Protein AF-A0A960K7V8-F1 (afdb_monomer_lite)

pLDDT: mean 78.13, std 19.63, range [22.23, 98.88]

Secondary structure (DSSP, 8-state):
---------------------------------------EE---------------S-TTSHHHHHHHHHHHHHTT-SEEEEEEEE-TTSSSS-EEEEEEESSSEEEEEEEE-HHHHT---TTTPPPPPSEEEEEEEEEES-EEEEEEE-SSSSSS-EEEEEESSSEEEEE-B-SSS-B---EEEE-SSEEEEEE---SSS--S---EEEEEEETTEEEEEEE-GGG-TTTSPPEEEE-SS-EEEEEEE--S-SSS-EEEEEETBEEE------TTS-SS--S---E-B--SS-B-EEEE-SSTTT-EEEE-TTSS-EEEEE--TTS--EEEPP-TT-HHHHHTTSTTEEEEEEE--STT-S-EEEEEETT-SS-EEE-----PEEEE--------SSTTSS----TTS---HHHHHHHHTTSSS-EEEEE---SS-EE--SS-EEE-S-EEEEGGGSTTSSEEEE-SS--SS--SEEEEESS-EEESEEESS-EEEEEEE---EEES-EESS-TTS------EEEEESSS-EEE-SSTTT--EESSS-EEES-STTPPP--S-EEES-EESB-TTSSSB-SS---EEE-BTTB---S-EEE-SSTTTS-EE--BS-SSS-EEEEEESTT-BS-EEES-EESB-TTSSSBPTT-BSEEEEEES-BS-EEE-SSTT---EE---SS--SS--SEEEESTT-BS-EEES-EESB-TTS-SB----S-SEEEES-BS-EEE-SSTTTS-EE-S-SS-SEEEE--SSS--TT-EEES-EESB-TTSSSB---SS-SEEEES--S-EE--TT---EE---SS-SEEEESTT-BS-EE-S-EESB-TTS-SB---SS-SEEEES-BS-EEE-SSTT-S-EEES-SS-SEEEE-SSS---S-EEES-EEES-SS-SEEETTSSSPPP-TT----SGGGG-PPPEEEEEEETTTEEEEEEE-STT-EEEEEEEEESS--TTSB--B-EEEEEEEEE--TTSEEEEEEEPSS---TT-EEEEEEE-SSS-B--PPBPEEEEE-GGGG-S-TT---TT-------

Sequence (1055 aa):
MYRAFETDEPTSPMTRPMVARSLTTTALMALLLAAASGAAGREAAPPPTFLQGPATAPARTAESELQGRGLFLAEGLLEPLSLATADFDRDGIPDLVVGYGGGEGYLALFLGSPEALRGGGAGGAAPAPPFLGPVAVIATSETRFLAAGDFDRDGLPDLVAAGSQARLTLFPGDGEGSFGPPRERLLPGTVTALAAGEIHRRDGLPDLAVALEAPEGSRLLIFQSVAGSWAAAPEALPLPTRADSLAFGSFLGGSGGDLLVAAGGELLGVIGRDARDSEEEDTLRLVTLDTPAPVQRLAAGSSRRGEVHWSAPGGDAHRSISSRPNQAIEIAEPSLGSPLTWALGQPDARAVLPMRLDSDARPDAVVLFDAMEAPLALYSRRGPGFVVDSAGDEGDALPGDTICATGTGTCTFRAALDESNALAGMQTITFSISGSPLLLPGSLLAATDPVEIDGTTQSGGAVFVEDTVFVGLGCQISLGGGLSLVRGLALTDACLIVEGGGGNVIEGNFFGTDPTLTTVGTGSLSIRSDSNLVGGTAPGSRNFFVNGGLDIGGGVGGPTAFDNRVLGNSFGVDIAGTGTVGGSAPITVGSGTFGASGNEIGGSAPLEGNLLGGCIDPLICAAVTIVGTGTTDTLIQGNRIGTDAAGAVRLPGTQGTGILVDGASGTLIGGTAPMAPNVLAGNDTGFAGQHGILLVDIETTGNHIEGNFIGTNLGGTAALGGYEDGVRILRAGGNTVGGSATGAGNVIGGNSGDGIHVEDISSAPASGNTVLGNRIGTTASGSAPLPNGDDGIYNESAKDTVVGAPGAGNVIGANTGDGIEVLGASCKGLVIQGNQVGTDPSAVLDLGNGGFGLRLVEGEENLIGGSASGAGNTFAFNGEDGVGIATAGPFADENRISRNSFFSNADLGIDLDFNGPSPNDPDDPDSFANQGQNFPVVTAAVGPIPSVTGTLDSLPSTEFTLEFFASGACDASGHGEAERYLGSLTVTTDGAGDAAFSAGISGSLAEGELVTATATDPAGNTSELSACTAVNIDPEIFSDGFESGDTSAWSGELP

Radius of gyration: 36.06 Å; chains: 1; bounding box: 126×83×97 Å

Structure (mmCIF, N/CA/C/O backbone):
data_AF-A0A960K7V8-F1
#
_entry.id   AF-A0A960K7V8-F1
#
loop_
_atom_site.group_PDB
_atom_site.id
_atom_site.type_symbol
_atom_site.label_atom_id
_atom_site.label_alt_id
_atom_site.label_comp_id
_atom_site.label_asym_id
_atom_site.label_entity_id
_atom_site.label_seq_id
_atom_site.pdbx_PDB_ins_code
_atom_site.Cartn_x
_atom_site.Cartn_y
_atom_site.Cartn_z
_atom_site.occupancy
_atom_site.B_iso_or_equiv
_atom_site.auth_seq_id
_atom_site.auth_comp_id
_atom_site.auth_asym_id
_atom_site.auth_atom_id
_atom_site.pdbx_PDB_model_num
ATOM 1 N N . MET A 1 1 ? 17.535 -17.380 22.724 1.00 33.81 1 MET A N 1
ATOM 2 C CA . MET A 1 1 ? 18.356 -17.491 23.959 1.00 33.81 1 MET A CA 1
ATOM 3 C C . MET A 1 1 ? 19.802 -17.902 23.622 1.00 33.81 1 MET A C 1
ATOM 5 O O . MET A 1 1 ? 20.026 -19.076 23.368 1.00 33.81 1 MET A O 1
ATOM 9 N N . TYR A 1 2 ? 20.781 -16.984 23.607 1.00 26.98 2 TYR A N 1
ATOM 10 C CA . TYR A 1 2 ? 22.230 -17.279 23.755 1.00 26.98 2 TYR A CA 1
ATOM 11 C C . TYR A 1 2 ? 22.986 -15.998 24.185 1.00 26.98 2 TYR A C 1
ATOM 13 O O . TYR A 1 2 ? 22.390 -14.924 24.177 1.00 26.98 2 TYR A O 1
ATOM 21 N N . ARG A 1 3 ? 24.247 -16.090 24.643 1.00 34.38 3 ARG A N 1
ATOM 22 C CA . ARG A 1 3 ? 24.940 -15.007 25.385 1.00 34.38 3 ARG A CA 1
ATOM 23 C C . ARG A 1 3 ? 26.225 -14.465 24.735 1.00 34.38 3 ARG A C 1
ATOM 25 O O . ARG A 1 3 ? 27.110 -15.252 24.431 1.00 34.38 3 ARG A O 1
ATOM 32 N N . ALA A 1 4 ? 26.322 -13.129 24.753 1.00 36.81 4 ALA A N 1
ATOM 33 C CA . ALA A 1 4 ? 27.456 -12.270 25.149 1.00 36.81 4 ALA A CA 1
ATOM 34 C C . ALA A 1 4 ? 28.867 -12.447 24.543 1.00 36.81 4 ALA A C 1
ATOM 36 O O . ALA A 1 4 ? 29.448 -13.526 24.590 1.00 36.81 4 ALA A O 1
ATOM 37 N N . PHE A 1 5 ? 29.495 -11.305 24.222 1.00 32.38 5 PHE A N 1
ATOM 38 C CA . PHE A 1 5 ? 30.868 -10.992 24.652 1.00 32.38 5 PHE A CA 1
ATOM 39 C C . PHE A 1 5 ? 31.113 -9.470 24.717 1.00 32.38 5 PHE A C 1
ATOM 41 O O . PHE A 1 5 ? 31.032 -8.787 23.703 1.00 32.38 5 PHE A O 1
ATOM 48 N N . GLU A 1 6 ? 31.464 -8.960 25.900 1.00 45.31 6 GLU A N 1
ATOM 49 C CA . GLU A 1 6 ? 32.097 -7.643 26.100 1.00 45.31 6 GLU A CA 1
ATOM 50 C C . GLU A 1 6 ? 33.620 -7.815 26.239 1.00 45.31 6 GLU A C 1
ATOM 52 O O . GLU A 1 6 ? 34.073 -8.883 26.663 1.00 45.31 6 GLU A O 1
ATOM 57 N N . THR A 1 7 ? 34.413 -6.767 25.972 1.00 29.00 7 THR A N 1
ATOM 58 C CA . THR A 1 7 ? 35.402 -6.205 26.934 1.00 29.00 7 THR A CA 1
ATOM 59 C C . THR A 1 7 ? 36.156 -4.992 26.366 1.00 29.00 7 THR A C 1
ATOM 61 O O . THR A 1 7 ? 36.603 -5.005 25.221 1.00 29.00 7 THR A O 1
ATOM 64 N N . ASP A 1 8 ? 36.339 -3.963 27.198 1.00 32.56 8 ASP A N 1
ATOM 65 C CA . ASP A 1 8 ? 37.096 -2.734 26.909 1.00 32.56 8 ASP A CA 1
ATOM 66 C C . ASP A 1 8 ? 38.623 -2.870 27.090 1.00 32.56 8 ASP A C 1
ATOM 68 O O . ASP A 1 8 ? 39.099 -3.713 27.851 1.00 32.56 8 ASP A O 1
ATOM 72 N N . GLU A 1 9 ? 39.404 -1.970 26.470 1.00 33.62 9 GLU A N 1
ATOM 73 C CA . GLU A 1 9 ? 40.088 -0.854 27.176 1.00 33.62 9 GLU A CA 1
ATOM 74 C C . GLU A 1 9 ? 40.952 0.008 26.202 1.00 33.62 9 GLU A C 1
ATOM 76 O O . GLU A 1 9 ? 41.331 -0.465 25.126 1.00 33.62 9 GLU A O 1
ATOM 81 N N . PRO A 1 10 ? 41.268 1.285 26.524 1.00 54.62 10 PRO A N 1
ATOM 82 C CA . PRO A 1 10 ? 41.826 2.262 25.573 1.00 54.62 10 PRO A CA 1
ATOM 83 C C . PRO A 1 10 ? 43.313 2.619 25.826 1.00 54.62 10 PRO A C 1
ATOM 85 O O . PRO A 1 10 ? 43.941 2.095 26.740 1.00 54.62 10 PRO A O 1
ATOM 88 N N . THR A 1 11 ? 43.888 3.578 25.068 1.00 28.31 11 THR A N 1
ATOM 89 C CA . THR A 1 11 ? 44.478 4.834 25.632 1.00 28.31 11 THR A CA 1
ATOM 90 C C . THR A 1 11 ? 45.267 5.740 24.649 1.00 28.31 11 THR A C 1
ATOM 92 O O . THR A 1 11 ? 46.126 5.295 23.899 1.00 28.31 11 THR A O 1
ATOM 95 N N . SER A 1 12 ? 45.115 7.057 24.874 1.00 30.80 12 SER A N 1
ATOM 96 C CA . SER A 1 12 ? 46.147 8.127 24.806 1.00 30.80 12 SER A CA 1
ATOM 97 C C . SER A 1 12 ? 46.545 8.845 23.482 1.00 30.80 12 SER A C 1
ATOM 99 O O . SER A 1 12 ? 46.424 8.280 22.401 1.00 30.80 12 SER A O 1
ATOM 101 N N . PRO A 1 13 ? 46.978 10.142 23.553 1.00 46.62 13 PRO A N 1
ATOM 102 C CA . PRO A 1 13 ? 46.682 11.117 22.483 1.00 46.62 13 PRO A CA 1
ATOM 103 C C . PRO A 1 13 ? 47.791 12.163 22.127 1.00 46.62 13 PRO A C 1
ATOM 105 O O . PRO A 1 13 ? 48.896 12.160 22.661 1.00 46.62 13 PRO A O 1
ATOM 108 N N . MET A 1 14 ? 47.395 13.158 21.310 1.00 26.59 14 MET A N 1
ATOM 109 C CA . MET A 1 14 ? 47.983 14.503 21.077 1.00 26.59 14 MET A CA 1
ATOM 110 C C . MET A 1 14 ? 49.187 14.687 20.130 1.00 26.59 14 MET A C 1
ATOM 112 O O . MET A 1 14 ? 50.309 14.278 20.413 1.00 26.59 14 MET A O 1
ATOM 116 N N . THR A 1 15 ? 49.021 15.602 19.161 1.00 26.02 15 THR A N 1
ATOM 117 C CA . THR A 1 15 ? 49.926 16.768 19.008 1.00 26.02 15 THR A CA 1
ATOM 118 C C . THR A 1 15 ? 49.243 17.956 18.295 1.00 26.02 15 THR A C 1
ATOM 120 O O . THR A 1 15 ? 48.368 17.780 17.457 1.00 26.02 15 THR A O 1
ATOM 123 N N . ARG A 1 16 ? 49.628 19.187 18.668 1.00 29.72 16 ARG A N 1
ATOM 124 C CA . ARG A 1 16 ? 49.314 20.504 18.037 1.00 29.72 16 ARG A CA 1
ATOM 125 C C . ARG A 1 16 ? 50.615 21.014 17.321 1.00 29.72 16 ARG A C 1
ATOM 127 O O . ARG A 1 16 ? 51.593 20.278 17.471 1.00 29.72 16 ARG A O 1
ATOM 134 N N . PRO A 1 17 ? 50.759 22.205 16.651 1.00 41.50 17 PRO A N 1
ATOM 135 C CA . PRO A 1 17 ? 49.957 23.451 16.757 1.00 41.50 17 PRO A CA 1
ATOM 136 C C . PRO A 1 17 ? 49.898 24.455 15.543 1.00 41.50 17 PRO A C 1
ATOM 138 O O . PRO A 1 17 ? 50.484 24.253 14.492 1.00 41.50 17 PRO A O 1
ATOM 141 N N . MET A 1 18 ? 49.272 25.624 15.799 1.00 23.92 18 MET A N 1
ATOM 142 C CA . MET A 1 18 ? 49.640 27.006 15.365 1.00 23.92 18 MET A CA 1
ATOM 143 C C . MET A 1 18 ? 49.478 27.539 13.913 1.00 23.92 18 MET A C 1
ATOM 145 O O . MET A 1 18 ? 50.384 27.521 13.091 1.00 23.92 18 MET A O 1
ATOM 149 N N . VAL A 1 19 ? 48.360 28.254 13.725 1.00 26.00 19 VAL A N 1
ATOM 150 C CA . VAL A 1 19 ? 48.207 29.662 13.256 1.00 26.00 19 VAL A CA 1
ATOM 151 C C . VAL A 1 19 ? 49.491 30.496 12.978 1.00 26.00 19 VAL A C 1
ATOM 153 O O . VAL A 1 19 ? 50.263 30.698 13.912 1.00 26.00 19 VAL A O 1
ATOM 156 N N . ALA A 1 20 ? 49.608 31.138 11.788 1.00 25.72 20 ALA A N 1
ATOM 157 C CA . ALA A 1 20 ? 49.717 32.619 11.585 1.00 25.72 20 ALA A CA 1
ATOM 158 C C . ALA A 1 20 ? 50.324 33.112 10.227 1.00 25.72 20 ALA A C 1
ATOM 160 O O . ALA A 1 20 ? 51.414 32.707 9.854 1.00 25.72 20 ALA A O 1
ATOM 161 N N . ARG A 1 21 ? 49.625 34.069 9.569 1.00 27.38 21 ARG A N 1
ATOM 162 C CA . ARG A 1 21 ? 50.053 35.366 8.932 1.00 27.38 21 ARG A CA 1
ATOM 163 C C . ARG A 1 21 ? 51.523 35.585 8.451 1.00 27.38 21 ARG A C 1
ATOM 165 O O . ARG A 1 21 ? 52.449 35.236 9.162 1.00 27.38 21 ARG A O 1
ATOM 172 N N . SER A 1 22 ? 51.838 36.347 7.379 1.00 25.75 22 SER A N 1
ATOM 173 C CA . SER A 1 22 ? 51.039 37.139 6.398 1.00 25.75 22 SER A CA 1
ATOM 174 C C . SER A 1 22 ? 51.901 37.845 5.313 1.00 25.75 22 SER A C 1
ATOM 176 O O . SER A 1 22 ? 52.992 38.292 5.656 1.00 25.75 22 SER A O 1
ATOM 178 N N . LEU A 1 23 ? 51.304 38.169 4.141 1.00 25.70 23 LEU A N 1
ATOM 179 C CA . LEU A 1 23 ? 51.661 39.289 3.212 1.00 25.70 23 LEU A CA 1
ATOM 180 C C . LEU A 1 23 ? 53.062 39.201 2.516 1.00 25.70 23 LEU A C 1
ATOM 182 O O . LEU A 1 23 ? 53.834 38.308 2.835 1.00 25.70 23 LEU A O 1
ATOM 186 N N . THR A 1 24 ? 53.460 39.996 1.499 1.00 26.83 24 THR A N 1
ATOM 187 C CA . THR A 1 24 ? 53.042 41.335 0.989 1.00 26.83 24 THR A CA 1
ATOM 188 C C . THR A 1 24 ? 53.219 41.529 -0.544 1.00 26.83 24 THR A C 1
ATOM 190 O O . THR A 1 24 ? 54.292 41.214 -1.048 1.00 26.83 24 THR A O 1
ATOM 193 N N . THR A 1 25 ? 52.283 42.258 -1.196 1.00 27.08 25 THR A N 1
ATOM 194 C CA . THR A 1 25 ? 52.480 43.245 -2.319 1.00 27.08 25 THR A CA 1
ATOM 195 C C . THR A 1 25 ? 53.082 42.784 -3.672 1.00 27.08 25 THR A C 1
ATOM 197 O O . THR A 1 25 ? 53.857 41.844 -3.717 1.00 27.08 25 THR A O 1
ATOM 200 N N . THR A 1 26 ? 52.834 43.394 -4.847 1.00 26.80 26 THR A N 1
ATOM 201 C CA . THR A 1 26 ? 52.204 44.676 -5.306 1.00 26.80 26 THR A CA 1
ATOM 202 C C . THR A 1 26 ? 51.760 44.475 -6.788 1.00 26.80 26 THR A C 1
ATOM 204 O O . THR A 1 26 ? 52.159 43.467 -7.359 1.00 26.80 26 THR A O 1
ATOM 207 N N . ALA A 1 27 ? 51.027 45.310 -7.548 1.00 25.62 27 ALA A N 1
ATOM 208 C CA . ALA A 1 27 ? 50.438 46.670 -7.470 1.00 25.62 27 ALA A CA 1
ATOM 209 C C . ALA A 1 27 ? 49.172 46.691 -8.413 1.00 25.62 27 ALA A C 1
ATOM 211 O O . ALA A 1 27 ? 48.589 45.627 -8.568 1.00 25.62 27 ALA A O 1
ATOM 212 N N . LEU A 1 28 ? 48.638 47.740 -9.081 1.00 23.94 28 LEU A N 1
ATOM 213 C CA . LEU A 1 28 ? 48.970 49.170 -9.263 1.00 23.94 28 LEU A CA 1
ATOM 214 C C . LEU A 1 28 ? 47.738 50.001 -9.729 1.00 23.94 28 LEU A C 1
ATOM 216 O O . LEU A 1 28 ? 47.209 49.719 -10.791 1.00 23.94 28 LEU A O 1
ATOM 220 N N . MET A 1 29 ? 47.416 51.094 -9.014 1.00 24.08 29 MET A N 1
ATOM 221 C CA . MET A 1 29 ? 46.586 52.266 -9.413 1.00 24.08 29 MET A CA 1
ATOM 222 C C . MET A 1 29 ? 45.135 52.086 -9.929 1.00 24.08 29 MET A C 1
ATOM 224 O O . MET A 1 29 ? 44.795 51.179 -10.672 1.00 24.08 29 MET A O 1
ATOM 228 N N . ALA A 1 30 ? 44.294 53.073 -9.596 1.00 24.80 30 ALA A N 1
ATOM 229 C CA . ALA A 1 30 ? 42.936 53.259 -10.115 1.00 24.80 30 ALA A CA 1
ATOM 230 C C . ALA A 1 30 ? 42.714 54.725 -10.537 1.00 24.80 30 ALA A C 1
ATOM 232 O O . ALA A 1 30 ? 43.345 55.623 -9.970 1.00 24.80 30 ALA A O 1
ATOM 233 N N . LEU A 1 31 ? 41.791 54.977 -11.475 1.00 22.23 31 LEU A N 1
ATOM 234 C CA . LEU A 1 31 ? 41.157 56.289 -11.672 1.00 22.23 31 LEU A CA 1
ATOM 235 C C . LEU A 1 31 ? 39.775 56.159 -12.357 1.00 22.23 31 LEU A C 1
ATOM 237 O O . LEU A 1 31 ? 39.475 55.142 -12.970 1.00 22.23 31 LEU A O 1
ATOM 241 N N . LEU A 1 32 ? 38.952 57.197 -12.185 1.00 23.69 32 LEU A N 1
ATOM 242 C CA . LEU A 1 32 ? 37.533 57.378 -12.554 1.00 23.69 32 LEU A CA 1
ATOM 243 C C . LEU A 1 32 ? 37.268 57.192 -14.085 1.00 23.69 32 LEU A C 1
ATOM 245 O O . LEU A 1 32 ? 38.212 57.318 -14.859 1.00 23.69 32 LEU A O 1
ATOM 249 N N . LEU A 1 33 ? 36.048 56.967 -14.624 1.00 23.56 33 LEU A N 1
ATOM 250 C CA . LEU A 1 33 ? 34.692 57.418 -14.223 1.00 23.56 33 LEU A CA 1
ATOM 251 C C . LEU A 1 33 ? 33.538 56.661 -14.975 1.00 23.56 33 LEU A C 1
ATOM 253 O O . LEU A 1 33 ? 33.739 56.279 -16.119 1.00 23.56 33 LEU A O 1
ATOM 257 N N . ALA A 1 34 ? 32.320 56.642 -14.390 1.00 24.12 34 ALA A N 1
ATOM 258 C CA . ALA A 1 34 ? 30.959 56.594 -15.009 1.00 24.12 34 ALA A CA 1
ATOM 259 C C . ALA A 1 34 ? 30.303 55.292 -15.584 1.00 24.12 34 ALA A C 1
ATOM 261 O O . ALA A 1 34 ? 30.687 54.837 -16.650 1.00 24.12 34 ALA A O 1
ATOM 262 N N . ALA A 1 35 ? 29.168 54.905 -14.950 1.00 26.36 35 ALA A N 1
ATOM 263 C CA . ALA A 1 35 ? 27.855 54.435 -15.492 1.00 26.36 35 ALA A CA 1
ATOM 264 C C . ALA A 1 35 ? 27.730 53.148 -16.371 1.00 26.36 35 ALA A C 1
ATOM 266 O O . ALA A 1 35 ? 28.550 52.944 -17.253 1.00 26.36 35 ALA A O 1
ATOM 267 N N . ALA A 1 36 ? 26.670 52.309 -16.285 1.00 26.88 36 ALA A N 1
ATOM 268 C CA . ALA A 1 36 ? 25.528 52.157 -15.338 1.00 26.88 36 ALA A CA 1
ATOM 269 C C . ALA A 1 36 ? 24.720 50.834 -15.589 1.00 26.88 36 ALA A C 1
ATOM 271 O O . ALA A 1 36 ? 24.827 50.303 -16.691 1.00 26.88 36 ALA A O 1
ATOM 272 N N . SER A 1 37 ? 23.846 50.416 -14.635 1.00 28.81 37 SER A N 1
ATOM 273 C CA . SER A 1 37 ? 22.792 49.333 -14.698 1.00 28.81 37 SER A CA 1
ATOM 274 C C . SER A 1 37 ? 23.265 47.884 -14.985 1.00 28.81 37 SER A C 1
ATOM 276 O O . SER A 1 37 ? 24.376 47.726 -15.474 1.00 28.81 37 SER A O 1
ATOM 278 N N . GLY A 1 38 ? 22.539 46.784 -14.689 1.00 29.30 38 GLY A N 1
ATOM 279 C CA . GLY A 1 38 ? 21.201 46.480 -14.092 1.00 29.30 38 GLY A CA 1
ATOM 280 C C . GLY A 1 38 ? 20.920 44.947 -14.224 1.00 29.30 38 GLY A C 1
ATOM 281 O O . GLY A 1 38 ? 21.714 44.293 -14.892 1.00 29.30 38 GLY A O 1
ATOM 282 N N . ALA A 1 39 ? 19.923 44.259 -13.630 1.00 29.89 39 ALA A N 1
ATOM 283 C CA . ALA A 1 39 ? 18.935 44.578 -12.583 1.00 29.89 39 ALA A CA 1
ATOM 284 C C . ALA A 1 39 ? 19.109 43.657 -11.337 1.00 29.89 39 ALA A C 1
ATOM 286 O O . ALA A 1 39 ? 19.936 44.030 -10.506 1.00 29.89 39 ALA A O 1
ATOM 287 N N . ALA A 1 40 ? 18.488 42.486 -11.063 1.00 26.39 40 ALA A N 1
ATOM 288 C CA . ALA A 1 40 ? 17.196 41.827 -11.395 1.00 26.39 40 ALA A CA 1
ATOM 289 C C . ALA A 1 40 ? 16.601 41.287 -10.054 1.00 26.39 40 ALA A C 1
ATOM 291 O O . ALA A 1 40 ? 16.623 42.086 -9.122 1.00 26.39 40 ALA A O 1
ATOM 292 N N . GLY A 1 41 ? 16.043 40.091 -9.732 1.00 34.69 41 GLY A N 1
ATOM 293 C CA . GLY A 1 41 ? 15.877 38.706 -10.258 1.00 34.69 41 GLY A CA 1
ATOM 294 C C . GLY A 1 41 ? 15.781 37.614 -9.143 1.00 34.69 41 GLY A C 1
ATOM 295 O O . GLY A 1 41 ? 16.593 37.511 -8.246 1.00 34.69 41 GLY A O 1
ATOM 296 N N . ARG A 1 42 ? 14.679 36.879 -9.078 1.00 43.62 42 ARG A N 1
ATOM 297 C CA . ARG A 1 42 ? 14.167 36.097 -7.914 1.00 43.62 42 ARG A CA 1
ATOM 298 C C . ARG A 1 42 ? 14.013 34.598 -8.471 1.00 43.62 42 ARG A C 1
ATOM 300 O O . ARG A 1 42 ? 14.742 34.361 -9.426 1.00 43.62 42 ARG A O 1
ATOM 307 N N . GLU A 1 43 ? 13.179 33.631 -7.981 1.00 30.86 43 GLU A N 1
ATOM 308 C CA . GLU A 1 43 ? 12.845 32.179 -8.415 1.00 30.86 43 GLU A CA 1
ATOM 309 C C . GLU A 1 43 ? 11.390 31.497 -7.976 1.00 30.86 43 GLU A C 1
ATOM 311 O O . GLU A 1 43 ? 11.245 31.432 -6.791 1.00 30.86 43 GLU A O 1
ATOM 316 N N . ALA A 1 44 ? 10.295 30.984 -8.685 1.00 36.47 44 ALA A N 1
ATOM 317 C CA . ALA A 1 44 ? 8.806 30.779 -8.187 1.00 36.47 44 ALA A CA 1
ATOM 318 C C . ALA A 1 44 ? 7.940 29.411 -8.347 1.00 36.47 44 ALA A C 1
ATOM 320 O O . ALA A 1 44 ? 8.278 28.808 -9.329 1.00 36.47 44 ALA A O 1
ATOM 321 N N . ALA A 1 45 ? 6.838 28.974 -7.574 1.00 31.78 45 ALA A N 1
ATOM 322 C CA . ALA A 1 45 ? 6.075 27.607 -7.254 1.00 31.78 45 ALA A CA 1
ATOM 323 C C . ALA A 1 45 ? 4.728 27.654 -6.404 1.00 31.78 45 ALA A C 1
ATOM 325 O O . ALA A 1 45 ? 4.631 28.720 -5.784 1.00 31.78 45 ALA A O 1
ATOM 326 N N . PRO A 1 46 ? 3.870 26.561 -6.105 1.00 33.94 46 PRO A N 1
ATOM 327 C CA . PRO A 1 46 ? 3.641 25.120 -6.599 1.00 33.94 46 PRO A CA 1
ATOM 328 C C . PRO A 1 46 ? 2.162 24.516 -6.812 1.00 33.94 46 PRO A C 1
ATOM 330 O O . PRO A 1 46 ? 1.230 25.095 -6.297 1.00 33.94 46 PRO A O 1
ATOM 333 N N . PRO A 1 47 ? 1.934 23.349 -7.519 1.00 38.50 47 PRO A N 1
ATOM 334 C CA . PRO A 1 47 ? 0.128 22.058 -7.896 1.00 38.50 47 PRO A CA 1
ATOM 335 C C . PRO A 1 47 ? -1.153 21.696 -7.007 1.00 38.50 47 PRO A C 1
ATOM 337 O O . PRO A 1 47 ? -1.412 22.578 -6.180 1.00 38.50 47 PRO A O 1
ATOM 340 N N . PRO A 1 48 ? -2.008 20.570 -7.114 1.00 37.22 48 PRO A N 1
ATOM 341 C CA . PRO A 1 48 ? -1.850 19.079 -7.472 1.00 37.22 48 PRO A CA 1
ATOM 342 C C . PRO A 1 48 ? -2.610 18.225 -8.611 1.00 37.22 48 PRO A C 1
ATOM 344 O O . PRO A 1 48 ? -2.051 18.171 -9.706 1.00 37.22 48 PRO A O 1
ATOM 347 N N . THR A 1 49 ? -3.718 17.427 -8.390 1.00 31.09 49 THR A N 1
ATOM 348 C CA . THR A 1 49 ? -3.985 16.027 -8.982 1.00 31.09 49 THR A CA 1
ATOM 349 C C . THR A 1 49 ? -5.355 15.650 -9.710 1.00 31.09 49 THR A C 1
ATOM 351 O O . THR A 1 49 ? -5.628 16.305 -10.704 1.00 31.09 49 THR A O 1
ATOM 354 N N . PHE A 1 50 ? -6.156 14.559 -9.401 1.00 38.75 50 PHE A N 1
ATOM 355 C CA . PHE A 1 50 ? -7.160 13.922 -10.367 1.00 38.75 50 PHE A CA 1
ATOM 356 C C . PHE A 1 50 ? -8.421 13.004 -9.936 1.00 38.75 50 PHE A C 1
ATOM 358 O O . PHE A 1 50 ? -8.194 11.963 -9.312 1.00 38.75 50 PHE A O 1
ATOM 365 N N . LEU A 1 51 ? -9.702 13.289 -10.377 1.00 30.47 51 LEU A N 1
ATOM 366 C CA . LEU A 1 51 ? -11.101 12.635 -10.347 1.00 30.47 51 LEU A CA 1
ATOM 367 C C . LEU A 1 51 ? -11.788 11.996 -11.642 1.00 30.47 51 LEU A C 1
ATOM 369 O O . LEU A 1 51 ? -11.016 11.606 -12.511 1.00 30.47 51 LEU A O 1
ATOM 373 N N . GLN A 1 52 ? -13.164 11.812 -11.743 1.00 36.28 52 GLN A N 1
ATOM 374 C CA . GLN A 1 52 ? -14.046 11.380 -12.937 1.00 36.28 52 GLN A CA 1
ATOM 375 C C . GLN A 1 52 ? -15.624 11.114 -12.717 1.00 36.28 52 GLN A C 1
ATOM 377 O O . GLN A 1 52 ? -16.024 10.893 -11.573 1.00 36.28 52 GLN A O 1
ATOM 382 N N . GLY A 1 53 ? -16.496 11.024 -13.785 1.00 31.52 53 GLY A N 1
ATOM 383 C CA . GLY A 1 53 ? -17.894 10.417 -13.951 1.00 31.52 53 GLY A CA 1
ATOM 384 C C . GLY A 1 53 ? -19.214 11.115 -13.435 1.00 31.52 53 GLY A C 1
ATOM 385 O O . GLY A 1 53 ? -19.097 11.885 -12.484 1.00 31.52 53 GLY A O 1
ATOM 386 N N . PRO A 1 54 ? -20.507 10.862 -13.891 1.00 30.22 54 PRO A N 1
ATOM 387 C CA . PRO A 1 54 ? -21.115 9.999 -14.953 1.00 30.22 54 PRO A CA 1
ATOM 388 C C . PRO A 1 54 ? -22.201 10.669 -15.895 1.00 30.22 54 PRO A C 1
ATOM 390 O O . PRO A 1 54 ? -22.548 11.841 -15.768 1.00 30.22 54 PRO A O 1
ATOM 393 N N . ALA A 1 55 ? -22.859 9.914 -16.805 1.00 39.94 55 ALA A N 1
ATOM 394 C CA . ALA A 1 55 ? -23.752 10.454 -17.866 1.00 39.94 55 ALA A CA 1
ATOM 395 C C . ALA A 1 55 ? -25.299 10.364 -17.671 1.00 39.94 55 ALA A C 1
ATOM 397 O O . ALA A 1 55 ? -25.835 9.287 -17.412 1.00 39.94 55 ALA A O 1
ATOM 398 N N . THR A 1 56 ? -26.049 11.452 -17.963 1.00 32.34 56 THR A N 1
ATOM 399 C CA . THR A 1 56 ? -27.279 11.477 -18.827 1.00 32.34 56 THR A CA 1
ATOM 400 C C . THR A 1 56 ? -27.923 12.879 -18.979 1.00 32.34 56 THR A C 1
ATOM 402 O O . THR A 1 56 ? -28.715 13.322 -18.150 1.00 32.34 56 THR A O 1
ATOM 405 N N . ALA A 1 57 ? -27.690 13.549 -20.116 1.00 26.17 57 ALA A N 1
ATOM 406 C CA . ALA A 1 57 ? -28.401 14.764 -20.558 1.00 26.17 57 ALA A CA 1
ATOM 407 C C . ALA A 1 57 ? -28.520 14.779 -22.110 1.00 26.17 57 ALA A C 1
ATOM 409 O O . ALA A 1 57 ? -27.837 13.990 -22.768 1.00 26.17 57 ALA A O 1
ATOM 410 N N . PRO A 1 58 ? -29.414 15.571 -22.745 1.00 28.23 58 PRO A N 1
ATOM 411 C CA . PRO A 1 58 ? -29.825 15.316 -24.133 1.00 28.23 58 PRO A CA 1
ATOM 412 C C . PRO A 1 58 ? -28.798 15.753 -25.197 1.00 28.23 58 PRO A C 1
ATOM 414 O O . PRO A 1 58 ? -28.850 16.865 -25.725 1.00 28.23 58 PRO A O 1
ATOM 417 N N . ALA A 1 59 ? -27.931 14.823 -25.600 1.00 35.53 59 ALA A N 1
ATOM 418 C CA . ALA A 1 59 ? -26.932 14.969 -26.664 1.00 35.53 59 ALA A CA 1
ATOM 419 C C . ALA A 1 59 ? -27.532 15.064 -28.092 1.00 35.53 59 ALA A C 1
ATOM 421 O O . ALA A 1 59 ? -27.290 14.202 -28.931 1.00 35.53 59 ALA A O 1
ATOM 422 N N . ARG A 1 60 ? -28.366 16.081 -28.374 1.00 33.44 60 ARG A N 1
ATOM 423 C CA . ARG A 1 60 ? -28.869 16.417 -29.735 1.00 33.44 60 ARG A CA 1
ATOM 424 C C . ARG A 1 60 ? -28.966 17.919 -30.047 1.00 33.44 60 ARG A C 1
ATOM 426 O O . ARG A 1 60 ? -29.623 18.305 -31.011 1.00 33.44 60 ARG A O 1
ATOM 433 N N . THR A 1 61 ? -28.301 18.764 -29.261 1.00 34.00 61 THR A N 1
ATOM 434 C CA . THR A 1 61 ? -28.076 20.188 -29.587 1.00 34.00 61 THR A CA 1
ATOM 435 C C . THR A 1 61 ? -26.603 20.583 -29.486 1.00 34.00 61 THR A C 1
ATOM 437 O O . THR A 1 61 ? -26.128 21.304 -30.358 1.00 34.00 61 THR A O 1
ATOM 440 N N . ALA A 1 62 ? -25.861 20.052 -28.505 1.00 36.81 62 ALA A N 1
ATOM 441 C CA . ALA A 1 62 ? -24.440 20.354 -28.304 1.00 36.81 62 ALA A CA 1
ATOM 442 C C . ALA A 1 62 ? -23.559 20.012 -29.523 1.00 36.81 62 ALA A C 1
ATOM 444 O O . ALA A 1 62 ? -22.802 20.868 -29.967 1.00 36.81 62 ALA A O 1
ATOM 445 N N . GLU A 1 63 ? -23.720 18.831 -30.138 1.00 38.41 63 GLU A N 1
ATOM 446 C CA . GLU A 1 63 ? -22.981 18.444 -31.359 1.00 38.41 63 GLU A CA 1
ATOM 447 C C . GLU A 1 63 ? -23.141 19.469 -32.498 1.00 38.41 63 GLU A C 1
ATOM 449 O O . GLU A 1 63 ? -22.200 19.728 -33.244 1.00 38.41 63 GLU A O 1
ATOM 454 N N . SER A 1 64 ? -24.321 20.091 -32.619 1.00 39.28 64 SER A N 1
ATOM 455 C CA . SER A 1 64 ? -24.597 21.092 -33.656 1.00 39.28 64 SER A CA 1
ATOM 456 C C . SER A 1 64 ? -23.972 22.456 -33.355 1.00 39.28 64 SER A C 1
ATOM 458 O O . SER A 1 64 ? -23.707 23.206 -34.294 1.00 39.28 64 SER A O 1
ATOM 460 N N . GLU A 1 65 ? -23.744 22.797 -32.084 1.00 43.72 65 GLU A N 1
ATOM 461 C CA . GLU A 1 65 ? -22.962 23.983 -31.715 1.00 43.72 65 GLU A CA 1
ATOM 462 C C . GLU A 1 65 ? -21.459 23.716 -31.796 1.00 43.72 65 GLU A C 1
ATOM 464 O O . GLU A 1 65 ? -20.736 24.576 -32.288 1.00 43.72 65 GLU A O 1
ATOM 469 N N . LEU A 1 66 ? -20.990 22.529 -31.402 1.00 45.22 66 LEU A N 1
ATOM 470 C CA . LEU A 1 66 ? -19.592 22.116 -31.552 1.00 45.22 66 LEU A CA 1
ATOM 471 C C . LEU A 1 66 ? -19.182 22.070 -33.029 1.00 45.22 66 LEU A C 1
ATOM 473 O O . LEU A 1 66 ? -18.150 22.631 -33.379 1.00 45.22 66 LEU A O 1
ATOM 477 N N . GLN A 1 67 ? -20.017 21.531 -33.926 1.00 48.84 67 GLN A N 1
ATOM 478 C CA . GLN A 1 67 ? -19.772 21.612 -35.374 1.00 48.84 67 GLN A CA 1
ATOM 479 C C . GLN A 1 67 ? -19.815 23.055 -35.902 1.00 48.84 67 GLN A C 1
ATOM 481 O O . GLN A 1 67 ? -19.021 23.408 -36.769 1.00 48.84 67 GLN A O 1
ATOM 486 N N . GLY A 1 68 ? -20.704 23.906 -35.376 1.00 47.12 68 GLY A N 1
ATOM 487 C CA . GLY A 1 68 ? -20.791 25.316 -35.773 1.00 47.12 68 GLY A CA 1
ATOM 488 C C . GLY A 1 68 ? -19.605 26.169 -35.307 1.00 47.12 68 GLY A C 1
ATOM 489 O O . GLY A 1 68 ? -19.157 27.042 -36.045 1.00 47.12 68 GLY A O 1
ATOM 490 N N . ARG A 1 69 ? -19.077 25.908 -34.106 1.00 54.75 69 ARG A N 1
ATOM 491 C CA . ARG A 1 69 ? -17.927 26.609 -33.503 1.00 54.75 69 ARG A CA 1
ATOM 492 C C . ARG A 1 69 ? -16.600 26.051 -34.028 1.00 54.75 69 ARG A C 1
ATOM 494 O O . ARG A 1 69 ? -15.722 26.820 -34.407 1.00 54.75 69 ARG A O 1
ATOM 501 N N . GLY A 1 70 ? -16.501 24.729 -34.162 1.00 50.69 70 GLY A N 1
ATOM 502 C CA . GLY A 1 70 ? -15.384 24.028 -34.800 1.00 50.69 70 GLY A CA 1
ATOM 503 C C . GLY A 1 70 ? -15.187 24.395 -36.273 1.00 50.69 70 GLY A C 1
ATOM 504 O O . GLY A 1 70 ? -14.063 24.330 -36.762 1.00 50.69 70 GLY A O 1
ATOM 505 N N . LEU A 1 71 ? -16.232 24.869 -36.966 1.00 50.25 71 LEU A N 1
ATOM 506 C CA . LEU A 1 71 ? -16.099 25.404 -38.323 1.00 50.25 71 LEU A CA 1
ATOM 507 C C . LEU A 1 71 ? -15.152 26.615 -38.385 1.00 50.25 71 LEU A C 1
ATOM 509 O O . LEU A 1 71 ? -14.330 26.683 -39.287 1.00 50.25 71 LEU A O 1
ATOM 513 N N . PHE A 1 72 ? -15.204 27.534 -37.413 1.00 52.44 72 PHE A N 1
ATOM 514 C CA . PHE A 1 72 ? -14.329 28.717 -37.395 1.00 52.44 72 PHE A CA 1
ATOM 515 C C . PHE A 1 72 ? -12.855 28.362 -37.158 1.00 52.44 72 PHE A C 1
ATOM 517 O O . PHE A 1 72 ? -11.973 29.040 -37.686 1.00 52.44 72 PHE A O 1
ATOM 524 N N . LEU A 1 73 ? -12.599 27.285 -36.408 1.00 55.53 73 LEU A N 1
ATOM 525 C CA . LEU A 1 73 ? -11.266 26.706 -36.220 1.00 55.53 73 LEU A CA 1
ATOM 526 C C . LEU A 1 73 ? -10.778 26.021 -37.510 1.00 55.53 73 LEU A C 1
ATOM 528 O O . LEU A 1 73 ? -9.640 26.219 -37.920 1.00 55.53 73 LEU A O 1
ATOM 532 N N . ALA A 1 74 ? -11.650 25.265 -38.186 1.00 49.41 74 ALA A N 1
ATOM 533 C CA . ALA A 1 74 ? -11.329 24.563 -39.432 1.00 49.41 74 ALA A CA 1
ATOM 534 C C . ALA A 1 74 ? -11.229 25.476 -40.675 1.00 49.41 74 ALA A C 1
ATOM 536 O O . ALA A 1 74 ? -10.611 25.087 -41.664 1.00 49.41 74 ALA A O 1
ATOM 537 N N . GLU A 1 75 ? -11.830 26.670 -40.643 1.00 54.62 75 GLU A N 1
ATOM 538 C CA . GLU A 1 75 ? -11.755 27.691 -41.703 1.00 54.62 75 GLU A CA 1
ATOM 539 C C . GLU A 1 75 ? -10.675 28.768 -41.447 1.00 54.62 75 GLU A C 1
ATOM 541 O O . GLU A 1 75 ? -10.594 29.733 -42.207 1.00 54.62 75 GLU A O 1
ATOM 546 N N . GLY A 1 76 ? -9.852 28.632 -40.395 1.00 54.03 76 GLY A N 1
ATOM 547 C CA . GLY A 1 76 ? -8.736 29.551 -40.109 1.00 54.03 76 GLY A CA 1
ATOM 548 C C . GLY A 1 76 ? -9.160 30.973 -39.713 1.00 54.03 76 GLY A C 1
ATOM 549 O O . GLY A 1 76 ? -8.387 31.921 -39.839 1.00 54.03 76 GLY A O 1
ATOM 550 N N . LEU A 1 77 ? -10.403 31.153 -39.252 1.00 61.16 77 LEU A N 1
ATOM 551 C CA . LEU A 1 77 ? -11.005 32.469 -38.990 1.00 61.16 77 LEU A CA 1
ATOM 552 C C . LEU A 1 77 ? -10.681 33.041 -37.599 1.00 61.16 77 LEU A C 1
ATOM 554 O O . LEU A 1 77 ? -11.106 34.155 -37.282 1.00 61.16 77 LEU A O 1
ATOM 558 N N . LEU A 1 78 ? -9.954 32.286 -36.774 1.00 68.38 78 LEU A N 1
ATOM 559 C CA . LEU A 1 78 ? -9.542 32.648 -35.421 1.00 68.38 78 LEU A CA 1
ATOM 560 C C . LEU A 1 78 ? -8.015 32.633 -35.317 1.00 68.38 78 LEU A C 1
ATOM 562 O O . LEU A 1 78 ? -7.348 31.742 -35.832 1.00 68.38 78 LEU A O 1
ATOM 566 N N . GLU A 1 79 ? -7.467 33.619 -34.619 1.00 73.00 79 GLU A N 1
ATOM 567 C CA . GLU A 1 79 ? -6.032 33.808 -34.434 1.00 73.00 79 GLU A CA 1
ATOM 568 C C . GLU A 1 79 ? -5.562 33.036 -33.187 1.00 73.00 79 GLU A C 1
ATOM 570 O O . GLU A 1 79 ? -6.036 33.347 -32.092 1.00 73.00 79 GLU A O 1
ATOM 575 N N . PRO A 1 80 ? -4.654 32.046 -33.295 1.00 77.06 80 PRO A N 1
ATOM 576 C CA . PRO A 1 80 ? -4.101 31.368 -32.127 1.00 77.06 80 PRO A CA 1
ATOM 577 C C . PRO A 1 80 ? -3.089 32.266 -31.398 1.00 77.06 80 PRO A C 1
ATOM 579 O O . PRO A 1 80 ? -2.263 32.961 -32.005 1.00 77.06 80 PRO A O 1
ATOM 582 N N . LEU A 1 81 ? -3.166 32.254 -30.067 1.00 78.94 81 LEU A N 1
ATOM 583 C CA . LEU A 1 81 ? -2.472 33.190 -29.178 1.00 78.94 81 LEU A CA 1
ATOM 584 C C . LEU A 1 81 ? -1.696 32.500 -28.048 1.00 78.94 81 LEU A C 1
ATOM 586 O O . LEU A 1 81 ? -0.704 33.058 -27.588 1.00 78.94 81 LEU A O 1
ATOM 590 N N . SER A 1 82 ? -2.130 31.324 -27.584 1.00 84.12 82 SER A N 1
ATOM 591 C CA . SER A 1 82 ? -1.511 30.616 -26.451 1.00 84.12 82 SER A CA 1
ATOM 592 C C . SER A 1 82 ? -1.699 29.096 -26.522 1.00 84.12 82 SER A C 1
ATOM 594 O O . SER A 1 82 ? -2.615 28.619 -27.192 1.00 84.12 82 SER A O 1
ATOM 596 N N . LEU A 1 83 ? -0.826 28.351 -25.832 1.00 86.50 83 LEU A N 1
ATOM 597 C CA . LEU A 1 83 ? -0.861 26.890 -25.682 1.00 86.50 83 LEU A CA 1
ATOM 598 C C . LEU A 1 83 ? -0.742 26.506 -24.196 1.00 86.50 83 LEU A C 1
ATOM 600 O O . LEU A 1 83 ? -0.079 27.220 -23.444 1.00 86.50 83 LEU A O 1
ATOM 604 N N . ALA A 1 84 ? -1.305 25.363 -23.807 1.00 85.69 84 ALA A N 1
ATOM 605 C CA . ALA A 1 84 ? -0.990 24.640 -22.569 1.00 85.69 84 ALA A CA 1
ATOM 606 C C . ALA A 1 84 ? -1.198 23.125 -22.762 1.00 85.69 84 ALA A C 1
ATOM 608 O O . ALA A 1 84 ? -1.837 22.713 -23.731 1.00 85.69 84 ALA A O 1
ATOM 609 N N . THR A 1 85 ? -0.667 22.306 -21.851 1.00 86.06 85 THR A N 1
ATOM 610 C CA . THR A 1 85 ? -0.821 20.841 -21.861 1.00 86.06 85 THR A CA 1
ATOM 611 C C . THR A 1 85 ? -0.981 20.290 -20.448 1.00 86.06 85 THR A C 1
ATOM 613 O O . THR A 1 85 ? -0.340 20.777 -19.516 1.00 86.06 85 THR A O 1
ATOM 616 N N . ALA A 1 86 ? -1.859 19.300 -20.323 1.00 82.25 86 ALA A N 1
ATOM 617 C CA . ALA A 1 86 ? -2.023 18.363 -19.217 1.00 82.25 86 ALA A CA 1
ATOM 618 C C . ALA A 1 86 ? -2.777 17.137 -19.775 1.00 8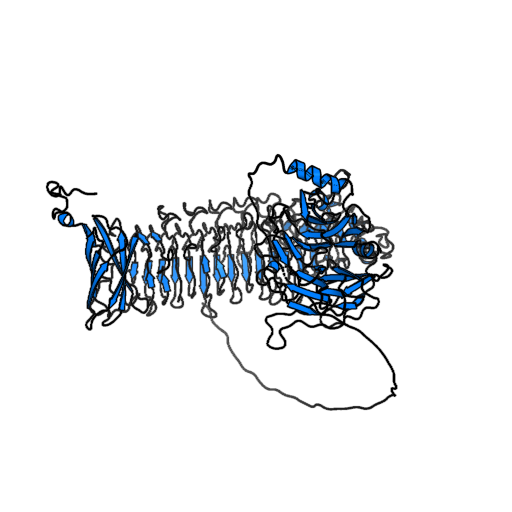2.25 86 ALA A C 1
ATOM 620 O O . ALA A 1 86 ? -3.339 17.216 -20.861 1.00 82.25 86 ALA A O 1
ATOM 621 N N . ASP A 1 87 ? -2.777 16.019 -19.062 1.00 80.62 87 ASP A N 1
ATOM 622 C CA . ASP A 1 87 ? -3.516 14.783 -19.384 1.00 80.62 87 ASP A CA 1
ATOM 623 C C . ASP A 1 87 ? -5.001 14.957 -18.997 1.00 80.62 87 ASP A C 1
ATOM 625 O O . ASP A 1 87 ? -5.405 14.477 -17.951 1.00 80.62 87 ASP A O 1
ATOM 629 N N . PHE A 1 88 ? -5.804 15.759 -19.717 1.00 85.31 88 PHE A N 1
ATOM 630 C CA . PHE A 1 88 ? -7.120 16.230 -19.231 1.00 85.31 88 PHE A CA 1
ATOM 631 C C . PHE A 1 88 ? -8.226 15.147 -19.217 1.00 85.31 88 PHE A C 1
ATOM 633 O O . PHE A 1 88 ? -9.287 15.387 -18.627 1.00 85.31 88 PHE A O 1
ATOM 640 N N . ASP A 1 89 ? -8.010 13.967 -19.812 1.00 81.00 89 ASP A N 1
ATOM 641 C CA . ASP A 1 89 ? -8.941 12.820 -19.773 1.00 81.00 89 ASP A CA 1
ATOM 642 C C . ASP A 1 89 ? -8.450 11.581 -18.988 1.00 81.00 89 ASP A C 1
ATOM 644 O O . ASP A 1 89 ? -9.222 10.633 -18.806 1.00 81.00 89 ASP A O 1
ATOM 648 N N . ARG A 1 90 ? -7.228 11.630 -18.431 1.00 81.69 90 ARG A N 1
ATOM 649 C CA . ARG A 1 90 ? -6.566 10.566 -17.646 1.00 81.69 90 ARG A CA 1
ATOM 650 C C . ARG A 1 90 ? -6.092 9.337 -18.422 1.00 81.69 90 ARG A C 1
ATOM 652 O O . ARG A 1 90 ? -5.829 8.309 -17.784 1.00 81.69 90 ARG A O 1
ATOM 659 N N . ASP A 1 91 ? -5.992 9.366 -19.748 1.00 68.00 91 ASP A N 1
ATOM 660 C CA . ASP A 1 91 ? -5.464 8.211 -20.489 1.00 68.00 91 ASP A CA 1
ATOM 661 C C . ASP A 1 91 ? -3.937 8.014 -20.322 1.00 68.00 91 ASP A C 1
ATOM 663 O O . ASP A 1 91 ? -3.409 6.939 -20.639 1.00 68.00 91 ASP A O 1
ATOM 667 N N . GLY A 1 92 ? -3.248 9.005 -19.738 1.00 66.38 92 GLY A N 1
ATOM 668 C CA . GLY A 1 92 ? -1.806 9.008 -19.484 1.00 66.38 92 GLY A CA 1
ATOM 669 C C . GLY A 1 92 ? -0.991 9.703 -20.579 1.00 66.38 92 GLY A C 1
ATOM 670 O O . GLY A 1 92 ? 0.245 9.633 -20.564 1.00 66.38 92 GLY A O 1
ATOM 671 N N . ILE A 1 93 ? -1.652 10.358 -21.536 1.00 75.25 93 ILE A N 1
ATOM 672 C CA . ILE A 1 93 ? -1.042 11.128 -22.621 1.00 75.25 93 ILE A CA 1
ATOM 673 C C . ILE A 1 93 ? -1.326 12.624 -22.408 1.00 75.25 93 ILE A C 1
ATOM 675 O O . ILE A 1 93 ? -2.458 13.007 -22.146 1.00 75.25 93 ILE A O 1
ATOM 679 N N . PRO A 1 94 ? -0.334 13.522 -22.561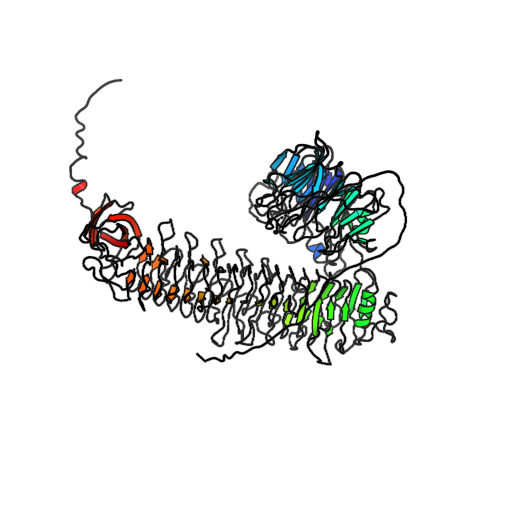 1.00 76.25 94 PRO A N 1
ATOM 680 C CA . PRO A 1 94 ? -0.600 14.955 -22.477 1.00 76.25 94 PRO A CA 1
ATOM 681 C C . PRO A 1 94 ? -1.478 15.446 -23.643 1.00 76.25 94 PRO A C 1
ATOM 683 O O . PRO A 1 94 ? -1.114 15.300 -24.811 1.00 76.25 94 PRO A O 1
ATOM 686 N N . ASP A 1 95 ? -2.593 16.100 -23.334 1.00 84.00 95 ASP A N 1
ATOM 687 C CA . ASP A 1 95 ? -3.463 16.777 -24.298 1.00 84.00 95 ASP A CA 1
ATOM 688 C C . ASP A 1 95 ? -2.956 18.188 -24.624 1.00 84.00 95 ASP A C 1
ATOM 690 O O . ASP A 1 95 ? -2.083 18.738 -23.948 1.00 84.00 95 ASP A O 1
ATOM 694 N N . LEU A 1 96 ? -3.548 18.836 -25.629 1.00 88.81 96 LEU A N 1
ATOM 695 C CA . LEU A 1 96 ? -3.231 20.213 -26.009 1.00 88.81 96 LEU A CA 1
ATOM 696 C C . LEU A 1 96 ? -4.448 21.132 -25.890 1.00 88.81 96 LEU A C 1
ATOM 698 O O . LEU A 1 96 ? -5.445 20.952 -26.587 1.00 88.81 96 LEU A O 1
ATOM 702 N N . VAL A 1 97 ? -4.329 22.206 -25.107 1.00 89.19 97 VAL A N 1
ATOM 703 C CA . VAL A 1 97 ? -5.275 23.331 -25.151 1.00 89.19 97 VAL A CA 1
ATOM 704 C C . VAL A 1 97 ? -4.673 24.486 -25.938 1.00 89.19 97 VAL A C 1
ATOM 706 O O . VAL A 1 97 ? -3.561 24.934 -25.661 1.00 89.19 97 VAL A O 1
ATOM 709 N N . VAL A 1 98 ? -5.441 25.011 -26.893 1.00 86.44 98 VAL A N 1
ATOM 710 C CA . VAL A 1 98 ? -5.088 26.188 -27.693 1.00 86.44 98 VAL A CA 1
ATOM 711 C C . VAL A 1 98 ? -6.051 27.335 -27.380 1.00 86.44 98 VAL A C 1
ATOM 713 O O . VAL A 1 98 ? -7.272 27.191 -27.489 1.00 86.44 98 VAL A O 1
ATOM 716 N N . GLY A 1 99 ? -5.496 28.488 -27.003 1.00 86.31 99 GLY A N 1
ATOM 717 C CA . GLY A 1 99 ? -6.231 29.733 -26.782 1.00 86.31 99 GLY A CA 1
ATOM 718 C C . GLY A 1 99 ? -6.218 30.624 -28.024 1.00 86.31 99 GLY A C 1
ATOM 719 O O . GLY A 1 99 ? -5.156 30.899 -28.586 1.00 86.31 99 GLY A O 1
ATOM 720 N N . TYR A 1 100 ? -7.396 31.095 -28.432 1.00 81.25 100 TYR A N 1
ATOM 721 C CA . TYR A 1 100 ? -7.640 31.874 -29.647 1.00 81.25 100 TYR A CA 1
ATOM 722 C C . TYR A 1 100 ? -8.283 33.244 -29.363 1.00 81.25 100 TYR A C 1
ATOM 724 O O . TYR A 1 100 ? -9.004 33.443 -28.375 1.00 81.25 100 TYR A O 1
ATOM 732 N N . GLY A 1 101 ? -8.090 34.179 -30.294 1.00 73.56 101 GLY A N 1
ATOM 733 C CA . GLY A 1 101 ? -8.782 35.467 -30.371 1.00 73.56 101 GLY A CA 1
ATOM 734 C C . GLY A 1 101 ? -9.344 35.754 -31.767 1.00 73.56 101 GLY A C 1
ATOM 735 O O . GLY A 1 101 ? -8.975 35.121 -32.751 1.00 73.56 101 GLY A O 1
ATOM 736 N N . GLY A 1 102 ? -10.263 36.717 -31.858 1.00 63.00 102 GLY A N 1
ATOM 737 C CA . GLY A 1 102 ? -10.909 37.075 -33.127 1.00 63.00 102 GLY A CA 1
ATOM 738 C C . GLY A 1 102 ? -12.224 37.827 -32.935 1.00 63.00 102 GLY A C 1
ATOM 739 O O . GLY A 1 102 ? -13.275 37.379 -33.382 1.00 63.00 102 GLY A O 1
ATOM 740 N N . GLY A 1 103 ? -12.201 38.958 -32.223 1.00 61.19 103 GLY A N 1
ATOM 741 C CA . GLY A 1 103 ? -13.409 39.709 -31.839 1.00 61.19 103 GLY A CA 1
ATOM 742 C C . GLY A 1 103 ? -14.125 39.115 -30.620 1.00 61.19 103 GLY A C 1
ATOM 743 O O . GLY A 1 103 ? -14.370 39.834 -29.654 1.00 61.19 103 GLY A O 1
ATOM 744 N N . GLU A 1 104 ? -14.353 37.803 -30.626 1.00 66.62 104 GLU A N 1
ATOM 745 C CA . GLU A 1 104 ? -14.596 36.976 -29.435 1.00 66.62 104 GLU A CA 1
ATOM 746 C C . GLU A 1 104 ? -13.411 36.005 -29.250 1.00 66.62 104 GLU A C 1
ATOM 748 O O . GLU A 1 104 ? -12.613 35.818 -30.171 1.00 66.62 104 GLU A O 1
ATOM 753 N N . GLY A 1 105 ? -13.222 35.459 -28.046 1.00 74.38 105 GLY A N 1
ATOM 754 C CA . GLY A 1 105 ? -12.150 34.501 -27.752 1.00 74.38 105 GLY A CA 1
ATOM 755 C C . GLY A 1 105 ? -12.668 33.069 -27.700 1.00 74.38 105 GLY A C 1
ATOM 756 O O . GLY A 1 105 ? -13.842 32.842 -27.408 1.00 74.38 105 GLY A O 1
ATOM 757 N N . TYR A 1 106 ? -11.787 32.102 -27.943 1.00 82.12 106 TYR A N 1
ATOM 758 C CA . TYR A 1 106 ? -12.127 30.679 -27.880 1.00 82.12 106 TYR A CA 1
ATOM 759 C C . TYR A 1 106 ? -11.001 29.873 -27.226 1.00 82.12 106 TYR A C 1
ATOM 761 O O . TYR A 1 106 ? -9.827 30.186 -27.404 1.00 82.12 106 TYR A O 1
ATOM 769 N N . LEU A 1 107 ? -11.367 28.828 -26.491 1.00 86.50 107 LEU A N 1
ATOM 770 C CA . LEU A 1 107 ? -10.484 27.724 -26.122 1.00 86.50 107 LEU A CA 1
ATOM 771 C C . LEU A 1 107 ? -10.867 26.511 -26.964 1.00 86.50 107 LEU A C 1
ATOM 773 O O . LEU A 1 107 ? -12.060 26.275 -27.170 1.00 86.50 107 LEU A O 1
ATOM 777 N N . ALA A 1 108 ? -9.882 25.730 -27.394 1.00 84.88 108 ALA A N 1
ATOM 778 C CA . ALA A 1 108 ? -10.097 24.396 -27.941 1.00 84.88 108 ALA A CA 1
ATOM 779 C C . ALA A 1 108 ? -9.152 23.402 -27.255 1.00 84.88 108 ALA A C 1
ATOM 781 O O . ALA A 1 108 ? -7.940 23.615 -27.263 1.00 84.88 108 ALA A O 1
ATOM 782 N N . LEU A 1 109 ? -9.717 22.347 -26.666 1.00 86.12 109 LEU A N 1
ATOM 783 C CA . LEU A 1 109 ? -8.992 21.208 -26.096 1.00 86.12 109 LEU A CA 1
ATOM 784 C C . LEU A 1 109 ? -8.952 20.088 -27.134 1.00 86.12 109 LEU A C 1
ATOM 786 O O . LEU A 1 109 ? -10.000 19.692 -27.651 1.00 86.12 109 LEU A O 1
ATOM 790 N N . PHE A 1 110 ? -7.753 19.600 -27.428 1.00 84.81 110 PHE A N 1
ATOM 791 C CA . PHE A 1 110 ? -7.479 18.504 -28.341 1.00 84.81 110 PHE A CA 1
ATOM 792 C C . PHE A 1 110 ? -6.844 17.355 -27.561 1.00 84.81 110 PHE A C 1
ATOM 794 O O . PHE A 1 110 ? -5.767 17.547 -26.999 1.00 84.81 110 PHE A O 1
ATOM 801 N N . LEU A 1 111 ? -7.481 16.181 -27.559 1.00 83.62 111 LEU A N 1
ATOM 802 C CA . LEU A 1 111 ? -6.931 15.023 -26.853 1.00 83.62 111 LEU A CA 1
ATOM 803 C C . LEU A 1 111 ? -5.652 14.512 -27.520 1.00 83.62 111 LEU A C 1
ATOM 805 O O . LEU A 1 111 ? -5.505 14.632 -28.744 1.00 83.62 111 LEU A O 1
ATOM 809 N N . GLY A 1 112 ? -4.763 13.916 -26.732 1.00 79.81 112 GLY A N 1
ATOM 810 C CA . GLY A 1 112 ? -3.600 13.168 -27.192 1.00 79.81 112 GLY A CA 1
ATOM 811 C C . GLY A 1 112 ? -3.970 12.003 -28.117 1.00 79.81 112 GLY A C 1
ATOM 812 O O . GLY A 1 112 ? -5.133 11.632 -28.276 1.00 79.81 112 GLY A O 1
ATOM 813 N N . SER A 1 113 ? -2.970 11.428 -28.790 1.00 77.69 113 SER A N 1
ATOM 814 C CA . SER A 1 113 ? -3.172 10.291 -29.695 1.00 77.69 113 SER A CA 1
ATOM 815 C C . SER A 1 113 ? -2.391 9.051 -29.248 1.00 77.69 113 SER A C 1
ATOM 817 O O . SER A 1 113 ? -1.179 8.959 -29.495 1.00 77.69 113 SER A O 1
ATOM 819 N N . PRO A 1 114 ? -3.081 8.037 -28.688 1.00 67.69 114 PRO A N 1
ATOM 820 C CA . PRO A 1 114 ? -2.490 6.733 -28.399 1.00 67.69 114 PRO A CA 1
ATOM 821 C C . PRO A 1 114 ? -1.843 6.093 -29.629 1.00 67.69 114 PRO A C 1
ATOM 823 O O . PRO A 1 114 ? -0.776 5.492 -29.530 1.00 67.69 114 PRO A O 1
ATOM 826 N N . GLU A 1 115 ? -2.451 6.236 -30.808 1.00 62.66 115 GLU A N 1
ATOM 827 C CA . GLU A 1 115 ? -1.928 5.703 -32.069 1.00 62.66 115 GLU A CA 1
ATOM 828 C C . GLU A 1 115 ? -0.658 6.416 -32.563 1.00 62.66 115 GLU A C 1
ATOM 830 O O . GLU A 1 115 ? 0.125 5.799 -33.287 1.00 62.66 115 GLU A O 1
ATOM 835 N N . ALA A 1 116 ? -0.425 7.679 -32.188 1.00 61.56 116 ALA A N 1
ATOM 836 C CA . ALA A 1 116 ? 0.818 8.383 -32.513 1.00 61.56 116 ALA A CA 1
ATOM 837 C C . ALA A 1 116 ? 1.969 7.937 -31.596 1.00 61.56 116 ALA A C 1
ATOM 839 O O . ALA A 1 116 ? 3.053 7.602 -32.077 1.00 61.56 116 ALA A O 1
ATOM 840 N N . LEU A 1 117 ? 1.719 7.850 -30.284 1.00 61.97 117 LEU A N 1
ATOM 841 C CA . LEU A 1 117 ? 2.737 7.453 -29.303 1.00 61.97 117 LEU A CA 1
ATOM 842 C C . LEU A 1 117 ? 3.068 5.952 -29.317 1.00 61.97 117 LEU A C 1
ATOM 844 O O . LEU A 1 117 ? 4.195 5.580 -28.998 1.00 61.97 117 LEU A O 1
ATOM 848 N N . ARG A 1 118 ? 2.137 5.083 -29.733 1.00 59.47 118 ARG A N 1
ATOM 849 C CA . ARG A 1 118 ? 2.379 3.629 -29.886 1.00 59.47 118 ARG A CA 1
ATOM 850 C C . ARG A 1 118 ? 3.143 3.253 -31.161 1.00 59.47 118 ARG A C 1
ATOM 852 O O . ARG A 1 118 ? 3.537 2.098 -31.307 1.00 59.47 118 ARG A O 1
ATOM 859 N N . GLY A 1 119 ? 3.357 4.205 -32.071 1.00 52.78 119 GLY A N 1
ATOM 860 C CA . GLY A 1 119 ? 4.019 3.980 -33.354 1.00 52.78 119 GLY A CA 1
ATOM 861 C C . GLY A 1 119 ? 3.118 3.308 -34.401 1.00 52.78 119 GLY A C 1
ATOM 862 O O . GLY A 1 119 ? 2.232 2.503 -34.107 1.00 52.78 119 GLY A O 1
ATOM 863 N N . GLY A 1 120 ? 3.346 3.642 -35.674 1.00 45.97 120 GLY A N 1
ATOM 864 C CA . GLY A 1 120 ? 2.539 3.138 -36.786 1.00 45.97 120 GLY A CA 1
ATOM 865 C C . GLY A 1 120 ? 2.656 1.619 -36.964 1.00 45.97 120 GLY A C 1
ATOM 866 O O . GLY A 1 120 ? 3.723 1.111 -37.307 1.00 45.97 120 GLY A O 1
ATOM 867 N N . GLY A 1 121 ? 1.542 0.901 -36.785 1.00 38.62 121 GLY A N 1
ATOM 868 C CA . GLY A 1 121 ? 1.491 -0.562 -36.859 1.00 38.62 121 GLY A CA 1
ATOM 869 C C . GLY A 1 121 ? 2.070 -1.158 -38.154 1.00 38.62 121 GLY A C 1
ATOM 870 O O . GLY A 1 121 ? 2.003 -0.557 -39.229 1.00 38.62 121 GLY A O 1
ATOM 871 N N . ALA A 1 122 ? 2.627 -2.369 -38.041 1.00 39.88 122 ALA A N 1
ATOM 872 C CA . ALA A 1 122 ? 3.437 -3.038 -39.064 1.00 39.88 122 ALA A CA 1
ATOM 873 C C . ALA A 1 122 ? 2.762 -3.134 -40.453 1.00 39.88 122 ALA A C 1
ATOM 875 O O . ALA A 1 122 ? 2.051 -4.093 -40.760 1.00 39.88 122 ALA A O 1
ATOM 876 N N . GLY A 1 123 ? 3.011 -2.143 -41.317 1.00 41.12 123 GLY A N 1
ATOM 877 C CA . GLY A 1 123 ? 2.384 -2.094 -42.642 1.00 41.12 123 GLY A CA 1
ATOM 878 C C . GLY A 1 123 ? 2.565 -0.820 -43.474 1.00 41.12 123 GLY A C 1
ATOM 879 O O . GLY A 1 123 ? 1.917 -0.711 -44.511 1.00 41.12 123 GLY A O 1
ATOM 880 N N . GLY A 1 124 ? 3.413 0.137 -43.073 1.00 39.22 124 GLY A N 1
ATOM 881 C CA . GLY A 1 124 ? 3.714 1.322 -43.896 1.00 39.22 124 GLY A CA 1
ATOM 882 C C . GLY A 1 124 ? 2.524 2.264 -44.130 1.00 39.22 124 GLY A C 1
ATOM 883 O O . GLY A 1 124 ? 2.444 2.907 -45.178 1.00 39.22 124 GLY A O 1
ATOM 884 N N . ALA A 1 125 ? 1.589 2.322 -43.178 1.00 42.75 125 ALA A N 1
ATOM 885 C CA . ALA A 1 125 ? 0.549 3.345 -43.148 1.00 42.75 125 ALA A CA 1
ATOM 886 C C . ALA A 1 125 ? 1.152 4.740 -42.883 1.00 42.75 125 ALA A C 1
ATOM 888 O O . ALA A 1 125 ? 2.285 4.861 -42.415 1.00 42.75 125 ALA A O 1
ATOM 889 N N . ALA A 1 126 ? 0.391 5.798 -43.174 1.00 45.38 126 ALA A N 1
ATOM 890 C CA . ALA A 1 126 ? 0.752 7.140 -42.720 1.00 45.38 126 ALA A CA 1
ATOM 891 C C . ALA A 1 126 ? 0.714 7.203 -41.177 1.00 45.38 126 ALA A C 1
ATOM 893 O O . ALA A 1 126 ? -0.123 6.512 -40.586 1.00 45.38 126 ALA A O 1
ATOM 894 N N . PRO A 1 127 ? 1.579 8.006 -40.526 1.00 54.97 127 PRO A N 1
ATOM 895 C CA . PRO A 1 127 ? 1.526 8.190 -39.078 1.00 54.97 127 PRO A CA 1
ATOM 896 C C . PRO A 1 127 ? 0.166 8.756 -38.653 1.00 54.97 127 PRO A C 1
ATOM 898 O O . PRO A 1 127 ? -0.456 9.528 -39.390 1.00 54.97 127 PRO A O 1
ATOM 901 N N . ALA A 1 128 ? -0.291 8.362 -37.464 1.00 58.59 128 ALA A N 1
ATOM 902 C CA . ALA A 1 128 ? -1.461 8.963 -36.840 1.00 58.59 128 ALA A CA 1
ATOM 903 C C . ALA A 1 128 ? -1.193 10.452 -36.529 1.00 58.59 128 ALA A C 1
ATOM 905 O O . ALA A 1 128 ? -0.042 10.823 -36.283 1.00 58.59 128 ALA A O 1
ATOM 906 N N . PRO A 1 129 ? -2.217 11.325 -36.558 1.00 63.50 129 PRO A N 1
ATOM 907 C CA . PRO A 1 129 ? -2.058 12.692 -36.075 1.00 63.50 129 PRO A CA 1
ATOM 908 C C . PRO A 1 129 ? -1.750 12.666 -34.567 1.00 63.50 129 PRO A C 1
ATOM 910 O O . PRO A 1 129 ? -2.349 11.856 -33.870 1.00 63.50 129 PRO A O 1
ATOM 913 N N . PRO A 1 130 ? -0.892 13.555 -34.035 1.00 68.44 130 PRO A N 1
ATOM 914 C CA . PRO A 1 130 ? -0.554 13.562 -32.608 1.00 68.44 130 PRO A CA 1
ATOM 915 C C . PRO A 1 130 ? -1.725 13.949 -31.689 1.00 68.44 130 PRO A C 1
ATOM 917 O O . PRO A 1 130 ? -1.636 13.727 -30.487 1.00 68.44 130 PRO A O 1
ATOM 920 N N . PHE A 1 131 ? -2.821 14.487 -32.245 1.00 79.38 131 PHE A N 1
ATOM 921 C CA . PHE A 1 131 ? -4.015 14.894 -31.501 1.00 79.38 131 PHE A CA 1
ATOM 922 C C . PHE A 1 131 ? -5.316 14.479 -32.204 1.00 79.38 131 PHE A C 1
ATOM 924 O O . PHE A 1 131 ? -5.410 14.521 -33.437 1.00 79.38 131 PHE A O 1
ATOM 931 N N . LEU A 1 132 ? -6.350 14.151 -31.428 1.00 74.31 132 LEU A N 1
ATOM 932 C CA . LEU A 1 132 ? -7.625 13.585 -31.893 1.00 74.31 132 LEU A CA 1
ATOM 933 C C . LEU A 1 132 ? -8.735 14.633 -32.118 1.00 74.31 132 LEU A C 1
ATOM 935 O O . LEU A 1 132 ? -9.897 14.437 -31.767 1.00 74.31 132 LEU A O 1
ATOM 939 N N . GLY A 1 133 ? -8.387 15.739 -32.787 1.00 60.47 133 GLY A N 1
ATOM 940 C CA . GLY A 1 133 ? -9.306 16.855 -33.068 1.00 60.47 133 GLY A CA 1
ATOM 941 C C . GLY A 1 133 ? -9.705 17.642 -31.809 1.00 60.47 133 GLY A C 1
ATOM 942 O O . GLY A 1 133 ? -9.265 17.297 -30.719 1.00 60.47 133 GLY A O 1
ATOM 943 N N . PRO A 1 134 ? -10.498 18.725 -31.926 1.00 65.62 134 PRO A N 1
ATOM 944 C CA . PRO A 1 134 ? -10.956 19.474 -30.761 1.00 65.62 134 PRO A CA 1
ATOM 945 C C . PRO A 1 134 ? -12.209 18.816 -30.158 1.00 65.62 134 PRO A C 1
ATOM 947 O O . PRO A 1 134 ? -13.272 18.824 -30.785 1.00 65.62 134 PRO A O 1
ATOM 950 N N . VAL A 1 135 ? -12.101 18.265 -28.947 1.00 73.19 135 VAL A N 1
ATOM 951 C CA . VAL A 1 135 ? -13.218 17.596 -28.246 1.00 73.19 135 VAL A CA 1
ATOM 952 C C . VAL A 1 135 ? -14.118 18.581 -27.501 1.00 73.19 135 VAL A C 1
ATOM 954 O O . VAL A 1 135 ? -15.342 18.436 -27.516 1.00 73.19 135 VAL A O 1
ATOM 957 N N . ALA A 1 136 ? -13.537 19.647 -26.945 1.00 76.12 136 ALA A N 1
ATOM 958 C CA . ALA A 1 136 ? -14.259 20.745 -26.312 1.00 76.12 136 ALA A CA 1
ATOM 959 C C . ALA A 1 136 ? -13.857 22.087 -26.942 1.00 76.12 136 ALA A C 1
ATOM 961 O O . ALA A 1 136 ? -12.674 22.364 -27.141 1.00 76.12 136 ALA A O 1
ATOM 962 N N . VAL A 1 137 ? -14.849 22.939 -27.239 1.00 77.81 137 VAL A N 1
ATOM 963 C CA . VAL A 1 137 ? -14.642 24.302 -27.762 1.00 77.81 137 VAL A CA 1
ATOM 964 C C . VAL A 1 137 ? -15.478 25.296 -26.958 1.00 77.81 137 VAL A C 1
ATOM 966 O O . VAL A 1 137 ? -16.706 25.330 -27.072 1.00 77.81 137 VAL A O 1
ATOM 969 N N . ILE A 1 138 ? -14.813 26.125 -26.154 1.00 80.56 138 ILE A N 1
ATOM 970 C CA . ILE A 1 138 ? -15.443 27.032 -25.183 1.00 80.56 138 ILE A CA 1
ATOM 971 C C . ILE A 1 138 ? -15.273 28.480 -25.650 1.00 80.56 138 ILE A C 1
ATOM 973 O O . ILE A 1 138 ? -14.167 28.910 -25.961 1.00 80.56 138 ILE A O 1
ATOM 977 N N . ALA A 1 139 ? -16.364 29.251 -25.690 1.00 79.44 139 ALA A N 1
ATOM 978 C CA . ALA A 1 139 ? -16.295 30.689 -25.963 1.00 79.44 139 ALA A CA 1
ATOM 979 C C . ALA A 1 139 ? -15.900 31.465 -24.696 1.00 79.44 139 ALA A C 1
ATOM 981 O O . ALA A 1 139 ? -16.420 31.210 -23.611 1.00 79.44 139 ALA A O 1
ATOM 982 N N . THR A 1 140 ? -14.996 32.425 -24.851 1.00 77.81 140 THR A N 1
ATOM 983 C CA . THR A 1 140 ? -14.337 33.169 -23.770 1.00 77.81 140 THR A CA 1
ATOM 984 C C . THR A 1 140 ? -14.011 34.601 -24.231 1.00 77.81 140 THR A C 1
ATOM 986 O O . THR A 1 140 ? -14.317 35.009 -25.354 1.00 77.81 140 THR A O 1
ATOM 989 N N . SER A 1 141 ? -13.385 35.409 -23.375 1.00 76.94 141 SER A N 1
ATOM 990 C CA . SER A 1 141 ? -12.646 36.585 -23.844 1.00 76.94 141 SER A CA 1
ATOM 991 C C . SER A 1 141 ? -11.308 36.165 -24.460 1.00 76.94 141 SER A C 1
ATOM 993 O O . SER A 1 141 ? -10.745 35.152 -24.058 1.00 76.94 141 SER A O 1
ATOM 995 N N . GLU A 1 142 ? -10.788 36.959 -25.400 1.00 79.00 142 GLU A N 1
ATOM 996 C CA . GLU A 1 142 ? -9.469 36.795 -26.039 1.00 79.00 142 GLU A CA 1
ATOM 997 C C . GLU A 1 142 ? -8.392 36.235 -25.083 1.00 79.00 142 GLU A C 1
ATOM 999 O O . GLU A 1 142 ? -7.863 36.968 -24.242 1.00 79.00 142 GLU A O 1
ATOM 1004 N N . THR A 1 143 ? -8.066 34.944 -25.210 1.00 83.62 143 THR A N 1
ATOM 1005 C CA . THR A 1 143 ? -7.121 34.268 -24.310 1.00 83.62 143 THR A CA 1
ATOM 1006 C C . THR A 1 143 ? -5.708 34.351 -24.871 1.00 83.62 143 THR A C 1
ATOM 1008 O O . THR A 1 143 ? -5.373 33.694 -25.854 1.00 83.62 143 THR A O 1
ATOM 1011 N N . ARG A 1 144 ? -4.882 35.191 -24.242 1.00 84.56 144 ARG A N 1
ATOM 1012 C CA . ARG A 1 144 ? -3.479 35.431 -24.618 1.00 84.56 144 ARG A CA 1
ATOM 1013 C C . ARG A 1 144 ? -2.487 34.621 -23.799 1.00 84.56 144 ARG A C 1
ATOM 1015 O O . ARG A 1 144 ? -1.333 34.526 -24.195 1.00 84.56 144 ARG A O 1
ATOM 1022 N N . PHE A 1 145 ? -2.920 34.070 -22.670 1.00 88.25 145 PHE A N 1
ATOM 1023 C CA . PHE A 1 145 ? -2.077 33.285 -21.783 1.00 88.25 145 PHE A CA 1
ATOM 1024 C C . PHE A 1 145 ? -2.878 32.125 -21.197 1.00 88.25 145 PHE A C 1
ATOM 1026 O O . PHE A 1 145 ? -4.045 32.304 -20.839 1.00 88.25 145 PHE A O 1
ATOM 1033 N N . LEU A 1 146 ? -2.225 30.971 -21.078 1.00 90.62 146 LEU A N 1
ATOM 1034 C CA . LEU A 1 146 ? -2.753 29.749 -20.483 1.00 90.62 146 LEU A CA 1
ATOM 1035 C C . LEU A 1 146 ? -1.723 29.167 -19.509 1.00 90.62 146 LEU A C 1
ATOM 1037 O O . LEU A 1 146 ? -0.520 29.319 -19.714 1.00 90.62 146 LEU A O 1
ATOM 1041 N N . ALA A 1 147 ? -2.212 28.495 -18.475 1.00 88.88 147 ALA A N 1
ATOM 1042 C CA . ALA A 1 147 ? -1.461 27.610 -17.592 1.00 88.88 147 ALA A CA 1
ATOM 1043 C C . ALA A 1 147 ? -2.367 26.424 -17.223 1.00 88.88 147 ALA A C 1
ATOM 1045 O O . ALA A 1 147 ? -3.589 26.591 -17.193 1.00 88.88 147 ALA A O 1
ATOM 1046 N N . ALA A 1 148 ? -1.788 25.249 -16.977 1.00 88.75 148 ALA A N 1
ATOM 1047 C CA . ALA A 1 148 ? -2.522 24.010 -16.715 1.00 88.75 148 ALA A CA 1
ATOM 1048 C C . ALA A 1 148 ? -1.933 23.230 -15.530 1.00 88.75 148 ALA A C 1
ATOM 1050 O O . ALA A 1 148 ? -0.778 23.458 -15.158 1.00 88.75 148 ALA A O 1
ATOM 1051 N N . GLY A 1 149 ? -2.738 22.320 -14.982 1.00 86.00 149 GLY A N 1
ATOM 1052 C CA . GLY A 1 149 ? -2.510 21.624 -13.712 1.00 86.00 149 GLY A CA 1
ATOM 1053 C C . GLY A 1 149 ? -3.547 22.060 -12.676 1.00 86.00 149 GLY A C 1
ATOM 1054 O O . GLY A 1 149 ? -4.202 23.079 -12.858 1.00 86.00 149 GLY A O 1
ATOM 1055 N N . ASP A 1 150 ? -3.750 21.271 -11.625 1.00 86.50 150 ASP A N 1
ATOM 1056 C CA . ASP A 1 150 ? -4.736 21.565 -10.576 1.00 86.50 150 ASP A CA 1
ATOM 1057 C C . ASP A 1 150 ? -4.339 22.840 -9.812 1.00 86.50 150 ASP A C 1
ATOM 1059 O O . ASP A 1 150 ? -3.222 22.941 -9.289 1.00 86.50 150 ASP A O 1
ATOM 1063 N N . PHE A 1 151 ? -5.256 23.809 -9.756 1.00 89.50 151 PHE A N 1
ATOM 1064 C CA . PHE A 1 151 ? -5.075 25.064 -9.030 1.00 89.50 151 PHE A CA 1
ATOM 1065 C C . PHE A 1 151 ? -6.071 25.229 -7.864 1.00 89.50 151 PHE A C 1
ATOM 1067 O O . PHE A 1 151 ? -5.955 26.208 -7.119 1.00 89.50 151 PHE A O 1
ATOM 1074 N N . ASP A 1 152 ? -7.055 24.343 -7.671 1.00 87.12 152 ASP A N 1
ATOM 1075 C CA . ASP A 1 152 ? -8.082 24.473 -6.615 1.00 87.12 152 ASP A CA 1
ATOM 1076 C C . ASP A 1 152 ? -8.057 23.385 -5.523 1.00 87.12 152 ASP A C 1
ATOM 1078 O O . ASP A 1 152 ? -8.597 23.599 -4.430 1.00 87.12 152 ASP A O 1
ATOM 1082 N N . ARG A 1 153 ? -7.261 22.336 -5.752 1.00 83.06 153 ARG A N 1
ATOM 1083 C CA . ARG A 1 153 ? -6.955 21.194 -4.884 1.00 83.06 153 ARG A CA 1
ATOM 1084 C C . ARG A 1 153 ? -8.098 20.191 -4.698 1.00 83.06 153 ARG A C 1
ATOM 1086 O O . ARG A 1 153 ? -8.086 19.446 -3.713 1.00 83.06 153 ARG A O 1
ATOM 1093 N N . ASP A 1 154 ? -9.060 20.137 -5.615 1.00 84.44 154 ASP A N 1
ATOM 1094 C CA . ASP A 1 154 ? -10.003 19.015 -5.709 1.00 84.44 154 ASP A CA 1
ATOM 1095 C C . ASP A 1 154 ? -9.351 17.729 -6.243 1.00 84.44 154 ASP A C 1
ATOM 1097 O O . ASP A 1 154 ? -9.864 16.630 -6.013 1.00 84.44 154 ASP A O 1
ATOM 1101 N N . GLY A 1 155 ? -8.196 17.862 -6.894 1.00 79.56 155 GLY A N 1
ATOM 1102 C CA . GLY A 1 155 ? -7.637 16.826 -7.725 1.00 79.56 155 GLY A CA 1
ATOM 1103 C C . GLY A 1 155 ? -8.372 16.744 -9.058 1.00 79.56 155 GLY A C 1
ATOM 1104 O O . GLY A 1 155 ? -9.026 15.737 -9.307 1.00 79.56 155 GLY A O 1
ATOM 1105 N N . LEU A 1 156 ? -8.211 17.742 -9.923 1.00 86.62 156 LEU A N 1
ATOM 1106 C CA . LEU A 1 156 ? -8.444 17.716 -11.371 1.00 86.62 156 LEU A CA 1
ATOM 1107 C C . LEU A 1 156 ? -7.456 18.705 -12.027 1.00 86.62 156 LEU A C 1
ATOM 1109 O O . LEU A 1 156 ? -7.339 19.828 -11.542 1.00 86.62 156 LEU A O 1
ATOM 1113 N N . PRO A 1 157 ? -6.741 18.374 -13.126 1.00 86.31 157 PRO A N 1
ATOM 1114 C CA . PRO A 1 157 ? -5.911 19.350 -13.811 1.00 86.31 157 PRO A CA 1
ATOM 1115 C C . PRO A 1 157 ? -6.795 20.426 -14.421 1.00 86.31 157 PRO A C 1
ATOM 1117 O O . PRO A 1 157 ? -7.577 20.186 -15.342 1.00 86.31 157 PRO A O 1
ATOM 1120 N N . ASP A 1 158 ? -6.656 21.627 -13.887 1.00 91.44 158 ASP A N 1
ATOM 1121 C CA . ASP A 1 158 ? -7.409 22.786 -14.308 1.00 91.44 158 ASP A CA 1
ATOM 1122 C C . ASP A 1 158 ? -6.724 23.489 -15.482 1.00 91.44 158 ASP A C 1
ATOM 1124 O O . ASP A 1 158 ? -5.582 23.209 -15.864 1.00 91.44 158 ASP A O 1
ATOM 1128 N N . LEU A 1 159 ? -7.418 24.487 -16.024 1.00 93.50 159 LEU A N 1
ATOM 1129 C CA . LEU A 1 159 ? -6.849 25.457 -16.945 1.00 93.50 159 LEU A CA 1
ATOM 1130 C C . LEU A 1 159 ? -7.118 26.880 -16.442 1.00 93.50 159 LEU A C 1
ATOM 1132 O O . LEU A 1 159 ? -8.269 27.314 -16.363 1.00 93.50 159 LEU A O 1
ATOM 1136 N N . VAL A 1 160 ? -6.067 27.659 -16.174 1.00 92.88 160 VAL A N 1
ATOM 1137 C CA . VAL A 1 160 ? -6.196 29.106 -15.943 1.00 92.88 160 VAL A CA 1
ATOM 1138 C C . VAL A 1 160 ? -5.899 29.869 -17.225 1.00 92.88 160 VAL A C 1
ATOM 1140 O O . VAL A 1 160 ? -4.807 29.797 -17.785 1.00 92.88 160 VAL A O 1
ATOM 1143 N N . ALA A 1 161 ? -6.874 30.669 -17.648 1.00 91.44 161 ALA A N 1
ATOM 1144 C CA . ALA A 1 161 ? -6.774 31.577 -18.777 1.00 91.44 161 ALA A CA 1
ATOM 1145 C C . ALA A 1 161 ? -6.640 33.039 -18.334 1.00 91.44 161 ALA A C 1
ATOM 1147 O O . ALA A 1 161 ? -7.275 33.492 -17.374 1.00 91.44 161 ALA A O 1
ATOM 1148 N N . ALA A 1 162 ? -5.874 33.811 -19.104 1.00 89.06 162 ALA A N 1
ATOM 1149 C CA . ALA A 1 162 ? -5.827 35.264 -19.013 1.00 89.06 162 ALA A CA 1
ATOM 1150 C C . ALA A 1 162 ? -5.799 35.925 -20.400 1.00 89.06 162 ALA A C 1
ATOM 1152 O O . ALA A 1 162 ? -5.386 35.340 -21.404 1.00 89.06 162 ALA A O 1
ATOM 1153 N N . GLY A 1 163 ? -6.240 37.181 -20.457 1.00 82.56 163 GLY A N 1
ATOM 1154 C CA . GLY A 1 163 ? -6.429 37.918 -21.707 1.00 82.56 163 GLY A CA 1
ATOM 1155 C C . GLY A 1 163 ? -6.039 39.387 -21.613 1.00 82.56 163 GLY A C 1
ATOM 1156 O O . GLY A 1 163 ? -5.317 39.812 -20.715 1.00 82.56 163 GLY A O 1
ATOM 1157 N N . SER A 1 164 ? -6.579 40.201 -22.518 1.00 70.94 164 SER A N 1
ATOM 1158 C CA . SER A 1 164 ? -6.411 41.665 -22.525 1.00 70.94 164 SER A CA 1
ATOM 1159 C C . SER A 1 164 ? -7.117 42.403 -21.369 1.00 70.94 164 SER A C 1
ATOM 1161 O O . SER A 1 164 ? -7.080 43.632 -21.303 1.00 70.94 164 SER A O 1
ATOM 1163 N N . GLN A 1 165 ? -7.754 41.676 -20.447 1.00 79.50 165 GLN A N 1
ATOM 1164 C CA . GLN A 1 165 ? -8.509 42.212 -19.314 1.00 79.50 165 GLN A CA 1
ATOM 1165 C C . GLN A 1 165 ? -7.777 41.984 -17.984 1.00 79.50 165 GLN A C 1
ATOM 1167 O O . GLN A 1 165 ? -6.971 41.070 -17.847 1.00 79.50 165 GLN A O 1
ATOM 1172 N N . ALA A 1 166 ? -8.101 42.788 -16.970 1.00 86.50 166 ALA A N 1
ATOM 1173 C CA . ALA A 1 166 ? -7.589 42.628 -15.609 1.00 86.50 166 ALA A CA 1
ATOM 1174 C C . ALA A 1 166 ? -8.351 41.530 -14.832 1.00 86.50 166 ALA A C 1
ATOM 1176 O O . ALA A 1 166 ? -8.973 41.797 -13.801 1.00 86.50 166 ALA A O 1
ATOM 1177 N N . ARG A 1 167 ? -8.349 40.298 -15.356 1.00 89.25 167 ARG A N 1
ATOM 1178 C CA . ARG A 1 167 ? -8.924 39.109 -14.709 1.00 89.25 167 ARG A CA 1
ATOM 1179 C C . ARG A 1 167 ? -8.140 37.842 -15.055 1.00 89.25 167 ARG A C 1
ATOM 1181 O O . ARG A 1 167 ? -7.529 37.771 -16.119 1.00 89.25 167 ARG A O 1
ATOM 1188 N N . LEU A 1 168 ? -8.243 36.854 -14.177 1.00 91.88 168 LEU A N 1
ATOM 1189 C CA . LEU A 1 168 ? -7.998 35.441 -14.454 1.00 91.88 168 LEU A CA 1
ATOM 1190 C C . LEU A 1 168 ? -9.342 34.715 -14.564 1.00 91.88 168 LEU A C 1
ATOM 1192 O O . LEU A 1 168 ? -10.312 35.111 -13.903 1.00 91.88 168 LEU A O 1
ATOM 1196 N N . THR A 1 169 ? -9.366 33.615 -15.307 1.00 93.12 169 THR A N 1
ATOM 1197 C CA . THR A 1 169 ? -10.491 32.676 -15.346 1.00 93.12 169 THR A CA 1
ATOM 1198 C C . THR A 1 169 ? -9.963 31.257 -15.167 1.00 93.12 169 THR A C 1
ATOM 1200 O O . THR A 1 169 ? -9.205 30.787 -16.009 1.00 93.12 169 THR A O 1
ATOM 1203 N N . LEU A 1 170 ? -10.363 30.592 -14.083 1.00 93.00 170 LEU A N 1
ATOM 1204 C CA . LEU A 1 170 ? -10.181 29.156 -13.884 1.00 93.00 170 LEU A CA 1
ATOM 1205 C C . LEU A 1 170 ? -11.289 28.414 -14.631 1.00 93.00 170 LEU A C 1
ATOM 1207 O O . LEU A 1 170 ? -12.468 28.725 -14.444 1.00 93.00 170 LEU A O 1
ATOM 1211 N N . PHE A 1 171 ? -10.914 27.423 -15.422 1.00 93.69 171 PHE A N 1
ATOM 1212 C CA . PHE A 1 171 ? -11.788 26.384 -15.945 1.00 93.69 171 PHE A CA 1
ATOM 1213 C C . PHE A 1 171 ? -11.429 25.107 -15.183 1.00 93.69 171 PHE A C 1
ATOM 1215 O O . PHE A 1 171 ? -10.357 24.561 -15.449 1.00 93.69 171 PHE A O 1
ATOM 1222 N N . PRO A 1 172 ? -12.254 24.680 -14.207 1.00 92.94 172 PRO A N 1
ATOM 1223 C CA . PRO A 1 172 ? -11.980 23.456 -13.473 1.00 92.94 172 PRO A CA 1
ATOM 1224 C C . PRO A 1 172 ? -11.948 22.262 -14.425 1.00 92.94 172 PRO A C 1
ATOM 1226 O O . PRO A 1 172 ? -12.759 22.245 -15.357 1.00 92.94 172 PRO A O 1
ATOM 1229 N N . GLY A 1 173 ? -11.071 21.286 -14.212 1.00 89.44 173 GLY A N 1
ATOM 1230 C CA . GLY A 1 173 ? -11.123 20.034 -14.976 1.00 89.44 173 GLY A CA 1
ATOM 1231 C C . GLY A 1 173 ? -12.436 19.261 -14.749 1.00 89.44 173 GLY A C 1
ATOM 1232 O O . GLY A 1 173 ? -13.272 19.643 -13.926 1.00 89.44 173 GLY A O 1
ATOM 1233 N N . ASP A 1 174 ? -12.637 18.159 -15.475 1.00 85.19 174 ASP A N 1
ATOM 1234 C CA . ASP A 1 174 ? -13.636 17.128 -15.120 1.00 85.19 174 ASP A CA 1
ATOM 1235 C C . ASP A 1 174 ? -13.144 15.673 -15.252 1.00 85.19 174 ASP A C 1
ATOM 1237 O O . ASP A 1 174 ? -13.832 14.748 -14.818 1.00 85.19 174 ASP A O 1
ATOM 1241 N N . GLY A 1 175 ? -11.929 15.475 -15.777 1.00 82.62 175 GLY A N 1
ATOM 1242 C CA . GLY A 1 175 ? -11.289 14.169 -15.954 1.00 82.62 175 GLY A CA 1
ATOM 1243 C C . GLY A 1 175 ? -11.851 13.319 -17.082 1.00 82.62 175 GLY A C 1
ATOM 1244 O O . GLY A 1 175 ? -11.515 12.144 -17.170 1.00 82.62 175 GLY A O 1
ATOM 1245 N N . GLU A 1 176 ? -12.684 13.899 -17.944 1.00 83.38 176 GLU A N 1
ATOM 1246 C CA . GLU A 1 176 ? -13.310 13.234 -19.091 1.00 83.38 176 GLU A CA 1
ATOM 1247 C C . GLU A 1 176 ? -12.958 13.971 -20.406 1.00 83.38 176 GLU A C 1
ATOM 1249 O O . GLU A 1 176 ? -13.695 13.891 -21.394 1.00 83.38 176 GLU A O 1
ATOM 1254 N N . GLY A 1 177 ? -11.866 14.750 -20.422 1.00 81.56 177 GLY A N 1
ATOM 1255 C CA . GLY A 1 177 ? -11.467 15.561 -21.576 1.00 81.56 177 GLY A CA 1
ATOM 1256 C C . GLY A 1 177 ? -12.329 16.813 -21.772 1.00 81.56 177 GLY A C 1
ATOM 1257 O O . GLY A 1 177 ? -12.595 17.228 -22.908 1.00 81.56 177 GLY A O 1
ATOM 1258 N N . SER A 1 178 ? -12.828 17.407 -20.685 1.00 85.81 178 SER A N 1
ATOM 1259 C CA . SER A 1 178 ? -13.683 18.594 -20.712 1.00 85.81 178 SER A CA 1
ATOM 1260 C C . SER A 1 178 ? -13.465 19.487 -19.472 1.00 85.81 178 SER A C 1
ATOM 1262 O O . SER A 1 178 ? -12.495 19.325 -18.732 1.00 85.81 178 SER A O 1
ATOM 1264 N N . PHE A 1 179 ? -14.288 20.531 -19.316 1.00 88.00 179 PHE A N 1
ATOM 1265 C CA . PHE A 1 179 ? -14.119 21.559 -18.284 1.00 88.00 179 PHE A CA 1
ATOM 1266 C C . PHE A 1 179 ? -15.440 21.942 -17.609 1.00 88.00 179 PHE A C 1
ATOM 1268 O O . PHE A 1 179 ? -16.457 22.208 -18.263 1.00 88.00 179 PHE A O 1
ATOM 1275 N N . GLY A 1 180 ? -15.379 22.088 -16.287 1.00 85.81 180 GLY A N 1
ATOM 1276 C CA . GLY A 1 180 ? -16.449 22.587 -15.436 1.00 85.81 180 GLY A CA 1
ATOM 1277 C C . GLY A 1 180 ? -16.772 24.083 -15.616 1.00 85.81 180 GLY A C 1
ATOM 1278 O O . GLY A 1 180 ? -16.152 24.807 -16.400 1.00 85.81 180 GLY A O 1
ATOM 1279 N N . PRO A 1 181 ? -17.779 24.595 -14.880 1.00 87.44 181 PRO A N 1
ATOM 1280 C CA . PRO A 1 181 ? -18.223 25.981 -14.999 1.00 87.44 181 PRO A CA 1
ATOM 1281 C C . PRO A 1 181 ? -17.123 26.967 -14.552 1.00 87.44 181 PRO A C 1
ATOM 1283 O O . PRO A 1 181 ? -16.635 26.861 -13.421 1.00 87.44 181 PRO A O 1
ATOM 1286 N N . PRO A 1 182 ? -16.755 27.960 -15.388 1.00 90.12 182 PRO A N 1
ATOM 1287 C CA . PRO A 1 182 ? -15.603 28.811 -15.122 1.00 90.12 182 PRO A CA 1
ATOM 1288 C C . PRO A 1 182 ? -15.794 29.737 -13.920 1.00 90.12 182 PRO A C 1
ATOM 1290 O O . PRO A 1 182 ? -16.871 30.299 -13.693 1.00 90.12 182 PRO A O 1
ATOM 1293 N N . ARG A 1 183 ? -14.703 29.954 -13.183 1.00 92.38 183 ARG A N 1
ATOM 1294 C CA . ARG A 1 183 ? -14.623 30.824 -12.002 1.00 92.38 183 ARG A CA 1
ATOM 1295 C C . ARG A 1 183 ? -13.699 32.000 -12.321 1.00 92.38 183 ARG A C 1
ATOM 1297 O O . ARG A 1 183 ? -12.636 31.812 -12.899 1.00 92.38 183 ARG A O 1
ATOM 1304 N N . GLU A 1 184 ? -14.072 33.224 -11.953 1.00 91.50 184 GLU A N 1
ATOM 1305 C CA . GLU A 1 184 ? -13.294 34.429 -12.291 1.00 91.50 184 GLU A CA 1
ATOM 1306 C C . GLU A 1 184 ? -12.650 35.094 -11.072 1.00 91.50 184 GLU A C 1
ATOM 1308 O O . GLU A 1 184 ? -13.255 35.171 -10.000 1.00 91.50 184 GLU A O 1
ATOM 1313 N N . ARG A 1 185 ? -11.453 35.666 -11.259 1.00 90.38 185 ARG A N 1
ATOM 1314 C CA . ARG A 1 185 ? -10.742 36.443 -10.235 1.00 90.38 185 ARG A CA 1
ATOM 1315 C C . ARG A 1 185 ? -10.223 37.757 -10.816 1.00 90.38 185 ARG A C 1
ATOM 1317 O O . ARG A 1 185 ? -9.454 37.761 -11.773 1.00 90.38 185 ARG A O 1
ATOM 1324 N N . LEU A 1 186 ? -10.655 38.888 -10.256 1.00 91.38 186 LEU A N 1
ATOM 1325 C CA . LEU A 1 186 ? -10.225 40.218 -10.708 1.00 91.38 186 LEU A CA 1
ATOM 1326 C C . LEU A 1 186 ? -8.791 40.531 -10.258 1.00 91.38 186 LEU A C 1
ATOM 1328 O O . LEU A 1 186 ? -8.396 40.200 -9.140 1.00 91.38 186 LEU A O 1
ATOM 1332 N N . LEU A 1 187 ? -8.042 41.223 -11.117 1.00 90.25 187 LEU A N 1
ATOM 1333 C CA . LEU A 1 187 ? -6.653 41.628 -10.901 1.00 90.25 187 LEU A CA 1
ATOM 1334 C C . LEU A 1 187 ? -6.507 43.162 -10.825 1.00 90.25 187 LEU A C 1
ATOM 1336 O O . LEU A 1 187 ? -7.339 43.891 -11.366 1.00 90.25 187 LEU A O 1
ATOM 1340 N N . PRO A 1 188 ? -5.428 43.688 -10.209 1.00 88.44 188 PRO A N 1
ATOM 1341 C CA . PRO A 1 188 ? -5.156 45.130 -10.144 1.00 88.44 188 PRO A CA 1
ATOM 1342 C C . PRO A 1 188 ? -4.619 45.740 -11.457 1.00 88.44 188 PRO A C 1
ATOM 1344 O O . PRO A 1 188 ? -4.390 46.948 -11.520 1.00 88.44 188 PRO A O 1
ATOM 1347 N N . GLY A 1 189 ? -4.394 44.931 -12.496 1.00 88.50 189 GLY A N 1
ATOM 1348 C CA . GLY A 1 189 ? -3.830 45.347 -13.780 1.00 88.50 189 GLY A CA 1
ATOM 1349 C C . GLY A 1 189 ? -4.002 44.282 -14.865 1.00 88.50 189 GLY A C 1
ATOM 1350 O O . GLY A 1 189 ? -4.450 43.172 -14.581 1.00 88.50 189 GLY A O 1
ATOM 1351 N N . THR A 1 190 ? -3.681 44.622 -16.113 1.00 89.69 190 THR A N 1
ATOM 1352 C CA . THR A 1 190 ? -3.801 43.708 -17.266 1.00 89.69 190 THR A CA 1
ATOM 1353 C C . THR A 1 190 ? -2.636 42.730 -17.310 1.00 89.69 190 THR A C 1
ATOM 1355 O O . THR A 1 190 ? -1.493 43.175 -17.213 1.00 89.69 190 THR A O 1
ATOM 1358 N N . VAL A 1 191 ? -2.903 41.436 -17.507 1.00 91.50 191 VAL A N 1
ATOM 1359 C CA . VAL A 1 191 ? -1.859 40.398 -17.565 1.00 91.50 191 VAL A CA 1
ATOM 1360 C C . VAL A 1 191 ? -0.913 40.629 -18.750 1.00 91.50 191 VAL A C 1
ATOM 1362 O O . VAL A 1 191 ? -1.332 41.041 -19.836 1.00 91.50 191 VAL A O 1
ATOM 1365 N N . THR A 1 192 ? 0.381 40.397 -18.530 1.00 88.00 192 THR A N 1
ATOM 1366 C CA . THR A 1 192 ? 1.451 40.554 -19.525 1.00 88.00 192 THR A CA 1
ATOM 1367 C C . THR A 1 192 ? 2.232 39.271 -19.783 1.00 88.00 192 THR A C 1
ATOM 1369 O O . THR A 1 192 ? 2.756 39.141 -20.887 1.00 88.00 192 THR A O 1
ATOM 1372 N N . ALA A 1 193 ? 2.250 38.343 -18.820 1.00 87.25 193 ALA A N 1
ATOM 1373 C CA . ALA A 1 193 ? 2.685 36.952 -18.957 1.00 87.25 193 ALA A CA 1
ATOM 1374 C C . ALA A 1 193 ? 2.091 36.090 -17.815 1.00 87.25 193 ALA A C 1
ATOM 1376 O O . ALA A 1 193 ? 1.719 36.621 -16.766 1.00 87.25 193 ALA A O 1
ATOM 1377 N N . LEU A 1 194 ? 2.008 34.773 -18.022 1.00 88.69 194 LEU A N 1
ATOM 1378 C CA . LEU A 1 194 ? 1.458 33.769 -17.097 1.00 88.69 194 LEU A CA 1
ATOM 1379 C C . LEU A 1 194 ? 2.313 32.496 -17.183 1.00 88.69 194 LEU A C 1
ATOM 1381 O O . LEU A 1 194 ? 2.779 32.194 -18.281 1.00 88.69 194 LEU A O 1
ATOM 1385 N N . ALA A 1 195 ? 2.504 31.761 -16.085 1.00 86.81 195 ALA A N 1
ATOM 1386 C CA . ALA A 1 195 ? 3.090 30.412 -16.102 1.00 86.81 195 ALA A CA 1
ATOM 1387 C C . ALA A 1 195 ? 2.757 29.607 -14.816 1.00 86.81 195 ALA A C 1
ATOM 1389 O O . ALA A 1 195 ? 2.189 30.172 -13.875 1.00 86.81 195 ALA A O 1
ATOM 1390 N N . ALA A 1 196 ? 3.186 28.333 -14.780 1.00 85.88 196 ALA A N 1
ATOM 1391 C CA . ALA A 1 196 ? 2.994 27.335 -13.710 1.00 85.88 196 ALA A CA 1
ATOM 1392 C C . ALA A 1 196 ? 4.263 26.456 -13.442 1.00 85.88 196 ALA A C 1
ATOM 1394 O O . ALA A 1 196 ? 4.995 26.186 -14.396 1.00 85.88 196 ALA A O 1
ATOM 1395 N N . GLY A 1 197 ? 4.532 26.018 -12.187 1.00 79.44 197 GLY A N 1
ATOM 1396 C CA . GLY A 1 197 ? 5.716 25.206 -11.753 1.00 79.44 197 GLY A CA 1
ATOM 1397 C C . GLY A 1 197 ? 6.119 25.347 -10.249 1.00 79.44 197 GLY A C 1
ATOM 1398 O O . GLY A 1 197 ? 5.192 25.467 -9.463 1.00 79.44 197 GLY A O 1
ATOM 1399 N N . GLU A 1 198 ? 7.429 25.349 -9.858 1.00 76.94 198 GLU A N 1
ATOM 1400 C CA . GLU A 1 198 ? 8.087 25.261 -8.492 1.00 76.94 198 GLU A CA 1
ATOM 1401 C C . GLU A 1 198 ? 9.110 26.467 -8.159 1.00 76.94 198 GLU A C 1
ATOM 1403 O O . GLU A 1 198 ? 9.812 26.658 -9.141 1.00 76.94 198 GLU A O 1
ATOM 1408 N N . ILE A 1 199 ? 9.449 27.335 -7.091 1.00 73.06 199 ILE A N 1
ATOM 1409 C CA . ILE A 1 199 ? 9.364 27.806 -5.587 1.00 73.06 199 ILE A CA 1
ATOM 1410 C C . ILE A 1 199 ? 9.936 26.941 -4.474 1.00 73.06 199 ILE A C 1
ATOM 1412 O O . ILE A 1 199 ? 11.145 26.910 -4.257 1.00 73.06 199 ILE A O 1
ATOM 1416 N N . HIS A 1 200 ? 9.067 26.459 -3.593 1.00 71.06 200 HIS A N 1
ATOM 1417 C CA . HIS A 1 200 ? 9.454 26.074 -2.248 1.00 71.06 200 HIS A CA 1
ATOM 1418 C C . HIS A 1 200 ? 9.876 24.610 -2.376 1.00 71.06 200 HIS A C 1
ATOM 1420 O O . HIS A 1 200 ? 10.206 24.148 -3.472 1.00 71.06 200 HIS A O 1
ATOM 1426 N N . ARG A 1 201 ? 9.842 23.838 -1.291 1.00 67.31 201 ARG A N 1
ATOM 1427 C CA . ARG A 1 201 ? 9.833 22.380 -1.433 1.00 67.31 201 ARG A CA 1
ATOM 1428 C C . ARG A 1 201 ? 8.827 21.986 -2.519 1.00 67.31 201 ARG A C 1
ATOM 1430 O O . ARG A 1 201 ? 7.657 22.333 -2.406 1.00 67.31 201 ARG A O 1
ATOM 1437 N N . ARG A 1 202 ? 9.307 21.250 -3.521 1.00 66.69 202 ARG A N 1
ATOM 1438 C CA . ARG A 1 202 ? 8.479 20.575 -4.522 1.00 66.69 202 ARG A CA 1
ATOM 1439 C C . ARG A 1 202 ? 7.568 19.601 -3.777 1.00 66.69 202 ARG A C 1
ATOM 1441 O O . ARG A 1 202 ? 8.067 18.682 -3.132 1.00 66.69 202 ARG A O 1
ATOM 1448 N N . ASP A 1 203 ? 6.268 19.850 -3.791 1.00 63.00 203 ASP A N 1
ATOM 1449 C CA . ASP A 1 203 ? 5.273 19.141 -2.979 1.00 63.00 203 ASP A CA 1
ATOM 1450 C C . ASP A 1 203 ? 4.208 18.421 -3.826 1.00 63.00 203 ASP A C 1
ATOM 1452 O O . ASP A 1 203 ? 3.130 18.093 -3.336 1.00 63.00 203 ASP A O 1
ATOM 1456 N N . GLY A 1 204 ? 4.513 18.138 -5.100 1.00 64.88 204 GLY A N 1
ATOM 1457 C CA . GLY A 1 204 ? 3.667 17.354 -6.020 1.00 64.88 204 GLY A CA 1
ATOM 1458 C C . GLY A 1 204 ? 2.430 18.097 -6.534 1.00 64.88 204 GLY A C 1
ATOM 1459 O O . GLY A 1 204 ? 1.835 17.688 -7.524 1.00 64.88 204 GLY A O 1
ATOM 1460 N N . LEU A 1 205 ? 2.110 19.215 -5.886 1.00 72.38 205 LEU A N 1
ATOM 1461 C CA . LEU A 1 205 ? 1.467 20.428 -6.426 1.00 72.38 205 LEU A CA 1
ATOM 1462 C C . LEU A 1 205 ? 2.200 21.164 -7.745 1.00 72.38 205 LEU A C 1
ATOM 1464 O O . LEU A 1 205 ? 3.339 20.711 -7.367 1.00 72.38 205 LEU A O 1
ATOM 1468 N N . PRO A 1 206 ? 1.524 22.500 -9.566 1.00 80.75 206 PRO A N 1
ATOM 1469 C CA . PRO A 1 206 ? 1.740 24.013 -10.052 1.00 80.75 206 PRO A CA 1
ATOM 1470 C C . PRO A 1 206 ? 0.962 25.208 -9.412 1.00 80.75 206 PRO A C 1
ATOM 1472 O O . PRO A 1 206 ? -0.248 25.223 -9.215 1.00 80.75 206 PRO A O 1
ATOM 1475 N N . ASP A 1 207 ? 1.724 26.287 -9.177 1.00 85.75 207 ASP A N 1
ATOM 1476 C CA . ASP A 1 207 ? 1.227 27.609 -8.780 1.00 85.75 207 ASP A CA 1
ATOM 1477 C C . ASP A 1 207 ? 0.803 28.434 -9.974 1.00 85.75 207 ASP A C 1
ATOM 1479 O O . ASP A 1 207 ? 1.128 28.123 -11.119 1.00 85.75 207 ASP A O 1
ATOM 1483 N N . LEU A 1 208 ? 0.261 29.613 -9.676 1.00 89.81 208 LEU A N 1
ATOM 1484 C CA . LEU A 1 208 ? 0.120 30.659 -10.665 1.00 89.81 208 LEU A CA 1
ATOM 1485 C C . LEU A 1 208 ? 1.098 31.824 -10.439 1.00 89.81 208 LEU A C 1
ATOM 1487 O O . LEU A 1 208 ? 0.951 32.605 -9.497 1.00 89.81 208 LEU A O 1
ATOM 1491 N N . ALA A 1 209 ? 2.046 32.006 -11.364 1.00 90.62 209 ALA A N 1
ATOM 1492 C CA . ALA A 1 209 ? 2.832 33.238 -11.472 1.00 90.62 209 ALA A CA 1
ATOM 1493 C C . ALA A 1 209 ? 2.224 34.149 -12.551 1.00 90.62 209 ALA A C 1
ATOM 1495 O O . ALA A 1 209 ? 2.168 33.790 -13.728 1.00 90.62 209 ALA A O 1
ATOM 1496 N N . VAL A 1 210 ? 1.776 35.345 -12.157 1.00 92.69 210 VAL A N 1
ATOM 1497 C CA . VAL A 1 210 ? 1.039 36.286 -13.018 1.00 92.69 210 VAL A CA 1
ATOM 1498 C C . VAL A 1 210 ? 1.778 37.615 -13.110 1.00 92.69 210 VAL A C 1
ATOM 1500 O O . VAL A 1 210 ? 1.796 38.393 -12.155 1.00 92.69 210 VAL A O 1
ATOM 1503 N N . ALA A 1 211 ? 2.351 37.922 -14.272 1.00 91.44 211 ALA A N 1
ATOM 1504 C CA . ALA A 1 211 ? 2.871 39.255 -14.558 1.00 91.44 211 ALA A CA 1
ATOM 1505 C C . ALA A 1 211 ? 1.740 40.156 -15.051 1.00 91.44 211 ALA A C 1
ATOM 1507 O O . ALA A 1 211 ? 0.930 39.740 -15.878 1.00 91.44 211 ALA A O 1
ATOM 1508 N N . LEU A 1 212 ? 1.675 41.391 -14.559 1.00 92.19 212 LEU A N 1
ATOM 1509 C CA . LEU A 1 212 ? 0.652 42.357 -14.942 1.00 92.19 212 LEU A CA 1
ATOM 1510 C C . LEU A 1 212 ? 1.167 43.796 -14.964 1.00 92.19 212 LEU A C 1
ATOM 1512 O O . LEU A 1 212 ? 2.110 44.162 -14.264 1.00 92.19 212 LEU A O 1
ATOM 1516 N N . GLU A 1 213 ? 0.489 44.632 -15.743 1.00 90.38 213 GLU A N 1
ATOM 1517 C CA . GLU A 1 213 ? 0.692 46.079 -15.783 1.00 90.38 213 GLU A CA 1
ATOM 1518 C C . GLU A 1 213 ? -0.458 46.764 -15.034 1.00 90.38 213 GLU A C 1
ATOM 1520 O O . GLU A 1 213 ? -1.604 46.771 -15.497 1.00 90.38 213 GLU A O 1
ATOM 1525 N N . ALA A 1 214 ? -0.172 47.306 -13.848 1.00 87.12 214 ALA A N 1
ATOM 1526 C CA . ALA A 1 214 ? -1.132 48.051 -13.034 1.00 87.12 214 ALA A CA 1
ATOM 1527 C C . ALA A 1 214 ? -0.944 49.574 -13.208 1.00 87.12 214 ALA A C 1
ATOM 1529 O O . ALA A 1 214 ? 0.133 50.023 -13.598 1.00 87.12 214 ALA A O 1
ATOM 1530 N N . PRO A 1 215 ? -1.931 50.417 -12.837 1.00 86.19 215 PRO A N 1
ATOM 1531 C CA . PRO A 1 215 ? -1.769 51.879 -12.836 1.00 86.19 215 PRO A CA 1
ATOM 1532 C C . PRO A 1 215 ? -0.631 52.403 -11.939 1.00 86.19 215 PRO A C 1
ATOM 1534 O O . PRO A 1 215 ? -0.216 53.550 -12.079 1.00 86.19 215 PRO A O 1
ATOM 1537 N N . GLU A 1 216 ? -0.133 51.569 -11.021 1.00 82.69 216 GLU A N 1
ATOM 1538 C CA . GLU A 1 216 ? 1.024 51.830 -10.156 1.00 82.69 216 GLU A CA 1
ATOM 1539 C C . GLU A 1 216 ? 2.321 51.139 -10.645 1.00 82.69 216 GLU A C 1
ATOM 1541 O O . GLU A 1 216 ? 3.256 50.968 -9.861 1.00 82.69 216 GLU A O 1
ATOM 1546 N N . GLY A 1 217 ? 2.370 50.722 -11.916 1.00 86.88 217 GLY A N 1
ATOM 1547 C CA . GLY A 1 217 ? 3.511 50.070 -12.569 1.00 86.88 217 GLY A CA 1
ATOM 1548 C C . GLY A 1 217 ? 3.407 48.544 -12.680 1.00 86.88 217 GLY A C 1
ATOM 1549 O O . GLY A 1 217 ? 2.495 47.913 -12.137 1.00 86.88 217 GLY A O 1
ATOM 1550 N N . SER A 1 218 ? 4.372 47.966 -13.394 1.00 91.62 218 SER A N 1
ATOM 1551 C CA . SER A 1 218 ? 4.529 46.531 -13.648 1.00 91.62 218 SER A CA 1
ATOM 1552 C C . SER A 1 218 ? 4.723 45.725 -12.359 1.00 91.62 218 SER A C 1
ATOM 1554 O O . SER A 1 218 ? 5.508 46.114 -11.486 1.00 91.62 218 SER A O 1
ATOM 1556 N N . ARG A 1 219 ? 4.032 44.586 -12.225 1.00 92.06 219 ARG A N 1
ATOM 1557 C CA . ARG A 1 219 ? 4.117 43.704 -11.049 1.00 92.06 219 ARG A CA 1
ATOM 1558 C C . ARG A 1 219 ? 4.063 42.222 -11.402 1.00 92.06 219 ARG A C 1
ATOM 1560 O O . ARG A 1 219 ? 3.437 41.857 -12.391 1.00 92.06 219 ARG A O 1
ATOM 1567 N N . LEU A 1 220 ? 4.664 41.379 -10.560 1.00 91.75 220 LEU A N 1
ATOM 1568 C CA . LEU A 1 220 ? 4.375 39.941 -10.521 1.00 91.75 220 LEU A CA 1
ATOM 1569 C C . LEU A 1 220 ? 3.524 39.636 -9.282 1.00 91.75 220 LEU A C 1
ATOM 1571 O O . LEU A 1 220 ? 3.774 40.193 -8.211 1.00 91.75 220 LEU A O 1
ATOM 1575 N N . LEU A 1 221 ? 2.539 38.759 -9.441 1.00 92.38 221 LEU A N 1
ATOM 1576 C CA . LEU A 1 221 ? 1.805 38.093 -8.370 1.00 92.38 221 LEU A CA 1
ATOM 1577 C C . LEU A 1 221 ? 2.171 36.601 -8.363 1.00 92.38 221 LEU A C 1
ATOM 1579 O O . LEU A 1 221 ? 2.251 36.010 -9.439 1.00 92.38 221 LEU A O 1
ATOM 1583 N N . ILE A 1 222 ? 2.352 36.000 -7.187 1.00 88.81 222 ILE A N 1
ATOM 1584 C CA . ILE A 1 222 ? 2.521 34.543 -7.004 1.00 88.81 222 ILE A CA 1
ATOM 1585 C C . ILE A 1 222 ? 1.480 34.060 -6.004 1.00 88.81 222 ILE A C 1
ATOM 1587 O O . ILE A 1 222 ? 1.339 34.673 -4.947 1.00 88.81 222 ILE A O 1
ATOM 1591 N N . PHE A 1 223 ? 0.757 32.995 -6.334 1.00 88.50 223 PHE A N 1
ATOM 1592 C CA . PHE A 1 223 ? -0.445 32.539 -5.638 1.00 88.50 223 PHE A CA 1
ATOM 1593 C C . PHE A 1 223 ? -0.252 31.131 -5.045 1.00 88.50 223 PHE A C 1
ATOM 1595 O O . PHE A 1 223 ? -0.676 30.173 -5.664 1.00 88.50 223 PHE A O 1
ATOM 1602 N N . GLN A 1 224 ? 0.311 31.006 -3.839 1.00 81.44 224 GLN A N 1
ATOM 1603 C CA . GLN A 1 224 ? 0.851 29.729 -3.327 1.00 81.44 224 GLN A CA 1
ATOM 1604 C C . GLN A 1 224 ? -0.192 28.632 -2.999 1.00 81.44 224 GLN A C 1
ATOM 1606 O O . GLN A 1 224 ? -1.007 28.807 -2.088 1.00 81.44 224 GLN A O 1
ATOM 1611 N N . SER A 1 225 ? -0.114 27.459 -3.644 1.00 70.44 225 SER A N 1
ATOM 1612 C CA . SER A 1 225 ? -1.102 26.357 -3.544 1.00 70.44 225 SER A CA 1
ATOM 1613 C C . SER A 1 225 ? -1.079 25.487 -2.277 1.00 70.44 225 SER A C 1
ATOM 1615 O O . SER A 1 225 ? -1.670 24.408 -2.245 1.00 70.44 225 SER A O 1
ATOM 1617 N N . VAL A 1 226 ? -0.524 25.977 -1.163 1.00 63.75 226 VAL A N 1
ATOM 1618 C CA . VAL A 1 226 ? -0.549 25.283 0.148 1.00 63.75 226 VAL A CA 1
ATOM 1619 C C . VAL A 1 226 ? -1.974 24.827 0.545 1.00 63.75 226 VAL A C 1
ATOM 1621 O O . VAL A 1 226 ? -2.137 23.850 1.279 1.00 63.75 226 VAL A O 1
ATOM 1624 N N . ALA A 1 227 ? -3.010 25.490 0.010 1.00 61.09 227 ALA A N 1
ATOM 1625 C CA . ALA A 1 227 ? -4.399 25.027 -0.006 1.00 61.09 227 ALA A CA 1
ATOM 1626 C C . ALA A 1 227 ? -5.154 25.397 -1.313 1.00 61.09 227 ALA A C 1
ATOM 1628 O O . ALA A 1 227 ? -6.283 25.881 -1.240 1.00 61.09 227 ALA A O 1
ATOM 1629 N N . GLY A 1 228 ? -4.535 25.217 -2.487 1.00 75.81 228 GLY A N 1
ATOM 1630 C CA . GLY A 1 228 ? -5.104 25.618 -3.786 1.00 75.81 228 GLY A CA 1
ATOM 1631 C C . GLY A 1 228 ? -4.740 27.059 -4.172 1.00 75.81 228 GLY A C 1
ATOM 1632 O O . GLY A 1 228 ? -5.209 28.030 -3.566 1.00 75.81 228 GLY A O 1
ATOM 1633 N N . SER A 1 229 ? -3.896 27.223 -5.190 1.00 80.62 229 SER A N 1
ATOM 1634 C CA . SER A 1 229 ? -3.356 28.506 -5.666 1.00 80.62 229 SER A CA 1
ATOM 1635 C C . SER A 1 229 ? -4.458 29.467 -6.121 1.00 80.62 229 SER A C 1
ATOM 1637 O O . SER A 1 229 ? -4.423 30.672 -5.846 1.00 80.62 229 SER A O 1
ATOM 1639 N N . TRP A 1 230 ? -5.531 28.940 -6.709 1.00 87.69 230 TRP A N 1
ATOM 1640 C CA . TRP A 1 230 ? -6.716 29.707 -7.074 1.00 87.69 230 TRP A CA 1
ATOM 1641 C C . TRP A 1 230 ? -7.392 30.390 -5.875 1.00 87.69 230 TRP A C 1
ATOM 1643 O O . TRP A 1 230 ? -7.917 31.501 -6.020 1.00 87.69 230 TRP A O 1
ATOM 1653 N N . ALA A 1 231 ? -7.352 29.775 -4.689 1.00 82.06 231 ALA A N 1
ATOM 1654 C CA . ALA A 1 231 ? -7.889 30.334 -3.447 1.00 82.06 231 ALA A CA 1
ATOM 1655 C C . ALA A 1 231 ? -6.883 31.246 -2.714 1.00 82.06 231 ALA A C 1
ATOM 1657 O O . ALA A 1 231 ? -7.289 32.207 -2.051 1.00 82.06 231 ALA A O 1
ATOM 1658 N N . ALA A 1 232 ? -5.580 30.987 -2.865 1.00 82.00 232 ALA A N 1
ATOM 1659 C CA . ALA A 1 232 ? -4.490 31.661 -2.158 1.00 82.00 232 ALA A CA 1
ATOM 1660 C C . ALA A 1 232 ? -4.487 33.194 -2.306 1.00 82.00 232 ALA A C 1
ATOM 1662 O O . ALA A 1 232 ? -4.923 33.749 -3.318 1.00 82.00 232 ALA A O 1
ATOM 1663 N N . ALA A 1 233 ? -3.970 33.915 -1.309 1.00 83.75 233 ALA A N 1
ATOM 1664 C CA . ALA A 1 233 ? -3.704 35.352 -1.420 1.00 83.75 233 ALA A CA 1
ATOM 1665 C C . ALA A 1 233 ? -2.308 35.574 -2.036 1.00 83.75 233 ALA A C 1
ATOM 1667 O O . ALA A 1 233 ? -1.353 34.982 -1.537 1.00 83.75 233 ALA A O 1
ATOM 1668 N N . PRO A 1 234 ? -2.155 36.402 -3.087 1.00 88.44 234 PRO A N 1
ATOM 1669 C CA . PRO A 1 234 ? -0.881 36.492 -3.786 1.00 88.44 234 PRO A CA 1
ATOM 1670 C C . PRO A 1 234 ? 0.167 37.332 -3.050 1.00 88.44 234 PRO A C 1
ATOM 1672 O O . PRO A 1 234 ? -0.131 38.444 -2.601 1.00 88.44 234 PRO A O 1
ATOM 1675 N N . GLU A 1 235 ? 1.423 36.880 -3.053 1.00 88.19 235 GLU A N 1
ATOM 1676 C CA . GLU A 1 235 ? 2.556 37.776 -2.805 1.00 88.19 235 GLU A CA 1
ATOM 1677 C C . GLU A 1 235 ? 2.750 38.676 -4.035 1.00 88.19 235 GLU A C 1
ATOM 1679 O O . GLU A 1 235 ? 2.801 38.195 -5.168 1.00 88.19 235 GLU A O 1
ATOM 1684 N N . ALA A 1 236 ? 2.830 39.993 -3.823 1.00 88.50 236 ALA A N 1
ATOM 1685 C CA . ALA A 1 236 ? 2.821 40.993 -4.889 1.00 88.50 236 ALA A CA 1
ATOM 1686 C C . ALA A 1 236 ? 4.119 41.806 -4.940 1.00 88.50 236 ALA A C 1
ATOM 1688 O O . ALA A 1 236 ? 4.583 42.323 -3.923 1.00 88.50 236 ALA A O 1
ATOM 1689 N N . LEU A 1 237 ? 4.668 41.987 -6.143 1.00 88.38 237 LEU A N 1
ATOM 1690 C CA . LEU A 1 237 ? 6.015 42.531 -6.330 1.00 88.38 237 LEU A CA 1
ATOM 1691 C C . LEU A 1 237 ? 6.104 43.646 -7.347 1.00 88.38 237 LEU A C 1
ATOM 1693 O O . LEU A 1 237 ? 5.527 43.500 -8.417 1.00 88.38 237 LEU A O 1
ATOM 1697 N N . PRO A 1 238 ? 6.917 44.686 -7.105 1.00 89.38 238 PRO A N 1
ATOM 1698 C CA . PRO A 1 238 ? 7.334 45.588 -8.163 1.00 89.38 238 PRO A CA 1
ATOM 1699 C C . PRO A 1 238 ? 8.297 44.873 -9.122 1.00 89.38 238 PRO A C 1
ATOM 1701 O O . PRO A 1 238 ? 9.316 44.324 -8.699 1.00 89.38 238 PRO A O 1
ATOM 1704 N N . LEU A 1 239 ? 7.996 44.924 -10.417 1.00 87.44 239 LEU A N 1
ATOM 1705 C CA . LEU A 1 239 ? 8.956 44.628 -11.481 1.00 87.44 239 LEU A CA 1
ATOM 1706 C C . LEU A 1 239 ? 9.602 45.948 -11.947 1.00 87.44 239 LEU A C 1
ATOM 1708 O O . LEU A 1 239 ? 8.955 46.995 -11.874 1.00 87.44 239 LEU A O 1
ATOM 1712 N N . PRO A 1 240 ? 10.865 45.944 -12.418 1.00 84.44 240 PRO A N 1
ATOM 1713 C CA . PRO A 1 240 ? 11.527 47.165 -12.890 1.00 84.44 240 PRO A CA 1
ATOM 1714 C C . PRO A 1 240 ? 10.899 47.711 -14.184 1.00 84.44 240 PRO A C 1
ATOM 1716 O O . PRO A 1 240 ? 10.920 48.918 -14.427 1.00 84.44 240 PRO A O 1
ATOM 1719 N N . THR A 1 241 ? 10.344 46.818 -15.003 1.00 87.50 241 THR A N 1
ATOM 1720 C CA . THR A 1 241 ? 9.703 47.061 -16.299 1.00 87.50 241 THR A CA 1
ATOM 1721 C C . THR A 1 241 ? 8.625 45.991 -16.539 1.00 87.50 241 THR A C 1
ATOM 1723 O O . THR A 1 241 ? 8.480 45.055 -15.745 1.00 87.50 241 THR A O 1
ATOM 1726 N N . ARG A 1 242 ? 7.871 46.110 -17.642 1.00 88.50 242 ARG A N 1
ATOM 1727 C CA . ARG A 1 242 ? 6.929 45.078 -18.099 1.00 88.50 242 ARG A CA 1
ATOM 1728 C C . ARG A 1 242 ? 7.661 43.745 -18.274 1.00 88.50 242 ARG A C 1
ATOM 1730 O O . ARG A 1 242 ? 8.642 43.692 -19.011 1.00 88.50 242 ARG A O 1
ATOM 1737 N N . ALA A 1 243 ? 7.147 42.682 -17.655 1.00 88.44 243 ALA A N 1
ATOM 1738 C CA . ALA A 1 243 ? 7.560 41.321 -17.979 1.00 88.44 243 ALA A CA 1
ATOM 1739 C C . ALA A 1 243 ? 6.809 40.802 -19.212 1.00 88.44 243 ALA A C 1
ATOM 1741 O O . ALA A 1 243 ? 5.583 40.930 -19.305 1.00 88.44 243 ALA A O 1
ATOM 1742 N N . ASP A 1 244 ? 7.572 40.217 -20.130 1.00 81.69 244 ASP A N 1
ATOM 1743 C CA . ASP A 1 244 ? 7.138 39.734 -21.439 1.00 81.69 244 ASP A CA 1
ATOM 1744 C C . ASP A 1 244 ? 7.111 38.191 -21.516 1.00 81.69 244 ASP A C 1
ATOM 1746 O O . ASP A 1 244 ? 6.415 37.643 -22.366 1.00 81.69 244 ASP A O 1
ATOM 1750 N N . SER A 1 245 ? 7.827 37.489 -20.622 1.00 82.31 245 SER A N 1
ATOM 1751 C CA . SER A 1 245 ? 7.877 36.017 -20.540 1.00 82.31 245 SER A CA 1
ATOM 1752 C C . SER A 1 245 ? 8.155 35.549 -19.104 1.00 82.31 245 SER A C 1
ATOM 1754 O O . SER A 1 245 ? 8.885 36.225 -18.377 1.00 82.31 245 SER A O 1
ATOM 1756 N N . LEU A 1 246 ? 7.627 34.381 -18.723 1.00 85.31 246 LEU A N 1
ATOM 1757 C CA . LEU A 1 246 ? 7.870 33.681 -17.449 1.00 85.31 246 LEU A CA 1
ATOM 1758 C C . LEU A 1 246 ? 8.224 32.209 -17.741 1.00 85.31 246 LEU A C 1
ATOM 1760 O O . LEU A 1 246 ? 7.666 31.655 -18.685 1.00 85.31 246 LEU A O 1
ATOM 1764 N N . ALA A 1 247 ? 9.108 31.573 -16.965 1.00 81.06 247 ALA A N 1
ATOM 1765 C CA . ALA A 1 247 ? 9.427 30.144 -17.097 1.00 81.06 247 ALA A CA 1
ATOM 1766 C C . ALA A 1 247 ? 9.926 29.529 -15.778 1.00 81.06 247 ALA A C 1
ATOM 1768 O O . ALA A 1 247 ? 10.933 29.974 -15.236 1.00 81.06 247 ALA A O 1
ATOM 1769 N N . PHE A 1 248 ? 9.242 28.493 -15.296 1.00 76.62 248 PHE A N 1
ATOM 1770 C CA . PHE A 1 248 ? 9.573 27.747 -14.077 1.00 76.62 248 PHE A CA 1
ATOM 1771 C C . PHE A 1 248 ? 10.703 26.703 -14.302 1.00 76.62 248 PHE A C 1
ATOM 1773 O O . PHE A 1 248 ? 10.962 26.329 -15.448 1.00 76.62 248 PHE A O 1
ATOM 1780 N N . GLY A 1 249 ? 11.379 26.222 -13.247 1.00 68.75 249 GLY A N 1
ATOM 1781 C CA . GLY A 1 249 ? 12.446 25.202 -13.313 1.00 68.75 249 GLY A CA 1
ATOM 1782 C C . GLY A 1 249 ? 13.328 25.125 -12.053 1.00 68.75 249 GLY A C 1
ATOM 1783 O O . GLY A 1 249 ? 12.804 25.104 -10.946 1.00 68.75 249 GLY A O 1
ATOM 1784 N N . SER A 1 250 ? 14.663 25.051 -12.192 1.00 64.19 250 SER A N 1
ATOM 1785 C CA . SER A 1 250 ? 15.588 25.302 -11.067 1.00 64.19 250 SER A CA 1
ATOM 1786 C C . SER A 1 250 ? 16.955 25.851 -11.513 1.00 64.19 250 SER A C 1
ATOM 1788 O O . SER A 1 250 ? 17.599 25.261 -12.380 1.00 64.19 250 SER A O 1
ATOM 1790 N N . PHE A 1 251 ? 17.394 26.997 -10.975 1.00 63.19 251 PHE A N 1
ATOM 1791 C CA . PHE A 1 251 ? 18.322 27.906 -11.665 1.00 63.19 251 PHE A CA 1
ATOM 1792 C C . PHE A 1 251 ? 19.473 28.484 -10.819 1.00 63.19 251 PHE A C 1
ATOM 1794 O O . PHE A 1 251 ? 20.594 28.515 -11.332 1.00 63.19 251 PHE A O 1
ATOM 1801 N N . LEU A 1 252 ? 19.264 28.955 -9.581 1.00 59.03 252 LEU A N 1
ATOM 1802 C CA . LEU A 1 252 ? 20.317 29.603 -8.763 1.00 59.03 252 LEU A CA 1
ATOM 1803 C C . LEU A 1 252 ? 20.730 28.771 -7.537 1.00 59.03 252 LEU A C 1
ATOM 1805 O O . LEU A 1 252 ? 21.833 28.965 -7.019 1.00 59.03 252 LEU A O 1
ATOM 1809 N N . GLY A 1 253 ? 19.918 27.781 -7.158 1.00 52.94 253 GLY A N 1
ATOM 1810 C CA . GLY A 1 253 ? 20.334 26.626 -6.362 1.00 52.94 253 GLY A CA 1
ATOM 1811 C C . GLY A 1 253 ? 19.826 26.611 -4.919 1.00 52.94 253 GLY A C 1
ATOM 1812 O O . GLY A 1 253 ? 20.285 27.366 -4.063 1.00 52.94 253 GLY A O 1
ATOM 1813 N N . GLY A 1 254 ? 18.967 25.635 -4.629 1.00 55.94 254 GLY A N 1
ATOM 1814 C CA . GLY A 1 254 ? 18.466 25.303 -3.296 1.00 55.94 254 GLY A CA 1
ATOM 1815 C C . GLY A 1 254 ? 17.764 23.941 -3.302 1.00 55.94 254 GLY A C 1
ATOM 1816 O O . GLY A 1 254 ? 17.932 23.161 -4.235 1.00 55.94 254 GLY A O 1
ATOM 1817 N N . SER A 1 255 ? 16.959 23.663 -2.276 1.00 51.62 255 SER A N 1
ATOM 1818 C CA . SER A 1 255 ? 15.975 22.562 -2.260 1.00 51.62 255 SER A CA 1
ATOM 1819 C C . SER A 1 255 ? 14.613 22.965 -2.853 1.00 51.62 255 SER A C 1
ATOM 1821 O O . SER A 1 255 ? 13.652 22.198 -2.783 1.00 51.62 255 SER A O 1
ATOM 1823 N N . GLY A 1 256 ? 14.534 24.182 -3.398 1.00 62.09 256 GLY A N 1
ATOM 1824 C CA . GLY A 1 256 ? 13.361 24.735 -4.058 1.00 62.09 256 GLY A CA 1
ATOM 1825 C C . GLY A 1 256 ? 13.333 24.520 -5.574 1.00 62.09 256 GLY A C 1
ATOM 1826 O O . GLY A 1 256 ? 14.137 23.774 -6.137 1.00 62.09 256 GLY A O 1
ATOM 1827 N N . GLY A 1 257 ? 12.401 25.205 -6.228 1.00 70.00 257 GLY A N 1
ATOM 1828 C CA . GLY A 1 257 ? 12.404 25.453 -7.668 1.00 70.00 257 GLY A CA 1
ATOM 1829 C C . GLY A 1 257 ? 12.340 26.953 -7.967 1.00 70.00 257 GLY A C 1
ATOM 1830 O O . GLY A 1 257 ? 12.143 27.775 -7.068 1.00 70.00 257 GLY A O 1
ATOM 1831 N N . ASP A 1 258 ? 12.482 27.322 -9.241 1.00 76.00 258 ASP A N 1
ATOM 1832 C CA . ASP A 1 258 ? 12.843 28.673 -9.649 1.00 76.00 258 ASP A CA 1
ATOM 1833 C C . ASP A 1 258 ? 12.052 29.210 -10.901 1.00 76.00 258 ASP A C 1
ATOM 1835 O O . ASP A 1 258 ? 11.426 28.417 -11.584 1.00 76.00 258 ASP A O 1
ATOM 1839 N N . LEU A 1 259 ? 11.984 30.535 -11.227 1.00 83.38 259 LEU A N 1
ATOM 1840 C CA . LEU A 1 259 ? 11.052 31.145 -12.250 1.00 83.38 259 LEU A CA 1
ATOM 1841 C C . LEU A 1 259 ? 11.631 32.297 -13.102 1.00 83.38 259 LEU A C 1
ATOM 1843 O O . LEU A 1 259 ? 11.268 33.466 -12.934 1.00 83.38 259 LEU A O 1
ATOM 1847 N N . LEU A 1 260 ? 12.446 32.016 -14.105 1.00 84.38 260 LEU A N 1
ATOM 1848 C CA . LEU A 1 260 ? 12.987 33.086 -14.939 1.00 84.38 260 LEU A CA 1
ATOM 1849 C C . LEU A 1 260 ? 11.892 34.024 -15.510 1.00 84.38 260 LEU A C 1
ATOM 1851 O O . LEU A 1 260 ? 10.868 33.586 -16.031 1.00 84.38 260 LEU A O 1
ATOM 1855 N N . VAL A 1 261 ? 12.105 35.336 -15.378 1.00 86.56 261 VAL A N 1
ATOM 1856 C CA . VAL A 1 261 ? 11.233 36.431 -15.838 1.00 86.56 261 VAL A CA 1
ATOM 1857 C C . VAL A 1 261 ? 12.017 37.242 -16.861 1.00 86.56 261 VAL A C 1
ATOM 1859 O O . VAL A 1 261 ? 13.017 37.857 -16.505 1.00 86.56 261 VAL A O 1
ATOM 1862 N N . ALA A 1 262 ? 11.562 37.321 -18.106 1.00 84.62 262 ALA A N 1
ATOM 1863 C CA . ALA A 1 262 ? 12.111 38.283 -19.061 1.00 84.62 262 ALA A CA 1
ATOM 1864 C C . ALA A 1 262 ? 11.343 39.603 -18.925 1.00 84.62 262 ALA A C 1
ATOM 1866 O O . ALA A 1 262 ? 10.124 39.613 -19.114 1.00 84.62 262 ALA A O 1
ATOM 1867 N N . ALA A 1 263 ? 12.020 40.705 -18.594 1.00 85.38 263 ALA A N 1
ATOM 1868 C CA . ALA A 1 263 ? 11.389 42.019 -18.446 1.00 85.38 263 ALA A CA 1
ATOM 1869 C C . ALA A 1 263 ? 12.242 43.136 -19.054 1.00 85.38 263 ALA A C 1
ATOM 1871 O O . ALA A 1 263 ? 13.364 43.393 -18.619 1.00 85.38 263 ALA A O 1
ATOM 1872 N N . GLY A 1 264 ? 11.724 43.806 -20.088 1.00 77.88 264 GLY A N 1
ATOM 1873 C CA . GLY A 1 264 ? 12.409 44.926 -20.749 1.00 77.88 264 GLY A CA 1
ATOM 1874 C C . GLY A 1 264 ? 13.759 44.582 -21.400 1.00 77.88 264 GLY A C 1
ATOM 1875 O O . GLY A 1 264 ? 14.522 45.495 -21.715 1.00 77.88 264 GLY A O 1
ATOM 1876 N N . GLY A 1 265 ? 14.057 43.294 -21.600 1.00 74.62 265 GLY A N 1
ATOM 1877 C CA . GLY A 1 265 ? 15.352 42.786 -22.065 1.00 74.62 265 GLY A CA 1
ATOM 1878 C C . GLY A 1 265 ? 16.282 42.267 -20.960 1.00 74.62 265 GLY A C 1
ATOM 1879 O O . GLY A 1 265 ? 17.299 41.660 -21.289 1.00 74.62 265 GLY A O 1
ATOM 1880 N N . GLU A 1 266 ? 15.955 42.474 -19.681 1.00 81.44 266 GLU A N 1
ATOM 1881 C CA . GLU A 1 266 ? 16.690 41.952 -18.518 1.00 81.44 266 GLU A CA 1
ATOM 1882 C C . GLU A 1 266 ? 16.086 40.616 -18.033 1.00 81.44 266 GLU A C 1
ATOM 1884 O O . GLU A 1 266 ? 14.911 40.331 -18.284 1.00 81.44 266 GLU A O 1
ATOM 1889 N N . LEU A 1 267 ? 16.876 39.802 -17.317 1.00 81.06 267 LEU A N 1
ATOM 1890 C CA . LEU A 1 267 ? 16.467 38.485 -16.812 1.00 81.06 267 LEU A CA 1
ATOM 1891 C C . LEU A 1 267 ? 16.355 38.457 -15.272 1.00 81.06 267 LEU A C 1
ATOM 1893 O O . LEU A 1 267 ? 17.350 38.638 -14.571 1.00 81.06 267 LEU A O 1
ATOM 1897 N N . LEU A 1 268 ? 15.135 38.235 -14.767 1.00 84.69 268 LEU A N 1
ATOM 1898 C CA . LEU A 1 268 ? 14.718 38.121 -13.352 1.00 84.69 268 LEU A CA 1
ATOM 1899 C C . LEU A 1 268 ? 14.240 36.655 -13.017 1.00 84.69 268 LEU A C 1
ATOM 1901 O O . LEU A 1 268 ? 14.412 35.824 -13.893 1.00 84.69 268 LEU A O 1
ATOM 1905 N N . GLY A 1 269 ? 13.837 36.198 -11.798 1.00 80.38 269 GLY A N 1
ATOM 1906 C CA . GLY A 1 269 ? 12.475 36.167 -11.147 1.00 80.38 269 GLY A CA 1
ATOM 1907 C C . GLY A 1 269 ? 12.066 34.750 -10.570 1.00 80.38 269 GLY A C 1
ATOM 1908 O O . GLY A 1 269 ? 12.738 33.816 -10.963 1.00 80.38 269 GLY A O 1
ATOM 1909 N N . VAL A 1 270 ? 11.123 34.423 -9.627 1.00 81.94 270 VAL A N 1
ATOM 1910 C CA . VAL A 1 270 ? 10.739 35.035 -8.303 1.00 81.94 270 VAL A CA 1
ATOM 1911 C C . VAL A 1 270 ? 10.555 34.146 -6.950 1.00 81.94 270 VAL A C 1
ATOM 1913 O O . VAL A 1 270 ? 9.474 33.607 -6.865 1.00 81.94 270 VAL A O 1
ATOM 1916 N N . ILE A 1 271 ? 11.278 34.183 -5.748 1.00 74.44 271 ILE A N 1
ATOM 1917 C CA . ILE A 1 271 ? 12.413 33.330 -5.113 1.00 74.44 271 ILE A CA 1
ATOM 1918 C C . ILE A 1 271 ? 12.019 32.077 -4.285 1.00 74.44 271 ILE A C 1
ATOM 1920 O O . ILE A 1 271 ? 11.149 32.166 -3.429 1.00 74.44 271 ILE A O 1
ATOM 1924 N N . GLY A 1 272 ? 12.747 30.967 -4.494 1.00 67.75 272 GLY A N 1
ATOM 1925 C CA . GLY A 1 272 ? 12.495 29.627 -3.970 1.00 67.75 272 GLY A CA 1
ATOM 1926 C C . GLY A 1 272 ? 13.297 29.316 -2.711 1.00 67.75 272 GLY A C 1
ATOM 1927 O O . GLY A 1 272 ? 14.436 29.759 -2.553 1.00 67.75 272 GLY A O 1
ATOM 1928 N N . ARG A 1 273 ? 12.666 28.621 -1.756 1.00 65.19 273 ARG A N 1
ATOM 1929 C CA . ARG A 1 273 ? 13.189 28.365 -0.397 1.00 65.19 273 ARG A CA 1
ATOM 1930 C C . ARG A 1 273 ? 12.516 27.165 0.267 1.00 65.19 273 ARG A C 1
ATOM 1932 O O . ARG A 1 273 ? 11.360 26.867 0.001 1.00 65.19 273 ARG A O 1
ATOM 1939 N N . ASP A 1 274 ? 13.170 26.535 1.232 1.00 56.62 274 ASP A N 1
ATOM 1940 C CA . ASP A 1 274 ? 12.453 25.642 2.141 1.00 56.62 274 ASP A CA 1
ATOM 1941 C C . ASP A 1 274 ? 11.778 26.453 3.258 1.00 56.62 274 ASP A C 1
ATOM 1943 O O . ASP A 1 274 ? 12.455 27.091 4.061 1.00 56.62 274 ASP A O 1
ATOM 1947 N N . ALA A 1 275 ? 10.446 26.412 3.337 1.00 52.00 275 ALA A N 1
ATOM 1948 C CA . ALA A 1 275 ? 9.671 27.104 4.371 1.00 52.00 275 ALA A CA 1
ATOM 1949 C C . ALA A 1 275 ? 9.821 26.501 5.792 1.00 52.00 275 ALA A C 1
ATOM 1951 O O . ALA A 1 275 ? 9.103 26.906 6.706 1.00 52.00 275 ALA A O 1
ATOM 1952 N N . ARG A 1 276 ? 10.720 25.522 5.991 1.00 48.72 276 ARG A N 1
ATOM 1953 C CA . ARG A 1 276 ? 11.061 24.954 7.309 1.00 48.72 276 ARG A CA 1
ATOM 1954 C C . ARG A 1 276 ? 12.302 25.578 7.969 1.00 48.72 276 ARG A C 1
ATOM 1956 O O . ARG A 1 276 ? 12.472 25.380 9.170 1.00 48.72 276 ARG A O 1
ATOM 1963 N N . ASP A 1 277 ? 13.138 26.324 7.240 1.00 44.84 277 ASP A N 1
ATOM 1964 C CA . ASP A 1 277 ? 14.330 26.985 7.803 1.00 44.84 277 ASP A CA 1
ATOM 1965 C C . ASP A 1 277 ? 14.023 28.399 8.345 1.00 44.84 277 ASP A C 1
ATOM 1967 O O . ASP A 1 277 ? 13.133 29.105 7.871 1.00 44.84 277 ASP A O 1
ATOM 1971 N N . SER A 1 278 ? 14.728 28.801 9.407 1.00 42.38 278 SER A N 1
ATOM 1972 C CA . SER A 1 278 ? 14.189 29.708 10.434 1.00 42.38 278 SER A CA 1
ATOM 1973 C C . SER A 1 278 ? 14.448 31.217 10.276 1.00 42.38 278 SER A C 1
ATOM 1975 O O . SER A 1 278 ? 15.565 31.631 9.978 1.00 42.38 278 SER A O 1
ATOM 1977 N N . GLU A 1 279 ? 13.464 32.019 10.701 1.00 48.72 279 GLU A N 1
ATOM 1978 C CA . GLU A 1 279 ? 13.593 33.339 11.364 1.00 48.72 279 GLU A CA 1
ATOM 1979 C C . GLU A 1 279 ? 14.626 34.374 10.840 1.00 48.72 279 GLU A C 1
ATOM 1981 O O . GLU A 1 279 ? 15.269 35.046 11.642 1.00 48.72 279 GLU A O 1
ATOM 1986 N N . GLU A 1 280 ? 14.710 34.648 9.530 1.00 45.09 280 GLU A N 1
ATOM 1987 C CA . GLU A 1 280 ? 14.997 36.026 9.068 1.00 45.09 280 GLU A CA 1
ATOM 1988 C C . GLU A 1 280 ? 14.503 36.302 7.626 1.00 45.09 280 GLU A C 1
ATOM 1990 O O . GLU A 1 280 ? 14.881 35.636 6.667 1.00 45.09 280 GLU A O 1
ATOM 1995 N N . GLU A 1 281 ? 13.669 37.340 7.475 1.00 49.34 281 GLU A N 1
ATOM 1996 C CA . GLU A 1 281 ? 13.141 37.884 6.205 1.00 49.34 281 GLU A CA 1
ATOM 1997 C C . GLU A 1 281 ? 12.242 36.949 5.358 1.00 49.34 281 GLU A C 1
ATOM 1999 O O . GLU A 1 281 ? 12.593 36.508 4.258 1.00 49.34 281 GLU A O 1
ATOM 2004 N N . ASP A 1 282 ? 11.012 36.783 5.863 1.00 52.94 282 ASP A N 1
ATOM 2005 C CA . ASP A 1 282 ? 9.818 36.097 5.321 1.00 52.94 282 ASP A CA 1
ATOM 2006 C C . ASP A 1 282 ? 9.234 36.727 4.027 1.00 52.94 282 ASP A C 1
ATOM 2008 O O . ASP A 1 282 ? 8.053 37.037 3.913 1.00 52.94 282 ASP A O 1
ATOM 2012 N N . THR A 1 283 ? 10.101 37.014 3.052 1.00 60.75 283 THR A N 1
ATOM 2013 C CA . THR A 1 283 ? 9.747 37.352 1.664 1.00 60.75 283 THR A CA 1
ATOM 2014 C C . THR A 1 283 ? 10.864 36.885 0.726 1.00 60.75 283 THR A C 1
ATOM 2016 O O . THR A 1 283 ? 12.049 36.862 1.085 1.00 60.75 283 THR A O 1
ATOM 2019 N N . LEU A 1 284 ? 10.514 36.563 -0.517 1.00 68.44 284 LEU A N 1
ATOM 2020 C CA . LEU A 1 284 ? 11.468 36.152 -1.560 1.00 68.44 284 LEU A CA 1
ATOM 2021 C C . LEU A 1 284 ? 12.400 37.351 -1.956 1.00 68.44 284 LEU A C 1
ATOM 2023 O O . LEU A 1 284 ? 12.171 38.481 -1.511 1.00 68.44 284 LEU A O 1
ATOM 2027 N N . ARG A 1 285 ? 13.450 37.231 -2.800 1.00 69.69 285 ARG A N 1
ATOM 2028 C CA . ARG A 1 285 ? 14.367 38.383 -3.128 1.00 69.69 285 ARG A CA 1
ATOM 2029 C C . ARG A 1 285 ? 14.855 38.545 -4.581 1.00 69.69 285 ARG A C 1
ATOM 2031 O O . ARG A 1 285 ? 15.188 37.566 -5.217 1.00 69.69 285 ARG A O 1
ATOM 2038 N N . LEU A 1 286 ? 14.919 39.792 -5.077 1.00 76.62 286 LEU A N 1
ATOM 2039 C CA . LEU A 1 286 ? 15.302 40.210 -6.450 1.00 76.62 286 LEU A CA 1
ATOM 2040 C C . LEU A 1 286 ? 16.846 40.507 -6.506 1.00 76.62 286 LEU A C 1
ATOM 2042 O O . LEU A 1 286 ? 17.324 41.366 -5.771 1.00 76.62 286 LEU A O 1
ATOM 2046 N N . VAL A 1 287 ? 17.595 39.764 -7.342 1.00 77.19 287 VAL A N 1
ATOM 2047 C CA . VAL A 1 287 ? 19.055 39.574 -7.583 1.00 77.19 287 VAL A CA 1
ATOM 2048 C C . VAL A 1 287 ? 19.370 39.471 -9.107 1.00 77.19 287 VAL A C 1
ATOM 2050 O O . VAL A 1 287 ? 18.661 38.776 -9.815 1.00 77.19 287 VAL A O 1
ATOM 2053 N N . THR A 1 288 ? 20.410 40.105 -9.681 1.00 79.88 288 THR A N 1
ATOM 2054 C CA . THR A 1 288 ? 20.612 40.045 -11.163 1.00 79.88 288 THR A CA 1
ATOM 2055 C C . THR A 1 288 ? 21.100 38.713 -11.727 1.00 79.88 288 THR A C 1
ATOM 2057 O O . THR A 1 288 ? 22.009 38.109 -11.160 1.00 79.88 288 THR A O 1
ATOM 2060 N N . LEU A 1 289 ? 20.574 38.335 -12.903 1.00 73.44 289 LEU A N 1
ATOM 2061 C CA . LEU A 1 289 ? 21.167 37.326 -13.782 1.00 73.44 289 LEU A CA 1
ATOM 2062 C C . LEU A 1 289 ? 21.790 38.027 -15.000 1.00 73.44 289 LEU A C 1
ATOM 2064 O O . LEU A 1 289 ? 21.081 38.534 -15.873 1.00 73.44 289 LEU A O 1
ATOM 2068 N N . ASP A 1 290 ? 23.121 38.078 -15.053 1.00 71.75 290 ASP A N 1
ATOM 2069 C CA . ASP A 1 290 ? 23.847 38.687 -16.172 1.00 71.75 290 ASP A CA 1
ATOM 2070 C C . ASP A 1 290 ? 23.680 37.842 -17.446 1.00 71.75 290 ASP A C 1
ATOM 2072 O O . ASP A 1 290 ? 23.989 36.649 -17.464 1.00 71.75 290 ASP A O 1
ATOM 2076 N N . THR A 1 291 ? 23.223 38.462 -18.537 1.00 66.00 291 THR A N 1
ATOM 2077 C CA . THR A 1 291 ? 22.967 37.786 -19.820 1.00 66.00 291 THR A CA 1
ATOM 2078 C C . THR A 1 291 ? 23.762 38.424 -20.971 1.00 66.00 291 THR A C 1
ATOM 2080 O O . THR A 1 291 ? 23.903 39.646 -21.032 1.00 66.00 291 THR A O 1
ATOM 2083 N N . PRO A 1 292 ? 24.320 37.627 -21.908 1.00 61.28 292 PRO A N 1
ATOM 2084 C CA . PRO A 1 292 ? 25.205 38.125 -22.970 1.00 61.28 292 PRO A CA 1
ATOM 2085 C C . PRO A 1 292 ? 24.486 38.874 -24.107 1.00 61.28 292 PRO A C 1
ATOM 2087 O O . PRO A 1 292 ? 25.144 39.485 -24.949 1.00 61.28 292 PRO A O 1
ATOM 2090 N N . ALA A 1 293 ? 23.154 38.819 -24.156 1.00 66.19 293 ALA A N 1
ATOM 2091 C CA . ALA A 1 293 ? 22.292 39.592 -25.047 1.00 66.19 293 ALA A CA 1
ATOM 2092 C C . ALA A 1 293 ? 20.919 39.783 -24.368 1.00 66.19 293 ALA A C 1
ATOM 2094 O O . ALA A 1 293 ? 20.600 39.000 -23.473 1.00 66.19 293 ALA A O 1
ATOM 2095 N N . PRO A 1 294 ? 20.103 40.779 -24.771 1.00 70.38 294 PRO A N 1
ATOM 2096 C CA . PRO A 1 294 ? 18.798 41.012 -24.156 1.00 70.38 294 PRO A CA 1
ATOM 2097 C C . PRO A 1 294 ? 17.871 39.803 -24.305 1.00 70.38 294 PRO A C 1
ATOM 2099 O O . PRO A 1 294 ? 17.807 39.211 -25.384 1.00 70.38 294 PRO A O 1
ATOM 2102 N N . VAL A 1 295 ? 17.119 39.474 -23.257 1.00 68.56 295 VAL A N 1
ATOM 2103 C CA . VAL A 1 295 ? 16.199 38.329 -23.246 1.00 68.56 295 VAL A CA 1
ATOM 2104 C C . VAL A 1 295 ? 14.778 38.777 -23.585 1.00 68.56 295 VAL A C 1
ATOM 2106 O O . VAL A 1 295 ? 14.256 39.692 -22.952 1.00 68.56 295 VAL A O 1
ATOM 2109 N N . GLN A 1 296 ? 14.139 38.130 -24.568 1.00 68.75 296 GLN A N 1
ATOM 2110 C CA . GLN A 1 296 ? 12.753 38.440 -24.963 1.00 68.75 296 GLN A CA 1
ATOM 2111 C C . GLN A 1 296 ? 11.761 37.296 -24.706 1.00 68.75 296 GLN A C 1
ATOM 2113 O O . GLN A 1 296 ? 10.624 37.559 -24.322 1.00 68.75 296 GLN A O 1
ATOM 2118 N N . ARG A 1 297 ? 12.167 36.040 -24.925 1.00 69.31 297 ARG A N 1
ATOM 2119 C CA . ARG A 1 297 ? 11.337 34.845 -24.698 1.00 69.31 297 ARG A CA 1
ATOM 2120 C C . ARG A 1 297 ? 12.112 33.812 -23.891 1.00 69.31 297 ARG A C 1
ATOM 2122 O O . ARG A 1 297 ? 13.329 33.697 -24.056 1.00 69.31 297 ARG A O 1
ATOM 2129 N N . LEU A 1 298 ? 11.389 33.075 -23.056 1.00 69.75 298 LEU A N 1
ATOM 2130 C CA . LEU A 1 298 ? 11.874 31.976 -22.224 1.00 69.75 298 LEU A CA 1
ATOM 2131 C C . LEU A 1 298 ? 11.045 30.725 -22.515 1.00 69.75 298 LEU A C 1
ATOM 2133 O O . LEU A 1 298 ? 9.829 30.828 -22.672 1.00 69.75 298 LEU A O 1
ATOM 2137 N N . ALA A 1 299 ? 11.683 29.560 -22.533 1.00 61.38 299 ALA A N 1
ATOM 2138 C CA . ALA A 1 299 ? 11.009 28.267 -22.537 1.00 61.38 299 ALA A CA 1
ATOM 2139 C C . ALA A 1 299 ? 11.769 27.281 -21.642 1.00 61.38 299 ALA A C 1
ATOM 2141 O O . ALA A 1 299 ? 12.993 27.165 -21.743 1.00 61.38 299 ALA A O 1
ATOM 2142 N N . ALA A 1 300 ? 11.045 26.568 -20.779 1.00 57.50 300 ALA A N 1
ATOM 2143 C CA . ALA A 1 300 ? 11.604 25.453 -20.024 1.00 57.50 300 ALA A CA 1
ATOM 2144 C C . ALA A 1 300 ? 11.922 24.286 -20.973 1.00 57.50 300 ALA A C 1
ATOM 2146 O O . ALA A 1 300 ? 11.105 23.919 -21.819 1.00 57.50 300 ALA A O 1
ATOM 2147 N N . GLY A 1 301 ? 13.126 23.731 -20.858 1.00 47.84 301 GLY A N 1
ATOM 2148 C CA . GLY A 1 301 ? 13.548 22.502 -21.521 1.00 47.84 301 GLY A CA 1
ATOM 2149 C C . GLY A 1 301 ? 13.172 21.267 -20.702 1.00 47.84 301 GLY A C 1
ATOM 2150 O O . GLY A 1 301 ? 12.981 21.329 -19.490 1.00 47.84 301 GLY A O 1
ATOM 2151 N N . SER A 1 302 ? 13.086 20.115 -21.364 1.00 45.34 302 SER A N 1
ATOM 2152 C CA . SER A 1 302 ? 12.593 18.858 -20.786 1.00 45.34 302 SER A CA 1
ATOM 2153 C C . SER A 1 302 ? 13.638 18.099 -19.946 1.00 45.34 302 SER A C 1
ATOM 2155 O O . SER A 1 302 ? 13.744 16.877 -20.061 1.00 45.34 302 SER A O 1
ATOM 2157 N N . SER A 1 303 ? 14.467 18.788 -19.152 1.00 36.72 303 SER A N 1
ATOM 2158 C CA . SER A 1 303 ? 15.558 18.163 -18.385 1.00 36.72 303 SER A CA 1
ATOM 2159 C C . SER A 1 303 ? 15.493 18.473 -16.884 1.00 36.72 303 SER A C 1
ATOM 2161 O O . SER A 1 303 ? 15.332 19.621 -16.470 1.00 36.72 303 SER A O 1
ATOM 2163 N N . ARG A 1 304 ? 15.719 17.448 -16.042 1.00 41.16 304 ARG A N 1
ATOM 2164 C CA . ARG A 1 304 ? 15.794 17.558 -14.563 1.00 41.16 304 ARG A CA 1
ATOM 2165 C C . ARG A 1 304 ? 16.871 18.532 -14.046 1.00 41.16 304 ARG A C 1
ATOM 2167 O O . ARG A 1 304 ? 16.956 18.771 -12.849 1.00 41.16 304 ARG A O 1
ATOM 2174 N N . ARG A 1 305 ? 17.707 19.095 -14.927 1.00 43.69 305 ARG A N 1
ATOM 2175 C CA . ARG A 1 305 ? 18.767 20.066 -14.595 1.00 43.69 305 ARG A CA 1
ATOM 2176 C C . ARG A 1 305 ? 18.320 21.529 -14.688 1.00 43.69 305 ARG A C 1
ATOM 2178 O O . ARG A 1 305 ? 19.173 22.409 -14.611 1.00 43.69 305 ARG A O 1
ATOM 2185 N N . GLY A 1 306 ? 17.021 21.784 -14.877 1.00 49.84 306 GLY A N 1
ATOM 2186 C CA . GLY A 1 306 ? 16.481 23.142 -14.950 1.00 49.84 306 GLY A CA 1
ATOM 2187 C C . GLY A 1 306 ? 17.035 23.917 -16.143 1.00 49.84 306 GLY A C 1
ATOM 2188 O O . GLY A 1 306 ? 17.464 25.058 -16.004 1.00 49.84 306 GLY A O 1
ATOM 2189 N N . GLU A 1 307 ? 17.082 23.290 -17.319 1.00 53.47 307 GLU A N 1
ATOM 2190 C CA . GLU A 1 307 ? 17.592 23.954 -18.515 1.00 53.47 307 GLU A CA 1
ATOM 2191 C C . GLU A 1 307 ? 16.519 24.870 -19.122 1.00 53.47 307 GLU A C 1
ATOM 2193 O O . GLU A 1 307 ? 15.535 24.385 -19.672 1.00 53.47 307 GLU A O 1
ATOM 2198 N N . VAL A 1 308 ? 16.691 26.194 -19.049 1.00 57.75 308 VAL A N 1
ATOM 2199 C CA . VAL A 1 308 ? 15.839 27.147 -19.792 1.00 57.75 308 VAL A CA 1
ATOM 2200 C C . VAL A 1 308 ? 16.552 27.619 -21.050 1.00 57.75 308 VAL A C 1
ATOM 2202 O O . VAL A 1 308 ? 17.673 28.131 -21.003 1.00 57.75 308 VAL A O 1
ATOM 2205 N N . HIS A 1 309 ? 15.862 27.496 -22.180 1.00 61.72 309 HIS A N 1
ATOM 2206 C CA . HIS A 1 309 ? 16.272 28.069 -23.453 1.00 61.72 309 HIS A CA 1
ATOM 2207 C C . HIS A 1 309 ? 15.701 29.481 -23.600 1.00 61.72 309 HIS A C 1
ATOM 2209 O O . HIS A 1 309 ? 14.544 29.741 -23.254 1.00 61.72 309 HIS A O 1
ATOM 2215 N N . TRP A 1 310 ? 16.495 30.399 -24.149 1.00 61.53 310 TRP A N 1
ATOM 2216 C CA . TRP A 1 310 ? 16.055 31.770 -24.397 1.00 61.53 310 TRP A CA 1
ATOM 2217 C C . TRP A 1 310 ? 16.568 32.325 -25.725 1.00 61.53 310 TRP A C 1
ATOM 2219 O O . TRP A 1 310 ? 17.633 31.940 -26.215 1.00 61.53 310 TRP A O 1
ATOM 2229 N N . SER A 1 311 ? 15.795 33.259 -26.288 1.00 59.88 311 SER A N 1
ATOM 2230 C CA . SER A 1 311 ? 16.061 33.893 -27.583 1.00 59.88 311 SER A CA 1
ATOM 2231 C C . SER A 1 311 ? 16.240 35.407 -27.455 1.00 59.88 311 SER A C 1
ATOM 2233 O O . SER A 1 311 ? 15.427 36.081 -26.807 1.00 59.88 311 SER A O 1
ATOM 2235 N N . ALA A 1 312 ? 17.245 35.952 -28.142 1.00 56.56 312 ALA A N 1
ATOM 2236 C CA . ALA A 1 312 ? 17.439 37.396 -28.276 1.00 56.56 312 ALA A CA 1
ATOM 2237 C C . ALA A 1 312 ? 16.494 38.031 -29.329 1.00 56.56 312 ALA A C 1
ATOM 2239 O O . ALA A 1 312 ? 16.087 37.347 -30.276 1.00 56.56 312 ALA A O 1
ATOM 2240 N N . PRO A 1 313 ? 16.176 39.342 -29.232 1.00 53.31 313 PRO A N 1
ATOM 2241 C CA . PRO A 1 313 ? 15.371 40.050 -30.227 1.00 53.31 313 PRO A CA 1
ATOM 2242 C C . PRO A 1 313 ? 15.906 39.898 -31.656 1.00 53.31 313 PRO A C 1
ATOM 2244 O O . PRO A 1 313 ? 17.018 40.323 -31.963 1.00 53.31 313 PRO A O 1
ATOM 2247 N N . GLY A 1 314 ? 15.088 39.314 -32.536 1.00 51.59 314 GLY A N 1
ATOM 2248 C CA . GLY A 1 314 ? 15.433 39.025 -33.934 1.00 51.59 314 GLY A CA 1
ATOM 2249 C C . GLY A 1 314 ? 15.829 37.572 -34.226 1.00 51.59 314 GLY A C 1
ATOM 2250 O O . GLY A 1 314 ? 15.895 37.213 -35.395 1.00 51.59 314 GLY A O 1
ATOM 2251 N N . GLY A 1 315 ? 16.033 36.728 -33.208 1.00 50.50 315 GLY A N 1
ATOM 2252 C CA . GLY A 1 315 ? 16.268 35.283 -33.373 1.00 50.50 315 GLY A CA 1
ATOM 2253 C C . GLY A 1 315 ? 17.718 34.862 -33.658 1.00 50.50 315 GLY A C 1
ATOM 2254 O O . GLY A 1 315 ? 18.008 33.671 -33.622 1.00 50.50 315 GLY A O 1
ATOM 2255 N N . ASP A 1 316 ? 18.648 35.800 -33.861 1.00 43.09 316 ASP A N 1
ATOM 2256 C CA . ASP A 1 316 ? 20.049 35.523 -34.243 1.00 43.09 316 ASP A CA 1
ATOM 2257 C C . ASP A 1 316 ? 20.935 34.902 -33.129 1.00 43.09 316 ASP A C 1
ATOM 2259 O O . ASP A 1 316 ? 22.121 34.651 -33.354 1.00 43.09 316 ASP A O 1
ATOM 2263 N N . ALA A 1 317 ? 20.408 34.659 -31.921 1.00 49.41 317 ALA A N 1
ATOM 2264 C CA . ALA A 1 317 ? 21.145 34.013 -30.831 1.00 49.41 317 ALA A CA 1
ATOM 2265 C C . ALA A 1 317 ? 20.232 33.198 -29.900 1.00 49.41 317 ALA A C 1
ATOM 2267 O O . ALA A 1 317 ? 19.248 33.730 -29.378 1.00 49.41 317 ALA A O 1
ATOM 2268 N N . HIS A 1 318 ? 20.638 31.946 -29.649 1.00 54.44 318 HIS A N 1
ATOM 2269 C CA . HIS A 1 318 ? 20.025 31.003 -28.704 1.00 54.44 318 HIS A CA 1
ATOM 2270 C C . HIS A 1 318 ? 21.066 30.541 -27.717 1.00 54.44 318 HIS A C 1
ATOM 2272 O O . HIS A 1 318 ? 22.190 30.229 -28.110 1.00 54.44 318 HIS A O 1
ATOM 2278 N N . ARG A 1 319 ? 20.688 30.483 -26.446 1.00 55.81 319 ARG A N 1
ATOM 2279 C CA . ARG A 1 319 ? 21.522 29.941 -25.374 1.00 55.81 319 ARG A CA 1
ATOM 2280 C C . ARG A 1 319 ? 20.646 29.167 -24.410 1.00 55.81 319 ARG A C 1
ATOM 2282 O O . ARG A 1 319 ? 19.466 29.492 -24.255 1.00 55.81 319 ARG A O 1
ATOM 2289 N N . SER A 1 320 ? 21.222 28.160 -23.770 1.00 54.22 320 SER A N 1
ATOM 2290 C CA . SER A 1 320 ? 20.608 27.554 -22.596 1.00 54.22 320 SER A CA 1
ATOM 2291 C C . SER A 1 320 ? 21.254 28.062 -21.316 1.00 54.22 320 SER A C 1
ATOM 2293 O O . SER A 1 320 ? 22.406 28.502 -21.299 1.00 54.22 320 SER A O 1
ATOM 2295 N N . ILE A 1 321 ? 20.458 28.063 -20.255 1.00 56.19 321 ILE A N 1
ATOM 2296 C CA . ILE A 1 321 ? 20.834 28.409 -18.890 1.00 56.19 321 ILE A CA 1
ATOM 2297 C C . ILE A 1 321 ? 20.776 27.112 -18.097 1.00 56.19 321 ILE A C 1
ATOM 2299 O O . ILE A 1 321 ? 19.716 26.498 -18.034 1.00 56.19 321 ILE A O 1
ATOM 2303 N N . SER A 1 322 ? 21.898 26.703 -17.508 1.00 53.72 322 SER A N 1
ATOM 2304 C CA . SER A 1 322 ? 21.967 25.543 -16.614 1.00 53.72 322 SER A CA 1
ATOM 2305 C C . SER A 1 322 ? 22.800 25.864 -15.374 1.00 53.72 322 SER A C 1
ATOM 2307 O O . SER A 1 322 ? 23.648 26.765 -15.393 1.00 53.72 322 SER A O 1
ATOM 2309 N N . SER A 1 323 ? 22.559 25.133 -14.287 1.00 48.41 323 SER A N 1
ATOM 2310 C CA . SER A 1 323 ? 23.260 25.313 -13.016 1.00 48.41 323 SER A CA 1
ATOM 2311 C C . SER A 1 323 ? 23.876 24.003 -12.514 1.00 48.41 323 SER A C 1
ATOM 2313 O O . SER A 1 323 ? 23.532 22.902 -12.951 1.00 48.41 323 SER A O 1
ATOM 2315 N N . ARG A 1 324 ? 24.822 24.124 -11.580 1.00 44.12 324 ARG A N 1
ATOM 2316 C CA . ARG A 1 324 ? 25.229 23.036 -10.681 1.00 44.12 324 ARG A CA 1
ATOM 2317 C C . ARG A 1 324 ? 25.304 23.606 -9.265 1.00 44.12 324 ARG A C 1
ATOM 2319 O O . ARG A 1 324 ? 25.756 24.747 -9.127 1.00 44.12 324 ARG A O 1
ATOM 2326 N N . PRO A 1 325 ? 24.952 22.844 -8.214 1.00 39.31 325 PRO A N 1
ATOM 2327 C CA . PRO A 1 325 ? 25.087 23.309 -6.837 1.00 39.31 325 PRO A CA 1
ATOM 2328 C C . PRO A 1 325 ? 26.497 23.851 -6.554 1.00 39.31 325 PRO A C 1
ATOM 2330 O O . PRO A 1 325 ? 27.494 23.157 -6.754 1.00 39.31 325 PRO A O 1
ATOM 2333 N N . ASN A 1 326 ? 26.578 25.099 -6.085 1.00 40.09 326 ASN A N 1
ATOM 2334 C CA . ASN A 1 326 ? 27.822 25.838 -5.818 1.00 40.09 326 ASN A CA 1
ATOM 2335 C C . ASN A 1 326 ? 28.735 26.130 -7.036 1.00 40.09 326 ASN A C 1
ATOM 2337 O O . ASN A 1 326 ? 29.924 26.409 -6.852 1.00 40.09 326 ASN A O 1
ATOM 2341 N N . GLN A 1 327 ? 28.210 26.144 -8.267 1.00 41.47 327 GLN A N 1
ATOM 2342 C CA . GLN A 1 327 ? 28.862 26.803 -9.410 1.00 41.47 327 GLN A CA 1
ATOM 2343 C C . GLN A 1 327 ? 28.039 27.997 -9.914 1.00 41.47 327 GLN A C 1
ATOM 2345 O O . GLN A 1 327 ? 26.842 28.092 -9.668 1.00 41.47 327 GLN A O 1
ATOM 2350 N N . ALA A 1 328 ? 28.696 28.929 -10.612 1.00 45.88 328 ALA A N 1
ATOM 2351 C CA . ALA A 1 328 ? 28.000 30.005 -11.312 1.00 45.88 328 ALA A CA 1
ATOM 2352 C C . ALA A 1 328 ? 27.222 29.454 -12.520 1.00 45.88 328 ALA A C 1
ATOM 2354 O O . ALA A 1 328 ? 27.622 28.442 -13.096 1.00 45.88 328 ALA A O 1
ATOM 2355 N N . ILE A 1 329 ? 26.151 30.153 -12.904 1.00 51.75 329 ILE A N 1
ATOM 2356 C CA . ILE A 1 329 ? 25.286 29.823 -14.045 1.00 51.75 329 ILE A CA 1
ATOM 2357 C C . ILE A 1 329 ? 26.129 29.632 -15.314 1.00 51.75 329 ILE A C 1
ATOM 2359 O O . ILE A 1 329 ? 26.865 30.535 -15.721 1.00 51.75 329 ILE A O 1
ATOM 2363 N N . GLU A 1 330 ? 26.007 28.470 -15.954 1.00 50.91 330 GLU A N 1
ATOM 2364 C CA . GLU A 1 330 ? 26.760 28.117 -17.159 1.00 50.91 330 GLU A CA 1
ATOM 2365 C C . GLU A 1 330 ? 25.853 28.339 -18.383 1.00 50.91 330 GLU A C 1
ATOM 2367 O O . GLU A 1 330 ? 24.911 27.583 -18.628 1.00 50.91 330 GLU A O 1
ATOM 2372 N N . ILE A 1 331 ? 26.100 29.438 -19.114 1.00 53.47 331 ILE A N 1
ATOM 2373 C CA . ILE A 1 331 ? 25.312 29.848 -20.289 1.00 53.47 331 ILE A CA 1
ATOM 2374 C C . ILE A 1 331 ? 25.971 29.304 -21.566 1.00 53.47 331 ILE A C 1
ATOM 2376 O O . ILE A 1 331 ? 26.927 29.892 -22.084 1.00 53.47 331 ILE A O 1
ATOM 2380 N N . ALA A 1 332 ? 25.454 28.192 -22.084 1.00 49.47 332 ALA A N 1
ATOM 2381 C CA . ALA A 1 332 ? 26.026 27.471 -23.221 1.00 49.47 332 ALA A CA 1
ATOM 2382 C C . ALA A 1 332 ? 25.470 27.933 -24.584 1.00 49.47 332 ALA A C 1
ATOM 2384 O O . ALA A 1 332 ? 24.377 28.496 -24.675 1.00 49.47 332 ALA A O 1
ATOM 2385 N N . GLU A 1 333 ? 26.212 27.659 -25.665 1.00 46.34 333 GLU A N 1
ATOM 2386 C CA . GLU A 1 333 ? 25.585 27.471 -26.984 1.00 46.34 333 GLU A CA 1
ATOM 2387 C C . GLU A 1 333 ? 24.819 26.132 -26.936 1.00 46.34 333 GLU A C 1
ATOM 2389 O O . GLU A 1 333 ? 25.391 25.150 -26.452 1.00 46.34 333 GLU A O 1
ATOM 2394 N N . PRO A 1 334 ? 23.565 26.046 -27.409 1.00 46.28 334 PRO A N 1
ATOM 2395 C CA . PRO A 1 334 ? 22.801 24.805 -27.350 1.00 46.28 334 PRO A CA 1
ATOM 2396 C C . PRO A 1 334 ? 23.344 23.750 -28.324 1.00 46.28 334 PRO A C 1
ATOM 2398 O O . PRO A 1 334 ? 23.962 24.069 -29.345 1.00 46.28 334 PRO A O 1
ATOM 2401 N N . SER A 1 335 ? 23.046 22.479 -28.053 1.00 42.62 335 SER A N 1
ATOM 2402 C CA . SER A 1 335 ? 23.300 21.383 -28.989 1.00 42.62 335 SER A CA 1
ATOM 2403 C C . SER A 1 335 ? 22.490 21.578 -30.280 1.00 42.62 335 SER A C 1
ATOM 2405 O O . SER A 1 335 ? 21.259 21.539 -30.298 1.00 42.62 335 SER A O 1
ATOM 2407 N N . LEU A 1 336 ? 23.197 21.818 -31.389 1.00 37.81 336 LEU A N 1
ATOM 2408 C CA . LEU A 1 336 ? 22.599 22.061 -32.704 1.00 37.81 336 LEU A CA 1
ATOM 2409 C C . LEU A 1 336 ? 21.904 20.796 -33.232 1.00 37.81 336 LEU A C 1
ATOM 2411 O O . LEU A 1 336 ? 22.550 19.939 -33.832 1.00 37.81 336 LEU A O 1
ATOM 2415 N N . GLY A 1 337 ? 20.582 20.701 -33.056 1.00 46.56 337 GLY A N 1
ATOM 2416 C CA . GLY A 1 337 ? 19.792 19.619 -33.655 1.00 46.56 337 GLY A CA 1
ATOM 2417 C C . GLY A 1 337 ? 18.366 19.410 -33.136 1.00 46.56 337 GLY A C 1
ATOM 2418 O O . GLY A 1 337 ? 17.601 18.721 -33.809 1.00 46.56 337 GLY A O 1
ATOM 2419 N N . SER A 1 338 ? 17.976 19.974 -31.986 1.00 54.72 338 SER A N 1
ATOM 2420 C CA . SER A 1 338 ? 16.642 19.718 -31.416 1.00 54.72 338 SER A CA 1
ATOM 2421 C C . SER A 1 338 ? 15.520 20.557 -32.064 1.00 54.72 338 SER A C 1
ATOM 2423 O O . SER A 1 338 ? 15.750 21.714 -32.433 1.00 54.72 338 SER A O 1
ATOM 2425 N N . PRO A 1 339 ? 14.278 20.035 -32.145 1.00 57.22 339 PRO A N 1
ATOM 2426 C CA . PRO A 1 339 ? 13.093 20.800 -32.546 1.00 57.22 339 PRO A CA 1
ATOM 2427 C C . PRO A 1 339 ? 12.921 22.106 -31.767 1.00 57.22 339 PRO A C 1
ATOM 2429 O O . PRO A 1 339 ? 12.683 23.156 -32.360 1.00 57.22 339 PRO A O 1
ATOM 2432 N N . LEU A 1 340 ? 13.123 22.048 -30.447 1.00 57.44 340 LEU A N 1
ATOM 2433 C CA . LEU A 1 340 ? 13.016 23.178 -29.522 1.00 57.44 340 LEU A CA 1
ATOM 2434 C C . LEU A 1 340 ? 14.002 24.309 -29.855 1.00 57.44 340 LEU A C 1
ATOM 2436 O O . LEU A 1 340 ? 13.607 25.473 -29.926 1.00 57.44 340 LEU A O 1
ATOM 2440 N N . THR A 1 341 ? 15.271 23.979 -30.121 1.00 54.94 341 THR A N 1
ATOM 2441 C CA . THR A 1 341 ? 16.300 24.987 -30.444 1.00 54.94 341 THR A CA 1
ATOM 2442 C C . THR A 1 341 ? 16.106 25.602 -31.829 1.00 54.94 341 THR A C 1
ATOM 2444 O O . THR A 1 341 ? 16.404 26.780 -32.018 1.00 54.94 341 THR A O 1
ATOM 2447 N N . TRP A 1 342 ? 15.542 24.858 -32.787 1.00 56.44 342 TRP A N 1
ATOM 2448 C CA . TRP A 1 342 ? 15.128 25.424 -34.072 1.00 56.44 342 TRP A CA 1
ATOM 2449 C C . TRP A 1 342 ? 13.892 26.328 -33.936 1.00 56.44 342 TRP A C 1
ATOM 2451 O O . TRP A 1 342 ? 13.876 27.429 -34.489 1.00 56.44 342 TRP A O 1
ATOM 2461 N N . ALA A 1 343 ? 12.878 25.895 -33.182 1.00 58.59 343 ALA A N 1
ATOM 2462 C CA . ALA A 1 343 ? 11.610 26.604 -33.009 1.00 58.59 343 ALA A CA 1
ATOM 2463 C C . ALA A 1 343 ? 11.784 27.987 -32.371 1.00 58.59 343 ALA A C 1
ATOM 2465 O O . ALA A 1 343 ? 11.298 28.985 -32.904 1.00 58.59 343 ALA A O 1
ATOM 2466 N N . LEU A 1 344 ? 12.530 28.058 -31.264 1.00 56.84 344 LEU A N 1
ATOM 2467 C CA . LEU A 1 344 ? 12.799 29.307 -30.540 1.00 56.84 344 LEU A CA 1
ATOM 2468 C C . LEU A 1 344 ? 13.610 30.316 -31.376 1.00 56.84 344 LEU A C 1
ATOM 2470 O O . LEU A 1 344 ? 13.565 31.519 -31.106 1.00 56.84 344 LEU A O 1
ATOM 2474 N N . GLY A 1 345 ? 14.302 29.839 -32.418 1.00 51.75 345 GLY A N 1
ATOM 2475 C CA . GLY A 1 345 ? 15.045 30.652 -33.379 1.00 51.75 345 GLY A CA 1
ATOM 2476 C C . GLY A 1 345 ? 14.269 31.212 -34.555 1.00 51.75 345 GLY A C 1
ATOM 2477 O O . GLY A 1 345 ? 14.837 32.010 -35.300 1.00 51.75 345 GLY A O 1
ATOM 2478 N N . GLN A 1 346 ? 12.990 30.877 -34.710 1.00 56.44 346 GLN A N 1
ATOM 2479 C CA . GLN A 1 346 ? 12.161 31.557 -35.701 1.00 56.44 346 GLN A CA 1
ATOM 2480 C C . GLN A 1 346 ? 11.667 32.892 -35.104 1.00 56.44 346 GLN A C 1
ATOM 2482 O O . GLN A 1 346 ? 11.124 32.909 -33.991 1.00 56.44 346 GLN A O 1
ATOM 2487 N N . PRO A 1 347 ? 11.874 34.042 -35.774 1.00 54.44 347 PRO A N 1
ATOM 2488 C CA . PRO A 1 347 ? 11.533 35.351 -35.208 1.00 54.44 347 PRO A CA 1
ATOM 2489 C C . PRO A 1 347 ? 10.026 35.481 -34.931 1.00 54.44 347 PRO A C 1
ATOM 2491 O O . PRO A 1 347 ? 9.631 36.052 -33.912 1.00 54.44 347 PRO A O 1
ATOM 2494 N N . ASP A 1 348 ? 9.221 34.864 -35.792 1.00 57.41 348 ASP A N 1
ATOM 2495 C CA . ASP A 1 348 ? 7.765 34.739 -35.798 1.00 57.41 348 ASP A CA 1
ATOM 2496 C C . ASP A 1 348 ? 7.195 33.703 -34.808 1.00 57.41 348 ASP A C 1
ATOM 2498 O O . ASP A 1 348 ? 5.979 33.581 -34.711 1.00 57.41 348 ASP A O 1
ATOM 2502 N N . ALA A 1 349 ? 8.006 32.978 -34.025 1.00 58.44 349 ALA A N 1
ATOM 2503 C CA . ALA A 1 349 ? 7.492 32.056 -33.000 1.00 58.44 349 ALA A CA 1
ATOM 2504 C C . ALA A 1 349 ? 6.719 32.790 -31.885 1.00 58.44 349 ALA A C 1
ATOM 2506 O O . ALA A 1 349 ? 7.286 33.586 -31.137 1.00 58.44 349 ALA A O 1
ATOM 2507 N N . ARG A 1 350 ? 5.424 32.495 -31.734 1.00 62.84 350 ARG A N 1
ATOM 2508 C CA . ARG A 1 350 ? 4.557 33.036 -30.671 1.00 62.84 350 ARG A CA 1
ATOM 2509 C C . ARG A 1 350 ? 4.674 32.253 -29.373 1.00 62.84 350 ARG A C 1
ATOM 2511 O O . ARG A 1 350 ? 4.853 32.847 -28.317 1.00 62.84 350 ARG A O 1
ATOM 2518 N N . ALA A 1 351 ? 4.570 30.932 -29.472 1.00 68.00 351 ALA A N 1
ATOM 2519 C CA . ALA A 1 351 ? 4.632 30.001 -28.354 1.00 68.00 351 ALA A CA 1
ATOM 2520 C C . ALA A 1 351 ? 5.305 28.704 -28.812 1.00 68.00 351 ALA A C 1
ATOM 2522 O O . ALA A 1 351 ? 5.103 28.270 -29.947 1.00 68.00 351 ALA A O 1
ATOM 2523 N N . VAL A 1 352 ? 6.087 28.096 -27.924 1.00 67.00 352 VAL A N 1
ATOM 2524 C CA . VAL A 1 352 ? 6.755 26.805 -28.122 1.00 67.00 352 VAL A CA 1
ATOM 2525 C C . VAL A 1 352 ? 6.493 25.977 -26.873 1.00 67.00 352 VAL A C 1
ATOM 2527 O O . VAL A 1 352 ? 6.721 26.463 -25.767 1.00 67.00 352 VAL A O 1
ATOM 2530 N N . LEU A 1 353 ? 6.011 24.753 -27.054 1.00 68.56 353 LEU A N 1
ATOM 2531 C CA . LEU A 1 353 ? 5.655 23.836 -25.980 1.00 68.56 353 LEU A CA 1
ATOM 2532 C C . LEU A 1 353 ? 6.414 22.513 -26.182 1.00 68.56 353 LEU A C 1
ATOM 2534 O O . LEU A 1 353 ? 6.190 21.863 -27.207 1.00 68.56 353 LEU A O 1
ATOM 2538 N N . PRO A 1 354 ? 7.324 22.111 -25.273 1.00 64.12 354 PRO A N 1
ATOM 2539 C CA . PRO A 1 354 ? 7.917 20.778 -25.313 1.00 64.12 354 PRO A CA 1
ATOM 2540 C C . PRO A 1 354 ? 6.839 19.730 -25.030 1.00 64.12 354 PRO A C 1
ATOM 2542 O O . PRO A 1 354 ? 6.080 19.852 -24.072 1.00 64.12 354 PRO A O 1
ATOM 2545 N N . MET A 1 355 ? 6.776 18.704 -25.869 1.00 65.06 355 MET A N 1
ATOM 2546 C CA . MET A 1 355 ? 5.846 17.583 -25.736 1.00 65.06 355 MET A CA 1
ATOM 2547 C C . MET A 1 355 ? 6.430 16.395 -26.504 1.00 65.06 355 MET A C 1
ATOM 2549 O O . MET A 1 355 ? 7.128 16.608 -27.488 1.00 65.06 355 MET A O 1
ATOM 2553 N N . ARG A 1 356 ? 6.149 15.155 -26.097 1.00 66.19 356 ARG A N 1
ATOM 2554 C CA . ARG A 1 356 ? 6.442 13.969 -26.919 1.00 66.19 356 ARG A CA 1
ATOM 2555 C C . ARG A 1 356 ? 5.323 13.794 -27.946 1.00 66.19 356 ARG A C 1
ATOM 2557 O O . ARG A 1 356 ? 4.166 13.702 -27.545 1.00 66.19 356 ARG A O 1
ATOM 2564 N N . LEU A 1 357 ? 5.645 13.768 -29.240 1.00 65.19 357 LEU A N 1
ATOM 2565 C CA . LEU A 1 357 ? 4.642 13.746 -30.314 1.00 65.19 357 LEU A CA 1
ATOM 2566 C C . LEU A 1 357 ? 4.627 12.435 -31.108 1.00 65.19 357 LEU A C 1
ATOM 2568 O O . LEU A 1 357 ? 3.643 12.177 -31.805 1.00 65.19 357 LEU A O 1
ATOM 2572 N N . ASP A 1 358 ? 5.662 11.595 -30.995 1.00 57.34 358 ASP A N 1
ATOM 2573 C CA . ASP A 1 358 ? 5.587 10.182 -31.385 1.00 57.34 358 ASP A CA 1
ATOM 2574 C C . ASP A 1 358 ? 6.362 9.216 -30.455 1.00 57.34 358 ASP A C 1
ATOM 2576 O O . ASP A 1 358 ? 6.870 9.551 -29.378 1.00 57.34 358 ASP A O 1
ATOM 2580 N N . SER A 1 359 ? 6.371 7.947 -30.854 1.00 57.19 359 SER A N 1
ATOM 2581 C CA . SER A 1 359 ? 7.062 6.835 -30.204 1.00 57.19 359 SER A CA 1
ATOM 2582 C C . SER A 1 359 ? 8.574 6.999 -29.961 1.00 57.19 359 SER A C 1
ATOM 2584 O O . SER A 1 359 ? 9.084 6.303 -29.085 1.00 57.19 359 SER A O 1
ATOM 2586 N N . ASP A 1 360 ? 9.310 7.868 -30.665 1.00 49.38 360 ASP A N 1
ATOM 2587 C CA . ASP A 1 360 ? 10.787 7.810 -30.758 1.00 49.38 360 ASP A CA 1
ATOM 2588 C C . ASP A 1 360 ? 11.586 8.160 -29.483 1.00 49.38 360 ASP A C 1
ATOM 2590 O O . ASP A 1 360 ? 12.803 7.967 -29.458 1.00 49.38 360 ASP A O 1
ATOM 2594 N N . ALA A 1 361 ? 10.890 8.607 -28.430 1.00 51.03 361 ALA A N 1
ATOM 2595 C CA . ALA A 1 361 ? 11.409 8.953 -27.101 1.00 51.03 361 ALA A CA 1
ATOM 2596 C C . ALA A 1 361 ? 12.325 10.193 -27.041 1.00 51.03 361 ALA A C 1
ATOM 2598 O O . ALA A 1 361 ? 13.053 10.379 -26.063 1.00 51.03 361 ALA A O 1
ATOM 2599 N N . ARG A 1 362 ? 12.276 11.072 -28.048 1.00 54.56 362 ARG A N 1
ATOM 2600 C CA . ARG A 1 362 ? 13.091 12.295 -28.115 1.00 54.56 362 ARG A CA 1
ATOM 2601 C C . ARG A 1 362 ? 12.258 13.555 -27.799 1.00 54.56 362 ARG A C 1
ATOM 2603 O O . ARG A 1 362 ? 11.030 13.496 -27.761 1.00 54.56 362 ARG A O 1
ATOM 2610 N N . PRO A 1 363 ? 12.897 14.717 -27.539 1.00 55.75 363 PRO A N 1
ATOM 2611 C CA . PRO A 1 363 ? 12.174 15.963 -27.277 1.00 55.75 363 PRO A CA 1
ATOM 2612 C C . PRO A 1 363 ? 11.620 16.593 -28.567 1.00 55.75 363 PRO A C 1
ATOM 2614 O O . PRO A 1 363 ? 12.337 17.307 -29.279 1.00 55.75 363 PRO A O 1
ATOM 2617 N N . ASP A 1 364 ? 10.341 16.353 -28.848 1.00 65.56 364 ASP A N 1
ATOM 2618 C CA . ASP A 1 364 ? 9.581 17.065 -29.880 1.00 65.56 364 ASP A CA 1
ATOM 2619 C C . ASP A 1 364 ? 9.036 18.412 -29.351 1.00 65.56 364 ASP A C 1
ATOM 2621 O O . ASP A 1 364 ? 9.222 18.784 -28.185 1.00 65.56 364 ASP A O 1
ATOM 2625 N N . ALA A 1 365 ? 8.385 19.191 -30.220 1.00 69.12 365 ALA A N 1
ATOM 2626 C CA . ALA A 1 365 ? 7.764 20.460 -29.835 1.00 69.12 365 ALA A CA 1
ATOM 2627 C C . ALA A 1 365 ? 6.484 20.777 -30.621 1.00 69.12 365 ALA A C 1
ATOM 2629 O O . ALA A 1 365 ? 6.408 20.543 -31.827 1.00 69.12 365 ALA A O 1
ATOM 2630 N N . VAL A 1 366 ? 5.512 21.407 -29.958 1.00 70.94 366 VAL A N 1
ATOM 2631 C CA . VAL A 1 366 ? 4.359 22.067 -30.593 1.00 70.94 366 VAL A CA 1
ATOM 2632 C C . VAL A 1 366 ? 4.626 23.571 -30.669 1.00 70.94 366 VAL A C 1
ATOM 2634 O O . VAL A 1 366 ? 5.055 24.177 -29.686 1.00 70.94 366 VAL A O 1
ATOM 2637 N N . VAL A 1 367 ? 4.390 24.192 -31.828 1.00 66.44 367 VAL A N 1
ATOM 2638 C CA . VAL A 1 367 ? 4.759 25.596 -32.083 1.00 66.44 367 VAL A CA 1
ATOM 2639 C C . VAL A 1 367 ? 3.627 26.397 -32.721 1.00 66.44 367 VAL A C 1
ATOM 2641 O O . VAL A 1 367 ? 3.026 25.975 -33.709 1.00 66.44 367 VAL A O 1
ATOM 2644 N N . LEU A 1 368 ? 3.389 27.601 -32.198 1.00 68.69 368 LEU A N 1
ATOM 2645 C CA . LEU A 1 368 ? 2.631 28.660 -32.868 1.00 68.69 368 LEU A CA 1
ATOM 2646 C C . LEU A 1 368 ? 3.598 29.653 -33.525 1.00 68.69 368 LEU A C 1
ATOM 2648 O O . LEU A 1 368 ? 4.526 30.123 -32.869 1.00 68.69 368 LEU A O 1
ATOM 2652 N N . PHE A 1 369 ? 3.330 30.041 -34.773 1.00 63.94 369 PHE A N 1
ATOM 2653 C CA . PHE A 1 369 ? 3.989 31.162 -35.458 1.00 63.94 369 PHE A CA 1
ATOM 2654 C C . PHE A 1 369 ? 2.980 32.294 -35.726 1.00 63.94 369 PHE A C 1
ATOM 2656 O O . PHE A 1 369 ? 1.771 32.053 -35.800 1.00 63.94 369 PHE A O 1
ATOM 2663 N N . ASP A 1 370 ? 3.462 33.528 -35.883 1.00 56.94 370 ASP A N 1
ATOM 2664 C CA . ASP A 1 370 ? 2.666 34.668 -36.343 1.00 56.94 370 ASP A CA 1
ATOM 2665 C C . ASP A 1 370 ? 1.951 34.343 -37.664 1.00 56.94 370 ASP A C 1
ATOM 2667 O O . ASP A 1 370 ? 2.554 33.859 -38.620 1.00 56.94 370 ASP A O 1
ATOM 2671 N N . ALA A 1 371 ? 0.652 34.646 -37.718 1.00 55.69 371 ALA A N 1
ATOM 2672 C CA . ALA A 1 371 ? -0.215 34.417 -38.877 1.00 55.69 371 ALA A CA 1
ATOM 2673 C C . ALA A 1 371 ? -0.322 32.952 -39.375 1.00 55.69 371 ALA A C 1
ATOM 2675 O O . ALA A 1 371 ? -0.731 32.737 -40.517 1.00 55.69 371 ALA A O 1
ATOM 2676 N N . MET A 1 372 ? -0.034 31.948 -38.534 1.00 53.59 372 MET A N 1
ATOM 2677 C CA . MET A 1 372 ? -0.539 30.584 -38.756 1.00 53.59 372 MET A CA 1
ATOM 2678 C C . MET A 1 372 ? -1.958 30.401 -38.205 1.00 53.59 372 MET A C 1
ATOM 2680 O O . MET A 1 372 ? -2.312 30.946 -37.164 1.00 53.59 372 MET A O 1
ATOM 2684 N N . GLU A 1 373 ? -2.742 29.571 -38.892 1.00 54.00 373 GLU A N 1
ATOM 2685 C CA . GLU A 1 373 ? -4.135 29.240 -38.552 1.00 54.00 373 GLU A CA 1
ATOM 2686 C C . GLU A 1 373 ? -4.243 28.075 -37.536 1.00 54.00 373 GLU A C 1
ATOM 2688 O O . GLU A 1 373 ? -5.279 27.894 -36.899 1.00 54.00 373 GLU A O 1
ATOM 2693 N N . ALA A 1 374 ? -3.170 27.294 -37.347 1.00 59.56 374 ALA A N 1
ATOM 2694 C CA . ALA A 1 374 ? -3.110 26.127 -36.458 1.00 59.56 374 ALA A CA 1
ATOM 2695 C C . ALA A 1 374 ? -1.679 25.890 -35.917 1.00 59.56 374 ALA A C 1
ATOM 2697 O O . ALA A 1 374 ? -0.720 26.333 -36.556 1.00 59.56 374 ALA A O 1
ATOM 2698 N N . PRO A 1 375 ? -1.501 25.196 -34.773 1.00 65.31 375 PRO A N 1
ATOM 2699 C CA . PRO A 1 375 ? -0.183 24.808 -34.267 1.00 65.31 375 PRO A CA 1
ATOM 2700 C C . PRO A 1 375 ? 0.520 23.761 -35.143 1.00 65.31 375 PRO A C 1
ATOM 2702 O O . PRO A 1 375 ? -0.115 22.903 -35.757 1.00 65.31 375 PRO A O 1
ATOM 2705 N N . LEU A 1 376 ? 1.854 23.811 -35.160 1.00 63.19 376 LEU A N 1
ATOM 2706 C CA . LEU A 1 376 ? 2.725 22.891 -35.890 1.00 63.19 376 LEU A CA 1
ATOM 2707 C C . LEU A 1 376 ? 3.434 21.923 -34.934 1.00 63.19 376 LEU A C 1
ATOM 2709 O O . LEU A 1 376 ? 4.142 22.357 -34.028 1.00 63.19 376 LEU A O 1
ATOM 2713 N N . ALA A 1 377 ? 3.297 20.624 -35.194 1.00 62.53 377 ALA A N 1
ATOM 2714 C CA . ALA A 1 377 ? 4.119 19.574 -34.598 1.00 62.53 377 ALA A CA 1
ATOM 2715 C C . ALA A 1 377 ? 5.516 19.537 -35.245 1.00 62.53 377 ALA A C 1
ATOM 2717 O O . ALA A 1 377 ? 5.636 19.512 -36.475 1.00 62.53 377 ALA A O 1
ATOM 2718 N N . LEU A 1 378 ? 6.568 19.507 -34.426 1.00 56.31 378 LEU A N 1
ATOM 2719 C CA . LEU A 1 378 ? 7.964 19.425 -34.849 1.00 56.31 378 LEU A CA 1
ATOM 2720 C C . LEU A 1 378 ? 8.646 18.206 -34.233 1.00 56.31 378 LEU A C 1
ATOM 2722 O O . LEU A 1 378 ? 9.049 18.229 -33.072 1.00 56.31 378 LEU A O 1
ATOM 2726 N N . TYR A 1 379 ? 8.821 17.183 -35.062 1.00 59.44 379 TYR A N 1
ATOM 2727 C CA . TYR A 1 379 ? 9.504 15.949 -34.702 1.00 59.44 379 TYR A CA 1
ATOM 2728 C C . TYR A 1 379 ? 11.022 16.104 -34.738 1.00 59.44 379 TYR A C 1
ATOM 2730 O O . TYR A 1 379 ? 11.580 16.773 -35.623 1.00 59.44 379 TYR A O 1
ATOM 2738 N N . SER A 1 380 ? 11.703 15.454 -33.802 1.00 59.00 380 SER A N 1
ATOM 2739 C CA . SER A 1 380 ? 13.157 15.331 -33.834 1.00 59.00 380 SER A CA 1
ATOM 2740 C C . SER A 1 380 ? 13.618 14.434 -35.003 1.00 59.00 380 SER A C 1
ATOM 2742 O O . SER A 1 380 ? 12.822 13.765 -35.663 1.00 59.00 380 SER A O 1
ATOM 2744 N N . ARG A 1 381 ? 14.915 14.450 -35.341 1.00 47.00 381 ARG A N 1
ATOM 2745 C CA . ARG A 1 381 ? 15.444 13.639 -36.454 1.00 47.00 381 ARG A CA 1
ATOM 2746 C C . ARG A 1 381 ? 16.274 12.469 -35.943 1.00 47.00 381 ARG A C 1
ATOM 2748 O O . ARG A 1 381 ? 17.266 12.677 -35.247 1.00 47.00 381 ARG A O 1
ATOM 2755 N N . ARG A 1 382 ? 15.926 11.254 -36.385 1.00 51.69 382 ARG A N 1
ATOM 2756 C CA . ARG A 1 382 ? 16.816 10.082 -36.333 1.00 51.69 382 ARG A CA 1
ATOM 2757 C C . ARG A 1 382 ? 18.143 10.397 -37.035 1.00 51.69 382 ARG A C 1
ATOM 2759 O O . ARG A 1 382 ? 18.139 10.930 -38.148 1.00 51.69 382 ARG A O 1
ATOM 2766 N N . GLY A 1 383 ? 19.256 10.069 -36.380 1.00 55.41 383 GLY A N 1
ATOM 2767 C CA . GLY A 1 383 ? 20.574 10.028 -37.012 1.00 55.41 383 GLY A CA 1
ATOM 2768 C C . GLY A 1 383 ? 20.766 8.748 -37.844 1.00 55.41 383 GLY A C 1
ATOM 2769 O O . GLY A 1 383 ? 19.790 8.027 -38.085 1.00 55.41 383 GLY A O 1
ATOM 2770 N N . PRO A 1 384 ? 21.984 8.464 -38.343 1.00 59.03 384 PRO A N 1
ATOM 2771 C CA . PRO A 1 384 ? 22.293 7.181 -38.975 1.00 59.03 384 PRO A CA 1
ATOM 2772 C C . PRO A 1 384 ? 21.937 5.977 -38.085 1.00 59.03 384 PRO A C 1
ATOM 2774 O O . PRO A 1 384 ? 22.028 6.016 -36.859 1.00 59.03 384 PRO A O 1
ATOM 2777 N N . GLY A 1 385 ? 21.522 4.889 -38.737 1.00 79.50 385 GLY A N 1
ATOM 2778 C CA . GLY A 1 385 ? 21.285 3.600 -38.094 1.00 79.50 385 GLY A CA 1
ATOM 2779 C C . GLY A 1 385 ? 22.423 2.628 -38.392 1.00 79.50 385 GLY A C 1
ATOM 2780 O O . GLY A 1 385 ? 22.807 2.472 -39.554 1.00 79.50 385 GLY A O 1
ATOM 2781 N N . PHE A 1 386 ? 22.931 1.956 -37.364 1.00 87.19 386 PHE A N 1
ATOM 2782 C CA . PHE A 1 386 ? 23.987 0.951 -37.464 1.00 87.19 386 PHE A CA 1
ATOM 2783 C C . PHE A 1 386 ? 23.401 -0.460 -37.411 1.00 87.19 386 PHE A C 1
ATOM 2785 O O . PHE A 1 386 ? 22.405 -0.713 -36.730 1.00 87.19 386 PHE A O 1
ATOM 2792 N N . VAL A 1 387 ? 24.009 -1.383 -38.159 1.00 91.06 387 VAL A N 1
ATOM 2793 C CA . VAL A 1 387 ? 23.568 -2.780 -38.263 1.00 91.06 387 VAL A CA 1
ATOM 2794 C C . VAL A 1 387 ? 24.729 -3.676 -37.855 1.00 91.06 387 VAL A C 1
ATOM 2796 O O . VAL A 1 387 ? 25.643 -3.898 -38.644 1.00 91.06 387 VAL A O 1
ATOM 2799 N N . VAL A 1 388 ? 24.689 -4.188 -36.629 1.00 90.31 388 VAL A N 1
ATOM 2800 C CA . VAL A 1 388 ? 25.675 -5.129 -36.091 1.00 90.31 388 VAL A CA 1
ATOM 2801 C C . VAL A 1 388 ? 25.554 -6.453 -36.847 1.00 90.31 388 VAL A C 1
ATOM 2803 O O . VAL A 1 388 ? 24.556 -7.164 -36.715 1.00 90.31 388 VAL A O 1
ATOM 2806 N N . ASP A 1 389 ? 26.556 -6.786 -37.658 1.00 89.94 389 ASP A N 1
ATOM 2807 C CA . ASP A 1 389 ? 26.606 -8.004 -38.479 1.00 89.94 389 ASP A CA 1
ATOM 2808 C C . ASP A 1 389 ? 27.571 -9.071 -37.924 1.00 89.94 389 ASP A C 1
ATOM 2810 O O . ASP A 1 389 ? 27.533 -10.236 -38.342 1.00 89.94 389 ASP A O 1
ATOM 2814 N N . SER A 1 390 ? 28.380 -8.693 -36.929 1.00 87.12 390 SER A N 1
ATOM 2815 C CA . SER A 1 390 ? 29.457 -9.494 -36.350 1.00 87.12 390 SER A CA 1
ATOM 2816 C C . SER A 1 390 ? 29.311 -9.672 -34.837 1.00 87.12 390 SER A C 1
ATOM 2818 O O . SER A 1 390 ? 29.088 -8.719 -34.096 1.00 87.12 390 SER A O 1
ATOM 2820 N N . ALA A 1 391 ? 29.518 -10.908 -34.371 1.00 82.88 391 ALA A N 1
ATOM 2821 C CA . ALA A 1 391 ? 29.541 -11.283 -32.952 1.00 82.88 391 ALA A CA 1
ATOM 2822 C C . ALA A 1 391 ? 30.894 -10.995 -32.254 1.00 82.88 391 ALA A C 1
ATOM 2824 O O . ALA A 1 391 ? 31.179 -11.559 -31.198 1.00 82.88 391 ALA A O 1
ATOM 2825 N N . GLY A 1 392 ? 31.767 -10.197 -32.878 1.00 83.31 392 GLY A N 1
ATOM 2826 C CA . GLY A 1 392 ? 33.042 -9.771 -32.300 1.00 83.31 392 GLY A CA 1
ATOM 2827 C C . GLY A 1 392 ? 32.914 -8.561 -31.367 1.00 83.31 392 GLY A C 1
ATOM 2828 O O . GLY A 1 392 ? 31.884 -7.896 -31.330 1.00 83.31 392 GLY A O 1
ATOM 2829 N N . ASP A 1 393 ? 34.012 -8.251 -30.673 1.00 83.25 393 ASP A N 1
ATOM 2830 C CA . ASP A 1 393 ? 34.122 -7.142 -29.708 1.00 83.25 393 ASP A CA 1
ATOM 2831 C C . ASP A 1 393 ? 35.288 -6.177 -30.041 1.00 83.25 393 ASP A C 1
ATOM 2833 O O . ASP A 1 393 ? 35.794 -5.450 -29.190 1.00 83.25 393 ASP A O 1
ATOM 2837 N N . GLU A 1 394 ? 35.756 -6.183 -31.297 1.00 88.31 394 GLU A N 1
ATOM 2838 C CA . GLU A 1 394 ? 36.644 -5.130 -31.813 1.00 88.31 394 GLU A CA 1
ATOM 2839 C C . GLU A 1 394 ? 35.880 -3.793 -31.827 1.00 88.31 394 GLU A C 1
ATOM 2841 O O . GLU A 1 394 ? 34.722 -3.768 -32.238 1.00 88.31 394 GLU A O 1
ATOM 2846 N N . GLY A 1 395 ? 36.509 -2.699 -31.387 1.00 89.25 395 GLY A N 1
ATOM 2847 C CA . GLY A 1 395 ? 35.945 -1.347 -31.499 1.00 89.25 395 GLY A CA 1
ATOM 2848 C C . GLY A 1 395 ? 36.031 -0.774 -32.917 1.00 89.25 395 GLY A C 1
ATOM 2849 O O . GLY A 1 395 ? 36.610 -1.397 -33.817 1.00 89.25 395 GLY A O 1
ATOM 2850 N N . ASP A 1 396 ? 35.466 0.416 -33.114 1.00 91.62 396 ASP A N 1
ATOM 2851 C CA . ASP A 1 396 ? 35.445 1.059 -34.433 1.00 91.62 396 ASP A CA 1
ATOM 2852 C C . ASP A 1 396 ? 36.843 1.526 -34.894 1.00 91.62 396 ASP A C 1
ATOM 2854 O O . ASP A 1 396 ? 37.727 1.844 -34.089 1.00 91.62 396 ASP A O 1
ATOM 2858 N N . ALA A 1 397 ? 37.074 1.548 -36.209 1.00 93.19 397 ALA A N 1
ATOM 2859 C CA . ALA A 1 397 ? 38.330 2.002 -36.794 1.00 93.19 397 ALA A CA 1
ATOM 2860 C C . ALA A 1 397 ? 38.482 3.535 -36.845 1.00 93.19 397 ALA A C 1
ATOM 2862 O O . ALA A 1 397 ? 39.622 4.014 -36.786 1.00 93.19 397 ALA A O 1
ATOM 2863 N N . LEU A 1 398 ? 37.390 4.293 -37.004 1.00 90.56 398 LEU A N 1
ATOM 2864 C CA . LEU A 1 398 ? 37.361 5.750 -37.198 1.00 90.56 398 LEU A CA 1
ATOM 2865 C C . LEU A 1 398 ? 36.095 6.419 -36.587 1.00 90.56 398 LEU A C 1
ATOM 2867 O O . LEU A 1 398 ? 35.362 7.073 -37.331 1.00 90.56 398 LEU A O 1
ATOM 2871 N N . PRO A 1 399 ? 35.878 6.366 -35.253 1.00 91.69 399 PRO A N 1
ATOM 2872 C CA . PRO A 1 399 ? 34.694 6.948 -34.612 1.00 91.69 399 PRO A CA 1
ATOM 2873 C C . PRO A 1 399 ? 34.352 8.383 -35.056 1.00 91.69 399 PRO A C 1
ATOM 2875 O O . PRO A 1 399 ? 35.175 9.301 -34.944 1.00 91.69 399 PRO A O 1
ATOM 2878 N N . GLY A 1 400 ? 33.113 8.570 -35.506 1.00 82.38 400 GLY A N 1
ATOM 2879 C CA . GLY A 1 400 ? 32.510 9.820 -35.966 1.00 82.38 400 GLY A CA 1
ATOM 2880 C C . GLY A 1 400 ? 32.497 10.006 -37.489 1.00 82.38 400 GLY A C 1
ATOM 2881 O O . GLY A 1 400 ? 32.256 11.129 -37.947 1.00 82.38 400 GLY A O 1
ATOM 2882 N N . ASP A 1 401 ? 32.783 8.969 -38.289 1.00 84.44 401 ASP A N 1
ATOM 2883 C CA . ASP A 1 401 ? 32.784 9.044 -39.764 1.00 84.44 401 ASP A CA 1
ATOM 2884 C C . ASP A 1 401 ? 31.455 8.624 -40.435 1.00 84.44 401 ASP A C 1
ATOM 2886 O O . ASP A 1 401 ? 31.285 8.789 -41.649 1.00 84.44 401 ASP A O 1
ATOM 2890 N N . THR A 1 402 ? 30.470 8.213 -39.629 1.00 84.69 402 THR A N 1
ATOM 2891 C CA . THR A 1 402 ? 29.141 7.657 -39.956 1.00 84.69 402 THR A CA 1
ATOM 2892 C C . THR A 1 402 ? 29.119 6.218 -40.486 1.00 84.69 402 THR A C 1
ATOM 2894 O O . THR A 1 402 ? 28.073 5.767 -40.966 1.00 84.69 402 THR A O 1
ATOM 2897 N N . ILE A 1 403 ? 30.220 5.466 -40.380 1.00 87.88 403 ILE A N 1
ATOM 2898 C CA . ILE A 1 403 ? 30.328 4.077 -40.849 1.00 87.88 403 ILE A CA 1
ATOM 2899 C C . ILE A 1 403 ? 30.826 3.156 -39.725 1.00 87.88 403 ILE A C 1
ATOM 2901 O O . ILE A 1 403 ? 32.025 2.980 -39.563 1.00 87.88 403 ILE A O 1
ATOM 2905 N N . CYS A 1 404 ? 29.908 2.458 -39.043 1.00 90.69 404 CYS A N 1
ATOM 2906 C CA . CYS A 1 404 ? 30.273 1.357 -38.138 1.00 90.69 404 CYS A CA 1
ATOM 2907 C C . CYS A 1 404 ? 31.094 0.281 -38.881 1.00 90.69 404 CYS A C 1
ATOM 2909 O O . CYS A 1 404 ? 30.544 -0.503 -39.666 1.00 90.69 404 CYS A O 1
ATOM 2911 N N . ALA A 1 405 ? 32.403 0.250 -38.648 1.00 93.44 405 ALA A N 1
ATOM 2912 C CA . ALA A 1 405 ? 33.355 -0.660 -39.263 1.00 93.44 405 ALA A CA 1
ATOM 2913 C C . ALA A 1 405 ? 34.620 -0.819 -38.402 1.00 93.44 405 ALA A C 1
ATOM 2915 O O . ALA A 1 405 ? 35.472 0.065 -38.297 1.00 93.44 405 ALA A O 1
ATOM 2916 N N . THR A 1 406 ? 34.827 -2.031 -37.889 1.00 91.56 406 THR A N 1
ATOM 2917 C CA . THR A 1 406 ? 36.105 -2.447 -37.298 1.00 91.56 406 THR A CA 1
ATOM 2918 C C . THR A 1 406 ? 37.248 -2.371 -38.318 1.00 91.56 406 THR A C 1
ATOM 2920 O O . THR A 1 406 ? 37.043 -2.336 -39.535 1.00 91.56 406 THR A O 1
ATOM 2923 N N . GLY A 1 407 ? 38.496 -2.493 -37.851 1.00 87.88 407 GLY A N 1
ATOM 2924 C CA . GLY A 1 407 ? 39.674 -2.614 -38.727 1.00 87.88 407 GLY A CA 1
ATOM 2925 C C . GLY A 1 407 ? 39.658 -3.824 -39.684 1.00 87.88 407 GLY A C 1
ATOM 2926 O O . GLY A 1 407 ? 40.516 -3.919 -40.566 1.00 87.88 407 GLY A O 1
ATOM 2927 N N . THR A 1 408 ? 38.697 -4.741 -39.528 1.00 87.12 408 THR A N 1
ATOM 2928 C CA . THR A 1 408 ? 38.432 -5.882 -40.417 1.00 87.12 408 THR A CA 1
ATOM 2929 C C . THR A 1 408 ? 37.239 -5.670 -41.367 1.00 87.12 408 THR A C 1
ATOM 2931 O O . THR A 1 408 ? 37.083 -6.451 -42.308 1.00 87.12 408 THR A O 1
ATOM 2934 N N . GLY A 1 409 ? 36.470 -4.584 -41.209 1.00 89.06 409 GLY A N 1
ATOM 2935 C CA . GLY A 1 409 ? 35.383 -4.175 -42.108 1.00 89.06 409 GLY A CA 1
ATOM 2936 C C . GLY A 1 409 ? 34.004 -4.753 -41.777 1.00 89.06 409 GLY A C 1
ATOM 2937 O O . GLY A 1 409 ? 33.181 -4.874 -42.682 1.00 89.06 409 GLY A O 1
ATOM 2938 N N . THR A 1 410 ? 33.767 -5.131 -40.518 1.00 91.56 410 THR A N 1
ATOM 2939 C CA . THR A 1 410 ? 32.466 -5.602 -39.995 1.00 91.56 410 THR A CA 1
ATOM 2940 C C . THR A 1 410 ? 31.934 -4.647 -38.932 1.00 91.56 410 THR A C 1
ATOM 2942 O O . THR A 1 410 ? 32.738 -3.991 -38.273 1.00 91.56 410 THR A O 1
ATOM 2945 N N . CYS A 1 411 ? 30.626 -4.620 -38.687 1.00 91.62 411 CYS A N 1
ATOM 2946 C CA . CYS A 1 411 ? 30.038 -3.856 -37.587 1.00 91.62 411 CYS A CA 1
ATOM 2947 C C . CYS A 1 411 ? 29.803 -4.774 -36.375 1.00 91.62 411 CYS A C 1
ATOM 2949 O O . CYS A 1 411 ? 28.989 -5.699 -36.409 1.00 91.62 411 CYS A O 1
ATOM 2951 N N . THR A 1 412 ? 30.546 -4.529 -35.299 1.00 90.81 412 THR A N 1
ATOM 2952 C CA . THR A 1 412 ? 30.381 -5.154 -33.976 1.00 90.81 412 THR A CA 1
ATOM 2953 C C . THR A 1 412 ? 29.486 -4.285 -33.094 1.00 90.81 412 THR A C 1
ATOM 2955 O O . THR A 1 412 ? 29.281 -3.104 -33.379 1.00 90.81 412 THR A O 1
ATOM 2958 N N . PHE A 1 413 ? 28.979 -4.827 -31.982 1.00 89.50 413 PHE A N 1
ATOM 2959 C CA . PHE A 1 413 ? 28.204 -4.013 -31.036 1.00 89.50 413 PHE A CA 1
ATOM 2960 C C . PHE A 1 413 ? 29.055 -2.903 -30.397 1.00 89.50 413 PHE A C 1
ATOM 2962 O O . PHE A 1 413 ? 28.566 -1.791 -30.208 1.00 89.50 413 PHE A O 1
ATOM 2969 N N . ARG A 1 414 ? 30.351 -3.162 -30.157 1.00 89.75 414 ARG A N 1
ATOM 2970 C CA . ARG A 1 414 ? 31.290 -2.135 -29.692 1.00 89.75 414 ARG A CA 1
ATOM 2971 C C . ARG A 1 414 ? 31.522 -1.044 -30.728 1.00 89.75 414 ARG A C 1
ATOM 2973 O O . ARG A 1 414 ? 31.378 0.115 -30.374 1.00 89.75 414 ARG A O 1
ATOM 2980 N N . ALA A 1 415 ? 31.782 -1.387 -31.991 1.00 91.31 415 ALA A N 1
ATOM 2981 C CA . ALA A 1 415 ? 31.947 -0.386 -33.044 1.00 91.31 415 ALA A CA 1
ATOM 2982 C C . ALA A 1 415 ? 30.680 0.470 -33.232 1.00 91.31 415 ALA A C 1
ATOM 2984 O O . ALA A 1 415 ? 30.770 1.685 -33.370 1.00 91.31 415 ALA A O 1
ATOM 2985 N N . ALA A 1 416 ? 29.490 -0.137 -33.143 1.00 92.12 416 ALA A N 1
ATOM 2986 C CA . ALA A 1 416 ? 28.226 0.594 -33.229 1.00 92.12 416 ALA A CA 1
ATOM 2987 C C . ALA A 1 416 ? 28.027 1.588 -32.068 1.00 92.12 416 ALA A C 1
ATOM 2989 O O . ALA A 1 416 ? 27.457 2.657 -32.278 1.00 92.12 416 ALA A O 1
ATOM 2990 N N . LEU A 1 417 ? 28.505 1.262 -30.860 1.00 90.62 417 LEU A N 1
ATOM 2991 C CA . LEU A 1 417 ? 28.487 2.166 -29.706 1.00 90.62 417 LEU A CA 1
ATOM 2992 C C . LEU A 1 417 ? 29.605 3.218 -29.756 1.00 90.62 417 LEU A C 1
ATOM 2994 O O . LEU A 1 417 ? 29.330 4.381 -29.477 1.00 90.62 417 LEU A O 1
ATOM 2998 N N . ASP A 1 418 ? 30.826 2.849 -30.153 1.00 91.56 418 ASP A N 1
ATOM 2999 C CA . ASP A 1 418 ? 31.945 3.782 -30.357 1.00 91.56 418 ASP A CA 1
ATOM 3000 C C . ASP A 1 418 ? 31.565 4.872 -31.378 1.00 91.56 418 ASP A C 1
ATOM 3002 O O . ASP A 1 418 ? 31.787 6.057 -31.132 1.00 91.56 418 ASP A O 1
ATOM 3006 N N . GLU A 1 419 ? 30.937 4.477 -32.491 1.00 89.75 419 GLU A N 1
ATOM 3007 C CA . GLU A 1 419 ? 30.413 5.390 -33.510 1.00 89.75 419 GLU A CA 1
ATOM 3008 C C . GLU A 1 419 ? 29.207 6.194 -32.995 1.00 89.75 419 GLU A C 1
ATOM 3010 O O . GLU A 1 419 ? 29.134 7.402 -33.215 1.00 89.75 419 GLU A O 1
ATOM 3015 N N . SER A 1 420 ? 28.283 5.570 -32.251 1.00 87.06 420 SER A N 1
ATOM 3016 C CA . SER A 1 420 ? 27.134 6.275 -31.659 1.00 87.06 420 SER A CA 1
ATOM 3017 C C . SER A 1 420 ? 27.563 7.387 -30.699 1.00 87.06 420 SER A C 1
ATOM 3019 O O . SER A 1 420 ? 27.047 8.498 -30.785 1.00 87.06 420 SER A O 1
ATOM 3021 N N . ASN A 1 421 ? 28.539 7.112 -29.831 1.00 86.25 421 ASN A N 1
ATOM 3022 C CA . ASN A 1 421 ? 29.108 8.064 -28.871 1.00 86.25 421 ASN A CA 1
ATOM 3023 C C . ASN A 1 421 ? 29.945 9.177 -29.541 1.00 86.25 421 ASN A C 1
ATOM 3025 O O . ASN A 1 421 ? 30.308 10.161 -28.898 1.00 86.25 421 ASN A O 1
ATOM 3029 N N . ALA A 1 422 ? 30.294 9.029 -30.823 1.00 84.56 422 ALA A N 1
ATOM 3030 C CA . ALA A 1 422 ? 31.049 10.020 -31.588 1.00 84.56 422 ALA A CA 1
ATOM 3031 C C . ALA A 1 422 ? 30.158 10.959 -32.428 1.00 84.56 422 ALA A C 1
ATOM 3033 O O . ALA A 1 422 ? 30.666 11.908 -33.037 1.00 84.56 422 ALA A O 1
ATOM 3034 N N . LEU A 1 423 ? 28.840 10.726 -32.461 1.00 71.19 423 LEU A N 1
ATOM 3035 C CA . LEU A 1 423 ? 27.880 11.459 -33.287 1.00 71.19 423 LEU A CA 1
ATOM 3036 C C . LEU A 1 423 ? 26.843 12.224 -32.457 1.00 71.19 423 LEU A C 1
ATOM 3038 O O . LEU A 1 423 ? 26.414 11.803 -31.391 1.00 71.19 423 LEU A O 1
ATOM 3042 N N . ALA A 1 424 ? 26.393 13.364 -32.983 1.00 63.97 424 ALA A N 1
ATOM 3043 C CA . ALA A 1 424 ? 25.414 14.206 -32.304 1.00 63.97 424 ALA A CA 1
ATOM 3044 C C . ALA A 1 424 ? 23.975 13.670 -32.436 1.00 63.97 424 ALA A C 1
ATOM 3046 O O . ALA A 1 424 ? 23.504 13.375 -33.539 1.00 63.97 424 ALA A O 1
ATOM 3047 N N . GLY A 1 425 ? 23.254 13.651 -31.311 1.00 58.66 425 GLY A N 1
ATOM 3048 C CA . GLY A 1 425 ? 21.874 13.168 -31.216 1.00 58.66 425 GLY A CA 1
ATOM 3049 C C . GLY A 1 425 ? 21.782 11.646 -31.088 1.00 58.66 425 GLY A C 1
ATOM 3050 O O . GLY A 1 425 ? 22.773 10.939 -31.218 1.00 58.66 425 GLY A O 1
ATOM 3051 N N . MET A 1 426 ? 20.576 11.133 -30.830 1.00 65.19 426 MET A N 1
ATOM 3052 C CA . MET A 1 426 ? 20.381 9.695 -30.641 1.00 65.19 426 MET A CA 1
ATOM 3053 C C . MET A 1 426 ? 20.524 8.922 -31.962 1.00 65.19 426 MET A C 1
ATOM 3055 O O . MET A 1 426 ? 19.862 9.245 -32.962 1.00 65.19 426 MET A O 1
ATOM 3059 N N . GLN A 1 427 ? 21.327 7.859 -31.934 1.00 77.38 427 GLN A N 1
ATOM 3060 C CA . GLN A 1 427 ? 21.489 6.893 -33.027 1.00 77.38 427 GLN A CA 1
ATOM 3061 C C . GLN A 1 427 ? 20.663 5.622 -32.766 1.00 77.38 427 GLN A C 1
ATOM 3063 O O . GLN A 1 427 ? 20.201 5.392 -31.647 1.00 77.38 427 GLN A O 1
ATOM 3068 N N . THR A 1 428 ? 20.476 4.794 -33.796 1.00 84.38 428 THR A N 1
ATOM 3069 C CA . THR A 1 428 ? 19.780 3.500 -33.679 1.00 84.38 428 THR A CA 1
ATOM 3070 C C . THR A 1 428 ? 20.737 2.356 -34.009 1.00 84.38 428 THR A C 1
ATOM 3072 O O . THR A 1 428 ? 21.289 2.309 -35.105 1.00 84.38 428 THR A O 1
ATOM 3075 N N . ILE A 1 429 ? 20.900 1.405 -33.094 1.00 88.19 429 ILE A N 1
ATOM 3076 C CA . ILE A 1 429 ? 21.683 0.179 -33.253 1.00 88.19 429 ILE A CA 1
ATOM 3077 C C . ILE A 1 429 ? 20.719 -0.996 -33.443 1.00 88.19 429 ILE A C 1
ATOM 3079 O O . ILE A 1 429 ? 19.858 -1.267 -32.610 1.00 88.19 429 ILE A O 1
ATOM 3083 N N . THR A 1 430 ? 20.884 -1.703 -34.556 1.00 88.88 430 THR A N 1
ATOM 3084 C CA . THR A 1 430 ? 20.111 -2.890 -34.956 1.00 88.88 430 THR A CA 1
ATOM 3085 C C . THR A 1 430 ? 21.050 -4.068 -35.201 1.00 88.88 430 THR A C 1
ATOM 3087 O O . THR A 1 430 ? 22.265 -3.886 -35.277 1.00 88.88 430 THR A O 1
ATOM 3090 N N . PHE A 1 431 ? 20.516 -5.281 -35.336 1.00 85.94 431 PHE A N 1
ATOM 3091 C CA . PHE A 1 431 ? 21.301 -6.513 -35.354 1.00 85.94 431 PHE A CA 1
ATOM 3092 C C . PHE A 1 431 ? 20.891 -7.430 -36.512 1.00 85.94 431 PHE A C 1
ATOM 3094 O O . PHE A 1 431 ? 19.716 -7.690 -36.759 1.00 85.94 431 PHE A O 1
ATOM 3101 N N . SER A 1 432 ? 21.892 -7.937 -37.228 1.00 88.19 432 SER A N 1
ATOM 3102 C CA . SER A 1 432 ? 21.765 -8.914 -38.314 1.00 88.19 432 SER A CA 1
ATOM 3103 C C . SER A 1 432 ? 22.931 -9.915 -38.262 1.00 88.19 432 SER A C 1
ATOM 3105 O O . SER A 1 432 ? 23.492 -10.307 -39.292 1.00 88.19 432 SER A O 1
ATOM 3107 N N . ILE A 1 433 ? 23.313 -10.321 -37.049 1.00 83.50 433 ILE A N 1
ATOM 3108 C CA . ILE A 1 433 ? 24.460 -11.191 -36.775 1.00 83.50 433 ILE A CA 1
ATOM 3109 C C . ILE A 1 433 ? 24.236 -12.568 -37.406 1.00 83.50 433 ILE A C 1
ATOM 3111 O O . ILE A 1 433 ? 23.187 -13.195 -37.232 1.00 83.50 433 ILE A O 1
ATOM 3115 N N . SER A 1 434 ? 25.252 -13.064 -38.116 1.00 71.56 434 SER A N 1
ATOM 3116 C CA . SER A 1 434 ? 25.208 -14.346 -38.832 1.00 71.56 434 SER A CA 1
ATOM 3117 C C . SER A 1 434 ? 25.995 -15.461 -38.123 1.00 71.56 434 SER A C 1
ATOM 3119 O O . SER A 1 434 ? 27.014 -15.942 -38.618 1.00 71.56 434 SER A O 1
ATOM 3121 N N . GLY A 1 435 ? 25.517 -15.919 -36.959 1.00 62.00 435 GLY A N 1
ATOM 3122 C CA . GLY A 1 435 ? 26.150 -17.042 -36.256 1.00 62.00 435 GLY A CA 1
ATOM 3123 C C . GLY A 1 435 ? 25.704 -17.258 -34.808 1.00 62.00 435 GLY A C 1
ATOM 3124 O O . GLY A 1 435 ? 24.514 -17.330 -34.520 1.00 62.00 435 GLY A O 1
ATOM 3125 N N . SER A 1 436 ? 26.700 -17.442 -33.940 1.00 58.44 436 SER A N 1
ATOM 3126 C CA . SER A 1 436 ? 26.593 -17.651 -32.487 1.00 58.44 436 SER A CA 1
ATOM 3127 C C . SER A 1 436 ? 26.147 -16.385 -31.722 1.00 58.44 436 SER A C 1
ATOM 3129 O O . SER A 1 436 ? 26.119 -15.311 -32.327 1.00 58.44 436 SER A O 1
ATOM 3131 N N . PRO A 1 437 ? 25.853 -16.489 -30.405 1.00 61.31 437 PRO A N 1
ATOM 3132 C CA . PRO A 1 437 ? 25.662 -15.342 -29.511 1.00 61.31 437 PRO A CA 1
ATOM 3133 C C . PRO A 1 437 ? 26.742 -14.260 -29.610 1.00 61.31 437 PRO A C 1
ATOM 3135 O O . PRO A 1 437 ? 27.887 -14.532 -29.985 1.00 61.31 437 PRO A O 1
ATOM 3138 N N . LEU A 1 438 ? 26.374 -13.040 -29.216 1.00 63.16 438 LEU A N 1
ATOM 3139 C CA . LEU A 1 438 ? 27.303 -11.937 -29.010 1.00 63.16 438 LEU A CA 1
ATOM 3140 C C . LEU A 1 438 ? 28.080 -12.196 -27.711 1.00 63.16 438 LEU A C 1
ATOM 3142 O O . LEU A 1 438 ? 27.538 -12.096 -26.610 1.00 63.16 438 LEU A O 1
ATOM 3146 N N . LEU A 1 439 ? 29.354 -12.554 -27.854 1.00 61.19 439 LEU A N 1
ATOM 3147 C CA . LEU A 1 439 ? 30.245 -12.809 -26.725 1.00 61.19 439 LEU A CA 1
ATOM 3148 C C . LEU A 1 439 ? 30.911 -11.494 -26.314 1.00 61.19 439 LEU A C 1
ATOM 3150 O O . LEU A 1 439 ? 31.539 -10.850 -27.154 1.00 61.19 439 LEU A O 1
ATOM 3154 N N . LEU A 1 440 ? 30.817 -11.120 -25.036 1.00 63.56 440 LEU A N 1
ATOM 3155 C CA . LEU A 1 440 ? 31.401 -9.879 -24.507 1.00 63.56 440 LEU A CA 1
ATOM 3156 C C . LEU A 1 440 ? 32.628 -10.181 -23.621 1.00 63.56 440 LEU A C 1
ATOM 3158 O O . LEU A 1 440 ? 32.484 -10.353 -22.410 1.00 63.56 440 LEU A O 1
ATOM 3162 N N . PRO A 1 441 ? 33.851 -10.287 -24.181 1.00 52.56 441 PRO A N 1
ATOM 3163 C CA . PRO A 1 441 ? 35.057 -10.674 -23.448 1.00 52.56 441 PRO A CA 1
ATOM 3164 C C . PRO A 1 441 ? 35.630 -9.552 -22.555 1.00 52.56 441 PRO A C 1
ATOM 3166 O O . PRO A 1 441 ? 36.736 -9.054 -22.774 1.00 52.56 441 PRO A O 1
ATOM 3169 N N . GLY A 1 442 ? 34.920 -9.220 -21.474 1.00 55.53 442 GLY A N 1
ATOM 3170 C CA . GLY A 1 442 ? 35.520 -8.634 -20.270 1.00 55.53 442 GLY A CA 1
ATOM 3171 C C . GLY A 1 442 ? 35.909 -7.152 -20.325 1.00 55.53 442 GLY A C 1
ATOM 3172 O O . GLY A 1 442 ? 36.799 -6.740 -19.578 1.00 55.53 442 GLY A O 1
ATOM 3173 N N . SER A 1 443 ? 35.265 -6.331 -21.162 1.00 65.56 443 SER A N 1
ATOM 3174 C CA . SER A 1 443 ? 35.344 -4.868 -21.029 1.00 65.56 443 SER A CA 1
ATOM 3175 C C . SER A 1 443 ? 33.990 -4.192 -21.258 1.00 65.56 443 SER A C 1
ATOM 3177 O O . SER A 1 443 ? 33.252 -4.567 -22.168 1.00 65.56 443 SER A O 1
ATOM 3179 N N . LEU A 1 444 ? 33.668 -3.209 -20.411 1.00 75.44 444 LEU A N 1
ATOM 3180 C CA . LEU A 1 444 ? 32.384 -2.502 -20.395 1.00 75.44 444 LEU A CA 1
ATOM 3181 C C . LEU A 1 444 ? 32.042 -1.909 -21.772 1.00 75.44 444 LEU A C 1
ATOM 3183 O O . LEU A 1 444 ? 32.906 -1.327 -22.434 1.00 75.44 444 LEU A O 1
ATOM 3187 N N . LEU A 1 445 ? 30.780 -2.023 -22.181 1.00 84.69 445 LEU A N 1
ATOM 3188 C CA . LEU A 1 445 ? 30.202 -1.265 -23.289 1.00 84.69 445 LEU A CA 1
ATOM 3189 C C . LEU A 1 445 ? 29.359 -0.130 -22.717 1.00 84.69 445 LEU A C 1
ATOM 3191 O O . LEU A 1 445 ? 28.319 -0.384 -22.122 1.00 84.69 445 LEU A O 1
ATOM 3195 N N . ALA A 1 446 ? 29.820 1.110 -22.868 1.00 86.06 446 ALA A N 1
ATOM 3196 C CA . ALA A 1 446 ? 29.135 2.289 -22.349 1.00 86.06 446 ALA A CA 1
ATOM 3197 C C . ALA A 1 446 ? 28.521 3.106 -23.494 1.00 86.06 446 ALA A C 1
ATOM 3199 O O . ALA A 1 446 ? 29.237 3.517 -24.408 1.00 86.06 446 ALA A O 1
ATOM 3200 N N . ALA A 1 447 ? 27.219 3.375 -23.423 1.00 85.38 447 ALA A N 1
ATOM 3201 C CA . ALA A 1 447 ? 26.561 4.409 -24.217 1.00 85.38 447 ALA A CA 1
ATOM 3202 C C . ALA A 1 447 ? 26.668 5.742 -23.458 1.00 85.38 447 ALA A C 1
ATOM 3204 O O . ALA A 1 447 ? 25.979 5.940 -22.455 1.00 85.38 447 ALA A O 1
ATOM 3205 N N . THR A 1 448 ? 27.567 6.638 -23.872 1.00 82.38 448 THR A N 1
ATOM 3206 C CA . THR A 1 448 ? 27.762 7.946 -23.210 1.00 82.38 448 THR A CA 1
ATOM 3207 C C . THR A 1 448 ? 26.704 8.968 -23.594 1.00 82.38 448 THR A C 1
ATOM 3209 O O . THR A 1 448 ? 26.490 9.926 -22.856 1.00 82.38 448 THR A O 1
ATOM 3212 N N . ASP A 1 449 ? 26.022 8.723 -24.709 1.00 73.12 449 ASP A N 1
ATOM 3213 C CA . ASP A 1 449 ? 24.980 9.557 -25.291 1.00 73.12 449 ASP A CA 1
ATOM 3214 C C . ASP A 1 449 ? 23.722 8.704 -25.560 1.00 73.12 449 ASP A C 1
ATOM 3216 O O . ASP A 1 449 ? 23.823 7.474 -25.619 1.00 73.12 449 ASP A O 1
ATOM 3220 N N . PRO A 1 450 ? 22.524 9.310 -25.689 1.00 71.88 450 PRO A N 1
ATOM 3221 C CA . PRO A 1 450 ? 21.279 8.557 -25.843 1.00 71.88 450 PRO A CA 1
ATOM 3222 C C . PRO A 1 450 ? 21.267 7.639 -27.074 1.00 71.88 450 PRO A C 1
ATOM 3224 O O . PRO A 1 450 ? 21.620 8.069 -28.173 1.00 71.88 450 PRO A O 1
ATOM 3227 N N . VAL A 1 451 ? 20.803 6.395 -26.930 1.00 76.75 451 VAL A N 1
ATOM 3228 C CA . VAL A 1 451 ? 20.822 5.388 -28.010 1.00 76.75 451 VAL A CA 1
ATOM 3229 C C . VAL A 1 451 ? 19.557 4.518 -28.027 1.00 76.75 451 VAL A C 1
ATOM 3231 O O . VAL A 1 451 ? 19.025 4.166 -26.979 1.00 76.75 451 VAL A O 1
ATOM 3234 N N . GLU A 1 452 ? 19.071 4.145 -29.214 1.00 82.94 452 GLU A N 1
ATOM 3235 C CA . GLU A 1 452 ? 18.083 3.067 -29.393 1.00 82.94 452 GLU A CA 1
ATOM 3236 C C . GLU A 1 452 ? 18.825 1.767 -29.735 1.00 82.94 452 GLU A C 1
ATOM 3238 O O . GLU A 1 452 ? 19.445 1.679 -30.790 1.00 82.94 452 GLU A O 1
ATOM 3243 N N . ILE A 1 453 ? 18.769 0.755 -28.870 1.00 86.88 453 ILE A N 1
ATOM 3244 C CA . ILE A 1 453 ? 19.346 -0.580 -29.069 1.00 86.88 453 ILE A CA 1
ATOM 3245 C C . ILE A 1 453 ? 18.188 -1.558 -29.294 1.00 86.88 453 ILE A C 1
ATOM 3247 O O . ILE A 1 453 ? 17.472 -1.915 -28.358 1.00 86.88 453 ILE A O 1
ATOM 3251 N N . ASP A 1 454 ? 18.001 -1.991 -30.542 1.00 84.75 454 ASP A N 1
ATOM 3252 C CA . ASP A 1 454 ? 16.861 -2.808 -30.966 1.00 84.75 454 ASP A CA 1
ATOM 3253 C C . ASP A 1 454 ? 17.275 -4.222 -31.395 1.00 84.75 454 ASP A C 1
ATOM 3255 O O . ASP A 1 454 ? 17.416 -4.542 -32.582 1.00 84.75 454 ASP A O 1
ATOM 3259 N N . GLY A 1 455 ? 17.432 -5.100 -30.407 1.00 83.94 455 GLY A N 1
ATOM 3260 C CA . GLY A 1 455 ? 17.716 -6.520 -30.596 1.00 83.94 455 GLY A CA 1
ATOM 3261 C C . GLY A 1 455 ? 16.585 -7.317 -31.255 1.00 83.94 455 GLY A C 1
ATOM 3262 O O . GLY A 1 455 ? 16.846 -8.405 -31.769 1.00 83.94 455 GLY A O 1
ATOM 3263 N N . THR A 1 456 ? 15.357 -6.781 -31.336 1.00 80.06 456 THR A N 1
ATOM 3264 C CA . THR A 1 456 ? 14.221 -7.474 -31.987 1.00 80.06 456 THR A CA 1
ATOM 3265 C C . THR A 1 456 ? 14.415 -7.632 -33.499 1.00 80.06 456 THR A C 1
ATOM 3267 O O . THR A 1 456 ? 13.815 -8.504 -34.130 1.00 80.06 456 THR A O 1
ATOM 3270 N N . THR A 1 457 ? 15.309 -6.825 -34.080 1.00 81.50 457 THR A N 1
ATOM 3271 C CA . THR A 1 457 ? 15.724 -6.912 -35.487 1.00 81.50 457 THR A CA 1
ATOM 3272 C C . THR A 1 457 ? 16.528 -8.177 -35.814 1.00 81.50 457 THR A C 1
ATOM 3274 O O . THR A 1 457 ? 16.562 -8.592 -36.977 1.00 81.50 457 THR A O 1
ATOM 3277 N N . GLN A 1 458 ? 17.118 -8.841 -34.810 1.00 81.62 458 GLN A N 1
ATOM 3278 C CA . GLN A 1 458 ? 17.915 -10.049 -35.003 1.00 81.62 458 GLN A CA 1
ATOM 3279 C C . GLN A 1 458 ? 17.060 -11.216 -35.518 1.00 81.62 458 GLN A C 1
ATOM 3281 O O . GLN A 1 458 ? 16.073 -11.627 -34.904 1.00 81.62 458 GLN A O 1
ATOM 3286 N N . SER A 1 459 ? 17.510 -11.835 -36.616 1.00 68.50 459 SER A N 1
ATOM 3287 C CA . SER A 1 459 ? 16.925 -13.054 -37.194 1.00 68.50 459 SER A CA 1
ATOM 3288 C C . SER A 1 459 ? 16.998 -14.238 -36.213 1.00 68.50 459 SER A C 1
ATOM 3290 O O . SER A 1 459 ? 17.928 -15.044 -36.258 1.00 68.50 459 SER A O 1
ATOM 3292 N N . GLY A 1 460 ? 15.997 -14.345 -35.342 1.00 63.00 460 GLY A N 1
ATOM 3293 C CA . GLY A 1 460 ? 15.923 -15.308 -34.240 1.00 63.00 460 GLY A CA 1
ATOM 3294 C C . GLY A 1 460 ? 15.042 -14.830 -33.078 1.00 63.00 460 GLY A C 1
ATOM 3295 O O . GLY A 1 460 ? 14.513 -15.666 -32.354 1.00 63.00 460 GLY A O 1
ATOM 3296 N N . GLY A 1 461 ? 14.829 -13.514 -32.949 1.00 59.56 461 GLY A N 1
ATOM 3297 C CA . GLY A 1 461 ? 13.901 -12.889 -31.997 1.00 59.56 461 GLY A CA 1
ATOM 3298 C C . GLY A 1 461 ? 14.579 -12.014 -30.941 1.00 59.56 461 GLY A C 1
ATOM 3299 O O . GLY A 1 461 ? 14.016 -10.992 -30.568 1.00 59.56 461 GLY A O 1
ATOM 3300 N N . ALA A 1 462 ? 15.786 -12.380 -30.502 1.00 62.62 462 ALA A N 1
ATOM 3301 C CA . ALA A 1 462 ? 16.589 -11.585 -29.575 1.00 62.62 462 ALA A CA 1
ATOM 3302 C C . ALA A 1 462 ? 18.093 -11.736 -29.840 1.00 62.62 462 ALA A C 1
ATOM 3304 O O . ALA A 1 462 ? 18.543 -12.719 -30.442 1.00 62.62 462 ALA A O 1
ATOM 3305 N N . VAL A 1 463 ? 18.872 -10.778 -29.340 1.00 70.94 463 VAL A N 1
ATOM 3306 C CA . VAL A 1 463 ? 20.340 -10.832 -29.318 1.00 70.94 463 VAL A CA 1
ATOM 3307 C C . VAL A 1 463 ? 20.791 -11.500 -28.025 1.00 70.94 463 VAL A C 1
ATOM 3309 O O . VAL A 1 463 ? 20.632 -10.936 -26.947 1.00 70.94 463 VAL A O 1
ATOM 3312 N N . PHE A 1 464 ? 21.366 -12.694 -28.137 1.00 67.50 464 PHE A N 1
ATOM 3313 C CA . PHE A 1 464 ? 21.968 -13.407 -27.011 1.00 67.50 464 PHE A CA 1
ATOM 3314 C C . PHE A 1 464 ? 23.279 -12.732 -26.604 1.00 67.50 464 PHE A C 1
ATOM 3316 O O . PHE A 1 464 ? 24.157 -12.562 -27.453 1.00 67.50 464 PHE A O 1
ATOM 3323 N N . VAL A 1 465 ? 23.403 -12.379 -25.325 1.00 67.88 465 VAL A N 1
ATOM 3324 C CA . VAL A 1 465 ? 24.565 -11.712 -24.728 1.00 67.88 465 VAL A CA 1
ATOM 3325 C C . VAL A 1 465 ? 25.116 -12.586 -23.600 1.00 67.88 465 VAL A C 1
ATOM 3327 O O . VAL A 1 465 ? 24.449 -12.800 -22.584 1.00 67.88 465 VAL A O 1
ATOM 3330 N N . GLU A 1 466 ? 26.341 -13.083 -23.782 1.00 65.38 466 GLU A N 1
ATOM 3331 C CA . GLU A 1 466 ? 27.022 -13.997 -22.853 1.00 65.38 466 GLU A CA 1
ATOM 3332 C C . GLU A 1 466 ? 28.380 -13.424 -22.406 1.00 65.38 466 GLU A C 1
ATOM 3334 O O . GLU A 1 466 ? 29.196 -13.000 -23.235 1.00 65.38 466 GLU A O 1
ATOM 3339 N N . ASP A 1 467 ? 28.652 -13.460 -21.097 1.00 63.38 467 ASP A N 1
ATOM 3340 C CA . ASP A 1 467 ? 30.003 -13.276 -20.555 1.00 63.38 467 ASP A CA 1
ATOM 3341 C C . ASP A 1 467 ? 30.733 -14.630 -20.536 1.00 63.38 467 ASP A C 1
ATOM 3343 O O . ASP A 1 467 ? 30.197 -15.657 -20.121 1.00 63.38 467 ASP A O 1
ATOM 3347 N N . THR A 1 468 ? 31.983 -14.639 -20.992 1.00 52.84 468 THR A N 1
ATOM 3348 C CA . THR A 1 468 ? 32.828 -15.843 -21.076 1.00 52.84 468 THR A CA 1
ATOM 3349 C C . THR A 1 468 ? 33.965 -15.858 -20.049 1.00 52.84 468 THR A C 1
ATOM 3351 O O . THR A 1 468 ? 34.719 -16.832 -19.972 1.00 52.84 468 THR A O 1
ATOM 3354 N N . VAL A 1 469 ? 34.113 -14.792 -19.254 1.00 52.50 469 VAL A N 1
ATOM 3355 C CA . VAL A 1 469 ? 35.226 -14.569 -18.324 1.00 52.50 469 VAL A CA 1
ATOM 3356 C C . VAL A 1 469 ? 34.678 -14.013 -17.007 1.00 52.50 469 VAL A C 1
ATOM 3358 O O . VAL A 1 469 ? 34.846 -12.844 -16.686 1.00 52.50 469 VAL A O 1
ATOM 3361 N N . PHE A 1 470 ? 34.056 -14.883 -16.205 1.00 47.62 470 PHE A N 1
ATOM 3362 C CA . PHE A 1 470 ? 33.436 -14.538 -14.918 1.00 47.62 470 PHE A CA 1
ATOM 3363 C C . PHE A 1 470 ? 34.466 -14.016 -13.885 1.00 47.62 470 PHE A C 1
ATOM 3365 O O . PHE A 1 470 ? 35.001 -14.776 -13.073 1.00 47.62 470 PHE A O 1
ATOM 3372 N N . VAL A 1 471 ? 34.772 -12.712 -13.926 1.00 37.53 471 VAL A N 1
ATOM 3373 C CA . VAL A 1 471 ? 35.751 -12.028 -13.047 1.00 37.53 471 VAL A CA 1
ATOM 3374 C C . VAL A 1 471 ? 35.145 -10.940 -12.151 1.00 37.53 471 VAL A C 1
ATOM 3376 O O . VAL A 1 471 ? 35.873 -10.131 -11.584 1.00 37.53 471 VAL A O 1
ATOM 3379 N N . GLY A 1 472 ? 33.831 -11.018 -11.920 1.00 42.69 472 GLY A N 1
ATOM 3380 C CA . GLY A 1 472 ? 33.180 -10.511 -10.709 1.00 42.69 472 GLY A CA 1
ATOM 3381 C C . GLY A 1 472 ? 32.590 -9.098 -10.774 1.00 42.69 472 GLY A C 1
ATOM 3382 O O . GLY A 1 472 ? 33.309 -8.114 -10.900 1.00 42.69 472 GLY A O 1
ATOM 3383 N N . LEU A 1 473 ? 31.277 -9.027 -10.526 1.00 46.62 473 LEU A N 1
ATOM 3384 C CA . LEU A 1 473 ? 30.539 -7.863 -10.001 1.00 46.62 473 LEU A CA 1
ATOM 3385 C C . LEU A 1 473 ? 30.604 -6.547 -10.810 1.00 46.62 473 LEU A C 1
ATOM 3387 O O . LEU A 1 473 ? 30.248 -5.494 -10.284 1.00 46.62 473 LEU A O 1
ATOM 3391 N N . GLY A 1 474 ? 31.011 -6.595 -12.078 1.00 61.75 474 GLY A N 1
ATOM 3392 C CA . GLY A 1 474 ? 30.837 -5.503 -13.037 1.00 61.75 474 GLY A CA 1
ATOM 3393 C C . GLY A 1 474 ? 29.739 -5.840 -14.042 1.00 61.75 474 GLY A C 1
ATOM 3394 O O . GLY A 1 474 ? 29.736 -6.939 -14.588 1.00 61.75 474 GLY A O 1
ATOM 3395 N N . CYS A 1 475 ? 28.829 -4.900 -14.298 1.00 74.62 475 CYS A N 1
ATOM 3396 C CA . CYS A 1 475 ? 27.867 -5.011 -15.393 1.00 74.62 475 CYS A CA 1
ATOM 3397 C C . CYS A 1 475 ? 28.574 -4.792 -16.740 1.00 74.62 475 CYS A C 1
ATOM 3399 O O . CYS A 1 475 ? 29.546 -4.040 -16.818 1.00 74.62 475 CYS A O 1
ATOM 3401 N N . GLN A 1 476 ? 28.132 -5.487 -17.787 1.00 79.25 476 GLN A N 1
ATOM 3402 C CA . GLN A 1 476 ? 28.831 -5.552 -19.075 1.00 79.25 476 GLN A CA 1
ATOM 3403 C C . GLN A 1 476 ? 28.350 -4.474 -20.058 1.00 79.25 476 GLN A C 1
ATOM 3405 O O . GLN A 1 476 ? 29.117 -4.071 -20.933 1.00 79.25 476 GLN A O 1
ATOM 3410 N N . ILE A 1 477 ? 27.123 -3.968 -19.887 1.00 86.81 477 ILE A N 1
ATOM 3411 C CA . ILE A 1 477 ? 26.557 -2.848 -20.653 1.00 86.81 477 ILE A CA 1
ATOM 3412 C C . ILE A 1 477 ? 26.164 -1.734 -19.672 1.00 86.81 477 ILE A C 1
ATOM 3414 O O . ILE A 1 477 ? 25.509 -2.021 -18.673 1.00 86.81 477 ILE A O 1
ATOM 3418 N N . SER A 1 478 ? 26.540 -0.487 -19.963 1.00 88.38 478 SER A N 1
ATOM 3419 C CA . SER A 1 478 ? 26.196 0.725 -19.207 1.00 88.38 478 SER A CA 1
ATOM 3420 C C . SER A 1 478 ? 25.484 1.745 -20.100 1.00 88.38 478 SER A C 1
ATOM 3422 O O . SER A 1 478 ? 25.956 2.056 -21.198 1.00 88.38 478 SER A O 1
ATOM 3424 N N . LEU A 1 479 ? 24.356 2.280 -19.629 1.00 86.25 479 LEU A N 1
ATOM 3425 C CA . LEU A 1 479 ? 23.665 3.424 -20.226 1.00 86.25 479 LEU A CA 1
ATOM 3426 C C . LEU A 1 479 ? 23.988 4.680 -19.408 1.00 86.25 479 LEU A C 1
ATOM 3428 O O . LEU A 1 479 ? 23.414 4.893 -18.341 1.00 86.25 479 LEU A O 1
ATOM 3432 N N . GLY A 1 480 ? 24.920 5.487 -19.918 1.00 77.81 480 GLY A N 1
ATOM 3433 C CA . GLY A 1 480 ? 25.409 6.721 -19.300 1.00 77.81 480 GLY A CA 1
ATOM 3434 C C . GLY A 1 480 ? 24.679 7.992 -19.749 1.00 77.81 480 GLY A C 1
ATOM 3435 O O . GLY A 1 480 ? 24.513 8.925 -18.962 1.00 77.81 480 GLY A O 1
ATOM 3436 N N . GLY A 1 481 ? 24.246 8.039 -21.014 1.00 63.19 481 GLY A N 1
ATOM 3437 C CA . GLY A 1 481 ? 23.715 9.255 -21.651 1.00 63.19 481 GLY A CA 1
ATOM 3438 C C . GLY A 1 481 ? 22.294 9.664 -21.254 1.00 63.19 481 GLY A C 1
ATOM 3439 O O . GLY A 1 481 ? 21.928 10.829 -21.410 1.00 63.19 481 GLY A O 1
ATOM 3440 N N . GLY A 1 482 ? 21.496 8.738 -20.716 1.00 68.62 482 GLY A N 1
ATOM 3441 C CA . GLY A 1 482 ? 20.061 8.947 -20.496 1.00 68.62 482 GLY A CA 1
ATOM 3442 C C . GLY A 1 482 ? 19.240 8.810 -21.781 1.00 68.62 482 GLY A C 1
ATOM 3443 O O . GLY A 1 482 ? 19.794 8.543 -22.848 1.00 68.62 482 GLY A O 1
ATOM 3444 N N . LEU A 1 483 ? 17.916 8.970 -21.669 1.00 68.00 483 LEU A N 1
ATOM 3445 C CA . LEU A 1 483 ? 16.934 8.938 -22.773 1.00 68.00 483 LEU A CA 1
ATOM 3446 C C . LEU A 1 483 ? 17.084 7.762 -23.766 1.00 68.00 483 LEU A C 1
ATOM 3448 O O . LEU A 1 483 ? 16.643 7.857 -24.907 1.00 68.00 483 LEU A O 1
ATOM 3452 N N . SER A 1 484 ? 17.728 6.665 -23.368 1.00 75.31 484 SER A N 1
ATOM 3453 C CA . SER A 1 484 ? 18.035 5.531 -24.243 1.00 75.31 484 SER A CA 1
ATOM 3454 C C . SER A 1 484 ? 16.906 4.506 -24.233 1.00 75.31 484 SER A C 1
ATOM 3456 O O . SER A 1 484 ? 16.251 4.317 -23.212 1.00 75.31 484 SER A O 1
ATOM 3458 N N . LEU A 1 485 ? 16.699 3.815 -25.351 1.00 81.44 485 LEU A N 1
ATOM 3459 C CA . LEU A 1 485 ? 15.719 2.738 -25.498 1.00 81.44 485 LEU A CA 1
ATOM 3460 C C . LEU A 1 485 ? 16.456 1.414 -25.704 1.00 81.44 485 LEU A C 1
ATOM 3462 O O . LEU A 1 485 ? 17.249 1.305 -26.633 1.00 81.44 485 LEU A O 1
ATOM 3466 N N . VAL A 1 486 ? 16.194 0.400 -24.880 1.00 86.31 486 VAL A N 1
ATOM 3467 C CA . VAL A 1 486 ? 16.799 -0.936 -25.014 1.00 86.31 486 VAL A CA 1
ATOM 3468 C C . VAL A 1 486 ? 15.713 -1.999 -25.086 1.00 86.31 486 VAL A C 1
ATOM 3470 O O . VAL A 1 486 ? 14.943 -2.156 -24.135 1.00 86.31 486 VAL A O 1
ATOM 3473 N N . ARG A 1 487 ? 15.675 -2.755 -26.191 1.00 85.81 487 ARG A N 1
ATOM 3474 C CA . ARG A 1 487 ? 14.735 -3.869 -26.374 1.00 85.81 487 ARG A CA 1
ATOM 3475 C C . ARG A 1 487 ? 15.306 -5.084 -27.088 1.00 85.81 487 ARG A C 1
ATOM 3477 O O . ARG A 1 487 ? 16.228 -4.974 -27.894 1.00 85.81 487 ARG A O 1
ATOM 3484 N N . GLY A 1 488 ? 14.704 -6.249 -26.844 1.00 84.94 488 GLY A N 1
ATOM 3485 C CA . GLY A 1 488 ? 15.020 -7.494 -27.549 1.00 84.94 488 GLY A CA 1
ATOM 3486 C C . GLY A 1 488 ? 16.416 -8.059 -27.268 1.00 84.94 488 GLY A C 1
ATOM 3487 O O . GLY A 1 488 ? 16.953 -8.799 -28.096 1.00 84.94 488 GLY A O 1
ATOM 3488 N N . LEU A 1 489 ? 17.032 -7.714 -26.136 1.00 89.75 489 LEU A N 1
ATOM 3489 C CA . LEU A 1 489 ? 18.263 -8.352 -25.668 1.00 89.75 489 LEU A CA 1
ATOM 3490 C C . LEU A 1 489 ? 17.941 -9.563 -24.779 1.00 89.75 489 LEU A C 1
ATOM 3492 O O . LEU A 1 489 ? 16.984 -9.541 -24.007 1.00 89.75 489 LEU A O 1
ATOM 3496 N N . ALA A 1 490 ? 18.765 -10.605 -24.865 1.00 89.88 490 ALA A N 1
ATOM 3497 C CA . ALA A 1 490 ? 18.735 -11.778 -23.996 1.00 89.88 490 ALA A CA 1
ATOM 3498 C C . ALA A 1 490 ? 20.071 -11.893 -23.249 1.00 89.88 490 ALA A C 1
ATOM 3500 O O . ALA A 1 490 ? 21.033 -12.492 -23.735 1.00 89.88 490 ALA A O 1
ATOM 3501 N N . LEU A 1 491 ? 20.138 -11.263 -22.077 1.00 88.25 491 LEU A N 1
ATOM 3502 C CA . LEU A 1 491 ? 21.310 -11.196 -21.213 1.00 88.25 491 LEU A CA 1
ATOM 3503 C C . LEU A 1 491 ? 21.306 -12.405 -20.273 1.00 88.25 491 LEU A C 1
ATOM 3505 O O . LEU A 1 491 ? 20.811 -12.329 -19.151 1.00 88.25 491 LEU A O 1
ATOM 3509 N N . THR A 1 492 ? 21.830 -13.543 -20.731 1.00 84.06 492 THR A N 1
ATOM 3510 C CA . THR A 1 492 ? 21.777 -14.792 -19.947 1.00 84.06 492 THR A CA 1
ATOM 3511 C C . THR A 1 492 ? 22.676 -14.726 -18.710 1.00 84.06 492 THR A C 1
ATOM 3513 O O . THR A 1 492 ? 22.212 -15.001 -17.610 1.00 84.06 492 THR A O 1
ATOM 3516 N N . ASP A 1 493 ? 23.925 -14.280 -18.865 1.00 80.81 493 ASP A N 1
ATOM 3517 C CA . ASP A 1 493 ? 24.912 -14.163 -17.774 1.00 80.81 493 ASP A CA 1
ATOM 3518 C C . ASP A 1 493 ? 25.573 -12.770 -17.736 1.00 80.81 493 ASP A C 1
ATOM 3520 O O . ASP A 1 493 ? 26.721 -12.610 -17.322 1.00 80.81 493 ASP A O 1
ATOM 3524 N N . ALA A 1 494 ? 24.843 -11.745 -18.188 1.00 81.81 494 ALA A N 1
ATOM 3525 C CA . ALA A 1 494 ? 25.301 -10.358 -18.243 1.00 81.81 494 ALA A CA 1
ATOM 3526 C C . ALA A 1 494 ? 24.340 -9.408 -17.507 1.00 81.81 494 ALA A C 1
ATOM 3528 O O . ALA A 1 494 ? 23.125 -9.584 -17.544 1.00 81.81 494 ALA A O 1
ATOM 3529 N N . CYS A 1 495 ? 24.884 -8.383 -16.857 1.00 85.81 495 CYS A N 1
ATOM 3530 C CA . CYS A 1 495 ? 24.122 -7.294 -16.254 1.00 85.81 495 CYS A CA 1
ATOM 3531 C C . CYS A 1 495 ? 24.103 -6.061 -17.172 1.00 85.81 495 CYS A C 1
ATOM 3533 O O . CYS A 1 495 ? 25.136 -5.666 -17.729 1.00 85.81 495 CYS A O 1
ATOM 3535 N N . LEU A 1 496 ? 22.931 -5.432 -17.270 1.00 90.44 496 LEU A N 1
ATOM 3536 C CA . LEU A 1 496 ? 22.750 -4.069 -17.765 1.00 90.44 496 LEU A CA 1
ATOM 3537 C C . LEU A 1 496 ? 22.732 -3.111 -16.566 1.00 90.44 496 LEU A C 1
ATOM 3539 O O . LEU A 1 496 ? 21.980 -3.331 -15.617 1.00 90.44 496 LEU A O 1
ATOM 3543 N N . ILE A 1 497 ? 23.525 -2.041 -16.612 1.00 89.19 497 ILE A N 1
ATOM 3544 C CA . ILE A 1 497 ? 23.425 -0.928 -15.664 1.00 89.19 497 ILE A CA 1
ATOM 3545 C C . ILE A 1 497 ? 22.947 0.345 -16.364 1.00 89.19 497 ILE A C 1
ATOM 3547 O O . ILE A 1 497 ? 23.355 0.649 -17.484 1.00 89.19 497 ILE A O 1
ATOM 3551 N N . VAL A 1 498 ? 22.098 1.106 -15.684 1.00 86.25 498 VAL A N 1
ATOM 3552 C CA . VAL A 1 498 ? 21.758 2.487 -16.039 1.00 86.25 498 VAL A CA 1
ATOM 3553 C C . VAL A 1 498 ? 22.380 3.396 -14.991 1.00 86.25 498 VAL A C 1
ATOM 3555 O O . VAL A 1 498 ? 22.122 3.215 -13.803 1.00 86.25 498 VAL A O 1
ATOM 3558 N N . GLU A 1 499 ? 23.212 4.354 -15.390 1.00 78.69 499 GLU A N 1
ATOM 3559 C CA . GLU A 1 499 ? 23.946 5.204 -14.449 1.00 78.69 499 GLU A CA 1
ATOM 3560 C C . GLU A 1 499 ? 24.110 6.633 -14.976 1.00 78.69 499 GLU A C 1
ATOM 3562 O O . GLU A 1 499 ? 24.361 6.866 -16.152 1.00 78.69 499 GLU A O 1
ATOM 3567 N N . GLY A 1 500 ? 23.968 7.633 -14.103 1.00 71.06 500 GLY A N 1
ATOM 3568 C CA . GLY A 1 500 ? 24.105 9.040 -14.490 1.00 71.06 500 GLY A CA 1
ATOM 3569 C C . GLY A 1 500 ? 22.880 9.599 -15.222 1.00 71.06 500 GLY A C 1
ATOM 3570 O O . GLY A 1 500 ? 22.103 10.341 -14.622 1.00 71.06 500 GLY A O 1
ATOM 3571 N N . GLY A 1 501 ? 22.718 9.308 -16.513 1.00 63.72 501 GLY A N 1
ATOM 3572 C CA . GLY A 1 501 ? 21.597 9.802 -17.316 1.00 63.72 501 GLY A CA 1
ATOM 3573 C C . GLY A 1 501 ? 20.286 9.064 -17.021 1.00 63.72 501 GLY A C 1
ATOM 3574 O O . GLY A 1 501 ? 20.244 7.835 -17.023 1.00 63.72 501 GLY A O 1
ATOM 3575 N N . GLY A 1 502 ? 19.213 9.814 -16.765 1.00 67.25 502 GLY A N 1
ATOM 3576 C CA . GLY A 1 502 ? 17.866 9.285 -16.514 1.00 67.25 502 GLY A CA 1
ATOM 3577 C C . GLY A 1 502 ? 16.967 9.240 -17.754 1.00 67.25 502 GLY A C 1
ATOM 3578 O O . GLY A 1 502 ? 17.387 9.605 -18.856 1.00 67.25 502 GLY A O 1
ATOM 3579 N N . GLY A 1 503 ? 15.709 8.838 -17.568 1.00 66.38 503 GLY A N 1
ATOM 3580 C CA . GLY A 1 503 ? 14.688 8.852 -18.626 1.00 66.38 503 GLY A CA 1
ATOM 3581 C C . GLY A 1 503 ? 14.801 7.720 -19.652 1.00 66.38 503 GLY A C 1
ATOM 3582 O O . GLY A 1 503 ? 14.291 7.859 -20.762 1.00 66.38 503 GLY A O 1
ATOM 3583 N N . ASN A 1 504 ? 15.510 6.635 -19.333 1.00 74.25 504 ASN A N 1
ATOM 3584 C CA . ASN A 1 504 ? 15.700 5.505 -20.244 1.00 74.25 504 ASN A CA 1
ATOM 3585 C C . ASN A 1 504 ? 14.479 4.569 -20.229 1.00 74.25 504 ASN A C 1
ATOM 3587 O O . ASN A 1 504 ? 13.806 4.432 -19.208 1.00 74.25 504 ASN A O 1
ATOM 3591 N N . VAL A 1 505 ? 14.223 3.887 -21.343 1.00 82.44 505 VAL A N 1
ATOM 3592 C CA . VAL A 1 505 ? 13.171 2.874 -21.495 1.00 82.44 505 VAL A CA 1
ATOM 3593 C C . VAL A 1 505 ? 13.824 1.516 -21.743 1.00 82.44 505 VAL A C 1
ATOM 3595 O O . VAL A 1 505 ? 14.606 1.351 -22.678 1.00 82.44 505 VAL A O 1
ATOM 3598 N N . ILE A 1 506 ? 13.501 0.530 -20.914 1.00 86.69 506 ILE A N 1
ATOM 3599 C CA . ILE A 1 506 ? 14.013 -0.840 -21.012 1.00 86.69 506 ILE A CA 1
ATOM 3600 C C . ILE A 1 506 ? 12.803 -1.755 -21.148 1.00 86.69 506 ILE A C 1
ATOM 3602 O O . ILE A 1 506 ? 12.066 -1.947 -20.183 1.00 86.69 506 ILE A O 1
ATOM 3606 N N . GLU A 1 507 ? 12.573 -2.298 -22.341 1.00 88.12 507 GLU A N 1
ATOM 3607 C CA . GLU A 1 507 ? 11.342 -3.019 -22.684 1.00 88.12 507 GLU A CA 1
ATOM 3608 C C . GLU A 1 507 ? 11.627 -4.331 -23.437 1.00 88.12 507 GLU A C 1
ATOM 3610 O O . GLU A 1 507 ? 12.541 -4.399 -24.249 1.00 88.12 507 GLU A O 1
ATOM 3615 N N . GLY A 1 508 ? 10.852 -5.394 -23.214 1.00 86.69 508 GLY A N 1
ATOM 3616 C CA . GLY A 1 508 ? 10.930 -6.609 -24.041 1.00 86.69 508 GLY A CA 1
ATOM 3617 C C . GLY A 1 508 ? 12.274 -7.355 -23.991 1.00 86.69 508 GLY A C 1
ATOM 3618 O O . GLY A 1 508 ? 12.643 -8.012 -24.968 1.00 86.69 508 GLY A O 1
ATOM 3619 N N . ASN A 1 509 ? 13.038 -7.223 -22.901 1.00 92.25 509 ASN A N 1
ATOM 3620 C CA . ASN A 1 509 ? 14.319 -7.907 -22.698 1.00 92.25 509 ASN A CA 1
ATOM 3621 C C . ASN A 1 509 ? 14.183 -9.139 -21.791 1.00 92.25 509 ASN A C 1
ATOM 3623 O O . ASN A 1 509 ? 13.233 -9.276 -21.019 1.00 92.25 509 ASN A O 1
ATOM 3627 N N . PHE A 1 510 ? 15.178 -10.019 -21.861 1.00 92.38 510 PHE A N 1
ATOM 3628 C CA . PHE A 1 510 ? 15.267 -11.258 -21.098 1.00 92.38 510 PHE A CA 1
ATOM 3629 C C . PHE A 1 510 ? 16.549 -11.230 -20.256 1.00 92.38 510 PHE A C 1
ATOM 3631 O O . PHE A 1 510 ? 17.652 -11.241 -20.801 1.00 92.38 510 PHE A O 1
ATOM 3638 N N . PHE A 1 511 ? 16.409 -11.171 -18.935 1.00 91.81 511 PHE A N 1
ATOM 3639 C CA . PHE A 1 511 ? 17.500 -11.124 -17.961 1.00 91.81 511 PHE A CA 1
ATOM 3640 C C . PHE A 1 511 ? 17.622 -12.477 -17.254 1.00 91.81 511 PHE A C 1
ATOM 3642 O O . PHE A 1 511 ? 16.639 -13.014 -16.739 1.00 91.81 511 PHE A O 1
ATOM 3649 N N . GLY A 1 512 ? 18.821 -13.058 -17.280 1.00 89.06 512 GLY A N 1
ATOM 3650 C CA . GLY A 1 512 ? 19.096 -14.374 -16.703 1.00 89.06 512 GLY A CA 1
ATOM 3651 C C . GLY A 1 512 ? 18.555 -15.551 -17.518 1.00 89.06 512 GLY A C 1
ATOM 3652 O O . GLY A 1 512 ? 18.556 -16.684 -17.040 1.00 89.06 512 GLY A O 1
ATOM 3653 N N . THR A 1 513 ? 18.073 -15.304 -18.740 1.00 87.94 513 THR A N 1
ATOM 3654 C CA . THR A 1 513 ? 17.329 -16.281 -19.548 1.00 87.94 513 THR A CA 1
ATOM 3655 C C . THR A 1 513 ? 17.366 -15.957 -21.047 1.00 87.94 513 THR A C 1
ATOM 3657 O O . THR A 1 513 ? 17.832 -14.897 -21.466 1.00 87.94 513 THR A O 1
ATOM 3660 N N . ASP A 1 514 ? 16.848 -16.878 -21.860 1.00 86.25 514 ASP A N 1
ATOM 3661 C CA . ASP A 1 514 ? 16.566 -16.704 -23.287 1.00 86.25 514 ASP A CA 1
ATOM 3662 C C . ASP A 1 514 ? 15.061 -16.454 -23.561 1.00 86.25 514 ASP A C 1
ATOM 3664 O O . ASP A 1 514 ? 14.241 -16.697 -22.670 1.00 86.25 514 ASP A O 1
ATOM 3668 N N . PRO A 1 515 ? 14.654 -16.057 -24.788 1.00 86.06 515 PRO A N 1
ATOM 3669 C CA . PRO A 1 515 ? 13.251 -15.786 -25.132 1.00 86.06 515 PRO A CA 1
ATOM 3670 C C . PRO A 1 515 ? 12.271 -16.966 -25.023 1.00 86.06 515 PRO A C 1
ATOM 3672 O O . PRO A 1 515 ? 11.063 -16.765 -25.135 1.00 86.06 515 PRO A O 1
ATOM 3675 N N . THR A 1 516 ? 12.752 -18.200 -24.842 1.00 85.44 516 THR A N 1
ATOM 3676 C CA . THR A 1 516 ? 11.908 -19.383 -24.591 1.00 85.44 516 THR A CA 1
ATOM 3677 C C . THR A 1 516 ? 11.747 -19.720 -23.107 1.00 85.44 516 THR A C 1
ATOM 3679 O O . THR A 1 516 ? 10.986 -20.632 -22.782 1.00 85.44 516 THR A O 1
ATOM 3682 N N . LEU A 1 517 ? 12.441 -18.998 -22.219 1.00 86.25 517 LEU A N 1
ATOM 3683 C CA . LEU A 1 517 ? 12.559 -19.280 -20.784 1.00 86.25 517 LEU A CA 1
ATOM 3684 C C . LEU A 1 517 ? 13.053 -20.707 -20.465 1.00 86.25 517 LEU A C 1
ATOM 3686 O O . LEU A 1 517 ? 12.619 -21.321 -19.490 1.00 86.25 517 LEU A O 1
ATOM 3690 N N . THR A 1 518 ? 13.945 -21.262 -21.298 1.00 84.38 518 THR A N 1
ATOM 3691 C CA . THR A 1 518 ? 14.534 -22.602 -21.076 1.00 84.38 518 THR A CA 1
ATOM 3692 C C . THR A 1 518 ? 15.981 -22.560 -20.589 1.00 84.38 518 THR A C 1
ATOM 3694 O O . THR A 1 518 ? 16.466 -23.539 -20.016 1.00 84.38 518 THR A O 1
ATOM 3697 N N . THR A 1 519 ? 16.658 -21.431 -20.781 1.00 82.81 519 THR A N 1
ATOM 3698 C CA . THR A 1 519 ? 18.008 -21.145 -20.285 1.00 82.81 519 THR A CA 1
ATOM 3699 C C . THR A 1 519 ? 17.915 -20.426 -18.941 1.00 82.81 519 THR A C 1
ATOM 3701 O O . THR A 1 519 ? 17.052 -19.578 -18.757 1.00 82.81 519 THR A O 1
ATOM 3704 N N . VAL A 1 520 ? 18.793 -20.761 -17.994 1.00 82.50 520 VAL A N 1
ATOM 3705 C CA . VAL A 1 520 ? 18.798 -20.189 -16.638 1.00 82.50 520 VAL A CA 1
ATOM 3706 C C . VAL A 1 520 ? 20.238 -19.833 -16.267 1.00 82.50 520 VAL A C 1
ATOM 3708 O O . VAL A 1 520 ? 21.053 -20.732 -16.052 1.00 82.50 520 VAL A O 1
ATOM 3711 N N . GLY A 1 521 ? 20.534 -18.536 -16.229 1.00 84.81 521 GLY A N 1
ATOM 3712 C CA . GLY A 1 521 ? 21.839 -17.944 -15.916 1.00 84.81 521 GLY A CA 1
ATOM 3713 C C . GLY A 1 521 ? 21.775 -17.022 -14.693 1.00 84.81 521 GLY A C 1
ATOM 3714 O O . GLY A 1 521 ? 21.071 -17.334 -13.727 1.00 84.81 521 GLY A O 1
ATOM 3715 N N . THR A 1 522 ? 22.512 -15.906 -14.714 1.00 82.56 522 THR A N 1
ATOM 3716 C CA . THR A 1 522 ? 22.542 -14.891 -13.634 1.00 82.56 522 THR A CA 1
ATOM 3717 C C . THR A 1 522 ? 22.461 -13.428 -14.102 1.00 82.56 522 THR A C 1
ATOM 3719 O O . THR A 1 522 ? 22.797 -12.528 -13.330 1.00 82.56 522 THR A O 1
ATOM 3722 N N . GLY A 1 523 ? 22.090 -13.156 -15.355 1.00 85.88 523 GLY A N 1
ATOM 3723 C CA . GLY A 1 523 ? 21.967 -11.788 -15.879 1.00 85.88 523 GLY A CA 1
ATOM 3724 C C . GLY A 1 523 ? 20.852 -10.958 -15.225 1.00 85.88 523 GLY A C 1
ATOM 3725 O O . GLY A 1 523 ? 19.818 -11.497 -14.842 1.00 85.88 523 GLY A O 1
ATOM 3726 N N . SER A 1 524 ? 21.063 -9.647 -15.077 1.00 88.81 524 SER A N 1
ATOM 3727 C CA . SER A 1 524 ? 20.249 -8.763 -14.220 1.00 88.81 524 SER A CA 1
ATOM 3728 C C . SER A 1 524 ? 20.197 -7.305 -14.710 1.00 88.81 524 SER A C 1
ATOM 3730 O O . SER A 1 524 ? 20.863 -6.939 -15.684 1.00 88.81 524 SER A O 1
ATOM 3732 N N . LEU A 1 525 ? 19.417 -6.465 -14.020 1.00 92.50 525 LEU A N 1
ATOM 3733 C CA . LEU A 1 525 ? 19.324 -5.020 -14.259 1.00 92.50 525 LEU A CA 1
ATOM 3734 C C . LEU A 1 525 ? 19.609 -4.233 -12.969 1.00 92.50 525 LEU A C 1
ATOM 3736 O O . LEU A 1 525 ? 19.017 -4.527 -11.933 1.00 92.50 525 LEU A O 1
ATOM 3740 N N . SER A 1 526 ? 20.480 -3.222 -13.038 1.00 90.88 526 SER A N 1
ATOM 3741 C CA . SER A 1 526 ? 20.731 -2.259 -11.949 1.00 90.88 526 SER A CA 1
ATOM 3742 C C . SER A 1 526 ? 20.473 -0.824 -12.428 1.00 90.88 526 SER A C 1
ATOM 3744 O O . SER A 1 526 ? 20.961 -0.413 -13.482 1.00 90.88 526 SER A O 1
ATOM 3746 N N . ILE A 1 527 ? 19.694 -0.058 -11.666 1.00 88.44 527 ILE A N 1
ATOM 3747 C CA . ILE A 1 527 ? 19.275 1.316 -11.962 1.00 88.44 527 ILE A CA 1
ATOM 3748 C C . ILE A 1 527 ? 19.896 2.267 -10.934 1.00 88.44 527 ILE A C 1
ATOM 3750 O O . ILE A 1 527 ? 19.616 2.189 -9.739 1.00 88.44 527 ILE A O 1
ATOM 3754 N N . ARG A 1 528 ? 20.736 3.192 -11.404 1.00 84.75 528 ARG A N 1
ATOM 3755 C CA . ARG A 1 528 ? 21.421 4.243 -10.625 1.00 84.75 528 ARG A CA 1
ATOM 3756 C C . ARG A 1 528 ? 21.254 5.620 -11.281 1.00 84.75 528 ARG A C 1
ATOM 3758 O O . ARG A 1 528 ? 22.211 6.389 -11.416 1.00 84.75 528 ARG A O 1
ATOM 3765 N N . SER A 1 529 ? 20.043 5.895 -11.755 1.00 76.56 529 SER A N 1
ATOM 3766 C CA . SER A 1 529 ? 19.592 7.208 -12.220 1.00 76.56 529 SER A CA 1
ATOM 3767 C C . SER A 1 529 ? 18.068 7.326 -12.077 1.00 76.56 529 SER A C 1
ATOM 3769 O O . SER A 1 529 ? 17.409 6.392 -11.612 1.00 76.56 529 SER A O 1
ATOM 3771 N N . ASP A 1 530 ? 17.521 8.480 -12.456 1.00 78.94 530 ASP A N 1
ATOM 3772 C CA . ASP A 1 530 ? 16.112 8.826 -12.259 1.00 78.94 530 ASP A CA 1
ATOM 3773 C C . ASP A 1 530 ? 15.217 8.529 -13.478 1.00 78.94 530 ASP A C 1
ATOM 3775 O O . ASP A 1 530 ? 15.677 8.519 -14.624 1.00 78.94 530 ASP A O 1
ATOM 3779 N N . SER A 1 531 ? 13.900 8.454 -13.253 1.00 78.38 531 SER A N 1
ATOM 3780 C CA . SER A 1 531 ? 12.857 8.480 -14.299 1.00 78.38 531 SER A CA 1
ATOM 3781 C C . SER A 1 531 ? 12.962 7.386 -15.363 1.00 78.38 531 SER A C 1
ATOM 3783 O O . SER A 1 531 ? 12.516 7.580 -16.494 1.00 78.38 531 SER A O 1
ATOM 3785 N N . ASN A 1 532 ? 13.567 6.245 -15.046 1.00 77.00 532 ASN A N 1
ATOM 3786 C CA . ASN A 1 532 ? 13.656 5.134 -15.983 1.00 77.00 532 ASN A CA 1
ATOM 3787 C C . ASN A 1 532 ? 12.355 4.323 -15.979 1.00 77.00 532 ASN A C 1
ATOM 3789 O O . ASN A 1 532 ? 11.802 4.027 -14.920 1.00 77.00 532 ASN A O 1
ATOM 3793 N N . LEU A 1 533 ? 11.891 3.936 -17.166 1.00 86.19 533 LEU A N 1
ATOM 3794 C CA . LEU A 1 533 ? 10.774 3.017 -17.356 1.00 86.19 533 LEU A CA 1
ATOM 3795 C C . LEU A 1 533 ? 11.323 1.618 -17.644 1.00 86.19 533 LEU A C 1
ATOM 3797 O O . LEU A 1 533 ? 11.923 1.378 -18.693 1.00 86.19 533 LEU A O 1
ATOM 3801 N N . VAL A 1 534 ? 11.087 0.684 -16.729 1.00 90.69 534 VAL A N 1
ATOM 3802 C CA . VAL A 1 534 ? 11.359 -0.742 -16.918 1.00 90.69 534 VAL A CA 1
ATOM 3803 C C . VAL A 1 534 ? 10.036 -1.433 -17.229 1.00 90.69 534 VAL A C 1
ATOM 3805 O O . VAL A 1 534 ? 9.211 -1.646 -16.343 1.00 90.69 534 VAL A O 1
ATOM 3808 N N . GLY A 1 535 ? 9.832 -1.800 -18.489 1.00 86.19 535 GLY A N 1
ATOM 3809 C CA . GLY A 1 535 ? 8.656 -2.525 -18.963 1.00 86.19 535 GLY A CA 1
ATOM 3810 C C . GLY A 1 535 ? 7.587 -1.634 -19.598 1.00 86.19 535 GLY A C 1
ATOM 3811 O O . GLY A 1 535 ? 7.891 -0.645 -20.260 1.00 86.19 535 GLY A O 1
ATOM 3812 N N . GLY A 1 536 ? 6.322 -2.015 -19.431 1.00 77.81 536 GLY A N 1
ATOM 3813 C CA . GLY A 1 536 ? 5.159 -1.320 -19.981 1.00 77.81 536 GLY A CA 1
ATOM 3814 C C . GLY A 1 536 ? 3.913 -2.209 -20.055 1.00 77.81 536 GLY A C 1
ATOM 3815 O O . GLY A 1 536 ? 3.988 -3.430 -19.925 1.00 77.81 536 GLY A O 1
ATOM 3816 N N . THR A 1 537 ? 2.755 -1.595 -20.307 1.00 76.56 537 THR A N 1
ATOM 3817 C CA . THR A 1 537 ? 1.446 -2.278 -20.372 1.00 76.56 537 THR A CA 1
ATOM 3818 C C . THR A 1 537 ? 1.233 -3.102 -21.650 1.00 76.56 537 THR A C 1
ATOM 3820 O O . THR A 1 537 ? 0.344 -3.954 -21.708 1.00 76.56 537 THR A O 1
ATOM 3823 N N . ALA A 1 538 ? 2.042 -2.881 -22.692 1.00 76.06 538 ALA A N 1
ATOM 3824 C CA . ALA A 1 538 ? 1.989 -3.654 -23.927 1.00 76.06 538 ALA A CA 1
ATOM 3825 C C . ALA A 1 538 ? 2.697 -5.018 -23.762 1.00 76.06 538 ALA A C 1
ATOM 3827 O O . ALA A 1 538 ? 3.822 -5.059 -23.263 1.00 76.06 538 ALA A O 1
ATOM 3828 N N . PRO A 1 539 ? 2.137 -6.142 -24.260 1.00 72.31 539 PRO A N 1
ATOM 3829 C CA . PRO A 1 539 ? 2.761 -7.465 -24.119 1.00 72.31 539 PRO A CA 1
ATOM 3830 C C . PRO A 1 539 ? 4.169 -7.605 -24.720 1.00 72.31 539 PRO A C 1
ATOM 3832 O O . PRO A 1 539 ? 4.900 -8.507 -24.326 1.00 72.31 539 PRO A O 1
ATOM 3835 N N . GLY A 1 540 ? 4.542 -6.742 -25.673 1.00 73.62 540 GLY A N 1
ATOM 3836 C CA . GLY A 1 540 ? 5.896 -6.685 -26.239 1.00 73.62 540 GLY A CA 1
ATOM 3837 C C . GLY A 1 540 ? 6.900 -5.890 -25.396 1.00 73.62 540 GLY A C 1
ATOM 3838 O O . GLY A 1 540 ? 8.098 -6.074 -25.579 1.00 73.62 540 GLY A O 1
ATOM 3839 N N . SER A 1 541 ? 6.427 -5.048 -24.472 1.00 79.75 541 SER A N 1
ATOM 3840 C CA . SER A 1 541 ? 7.273 -4.213 -23.612 1.00 79.75 541 SER A CA 1
ATOM 3841 C C . SER A 1 541 ? 7.667 -4.907 -22.304 1.00 79.75 541 SER A C 1
ATOM 3843 O O . SER A 1 541 ? 8.630 -4.505 -21.660 1.00 79.75 541 SER A O 1
ATOM 3845 N N . ARG A 1 542 ? 6.977 -5.986 -21.917 1.00 85.50 542 ARG A N 1
ATOM 3846 C CA . ARG A 1 542 ? 7.299 -6.815 -20.743 1.00 85.50 542 ARG A CA 1
ATOM 3847 C C . ARG A 1 542 ? 8.737 -7.341 -20.790 1.00 85.50 542 ARG A C 1
ATOM 3849 O O . ARG A 1 542 ? 9.069 -8.125 -21.676 1.00 85.50 542 ARG A O 1
ATOM 3856 N N . ASN A 1 543 ? 9.554 -7.000 -19.791 1.00 93.94 543 ASN A N 1
ATOM 3857 C CA . ASN A 1 543 ? 10.804 -7.720 -19.547 1.00 93.94 543 ASN A CA 1
ATOM 3858 C C . ASN A 1 543 ? 10.541 -8.996 -18.732 1.00 93.94 543 ASN A C 1
ATOM 3860 O O . ASN A 1 543 ? 9.609 -9.050 -17.919 1.00 93.94 543 ASN A O 1
ATOM 3864 N N . PHE A 1 544 ? 11.393 -10.000 -18.925 1.00 94.06 544 PHE A N 1
ATOM 3865 C CA . PHE A 1 544 ? 11.406 -11.248 -18.165 1.00 94.06 544 PHE A CA 1
ATOM 3866 C C . PHE A 1 544 ? 12.710 -11.374 -17.375 1.00 94.06 544 PHE A C 1
ATOM 3868 O O . PHE A 1 544 ? 13.787 -11.184 -17.936 1.00 94.06 544 PHE A O 1
ATOM 3875 N N . PHE A 1 545 ? 12.612 -11.734 -16.098 1.00 93.00 545 PHE A N 1
ATOM 3876 C CA . PHE A 1 545 ? 13.735 -11.902 -15.174 1.00 93.00 545 PHE A CA 1
ATOM 3877 C C . PHE A 1 545 ? 13.719 -13.307 -14.565 1.00 93.00 545 PHE A C 1
ATOM 3879 O O . PHE A 1 545 ? 12.675 -13.768 -14.102 1.00 93.00 545 PHE A O 1
ATOM 3886 N N . VAL A 1 546 ? 14.864 -13.987 -14.538 1.00 88.94 546 VAL A N 1
ATOM 3887 C CA . VAL A 1 546 ? 15.035 -15.339 -13.974 1.00 88.94 546 VAL A CA 1
ATOM 3888 C C . VAL A 1 546 ? 16.394 -15.397 -13.275 1.00 88.94 546 VAL A C 1
ATOM 3890 O O . VAL A 1 546 ? 17.386 -15.072 -13.913 1.00 88.94 546 VAL A O 1
ATOM 3893 N N . ASN A 1 547 ? 16.479 -15.825 -12.005 1.00 81.25 547 ASN A N 1
ATOM 3894 C CA . ASN A 1 547 ? 17.708 -15.848 -11.169 1.00 81.25 547 ASN A CA 1
ATOM 3895 C C . ASN A 1 547 ? 18.426 -14.502 -10.910 1.00 81.25 547 ASN A C 1
ATOM 3897 O O . ASN A 1 547 ? 19.052 -14.343 -9.862 1.00 81.25 547 ASN A O 1
ATOM 3901 N N . GLY A 1 548 ? 18.422 -13.568 -11.858 1.00 76.12 548 GLY A N 1
ATOM 3902 C CA . GLY A 1 548 ? 18.885 -12.198 -11.687 1.00 76.12 548 GLY A CA 1
ATOM 3903 C C . GLY A 1 548 ? 17.689 -11.264 -11.561 1.00 76.12 548 GLY A C 1
ATOM 3904 O O . GLY A 1 548 ? 16.765 -11.312 -12.370 1.00 76.12 548 GLY A O 1
ATOM 3905 N N . GLY A 1 549 ? 17.692 -10.450 -10.508 1.00 87.31 549 GLY A N 1
ATOM 3906 C CA . GLY A 1 549 ? 16.613 -9.515 -10.199 1.00 87.31 549 GLY A CA 1
ATOM 3907 C C . GLY A 1 549 ? 16.776 -8.130 -10.830 1.00 87.31 549 GLY A C 1
ATOM 3908 O O . GLY A 1 549 ? 17.618 -7.905 -11.708 1.00 87.31 549 GLY A O 1
ATOM 3909 N N . LEU A 1 550 ? 15.976 -7.201 -10.310 1.00 92.31 550 LEU A N 1
ATOM 3910 C CA . LEU A 1 550 ? 16.055 -5.766 -10.562 1.00 92.31 550 LEU A CA 1
ATOM 3911 C C . LEU A 1 550 ? 16.513 -5.047 -9.287 1.00 92.31 550 LEU A C 1
ATOM 3913 O O . LEU A 1 550 ? 15.890 -5.175 -8.238 1.00 92.31 550 LEU A O 1
ATOM 3917 N N . ASP A 1 551 ? 17.586 -4.276 -9.400 1.00 90.56 551 ASP A N 1
ATOM 3918 C CA . ASP A 1 551 ? 18.173 -3.456 -8.340 1.00 90.56 551 ASP A CA 1
ATOM 3919 C C . ASP A 1 551 ? 17.987 -1.964 -8.667 1.00 90.56 551 ASP A C 1
ATOM 3921 O O . ASP A 1 551 ? 18.349 -1.531 -9.759 1.00 90.56 551 ASP A O 1
ATOM 3925 N N . ILE A 1 552 ? 17.432 -1.166 -7.753 1.00 89.94 552 ILE A N 1
ATOM 3926 C CA . ILE A 1 552 ? 17.209 0.279 -7.926 1.00 89.94 552 ILE A CA 1
ATOM 3927 C C . ILE A 1 552 ? 17.861 1.017 -6.757 1.00 89.94 552 ILE A C 1
ATOM 3929 O O . ILE A 1 552 ? 17.433 0.884 -5.618 1.00 89.94 552 ILE A O 1
ATOM 3933 N N . GLY A 1 553 ? 18.899 1.812 -7.015 1.00 80.12 553 GLY A N 1
ATOM 3934 C CA . GLY A 1 553 ? 19.635 2.543 -5.975 1.00 80.12 553 GLY A CA 1
ATOM 3935 C C . GLY A 1 553 ? 20.627 1.699 -5.157 1.00 80.12 553 GLY A C 1
ATOM 3936 O O . GLY A 1 553 ? 21.203 2.207 -4.191 1.00 80.12 553 GLY A O 1
ATOM 3937 N N . GLY A 1 554 ? 20.876 0.437 -5.520 1.00 68.69 554 GLY A N 1
ATOM 3938 C CA . GLY A 1 554 ? 21.864 -0.408 -4.851 1.00 68.69 554 GLY A CA 1
ATOM 3939 C C . GLY A 1 554 ? 23.308 -0.075 -5.222 1.00 68.69 554 GLY A C 1
ATOM 3940 O O . GLY A 1 554 ? 23.728 -0.209 -6.376 1.00 68.69 554 GLY A O 1
ATOM 3941 N N . GLY A 1 555 ? 24.124 0.302 -4.235 1.00 58.00 555 GLY A N 1
ATOM 3942 C CA . GLY A 1 555 ? 25.577 0.396 -4.406 1.00 58.00 555 GLY A CA 1
ATOM 3943 C C . GLY A 1 555 ? 26.287 1.265 -3.370 1.00 58.00 555 GLY A C 1
ATOM 3944 O O . GLY A 1 555 ? 25.758 2.260 -2.885 1.00 58.00 555 GLY A O 1
ATOM 3945 N N . VAL A 1 556 ? 27.541 0.927 -3.055 1.00 43.28 556 VAL A N 1
ATOM 3946 C CA . VAL A 1 556 ? 28.350 1.694 -2.091 1.00 43.28 556 VAL A CA 1
ATOM 3947 C C . VAL A 1 556 ? 28.794 3.028 -2.707 1.00 43.28 556 VAL A C 1
ATOM 3949 O O . VAL A 1 556 ? 29.839 3.104 -3.353 1.00 43.28 556 VAL A O 1
ATOM 3952 N N . GLY A 1 557 ? 28.012 4.085 -2.472 1.00 48.41 557 GLY A N 1
ATOM 3953 C CA . GLY A 1 557 ? 28.335 5.462 -2.867 1.00 48.41 557 GLY A CA 1
ATOM 3954 C C . GLY A 1 557 ? 27.925 5.852 -4.291 1.00 48.41 557 GLY A C 1
ATOM 3955 O O . GLY A 1 557 ? 28.585 6.701 -4.892 1.00 48.41 557 GLY A O 1
ATOM 3956 N N . GLY A 1 558 ? 26.873 5.233 -4.837 1.00 46.56 558 GLY A N 1
ATOM 3957 C CA . GLY A 1 558 ? 26.226 5.692 -6.072 1.00 46.56 558 GLY A CA 1
ATOM 3958 C C . GLY A 1 558 ? 25.353 6.944 -5.863 1.00 46.56 558 GLY A C 1
ATOM 3959 O O . GLY A 1 558 ? 25.098 7.330 -4.720 1.00 46.56 558 GLY A O 1
ATOM 3960 N N . PRO A 1 559 ? 24.900 7.597 -6.950 1.00 50.66 559 PRO A N 1
ATOM 3961 C CA . PRO A 1 559 ? 23.867 8.626 -6.874 1.00 50.66 559 PRO A CA 1
ATOM 3962 C C . PRO A 1 559 ? 22.504 8.022 -6.498 1.00 50.66 559 PRO A C 1
ATOM 3964 O O . PRO A 1 559 ? 22.301 6.810 -6.559 1.00 50.66 559 PRO A O 1
ATOM 3967 N N . THR A 1 560 ? 21.574 8.899 -6.135 1.00 61.12 560 THR A N 1
ATOM 3968 C CA . THR A 1 560 ? 20.161 8.581 -5.905 1.00 61.12 560 THR A CA 1
ATOM 3969 C C . THR A 1 560 ? 19.487 8.038 -7.169 1.00 61.12 560 THR A C 1
ATOM 3971 O O . THR A 1 560 ? 19.929 8.324 -8.284 1.00 61.12 560 THR A O 1
ATOM 3974 N N . ALA A 1 561 ? 18.419 7.260 -6.991 1.00 77.31 561 ALA A N 1
ATOM 3975 C CA . ALA A 1 561 ? 17.621 6.703 -8.084 1.00 77.31 561 ALA A CA 1
ATOM 3976 C C . ALA A 1 561 ? 16.137 6.998 -7.830 1.00 77.31 561 ALA A C 1
ATOM 3978 O O . ALA A 1 561 ? 15.464 6.239 -7.129 1.00 77.31 561 ALA A O 1
ATOM 3979 N N . PHE A 1 562 ? 15.655 8.127 -8.349 1.00 76.44 562 PHE A N 1
ATOM 3980 C CA . PHE A 1 562 ? 14.313 8.642 -8.072 1.00 76.44 562 PHE A CA 1
ATOM 3981 C C . PHE A 1 562 ? 13.306 8.363 -9.192 1.00 76.44 562 PHE A C 1
ATOM 3983 O O . PHE A 1 562 ? 13.644 8.405 -10.377 1.00 76.44 562 PHE A O 1
ATOM 3990 N N . ASP A 1 563 ? 12.039 8.179 -8.822 1.00 79.06 563 ASP A N 1
ATOM 3991 C CA . ASP A 1 563 ? 10.896 8.216 -9.748 1.00 79.06 563 ASP A CA 1
ATOM 3992 C C . ASP A 1 563 ? 10.985 7.214 -10.923 1.00 79.06 563 ASP A C 1
ATOM 3994 O O . ASP A 1 563 ? 10.536 7.494 -12.038 1.00 79.06 563 ASP A O 1
ATOM 3998 N N . ASN A 1 564 ? 11.616 6.053 -10.713 1.00 79.44 564 ASN A N 1
ATOM 3999 C CA . ASN A 1 564 ? 11.672 4.977 -11.703 1.00 79.44 564 ASN A CA 1
ATOM 4000 C C . ASN A 1 564 ? 10.382 4.149 -11.654 1.00 79.44 564 ASN A C 1
ATOM 4002 O O . ASN A 1 564 ? 9.894 3.823 -10.573 1.00 79.44 564 ASN A O 1
ATOM 4006 N N . ARG A 1 565 ? 9.853 3.776 -12.824 1.00 87.38 565 ARG A N 1
ATOM 4007 C CA . ARG A 1 565 ? 8.591 3.035 -12.975 1.00 87.38 565 ARG A CA 1
ATOM 4008 C C . ARG A 1 565 ? 8.867 1.623 -13.485 1.00 87.38 565 ARG A C 1
ATOM 4010 O O . ARG A 1 565 ? 9.496 1.457 -14.529 1.00 87.38 565 ARG A O 1
ATOM 4017 N N . VAL A 1 566 ? 8.389 0.602 -12.781 1.00 95.94 566 VAL A N 1
ATOM 4018 C CA . VAL A 1 566 ? 8.595 -0.819 -13.109 1.00 95.94 566 VAL A CA 1
ATOM 4019 C C . VAL A 1 566 ? 7.241 -1.439 -13.436 1.00 95.94 566 VAL A C 1
ATOM 4021 O O . VAL A 1 566 ? 6.519 -1.834 -12.528 1.00 95.94 566 VAL A O 1
ATOM 4024 N N . LEU A 1 567 ? 6.875 -1.505 -14.720 1.00 88.62 567 LEU A N 1
ATOM 4025 C CA . LEU A 1 567 ? 5.503 -1.787 -15.165 1.00 88.62 567 LEU A CA 1
ATOM 4026 C C . LEU A 1 567 ? 5.386 -3.099 -15.960 1.00 88.62 567 LEU A C 1
ATOM 4028 O O . LEU A 1 567 ? 6.121 -3.325 -16.921 1.00 88.62 567 LEU A O 1
ATOM 4032 N N . GLY A 1 568 ? 4.410 -3.943 -15.628 1.00 87.94 568 GLY A N 1
ATOM 4033 C CA . GLY A 1 568 ? 3.952 -5.066 -16.459 1.00 87.94 568 GLY A CA 1
ATOM 4034 C C . GLY A 1 568 ? 4.956 -6.209 -16.676 1.00 87.94 568 GLY A C 1
ATOM 4035 O O . GLY A 1 568 ? 4.705 -7.087 -17.513 1.00 87.94 568 GLY A O 1
ATOM 4036 N N . ASN A 1 569 ? 6.080 -6.222 -15.952 1.00 95.25 569 ASN A N 1
ATOM 4037 C CA . ASN A 1 569 ? 7.170 -7.192 -16.107 1.00 95.25 569 ASN A CA 1
ATOM 4038 C C . ASN A 1 569 ? 6.825 -8.570 -15.513 1.00 95.25 569 ASN A C 1
ATOM 4040 O O . ASN A 1 569 ? 5.756 -8.791 -14.932 1.00 95.25 569 ASN A O 1
ATOM 4044 N N . SER A 1 570 ? 7.729 -9.535 -15.676 1.00 94.38 570 SER A N 1
ATOM 4045 C CA . SER A 1 570 ? 7.578 -10.892 -15.141 1.00 94.38 570 SER A CA 1
ATOM 4046 C C . SER A 1 570 ? 8.880 -11.408 -14.528 1.00 94.38 570 SER A C 1
ATOM 4048 O O . SER A 1 570 ? 9.909 -11.459 -15.196 1.00 94.38 570 SER A O 1
ATOM 4050 N N . PHE A 1 571 ? 8.827 -11.801 -13.256 1.00 93.19 571 PHE A N 1
ATOM 4051 C CA . PHE A 1 571 ? 9.977 -12.190 -12.438 1.00 93.19 571 PHE A CA 1
ATOM 4052 C C . PHE A 1 571 ? 9.802 -13.621 -11.915 1.00 93.19 571 PHE A C 1
ATOM 4054 O O . PHE A 1 571 ? 8.847 -13.901 -11.196 1.00 93.19 571 PHE A O 1
ATOM 4061 N N . GLY A 1 572 ? 10.709 -14.537 -12.263 1.00 90.06 572 GLY A N 1
ATOM 4062 C CA . GLY A 1 572 ? 10.710 -15.924 -11.776 1.00 90.06 572 GLY A CA 1
ATOM 4063 C C . GLY A 1 572 ? 9.524 -16.780 -12.242 1.00 90.06 572 GLY A C 1
ATOM 4064 O O . GLY A 1 572 ? 9.190 -17.760 -11.580 1.00 90.06 572 GLY A O 1
ATOM 4065 N N . VAL A 1 573 ? 8.863 -16.420 -13.350 1.00 90.00 573 VAL A N 1
ATOM 4066 C CA . VAL A 1 573 ? 7.639 -17.072 -13.863 1.00 90.00 573 VAL A CA 1
ATOM 4067 C C . VAL A 1 573 ? 7.736 -17.450 -15.342 1.00 90.00 573 VAL A C 1
ATOM 4069 O O . VAL A 1 573 ? 8.534 -16.885 -16.088 1.00 90.00 573 VAL A O 1
ATOM 4072 N N . ASP A 1 574 ? 6.902 -18.399 -15.773 1.00 89.12 574 ASP A N 1
ATOM 4073 C CA . ASP A 1 574 ? 6.775 -18.796 -17.178 1.00 89.12 574 ASP A CA 1
ATOM 4074 C C . ASP A 1 574 ? 6.067 -17.731 -18.050 1.00 89.12 574 ASP A C 1
ATOM 4076 O O . ASP A 1 574 ? 5.429 -16.800 -17.557 1.00 89.12 574 ASP A O 1
ATOM 4080 N N . ILE A 1 575 ? 6.158 -17.877 -19.380 1.00 88.75 575 ILE A N 1
ATOM 4081 C CA . ILE A 1 575 ? 5.570 -16.932 -20.356 1.00 88.75 575 ILE A CA 1
ATOM 4082 C C . ILE A 1 575 ? 4.038 -16.824 -20.203 1.00 88.75 575 ILE A C 1
ATOM 4084 O O . ILE A 1 575 ? 3.449 -15.798 -20.544 1.00 88.75 575 ILE A O 1
ATOM 4088 N N . ALA A 1 576 ? 3.383 -17.872 -19.696 1.00 88.62 576 ALA A N 1
ATOM 4089 C CA . ALA A 1 576 ? 1.939 -17.902 -19.480 1.00 88.62 576 ALA A CA 1
ATOM 4090 C C . ALA A 1 576 ? 1.517 -17.268 -18.139 1.00 88.62 576 ALA A C 1
ATOM 4092 O O . ALA A 1 576 ? 0.334 -16.978 -17.956 1.00 88.62 576 ALA A O 1
ATOM 4093 N N . GLY A 1 577 ? 2.458 -17.053 -17.217 1.00 89.94 577 GLY A N 1
ATOM 4094 C CA . GLY A 1 577 ? 2.189 -16.666 -15.839 1.00 89.94 577 GLY A CA 1
ATOM 4095 C C . GLY A 1 577 ? 1.471 -17.752 -15.035 1.00 89.94 577 GLY A C 1
ATOM 4096 O O . GLY A 1 577 ? 0.619 -17.427 -14.212 1.00 89.94 577 GLY A O 1
ATOM 4097 N N . THR A 1 578 ? 1.763 -19.029 -15.307 1.00 91.06 578 THR A N 1
ATOM 4098 C CA . THR A 1 578 ? 1.097 -20.205 -14.705 1.00 91.06 578 THR A CA 1
ATOM 4099 C C . THR A 1 578 ? 2.011 -21.112 -13.881 1.00 91.06 578 THR A C 1
ATOM 4101 O O . THR A 1 578 ? 1.530 -22.026 -13.210 1.00 91.06 578 THR A O 1
ATOM 4104 N N . GLY A 1 579 ? 3.319 -20.869 -13.909 1.00 88.75 579 GLY A N 1
ATOM 4105 C CA . GLY A 1 579 ? 4.327 -21.630 -13.178 1.00 88.75 579 GLY A CA 1
ATOM 4106 C C . GLY A 1 579 ? 5.568 -20.789 -12.892 1.00 88.75 579 GLY A C 1
ATOM 4107 O O . GLY A 1 579 ? 5.781 -19.751 -13.517 1.00 88.75 579 GLY A O 1
ATOM 4108 N N . THR A 1 580 ? 6.381 -21.242 -11.941 1.00 87.94 580 THR A N 1
ATOM 4109 C CA . THR A 1 580 ? 7.682 -20.658 -11.592 1.00 87.94 580 THR A CA 1
ATOM 4110 C C . THR A 1 580 ? 8.787 -21.146 -12.539 1.00 87.94 580 THR A C 1
ATOM 4112 O O . THR A 1 580 ? 8.738 -22.271 -13.044 1.00 87.94 580 THR A O 1
ATOM 4115 N N . VAL A 1 581 ? 9.794 -20.305 -12.799 1.00 87.25 581 VAL A N 1
ATOM 4116 C CA . VAL A 1 581 ? 10.949 -20.615 -13.663 1.00 87.25 581 VAL A CA 1
ATOM 4117 C C . VAL A 1 581 ? 12.248 -20.154 -13.006 1.00 87.25 581 VAL A C 1
ATOM 4119 O O . VAL A 1 581 ? 12.371 -19.005 -12.590 1.00 87.25 581 VAL A O 1
ATOM 4122 N N . GLY A 1 582 ? 13.235 -21.055 -12.964 1.00 78.25 582 GLY A N 1
ATOM 4123 C CA . GLY A 1 582 ? 14.539 -20.812 -12.348 1.00 78.25 582 GLY A CA 1
ATOM 4124 C C . GLY A 1 582 ? 14.447 -20.662 -10.829 1.00 78.25 582 GLY A C 1
ATOM 4125 O O . GLY A 1 582 ? 13.793 -21.461 -10.160 1.00 78.25 582 GLY A O 1
ATOM 4126 N N . GLY A 1 583 ? 15.151 -19.667 -10.299 1.00 72.25 583 GLY A N 1
ATOM 4127 C CA . GLY A 1 583 ? 15.112 -19.245 -8.906 1.00 72.25 583 GLY A CA 1
ATOM 4128 C C . GLY A 1 583 ? 14.887 -17.739 -8.770 1.00 72.25 583 GLY A C 1
ATOM 4129 O O . GLY A 1 583 ? 14.408 -17.075 -9.690 1.00 72.25 583 GLY A O 1
ATOM 4130 N N . SER A 1 584 ? 15.236 -17.213 -7.598 1.00 73.69 584 SER A N 1
ATOM 4131 C CA . SER A 1 584 ? 14.900 -15.874 -7.115 1.00 73.69 584 SER A CA 1
ATOM 4132 C C . SER A 1 584 ? 15.227 -14.762 -8.114 1.00 73.69 584 SER A C 1
ATOM 4134 O O . SER A 1 584 ? 16.388 -14.555 -8.449 1.00 73.69 584 SER A O 1
ATOM 4136 N N . ALA A 1 585 ? 14.218 -13.993 -8.520 1.00 77.06 585 ALA A N 1
ATOM 4137 C CA . ALA A 1 585 ? 14.380 -12.766 -9.297 1.00 77.06 585 ALA A CA 1
ATOM 4138 C C . ALA A 1 585 ? 13.712 -11.593 -8.548 1.00 77.06 585 ALA A C 1
ATOM 4140 O O . ALA A 1 585 ? 12.649 -11.137 -8.960 1.00 77.06 585 ALA A O 1
ATOM 4141 N N . PRO A 1 586 ? 14.265 -11.154 -7.400 1.00 87.12 586 PRO A N 1
ATOM 4142 C CA . PRO A 1 586 ? 13.637 -10.131 -6.567 1.00 87.12 586 PRO A CA 1
ATOM 4143 C C . PRO A 1 586 ? 13.695 -8.741 -7.213 1.00 87.12 586 PRO A C 1
ATOM 4145 O O . PRO A 1 586 ? 14.547 -8.468 -8.064 1.00 87.12 586 PRO A O 1
ATOM 4148 N N . ILE A 1 587 ? 12.826 -7.846 -6.746 1.00 93.06 587 ILE A N 1
ATOM 4149 C CA . ILE A 1 587 ? 12.967 -6.398 -6.929 1.00 93.06 587 ILE A CA 1
ATOM 4150 C C . ILE A 1 587 ? 13.515 -5.808 -5.626 1.00 93.06 587 ILE A C 1
ATOM 4152 O O . ILE A 1 587 ? 12.925 -6.024 -4.567 1.00 93.06 587 ILE A O 1
ATOM 4156 N N . THR A 1 588 ? 14.597 -5.036 -5.699 1.00 91.44 588 THR A N 1
ATOM 4157 C CA . THR A 1 588 ? 15.187 -4.324 -4.555 1.00 91.44 588 THR A CA 1
ATOM 4158 C C . THR A 1 588 ? 15.231 -2.823 -4.831 1.00 91.44 588 THR A C 1
ATOM 4160 O O . THR A 1 588 ? 15.657 -2.412 -5.910 1.00 91.44 588 THR A O 1
ATOM 4163 N N . VAL A 1 589 ? 14.817 -2.005 -3.860 1.00 91.69 589 VAL A N 1
ATOM 4164 C CA . VAL A 1 589 ? 14.814 -0.536 -3.941 1.00 91.69 589 VAL A CA 1
ATOM 4165 C C . VAL A 1 589 ? 15.541 0.062 -2.735 1.00 91.69 589 VAL A C 1
ATOM 4167 O O . VAL A 1 589 ? 15.182 -0.216 -1.592 1.00 91.69 589 VAL A O 1
ATOM 4170 N N . GLY A 1 590 ? 16.531 0.913 -3.002 1.00 86.56 590 GLY A N 1
ATOM 4171 C CA . GLY A 1 590 ? 17.360 1.609 -2.018 1.00 86.56 590 GLY A CA 1
ATOM 4172 C C . GLY A 1 590 ? 18.624 0.8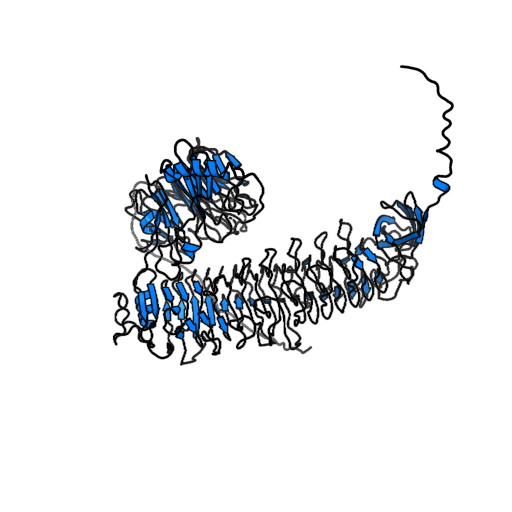55 -1.598 1.00 86.56 590 GLY A C 1
ATOM 4173 O O . GLY A 1 590 ? 18.804 -0.328 -1.887 1.00 86.56 590 GLY A O 1
ATOM 4174 N N . SER A 1 591 ? 19.535 1.544 -0.899 1.00 76.94 591 SER A N 1
ATOM 4175 C CA . SER A 1 591 ? 20.580 0.870 -0.115 1.00 76.94 591 SER A CA 1
ATOM 4176 C C . SER A 1 591 ? 21.165 1.737 1.011 1.00 76.94 591 SER A C 1
ATOM 4178 O O . SER A 1 591 ? 21.658 2.848 0.802 1.00 76.94 591 SER A O 1
ATOM 4180 N N . GLY A 1 592 ? 21.174 1.189 2.231 1.00 67.81 592 GLY A N 1
ATOM 4181 C CA . GLY A 1 592 ? 21.819 1.796 3.400 1.00 67.81 592 GLY A CA 1
ATOM 4182 C C . GLY A 1 592 ? 21.236 3.164 3.768 1.00 67.81 592 GLY A C 1
ATOM 4183 O O . GLY A 1 592 ? 20.114 3.252 4.248 1.00 67.81 592 GLY A O 1
ATOM 4184 N N . THR A 1 593 ? 22.016 4.228 3.567 1.00 58.72 593 THR A N 1
ATOM 4185 C CA . THR A 1 593 ? 21.641 5.618 3.896 1.00 58.72 593 THR A CA 1
ATOM 4186 C C . THR A 1 593 ? 21.492 6.506 2.654 1.00 58.72 593 THR A C 1
ATOM 4188 O O . THR A 1 593 ? 21.583 7.729 2.763 1.00 58.72 593 THR A O 1
ATOM 4191 N N . PHE A 1 594 ? 21.363 5.920 1.459 1.00 63.19 594 PHE A N 1
ATOM 4192 C CA . PHE A 1 594 ? 21.233 6.650 0.192 1.00 63.19 594 PHE A CA 1
ATOM 4193 C C . PHE A 1 594 ? 19.832 6.463 -0.389 1.00 63.19 594 PHE A C 1
ATOM 4195 O O . PHE A 1 594 ? 19.284 5.364 -0.352 1.00 63.19 594 PHE A O 1
ATOM 4202 N N . GLY A 1 595 ? 19.246 7.556 -0.882 1.00 62.28 595 GLY A N 1
ATOM 4203 C CA . GLY A 1 595 ? 17.820 7.602 -1.188 1.00 62.28 595 GLY A CA 1
ATOM 4204 C C . GLY A 1 595 ? 17.423 7.118 -2.577 1.00 62.28 595 GLY A C 1
ATOM 4205 O O . GLY A 1 595 ? 18.040 7.469 -3.585 1.00 62.28 595 GLY A O 1
ATOM 4206 N N . ALA A 1 596 ? 16.336 6.353 -2.604 1.00 80.44 596 ALA A N 1
ATOM 4207 C CA . ALA A 1 596 ? 15.633 5.912 -3.801 1.00 80.44 596 ALA A CA 1
ATOM 4208 C C . ALA A 1 596 ? 14.128 6.197 -3.636 1.00 80.44 596 ALA A C 1
ATOM 4210 O O . ALA A 1 596 ? 13.319 5.279 -3.527 1.00 80.44 596 ALA A O 1
ATOM 4211 N N . SER A 1 597 ? 13.760 7.478 -3.540 1.00 81.81 597 SER A N 1
ATOM 4212 C CA . SER A 1 597 ? 12.374 7.904 -3.314 1.00 81.81 597 SER A CA 1
ATOM 4213 C C . SER A 1 597 ? 11.509 7.961 -4.578 1.00 81.81 597 SER A C 1
ATOM 4215 O O . SER A 1 597 ? 12.028 8.065 -5.691 1.00 81.81 597 SER A O 1
ATOM 4217 N N . GLY A 1 598 ? 10.184 7.913 -4.406 1.00 79.75 598 GLY A N 1
ATOM 4218 C CA . GLY A 1 598 ? 9.204 8.126 -5.486 1.00 79.75 598 GLY A CA 1
ATOM 4219 C C . GLY A 1 598 ? 9.122 7.007 -6.533 1.00 79.75 598 GLY A C 1
ATOM 4220 O O . GLY A 1 598 ? 8.439 7.155 -7.543 1.00 79.75 598 GLY A O 1
ATOM 4221 N N . ASN A 1 599 ? 9.830 5.892 -6.334 1.00 83.00 599 ASN A N 1
ATOM 4222 C CA . ASN A 1 599 ? 9.826 4.772 -7.274 1.00 83.00 599 ASN A CA 1
ATOM 4223 C C . ASN A 1 599 ? 8.469 4.045 -7.269 1.00 83.00 599 ASN A C 1
ATOM 4225 O O . ASN A 1 599 ? 7.844 3.885 -6.221 1.00 83.00 599 ASN A O 1
ATOM 4229 N N . GLU A 1 600 ? 8.033 3.564 -8.432 1.00 90.31 600 GLU A N 1
ATOM 4230 C CA . GLU A 1 600 ? 6.759 2.866 -8.618 1.00 90.31 600 GLU A CA 1
ATOM 4231 C C . GLU A 1 600 ? 7.003 1.423 -9.080 1.00 90.31 600 GLU A C 1
ATOM 4233 O O . GLU A 1 600 ? 7.531 1.169 -10.166 1.00 90.31 600 GLU A O 1
ATOM 4238 N N . ILE A 1 601 ? 6.618 0.461 -8.243 1.00 96.88 601 ILE A N 1
ATOM 4239 C CA . ILE A 1 601 ? 6.693 -0.973 -8.510 1.00 96.88 601 ILE A CA 1
ATOM 4240 C C . ILE A 1 601 ? 5.291 -1.478 -8.849 1.00 96.88 601 ILE A C 1
ATOM 4242 O O . ILE A 1 601 ? 4.468 -1.742 -7.972 1.00 96.88 601 ILE A O 1
ATOM 4246 N N . GLY A 1 602 ? 5.024 -1.631 -10.141 1.00 91.69 602 GLY A N 1
ATOM 4247 C CA . GLY A 1 602 ? 3.694 -1.884 -10.684 1.00 91.69 602 GLY A CA 1
ATOM 4248 C C . GLY A 1 602 ? 2.965 -0.568 -10.945 1.00 91.69 602 GLY A C 1
ATOM 4249 O O . GLY A 1 602 ? 3.609 0.410 -11.293 1.00 91.69 602 GLY A O 1
ATOM 4250 N N . GLY A 1 603 ? 1.644 -0.534 -10.793 1.00 81.31 603 GLY A N 1
ATOM 4251 C CA . GLY A 1 603 ? 0.857 0.687 -10.980 1.00 81.31 603 GLY A CA 1
ATOM 4252 C C . GLY A 1 603 ? -0.634 0.474 -10.740 1.00 81.31 603 GLY A C 1
ATOM 4253 O O . GLY A 1 603 ? -1.074 -0.635 -10.415 1.00 81.31 603 GLY A O 1
ATOM 4254 N N . SER A 1 604 ? -1.417 1.543 -10.876 1.00 79.31 604 SER A N 1
ATOM 4255 C CA . SER A 1 604 ? -2.859 1.557 -10.575 1.00 79.31 604 SER A CA 1
ATOM 4256 C C . SER A 1 604 ? -3.772 1.494 -11.805 1.00 79.31 604 SER A C 1
ATOM 4258 O O . SER A 1 604 ? -4.994 1.394 -11.640 1.00 79.31 604 SER A O 1
ATOM 4260 N N . ALA A 1 605 ? -3.216 1.478 -13.021 1.00 77.81 605 ALA A N 1
ATOM 4261 C CA . ALA A 1 605 ? -3.950 1.245 -14.264 1.00 77.81 605 ALA A CA 1
ATOM 4262 C C . ALA A 1 605 ? -3.867 -0.229 -14.739 1.00 77.81 605 ALA A C 1
ATOM 4264 O O . ALA A 1 605 ? -3.015 -1.010 -14.297 1.00 77.81 605 ALA A O 1
ATOM 4265 N N . PRO A 1 606 ? -4.759 -0.670 -15.652 1.00 76.31 606 PRO A N 1
ATOM 4266 C CA . PRO A 1 606 ? -4.740 -2.037 -16.165 1.00 76.31 606 PRO A CA 1
ATOM 4267 C C . PRO A 1 606 ? -3.409 -2.409 -16.836 1.00 76.31 606 PRO A C 1
ATOM 4269 O O . PRO A 1 606 ? -2.911 -1.690 -17.697 1.00 76.31 606 PRO A O 1
ATOM 4272 N N . LEU A 1 607 ? -2.894 -3.598 -16.500 1.00 78.75 607 LEU A N 1
ATOM 4273 C CA . LEU A 1 607 ? -1.631 -4.176 -16.996 1.00 78.75 607 LEU A CA 1
ATOM 4274 C C . LEU A 1 607 ? -0.333 -3.493 -16.509 1.00 78.75 607 LEU A C 1
ATOM 4276 O O . LEU A 1 607 ? 0.740 -3.916 -16.936 1.00 78.75 607 LEU A O 1
ATOM 4280 N N . GLU A 1 608 ? -0.388 -2.503 -15.609 1.00 84.00 608 GLU A N 1
ATOM 4281 C CA . GLU A 1 608 ? 0.825 -1.922 -15.002 1.00 84.00 608 GLU A CA 1
ATOM 4282 C C . GLU A 1 608 ? 1.443 -2.812 -13.912 1.00 84.00 608 GLU A C 1
ATOM 4284 O O . GLU A 1 608 ? 2.660 -2.840 -13.764 1.00 84.00 608 GLU A O 1
ATOM 4289 N N . GLY A 1 609 ? 0.639 -3.582 -13.175 1.00 88.19 609 GLY A N 1
ATOM 4290 C CA . GLY A 1 609 ? 1.132 -4.496 -12.140 1.00 88.19 609 GLY A CA 1
ATOM 4291 C C . GLY A 1 609 ? 2.073 -5.586 -12.674 1.00 88.19 609 GLY A C 1
ATOM 4292 O O . GLY A 1 609 ? 1.791 -6.227 -13.691 1.00 88.19 609 GLY A O 1
ATOM 4293 N N . ASN A 1 610 ? 3.183 -5.836 -11.973 1.00 95.81 610 ASN A N 1
ATOM 4294 C CA . ASN A 1 610 ? 4.126 -6.904 -12.321 1.00 95.81 610 ASN A CA 1
ATOM 4295 C C . ASN A 1 610 ? 3.648 -8.271 -11.809 1.00 95.81 610 ASN A C 1
ATOM 4297 O O . ASN A 1 610 ? 2.884 -8.369 -10.846 1.00 95.81 610 ASN A O 1
ATOM 4301 N N . LEU A 1 611 ? 4.167 -9.337 -12.419 1.00 94.44 611 LEU A N 1
ATOM 4302 C CA . LEU A 1 611 ? 3.967 -10.719 -11.983 1.00 94.44 611 LEU A CA 1
ATOM 4303 C C . LEU A 1 611 ? 5.267 -11.278 -11.386 1.00 94.44 611 LEU A C 1
ATOM 4305 O O . LEU A 1 611 ? 6.288 -11.313 -12.072 1.00 94.44 611 LEU A O 1
ATOM 4309 N N . LEU A 1 612 ? 5.236 -11.713 -10.126 1.00 93.19 612 LEU A N 1
ATOM 4310 C CA . LEU A 1 612 ? 6.394 -12.197 -9.372 1.00 93.19 612 LEU A CA 1
ATOM 4311 C C . LEU A 1 612 ? 6.143 -13.608 -8.819 1.00 93.19 612 LEU A C 1
ATOM 4313 O O . LEU A 1 612 ? 5.212 -13.833 -8.045 1.00 93.19 612 LEU A O 1
ATOM 4317 N N . GLY A 1 613 ? 7.030 -14.546 -9.142 1.00 86.00 613 GLY A N 1
ATOM 4318 C CA . GLY A 1 613 ? 6.989 -15.951 -8.715 1.00 86.00 613 GLY A CA 1
ATOM 4319 C C . GLY A 1 613 ? 7.388 -16.210 -7.257 1.00 86.00 613 GLY A C 1
ATOM 4320 O O . GLY A 1 613 ? 7.641 -17.357 -6.899 1.00 86.00 613 GLY A O 1
ATOM 4321 N N . GLY A 1 614 ? 7.468 -15.170 -6.422 1.00 74.62 614 GLY A N 1
ATOM 4322 C CA . GLY A 1 614 ? 8.049 -15.247 -5.080 1.00 74.62 614 GLY A CA 1
ATOM 4323 C C . GLY A 1 614 ? 9.579 -15.344 -5.105 1.00 74.62 614 GLY A C 1
ATOM 4324 O O . GLY A 1 614 ? 10.226 -15.016 -6.103 1.00 74.62 614 GLY A O 1
ATOM 4325 N N . CYS A 1 615 ? 10.162 -15.808 -4.002 1.00 70.50 615 CYS A N 1
ATOM 4326 C CA . CYS A 1 615 ? 11.575 -16.165 -3.907 1.00 70.50 615 CYS A CA 1
ATOM 4327 C C . CYS A 1 615 ? 11.744 -17.690 -3.741 1.00 70.50 615 CYS A C 1
ATOM 4329 O O . CYS A 1 615 ? 10.759 -18.405 -3.559 1.00 70.50 615 CYS A O 1
ATOM 4331 N N . ILE A 1 616 ? 12.978 -18.212 -3.812 1.00 65.56 616 ILE A N 1
ATOM 4332 C CA . ILE A 1 616 ? 13.268 -19.633 -3.512 1.00 65.56 616 ILE A CA 1
ATOM 4333 C C . ILE A 1 616 ? 14.197 -19.861 -2.309 1.00 65.56 616 ILE A C 1
ATOM 4335 O O . ILE A 1 616 ? 14.434 -21.016 -1.954 1.00 65.56 616 ILE A O 1
ATOM 4339 N N . ASP A 1 617 ? 14.728 -18.800 -1.691 1.00 66.38 617 ASP A N 1
ATOM 4340 C CA . ASP A 1 617 ? 15.458 -18.903 -0.422 1.00 66.38 617 ASP A CA 1
ATOM 4341 C C . ASP A 1 617 ? 14.504 -18.563 0.738 1.00 66.38 617 ASP A C 1
ATOM 4343 O O . ASP A 1 617 ? 14.020 -17.430 0.805 1.00 66.38 617 ASP A O 1
ATOM 4347 N N . PRO A 1 618 ? 14.203 -19.518 1.637 1.00 57.75 618 PRO A N 1
ATOM 4348 C CA . PRO A 1 618 ? 13.220 -19.330 2.697 1.00 57.75 618 PRO A CA 1
ATOM 4349 C C . PRO A 1 618 ? 13.721 -18.524 3.909 1.00 57.75 618 PRO A C 1
ATOM 4351 O O . PRO A 1 618 ? 12.945 -18.371 4.850 1.00 57.75 618 PRO A O 1
ATOM 4354 N N . LEU A 1 619 ? 14.985 -18.071 3.942 1.00 55.53 619 LEU A N 1
ATOM 4355 C CA . LEU A 1 619 ? 15.617 -17.491 5.141 1.00 55.53 619 LEU A CA 1
ATOM 4356 C C . LEU A 1 619 ? 16.083 -16.033 5.003 1.00 55.53 619 LEU A C 1
ATOM 4358 O O . LEU A 1 619 ? 16.335 -15.400 6.027 1.00 55.53 619 LEU A O 1
ATOM 4362 N N . ILE A 1 620 ? 16.284 -15.515 3.785 1.00 61.03 620 ILE A N 1
ATOM 4363 C CA . ILE A 1 620 ? 16.943 -14.206 3.572 1.00 61.03 620 ILE A CA 1
ATOM 4364 C C . ILE A 1 620 ? 16.352 -13.424 2.380 1.00 61.03 620 ILE A C 1
ATOM 4366 O O . ILE A 1 620 ? 17.081 -12.735 1.666 1.00 61.03 620 ILE A O 1
ATOM 4370 N N . CYS A 1 621 ? 15.056 -13.576 2.082 1.00 73.75 621 CYS A N 1
ATOM 4371 C CA . CYS A 1 621 ? 14.504 -13.075 0.820 1.00 73.75 621 CYS A CA 1
ATOM 4372 C C . CYS A 1 621 ? 13.011 -12.710 0.851 1.00 73.75 621 CYS A C 1
ATOM 4374 O O . CYS A 1 621 ? 12.191 -13.432 1.424 1.00 73.75 621 CYS A O 1
ATOM 4376 N N . ALA A 1 622 ? 12.670 -11.637 0.133 1.00 87.88 622 ALA A N 1
ATOM 4377 C CA . ALA A 1 622 ? 11.308 -11.269 -0.242 1.00 87.88 622 ALA A CA 1
ATOM 4378 C C . ALA A 1 622 ? 11.201 -11.034 -1.761 1.00 87.88 622 ALA A C 1
ATOM 4380 O O . ALA A 1 622 ? 12.215 -10.803 -2.425 1.00 87.88 622 ALA A O 1
ATOM 4381 N N . ALA A 1 623 ? 9.991 -11.086 -2.328 1.00 91.00 623 ALA A N 1
ATOM 4382 C CA . ALA A 1 623 ? 9.792 -10.846 -3.765 1.00 91.00 623 ALA A CA 1
ATOM 4383 C C . ALA A 1 623 ? 10.008 -9.368 -4.148 1.00 91.00 623 ALA A C 1
ATOM 4385 O O . ALA A 1 623 ? 10.608 -9.081 -5.187 1.00 91.00 623 ALA A O 1
ATOM 4386 N N . VAL A 1 624 ? 9.574 -8.444 -3.284 1.00 94.06 624 VAL A N 1
ATOM 4387 C CA . VAL A 1 624 ? 9.924 -7.015 -3.338 1.00 94.06 624 VAL A CA 1
ATOM 4388 C C . VAL A 1 624 ? 10.548 -6.606 -2.003 1.00 94.06 624 VAL A C 1
ATOM 4390 O O . VAL A 1 624 ? 10.028 -6.956 -0.946 1.00 94.06 624 VAL A O 1
ATOM 4393 N N . THR A 1 625 ? 11.665 -5.881 -2.048 1.00 93.12 625 THR A N 1
ATOM 4394 C CA . THR A 1 625 ? 12.429 -5.432 -0.874 1.00 93.12 625 THR A CA 1
ATOM 4395 C C . THR A 1 625 ? 12.705 -3.934 -0.965 1.00 93.12 625 THR A C 1
ATOM 4397 O O . THR A 1 625 ? 13.415 -3.491 -1.866 1.00 93.12 625 THR A O 1
ATOM 4400 N N . ILE A 1 626 ? 12.167 -3.154 -0.030 1.00 93.25 626 ILE A N 1
ATOM 4401 C CA . ILE A 1 626 ? 12.392 -1.710 0.098 1.00 93.25 626 ILE A CA 1
ATOM 4402 C C . ILE A 1 626 ? 13.304 -1.488 1.306 1.00 93.25 626 ILE A C 1
ATOM 4404 O O . ILE A 1 626 ? 12.951 -1.879 2.417 1.00 93.25 626 ILE A O 1
ATOM 4408 N N . VAL A 1 627 ? 14.489 -0.913 1.099 1.00 89.88 627 VAL A N 1
ATOM 4409 C CA . VAL A 1 627 ? 15.559 -0.878 2.110 1.00 89.88 627 VAL A CA 1
ATOM 4410 C C . VAL A 1 627 ? 16.221 0.489 2.256 1.00 89.88 627 VAL A C 1
ATOM 4412 O O . VAL A 1 627 ? 16.577 1.150 1.277 1.00 89.88 627 VAL A O 1
ATOM 4415 N N . GLY A 1 628 ? 16.506 0.853 3.503 1.00 86.50 628 GLY A N 1
ATOM 4416 C CA . GLY A 1 628 ? 17.387 1.957 3.873 1.00 86.50 628 GLY A CA 1
ATOM 4417 C C . GLY A 1 628 ? 16.686 3.288 4.145 1.00 86.50 628 GLY A C 1
ATOM 4418 O O . GLY A 1 628 ? 15.673 3.632 3.546 1.00 86.50 628 GLY A O 1
ATOM 4419 N N . THR A 1 629 ? 17.294 4.081 5.025 1.00 85.62 629 THR A N 1
ATOM 4420 C CA . THR A 1 629 ? 16.692 5.276 5.650 1.00 85.62 629 THR A CA 1
ATOM 4421 C C . THR A 1 629 ? 16.546 6.487 4.736 1.00 85.62 629 THR A C 1
ATOM 4423 O O . THR A 1 629 ? 15.868 7.451 5.082 1.00 85.62 629 THR A O 1
ATOM 4426 N N . GLY A 1 630 ? 17.178 6.456 3.561 1.00 81.25 630 GLY A N 1
ATOM 4427 C CA . GLY A 1 630 ? 16.949 7.441 2.503 1.00 81.25 630 GLY A CA 1
ATOM 4428 C C . GLY A 1 630 ? 15.796 7.076 1.563 1.00 81.25 630 GLY A C 1
ATOM 4429 O O . GLY A 1 630 ? 15.450 7.880 0.700 1.00 81.25 630 GLY A O 1
ATOM 4430 N N . THR A 1 631 ? 15.255 5.861 1.659 1.00 87.06 631 THR A N 1
ATOM 4431 C CA . THR A 1 631 ? 14.231 5.340 0.749 1.00 87.06 631 THR A CA 1
ATOM 4432 C C . THR A 1 631 ? 12.859 5.732 1.279 1.00 87.06 631 THR A C 1
ATOM 4434 O O . THR A 1 631 ? 12.447 5.290 2.353 1.00 87.06 631 THR A O 1
ATOM 4437 N N . THR A 1 632 ? 12.177 6.603 0.537 1.00 87.50 632 THR A N 1
ATOM 4438 C CA . THR A 1 632 ? 10.878 7.164 0.924 1.00 87.50 632 THR A CA 1
ATOM 4439 C C . THR A 1 632 ? 9.842 7.025 -0.192 1.00 87.50 632 THR A C 1
ATOM 4441 O O . THR A 1 632 ? 10.197 6.759 -1.340 1.00 87.50 632 THR A O 1
ATOM 4444 N N . ASP A 1 633 ? 8.559 7.212 0.118 1.00 85.94 633 ASP A N 1
ATOM 4445 C CA . ASP A 1 633 ? 7.506 7.511 -0.872 1.00 85.94 633 ASP A CA 1
ATOM 4446 C C . ASP A 1 633 ? 7.410 6.500 -2.039 1.00 85.94 633 ASP A C 1
ATOM 4448 O O . ASP A 1 633 ? 7.088 6.856 -3.172 1.00 85.94 633 ASP A O 1
ATOM 4452 N N . THR A 1 634 ? 7.759 5.233 -1.792 1.00 88.81 634 THR A N 1
ATOM 4453 C CA . THR A 1 634 ? 7.752 4.184 -2.821 1.00 88.81 634 THR A CA 1
ATOM 4454 C C . THR A 1 634 ? 6.349 3.604 -2.963 1.00 88.81 634 THR A C 1
ATOM 4456 O O . THR A 1 634 ? 5.724 3.212 -1.978 1.00 88.81 634 THR A O 1
ATOM 4459 N N . LEU A 1 635 ? 5.851 3.523 -4.192 1.00 93.25 635 LEU A N 1
ATOM 4460 C CA . LEU A 1 635 ? 4.544 2.954 -4.504 1.00 93.25 635 LEU A CA 1
ATOM 4461 C C . LEU A 1 635 ? 4.718 1.492 -4.928 1.00 93.25 635 LEU A C 1
ATOM 4463 O O . LEU A 1 635 ? 5.543 1.191 -5.788 1.00 93.25 635 LEU A O 1
ATOM 4467 N N . ILE A 1 636 ? 3.935 0.574 -4.367 1.00 98.31 636 ILE A N 1
ATOM 4468 C CA . ILE A 1 636 ? 3.897 -0.835 -4.786 1.00 98.31 636 ILE A CA 1
ATOM 4469 C C . ILE A 1 636 ? 2.446 -1.179 -5.104 1.00 98.31 636 ILE A C 1
ATOM 4471 O O . ILE A 1 636 ? 1.656 -1.374 -4.184 1.00 98.31 636 ILE A O 1
ATOM 4475 N N . GLN A 1 637 ? 2.066 -1.227 -6.382 1.00 95.25 637 GLN A N 1
ATOM 4476 C CA . GLN A 1 637 ? 0.655 -1.263 -6.796 1.00 95.25 637 GLN A CA 1
ATOM 4477 C C . GLN A 1 637 ? 0.348 -2.318 -7.867 1.00 95.25 637 GLN A C 1
ATOM 4479 O O . GLN A 1 637 ? 1.120 -2.560 -8.791 1.00 95.25 637 GLN A O 1
ATOM 4484 N N . GLY A 1 638 ? -0.810 -2.964 -7.741 1.00 94.94 638 GLY A N 1
ATOM 4485 C CA . GLY A 1 638 ? -1.390 -3.853 -8.749 1.00 94.94 638 GLY A CA 1
ATOM 4486 C C . GLY A 1 638 ? -0.650 -5.164 -9.004 1.00 94.94 638 GLY A C 1
ATOM 4487 O O . GLY A 1 638 ? -1.052 -5.927 -9.884 1.00 94.94 638 GLY A O 1
ATOM 4488 N N . ASN A 1 639 ? 0.411 -5.467 -8.254 1.00 96.81 639 ASN A N 1
ATOM 4489 C CA . ASN A 1 639 ? 1.258 -6.628 -8.509 1.00 96.81 639 ASN A CA 1
ATOM 4490 C C . ASN A 1 639 ? 0.553 -7.955 -8.172 1.00 96.81 639 ASN A C 1
ATOM 4492 O O . ASN A 1 639 ? -0.434 -8.020 -7.428 1.00 96.81 639 ASN A O 1
ATOM 4496 N N . ARG A 1 640 ? 1.082 -9.046 -8.724 1.00 95.12 640 ARG A N 1
ATOM 4497 C CA . ARG A 1 640 ? 0.698 -10.429 -8.419 1.00 95.12 640 ARG A CA 1
ATOM 4498 C C . ARG A 1 640 ? 1.933 -11.151 -7.897 1.00 95.12 640 ARG A C 1
ATOM 4500 O O . ARG A 1 640 ? 2.868 -11.385 -8.655 1.00 95.12 640 ARG A O 1
ATOM 4507 N N . ILE A 1 641 ? 1.957 -11.449 -6.601 1.00 93.94 641 ILE A N 1
ATOM 4508 C CA . ILE A 1 641 ? 3.097 -12.044 -5.893 1.00 93.94 641 ILE A CA 1
ATOM 4509 C C . ILE A 1 641 ? 2.698 -13.447 -5.432 1.00 93.94 641 ILE A C 1
ATOM 4511 O O . ILE A 1 641 ? 1.690 -13.622 -4.746 1.00 93.94 641 ILE A O 1
ATOM 4515 N N . GLY A 1 642 ? 3.453 -14.456 -5.867 1.00 90.88 642 GLY A N 1
ATOM 4516 C CA . GLY A 1 642 ? 3.193 -15.872 -5.579 1.00 90.88 642 GLY A CA 1
ATOM 4517 C C . GLY A 1 642 ? 1.896 -16.427 -6.188 1.00 90.88 642 GLY A C 1
ATOM 4518 O O . GLY A 1 642 ? 1.488 -17.547 -5.881 1.00 90.88 642 GLY A O 1
ATOM 4519 N N . THR A 1 643 ? 1.242 -15.664 -7.066 1.00 92.12 643 THR A N 1
ATOM 4520 C CA . THR A 1 643 ? -0.016 -16.021 -7.734 1.00 92.12 643 THR A CA 1
ATOM 4521 C C . THR A 1 643 ? 0.144 -16.070 -9.248 1.00 92.12 643 THR A C 1
ATOM 4523 O O . THR A 1 643 ? 1.095 -15.519 -9.797 1.00 92.12 643 THR A O 1
ATOM 4526 N N . ASP A 1 644 ? -0.763 -16.771 -9.927 1.00 92.50 644 ASP A N 1
ATOM 4527 C CA . ASP A 1 644 ? -0.839 -16.781 -11.386 1.00 92.50 644 ASP A CA 1
ATOM 4528 C C . ASP A 1 644 ? -1.199 -15.395 -11.957 1.00 92.50 644 ASP A C 1
ATOM 4530 O O . ASP A 1 644 ? -1.624 -14.484 -11.242 1.00 92.50 644 ASP A O 1
ATOM 4534 N N . ALA A 1 645 ? -1.069 -15.221 -13.274 1.00 91.94 645 ALA A N 1
ATOM 4535 C CA . ALA A 1 645 ? -1.377 -13.954 -13.951 1.00 91.94 645 ALA A CA 1
ATOM 4536 C C . ALA A 1 645 ? -2.827 -13.453 -13.748 1.00 91.94 645 ALA A C 1
ATOM 4538 O O . ALA A 1 645 ? -3.120 -12.291 -14.030 1.00 91.94 645 ALA A O 1
ATOM 4539 N N . ALA A 1 646 ? -3.737 -14.309 -13.271 1.00 92.12 646 ALA A N 1
ATOM 4540 C CA . ALA A 1 646 ? -5.111 -13.953 -12.930 1.00 92.12 646 ALA A CA 1
ATOM 4541 C C . ALA A 1 646 ? -5.291 -13.535 -11.454 1.00 92.12 646 ALA A C 1
ATOM 4543 O O . ALA A 1 646 ? -6.349 -13.012 -11.102 1.00 92.12 646 ALA A O 1
ATOM 4544 N N . GLY A 1 647 ? -4.301 -13.768 -10.584 1.00 93.62 647 GLY A N 1
ATOM 4545 C CA . GLY A 1 647 ? -4.451 -13.657 -9.131 1.00 93.62 647 GLY A CA 1
ATOM 4546 C C . GLY A 1 647 ? -5.432 -14.687 -8.556 1.00 93.62 647 GLY A C 1
ATOM 4547 O O . GLY A 1 647 ? -6.061 -14.428 -7.533 1.00 93.62 647 GLY A O 1
ATOM 4548 N N . ALA A 1 648 ? -5.635 -15.814 -9.241 1.00 93.56 648 ALA A N 1
ATOM 4549 C CA . ALA A 1 648 ? -6.678 -16.802 -8.971 1.00 93.56 648 ALA A CA 1
ATOM 4550 C C . ALA A 1 648 ? -6.148 -18.094 -8.332 1.00 93.56 648 ALA A C 1
ATOM 4552 O O . ALA A 1 648 ? -6.904 -18.776 -7.638 1.00 93.56 648 ALA A O 1
ATOM 4553 N N . VAL A 1 649 ? -4.875 -18.434 -8.560 1.00 91.56 649 VAL A N 1
ATOM 4554 C CA . VAL A 1 649 ? -4.223 -19.658 -8.062 1.00 91.56 649 VAL A CA 1
ATOM 4555 C C . VAL A 1 649 ? -2.820 -19.327 -7.543 1.00 91.56 649 VAL A C 1
ATOM 4557 O O . VAL A 1 649 ? -2.124 -18.507 -8.135 1.00 91.56 649 VAL A O 1
ATOM 4560 N N . ARG A 1 650 ? -2.384 -19.970 -6.450 1.00 89.38 650 ARG A N 1
ATOM 4561 C CA . ARG A 1 650 ? -0.996 -19.899 -5.955 1.00 89.38 650 ARG A CA 1
ATOM 4562 C C . ARG A 1 650 ? -0.056 -20.654 -6.899 1.00 89.38 650 ARG A C 1
ATOM 4564 O O . ARG A 1 650 ? -0.374 -21.775 -7.303 1.00 89.38 650 ARG A O 1
ATOM 4571 N N . LEU A 1 651 ? 1.098 -20.080 -7.227 1.00 87.94 651 LEU A N 1
ATOM 4572 C CA . LEU A 1 651 ? 2.108 -20.762 -8.041 1.00 87.94 651 LEU A CA 1
ATOM 4573 C C . LEU A 1 651 ? 2.819 -21.872 -7.232 1.00 87.94 651 LEU A C 1
ATOM 4575 O O . LEU A 1 651 ? 2.951 -21.749 -6.016 1.00 87.94 651 LEU A O 1
ATOM 4579 N N . PRO A 1 652 ? 3.284 -22.970 -7.860 1.00 79.69 652 PRO A N 1
ATOM 4580 C CA . PRO A 1 652 ? 4.024 -24.017 -7.149 1.00 79.69 652 PRO A CA 1
ATOM 4581 C C . PRO A 1 652 ? 5.440 -23.572 -6.754 1.00 79.69 652 PRO A C 1
ATOM 4583 O O . PRO A 1 652 ? 6.137 -22.946 -7.556 1.00 79.69 652 PRO A O 1
ATOM 4586 N N . GLY A 1 653 ? 5.904 -23.971 -5.566 1.00 72.88 653 GLY A N 1
ATOM 4587 C CA . GLY A 1 653 ? 7.283 -23.745 -5.111 1.00 72.88 653 GLY A CA 1
ATOM 4588 C C . GLY A 1 653 ? 7.640 -22.292 -4.771 1.00 72.88 653 GLY A C 1
ATOM 4589 O O . GLY A 1 653 ? 8.824 -21.976 -4.656 1.00 72.88 653 GLY A O 1
ATOM 4590 N N . THR A 1 654 ? 6.639 -21.425 -4.614 1.00 73.56 654 THR A N 1
ATOM 4591 C CA . THR A 1 654 ? 6.775 -20.077 -4.046 1.00 73.56 654 THR A CA 1
ATOM 4592 C C . THR A 1 654 ? 7.315 -20.155 -2.616 1.00 73.56 654 THR A C 1
ATOM 4594 O O . THR A 1 654 ? 6.871 -20.993 -1.834 1.00 73.56 654 THR A O 1
ATOM 4597 N N . GLN A 1 655 ? 8.274 -19.304 -2.248 1.00 75.62 655 GLN A N 1
ATOM 4598 C CA . GLN A 1 655 ? 8.815 -19.213 -0.885 1.00 75.62 655 GLN A CA 1
ATOM 4599 C C . GLN A 1 655 ? 9.201 -17.767 -0.532 1.00 75.62 655 GLN A C 1
ATOM 4601 O O . GLN A 1 655 ? 9.348 -16.913 -1.411 1.00 75.62 655 GLN A O 1
ATOM 4606 N N . GLY A 1 656 ? 9.432 -17.522 0.759 1.00 80.31 656 GLY A N 1
ATOM 4607 C CA . GLY A 1 656 ? 9.882 -16.234 1.283 1.00 80.31 656 GLY A CA 1
ATOM 4608 C C . GLY A 1 656 ? 8.737 -15.250 1.526 1.00 80.31 656 GLY A C 1
ATOM 4609 O O . GLY A 1 656 ? 7.568 -15.543 1.278 1.00 80.31 656 GLY A O 1
ATOM 4610 N N . THR A 1 657 ? 9.096 -14.075 2.035 1.00 89.31 657 THR A N 1
ATOM 4611 C CA . THR A 1 657 ? 8.152 -12.987 2.321 1.00 89.31 657 THR A CA 1
ATOM 4612 C C . THR A 1 657 ? 7.642 -12.356 1.019 1.00 89.31 657 THR A C 1
ATOM 4614 O O . THR A 1 657 ? 8.369 -12.275 0.025 1.00 89.31 657 THR A O 1
ATOM 4617 N N . GLY A 1 658 ? 6.392 -11.893 0.993 1.00 92.50 658 GLY A N 1
ATOM 4618 C CA . GLY A 1 658 ? 5.837 -11.234 -0.192 1.00 92.50 658 GLY A CA 1
ATOM 4619 C C . GLY A 1 658 ? 6.504 -9.880 -0.454 1.00 92.50 658 GLY A C 1
ATOM 4620 O O . GLY A 1 658 ? 7.166 -9.694 -1.478 1.00 92.50 658 GLY A O 1
ATOM 4621 N N . ILE A 1 659 ? 6.364 -8.952 0.495 1.00 95.31 659 ILE A N 1
ATOM 4622 C CA . ILE A 1 659 ? 6.984 -7.618 0.465 1.00 95.31 659 ILE A CA 1
ATOM 4623 C C . ILE A 1 659 ? 7.696 -7.350 1.798 1.00 95.31 659 ILE A C 1
ATOM 4625 O O . ILE A 1 659 ? 7.120 -7.567 2.861 1.00 95.31 659 ILE A O 1
ATOM 4629 N N . LEU A 1 660 ? 8.933 -6.857 1.739 1.00 94.56 660 LEU A N 1
ATOM 4630 C CA . LEU A 1 660 ? 9.732 -6.431 2.892 1.00 94.56 660 LEU A CA 1
ATOM 4631 C C . LEU A 1 660 ? 9.995 -4.920 2.828 1.00 94.56 660 LEU A C 1
ATOM 4633 O O . LEU A 1 660 ? 10.393 -4.416 1.777 1.00 94.56 660 LEU A O 1
ATOM 4637 N N . VAL A 1 661 ? 9.827 -4.222 3.953 1.00 95.31 661 VAL A N 1
ATOM 4638 C CA . VAL A 1 661 ? 10.223 -2.818 4.152 1.00 95.31 661 VAL A CA 1
ATOM 4639 C C . VAL A 1 661 ? 11.114 -2.730 5.395 1.00 95.31 661 VAL A C 1
ATOM 4641 O O . VAL A 1 661 ? 10.675 -3.088 6.487 1.00 95.31 661 VAL A O 1
ATOM 4644 N N . ASP A 1 662 ? 12.359 -2.284 5.224 1.00 92.38 662 ASP A N 1
ATOM 4645 C CA . ASP A 1 662 ? 13.422 -2.313 6.243 1.00 92.38 662 ASP A CA 1
ATOM 4646 C C . ASP A 1 662 ? 14.180 -0.969 6.287 1.00 92.38 662 ASP A C 1
ATOM 4648 O O . ASP A 1 662 ? 14.900 -0.595 5.358 1.00 92.38 662 ASP A O 1
ATOM 4652 N N . GLY A 1 663 ? 13.952 -0.195 7.348 1.00 90.62 663 GLY A N 1
ATOM 4653 C CA . GLY A 1 663 ? 14.421 1.182 7.538 1.00 90.62 663 GLY A CA 1
ATOM 4654 C C . GLY A 1 663 ? 13.760 2.260 6.660 1.00 90.62 663 GLY A C 1
ATOM 4655 O O . GLY A 1 663 ? 14.150 3.421 6.764 1.00 90.62 663 GLY A O 1
ATOM 4656 N N . ALA A 1 664 ? 12.802 1.916 5.793 1.00 91.81 664 ALA A N 1
ATOM 4657 C CA . ALA A 1 664 ? 12.213 2.820 4.793 1.00 91.81 664 ALA A CA 1
ATOM 4658 C C . ALA A 1 664 ? 10.834 3.380 5.212 1.00 91.81 664 ALA A C 1
ATOM 4660 O O . ALA A 1 664 ? 10.095 2.756 5.974 1.00 91.81 664 ALA A O 1
ATOM 4661 N N . SER A 1 665 ? 10.470 4.568 4.717 1.00 92.75 665 SER A N 1
ATOM 4662 C CA . SER A 1 665 ? 9.291 5.327 5.190 1.00 92.75 665 SER A CA 1
ATOM 4663 C C . SER A 1 665 ? 8.365 5.799 4.064 1.00 92.75 665 SER A C 1
ATOM 4665 O O . SER A 1 665 ? 8.761 5.864 2.906 1.00 92.75 665 SER A O 1
ATOM 4667 N N . GLY A 1 666 ? 7.103 6.114 4.372 1.00 92.50 666 GLY A N 1
ATOM 4668 C CA . GLY A 1 666 ? 6.151 6.639 3.376 1.00 92.50 666 GLY A CA 1
ATOM 4669 C C . GLY A 1 666 ? 5.783 5.679 2.230 1.00 92.50 666 GLY A C 1
ATOM 4670 O O . GLY A 1 666 ? 5.166 6.103 1.257 1.00 92.50 666 GLY A O 1
ATOM 4671 N N . THR A 1 667 ? 6.156 4.398 2.307 1.00 94.88 667 THR A N 1
ATOM 4672 C CA . THR A 1 667 ? 5.844 3.395 1.276 1.00 94.88 667 THR A CA 1
ATOM 4673 C C . THR A 1 667 ? 4.339 3.144 1.242 1.00 94.88 667 THR A C 1
ATOM 4675 O O . THR A 1 667 ? 3.768 2.767 2.267 1.00 94.88 667 THR A O 1
ATOM 4678 N N . LEU A 1 668 ? 3.700 3.290 0.079 1.00 97.31 668 LEU A N 1
ATOM 4679 C CA . LEU A 1 668 ? 2.307 2.891 -0.137 1.00 97.31 668 LEU A CA 1
ATOM 4680 C C . LEU A 1 668 ? 2.265 1.530 -0.834 1.00 97.31 668 LEU A C 1
ATOM 4682 O O . LEU A 1 668 ? 2.539 1.404 -2.028 1.00 97.31 668 LEU A O 1
ATOM 4686 N N . ILE A 1 669 ? 1.880 0.507 -0.080 1.00 98.75 669 ILE A N 1
ATOM 4687 C CA . ILE A 1 669 ? 1.647 -0.846 -0.569 1.00 98.75 669 ILE A CA 1
ATOM 4688 C C . ILE A 1 669 ? 0.156 -0.988 -0.867 1.00 98.75 669 ILE A C 1
ATOM 4690 O O . ILE A 1 669 ? -0.661 -1.115 0.042 1.00 98.75 669 ILE A O 1
ATOM 4694 N N . GLY A 1 670 ? -0.194 -0.986 -2.148 1.00 97.38 670 GLY A N 1
ATOM 4695 C CA . GLY A 1 670 ? -1.561 -1.077 -2.647 1.00 97.38 670 GLY A CA 1
ATOM 4696 C C . GLY A 1 670 ? -2.218 0.294 -2.815 1.00 97.38 670 GLY A C 1
ATOM 4697 O O . GLY A 1 670 ? -1.575 1.251 -3.242 1.00 97.38 670 GLY A O 1
ATOM 4698 N N . GLY A 1 671 ? -3.512 0.392 -2.528 1.00 90.00 671 GLY A N 1
ATOM 4699 C CA . GLY A 1 671 ? -4.279 1.634 -2.608 1.00 90.00 671 GLY A CA 1
ATOM 4700 C C . GLY A 1 671 ? -5.743 1.426 -2.995 1.00 90.00 671 GLY A C 1
ATOM 4701 O O . GLY A 1 671 ? -6.180 0.326 -3.330 1.00 90.00 671 GLY A O 1
ATOM 4702 N N . THR A 1 672 ? -6.503 2.521 -2.977 1.00 86.50 672 THR A N 1
ATOM 4703 C CA . THR A 1 672 ? -7.966 2.541 -3.168 1.00 86.50 672 THR A CA 1
ATOM 4704 C C . THR A 1 672 ? -8.431 2.486 -4.630 1.00 86.50 672 THR A C 1
ATOM 4706 O O . THR A 1 672 ? -9.604 2.209 -4.890 1.00 86.50 672 THR A O 1
ATOM 4709 N N . ALA A 1 673 ? -7.549 2.748 -5.602 1.00 83.19 673 ALA A N 1
ATOM 4710 C CA . ALA A 1 673 ? -7.892 2.713 -7.025 1.00 83.19 673 ALA A CA 1
ATOM 4711 C C . ALA A 1 673 ? -8.113 1.263 -7.519 1.00 83.19 673 ALA A C 1
ATOM 4713 O O . ALA A 1 673 ? -7.396 0.367 -7.077 1.00 83.19 673 ALA A O 1
ATOM 4714 N N . PRO A 1 674 ? -9.036 0.982 -8.465 1.00 79.94 674 PRO A N 1
ATOM 4715 C CA . PRO A 1 674 ? -9.506 -0.387 -8.722 1.00 79.94 674 PRO A CA 1
ATOM 4716 C C . PRO A 1 674 ? -8.455 -1.442 -9.104 1.00 79.94 674 PRO A C 1
ATOM 4718 O O . PRO A 1 674 ? -8.700 -2.622 -8.862 1.00 79.94 674 PRO A O 1
ATOM 4721 N N . MET A 1 675 ? -7.320 -1.059 -9.705 1.00 84.75 675 MET A N 1
ATOM 4722 C CA . MET A 1 675 ? -6.213 -1.985 -10.008 1.00 84.75 675 MET A CA 1
ATOM 4723 C C . MET A 1 675 ? -4.996 -1.810 -9.084 1.00 84.75 675 MET A C 1
ATOM 4725 O O . MET A 1 675 ? -4.062 -2.591 -9.213 1.00 84.75 675 MET A O 1
ATOM 4729 N N . ALA A 1 676 ? -5.001 -0.857 -8.142 1.00 86.44 676 ALA A N 1
ATOM 4730 C CA . ALA A 1 676 ? -3.914 -0.664 -7.177 1.00 86.44 676 ALA A CA 1
ATOM 4731 C C . ALA A 1 676 ? -3.712 -1.823 -6.170 1.00 86.44 676 ALA A C 1
ATOM 4733 O O . ALA A 1 676 ? -2.568 -2.022 -5.759 1.00 86.44 676 ALA A O 1
ATOM 4734 N N . PRO A 1 677 ? -4.727 -2.628 -5.786 1.00 95.25 677 PRO A N 1
ATOM 4735 C CA . PRO A 1 677 ? -4.527 -3.805 -4.943 1.00 95.25 677 PRO A CA 1
ATOM 4736 C C . PRO A 1 677 ? -3.478 -4.797 -5.463 1.00 95.25 677 PRO A C 1
ATOM 4738 O O . PRO A 1 677 ? -3.608 -5.381 -6.550 1.00 95.25 677 PRO A O 1
ATOM 4741 N N . ASN A 1 678 ? -2.465 -5.060 -4.635 1.00 97.81 678 ASN A N 1
ATOM 4742 C CA . ASN A 1 678 ? -1.594 -6.216 -4.821 1.00 97.81 678 ASN A CA 1
ATOM 4743 C C . ASN A 1 678 ? -2.323 -7.493 -4.374 1.00 97.81 678 ASN A C 1
ATOM 4745 O O . ASN A 1 678 ? -3.159 -7.462 -3.467 1.00 97.81 678 ASN A O 1
ATOM 4749 N N . VAL A 1 679 ? -1.972 -8.628 -4.981 1.00 96.75 679 VAL A N 1
ATOM 4750 C CA . VAL A 1 679 ? -2.423 -9.962 -4.546 1.00 96.75 679 VAL A CA 1
ATOM 4751 C C . VAL A 1 679 ? -1.204 -10.778 -4.148 1.00 96.75 679 VAL A C 1
ATOM 4753 O O . VAL A 1 679 ? -0.305 -10.975 -4.967 1.00 96.75 679 VAL A O 1
ATOM 4756 N N . LEU A 1 680 ? -1.179 -11.234 -2.899 1.00 95.00 680 LEU A N 1
ATOM 4757 C CA . LEU A 1 680 ? -0.058 -11.925 -2.277 1.00 95.00 680 LEU A CA 1
ATOM 4758 C C . LEU A 1 680 ? -0.500 -13.320 -1.816 1.00 95.00 680 LEU A C 1
ATOM 4760 O O . LEU A 1 680 ? -1.355 -13.446 -0.939 1.00 95.00 680 LEU A O 1
ATOM 4764 N N . ALA A 1 681 ? 0.139 -14.367 -2.340 1.00 89.88 681 ALA A N 1
ATOM 4765 C CA . ALA A 1 681 ? 0.037 -15.734 -1.825 1.00 89.88 681 ALA A CA 1
ATOM 4766 C C . ALA A 1 681 ? 1.428 -16.277 -1.476 1.00 89.88 681 ALA A C 1
ATOM 4768 O O . ALA A 1 681 ? 2.393 -15.994 -2.182 1.00 89.88 681 ALA A O 1
ATOM 4769 N N . GLY A 1 682 ? 1.518 -17.024 -0.377 1.00 75.81 682 GLY A N 1
ATOM 4770 C CA . GLY A 1 682 ? 2.780 -17.431 0.230 1.00 75.81 682 GLY A CA 1
ATOM 4771 C C . GLY A 1 682 ? 3.284 -18.787 -0.247 1.00 75.81 682 GLY A C 1
ATOM 4772 O O . GLY A 1 682 ? 3.224 -19.122 -1.429 1.00 75.81 682 GLY A O 1
ATOM 4773 N N . ASN A 1 683 ? 3.818 -19.561 0.689 1.00 67.25 683 ASN A N 1
ATOM 4774 C CA . ASN A 1 683 ? 4.608 -20.763 0.467 1.00 67.25 683 ASN A CA 1
ATOM 4775 C C . ASN A 1 683 ? 3.782 -22.067 0.549 1.00 67.25 683 ASN A C 1
ATOM 4777 O O . ASN A 1 683 ? 2.821 -22.175 1.310 1.00 67.25 683 ASN A O 1
ATOM 4781 N N . ASP A 1 684 ? 4.158 -23.095 -0.218 1.00 63.16 684 ASP A N 1
ATOM 4782 C CA . ASP A 1 684 ? 3.529 -24.425 -0.169 1.00 63.16 684 ASP A CA 1
ATOM 4783 C C . ASP A 1 684 ? 4.175 -25.426 0.816 1.00 63.16 684 ASP A C 1
ATOM 4785 O O . ASP A 1 684 ? 3.650 -26.529 0.994 1.00 63.16 684 ASP A O 1
ATOM 4789 N N . THR A 1 685 ? 5.256 -25.035 1.505 1.00 57.41 685 THR A N 1
ATOM 4790 C CA . THR A 1 685 ? 6.081 -25.917 2.362 1.00 57.41 685 THR A CA 1
ATOM 4791 C C . THR A 1 685 ? 5.941 -25.728 3.880 1.00 57.41 685 THR A C 1
ATOM 4793 O O . THR A 1 685 ? 6.334 -26.632 4.618 1.00 57.41 685 THR A O 1
ATOM 4796 N N . GLY A 1 686 ? 5.367 -24.618 4.362 1.00 56.31 686 GLY A N 1
ATOM 4797 C CA . GLY A 1 686 ? 5.120 -24.389 5.797 1.00 56.31 686 GLY A CA 1
ATOM 4798 C C . GLY A 1 686 ? 6.374 -24.124 6.647 1.00 56.31 686 GLY A C 1
ATOM 4799 O O . GLY A 1 686 ? 6.525 -24.709 7.720 1.00 56.31 686 GLY A O 1
ATOM 4800 N N . PHE A 1 687 ? 7.285 -23.268 6.170 1.00 59.38 687 PHE A N 1
ATOM 4801 C CA . PHE A 1 687 ? 8.375 -22.724 6.989 1.00 59.38 687 PHE A CA 1
ATOM 4802 C C . PHE A 1 687 ? 7.923 -21.461 7.739 1.00 59.38 687 PHE A C 1
ATOM 4804 O O . PHE A 1 687 ? 7.369 -20.556 7.122 1.00 59.38 687 PHE A O 1
ATOM 4811 N N . ALA A 1 688 ? 8.222 -21.395 9.039 1.00 64.44 688 ALA A N 1
ATOM 4812 C CA . ALA A 1 688 ? 8.086 -20.192 9.866 1.00 64.44 688 ALA A CA 1
ATOM 4813 C C . ALA A 1 688 ? 9.077 -19.084 9.449 1.00 64.44 688 ALA A C 1
ATOM 4815 O O . ALA A 1 688 ? 10.148 -19.382 8.906 1.00 64.44 688 ALA A O 1
ATOM 4816 N N . GLY A 1 689 ? 8.744 -17.828 9.749 1.00 75.56 689 GLY A N 1
ATOM 4817 C CA . GLY A 1 689 ? 9.496 -16.618 9.398 1.00 75.56 689 GLY A CA 1
ATOM 4818 C C . GLY A 1 689 ? 9.192 -16.063 8.003 1.00 75.56 689 GLY A C 1
ATOM 4819 O O . GLY A 1 689 ? 10.096 -15.534 7.356 1.00 75.56 689 GLY A O 1
ATOM 4820 N N . GLN A 1 690 ? 7.968 -16.247 7.490 1.00 84.31 690 GLN A N 1
ATOM 4821 C CA . GLN A 1 690 ? 7.573 -15.816 6.138 1.00 84.31 690 GLN A CA 1
ATOM 4822 C C . GLN A 1 690 ? 6.194 -15.166 6.150 1.00 84.31 690 GLN A C 1
ATOM 4824 O O . GLN A 1 690 ? 5.192 -15.836 6.387 1.00 84.31 690 GLN A O 1
ATOM 4829 N N . HIS A 1 691 ? 6.139 -13.875 5.835 1.00 90.62 691 HIS A N 1
ATOM 4830 C CA . HIS A 1 691 ? 4.944 -13.046 6.018 1.00 90.62 691 HIS A CA 1
ATOM 4831 C C . HIS A 1 691 ? 4.459 -12.503 4.670 1.00 90.62 691 HIS A C 1
ATOM 4833 O O . HIS A 1 691 ? 5.244 -12.388 3.721 1.00 90.62 691 HIS A O 1
ATOM 4839 N N . GLY A 1 692 ? 3.180 -12.144 4.563 1.00 93.94 692 GLY A N 1
ATOM 4840 C CA . GLY A 1 692 ? 2.669 -11.488 3.356 1.00 93.94 692 GLY A CA 1
ATOM 4841 C C . GLY A 1 692 ? 3.370 -10.152 3.133 1.00 93.94 692 GLY A C 1
ATOM 4842 O O . GLY A 1 692 ? 4.014 -9.935 2.104 1.00 93.94 692 GLY A O 1
ATOM 4843 N N . ILE A 1 693 ? 3.315 -9.290 4.145 1.00 96.75 693 ILE A N 1
ATOM 4844 C CA . ILE A 1 693 ? 4.087 -8.048 4.217 1.00 96.75 693 ILE A CA 1
ATOM 4845 C C . ILE A 1 693 ? 4.813 -8.006 5.564 1.00 96.75 693 ILE A C 1
ATOM 4847 O O . ILE A 1 693 ? 4.192 -8.243 6.598 1.00 96.75 693 ILE A O 1
ATOM 4851 N N . LEU A 1 694 ? 6.108 -7.689 5.559 1.00 95.88 694 LEU A N 1
ATOM 4852 C CA . LEU A 1 694 ? 6.910 -7.451 6.761 1.00 95.88 694 LEU A CA 1
ATOM 4853 C C . LEU A 1 694 ? 7.419 -6.004 6.769 1.00 95.88 694 LEU A C 1
ATOM 4855 O O . LEU A 1 694 ? 8.181 -5.611 5.886 1.00 95.88 694 LEU A O 1
ATOM 4859 N N . LEU A 1 695 ? 7.023 -5.235 7.784 1.00 95.94 695 LEU A N 1
ATOM 4860 C CA . LEU A 1 695 ? 7.639 -3.955 8.145 1.00 95.94 695 LEU A CA 1
ATOM 4861 C C . LEU A 1 695 ? 8.616 -4.208 9.301 1.00 95.94 695 LEU A C 1
ATOM 4863 O O . LEU A 1 695 ? 8.212 -4.778 10.316 1.00 95.94 695 LEU A O 1
ATOM 4867 N N . VAL A 1 696 ? 9.883 -3.807 9.176 1.00 92.44 696 VAL A N 1
ATOM 4868 C CA . VAL A 1 696 ? 10.914 -4.083 10.192 1.00 92.44 696 VAL A CA 1
ATOM 4869 C C . VAL A 1 696 ? 11.859 -2.902 10.433 1.00 92.44 696 VAL A C 1
ATOM 4871 O O . VAL A 1 696 ? 12.112 -2.100 9.541 1.00 92.44 696 VAL A O 1
ATOM 4874 N N . ASP A 1 697 ? 12.391 -2.834 11.653 1.00 89.94 697 ASP A N 1
ATOM 4875 C CA . ASP A 1 697 ? 13.280 -1.794 12.191 1.00 89.94 697 ASP A CA 1
ATOM 4876 C C . ASP A 1 697 ? 12.606 -0.442 12.509 1.00 89.94 697 ASP A C 1
ATOM 4878 O O . ASP A 1 697 ? 11.495 -0.135 12.085 1.00 89.94 697 ASP A O 1
ATOM 4882 N N . ILE A 1 698 ? 13.278 0.343 13.349 1.00 89.31 698 ILE A N 1
ATOM 4883 C CA . ILE A 1 698 ? 12.745 1.484 14.103 1.00 89.31 698 ILE A CA 1
ATOM 4884 C C . ILE A 1 698 ? 12.551 2.717 13.217 1.00 89.31 698 ILE A C 1
ATOM 4886 O O . ILE A 1 698 ? 11.798 3.625 13.560 1.00 89.31 698 ILE A O 1
ATOM 4890 N N . GLU A 1 699 ? 13.265 2.756 12.092 1.00 89.69 699 GLU A N 1
ATOM 4891 C CA . GLU A 1 699 ? 13.218 3.834 11.103 1.00 89.69 699 GLU A CA 1
ATOM 4892 C C . GLU A 1 699 ? 12.088 3.597 10.070 1.00 89.69 699 GLU A C 1
ATOM 4894 O O . GLU A 1 699 ? 11.651 4.539 9.405 1.00 89.69 699 GLU A O 1
ATOM 4899 N N . THR A 1 700 ? 11.514 2.381 10.026 1.00 93.56 700 THR A N 1
ATOM 4900 C CA . THR A 1 700 ? 10.334 2.035 9.213 1.00 93.56 700 THR A CA 1
ATOM 4901 C C . THR A 1 700 ? 9.066 2.642 9.803 1.00 93.56 700 THR A C 1
ATOM 4903 O O . THR A 1 700 ? 8.432 2.092 10.708 1.00 93.56 700 THR A O 1
ATOM 4906 N N . THR A 1 701 ? 8.702 3.816 9.293 1.00 94.38 701 THR A N 1
ATOM 4907 C CA . THR A 1 701 ? 7.645 4.668 9.853 1.00 94.38 701 THR A CA 1
ATOM 4908 C C . THR A 1 701 ? 6.795 5.315 8.759 1.00 94.38 701 THR A C 1
ATOM 4910 O O . THR A 1 701 ? 7.270 5.570 7.652 1.00 94.38 701 THR A O 1
ATOM 4913 N N . GLY A 1 702 ? 5.518 5.589 9.044 1.00 95.31 702 GLY A N 1
ATOM 4914 C CA . GLY A 1 702 ? 4.618 6.266 8.103 1.00 95.31 702 GLY A CA 1
ATOM 4915 C C . GLY A 1 702 ? 4.318 5.488 6.817 1.00 95.31 702 GLY A C 1
ATOM 4916 O O . GLY A 1 702 ? 3.911 6.097 5.833 1.00 95.31 702 GLY A O 1
ATOM 4917 N N . ASN A 1 703 ? 4.541 4.171 6.784 1.00 97.50 703 ASN A N 1
ATOM 4918 C CA . ASN A 1 703 ? 4.181 3.330 5.642 1.00 97.50 703 ASN A CA 1
ATOM 4919 C C . ASN A 1 703 ? 2.688 2.965 5.694 1.00 97.50 703 ASN A C 1
ATOM 4921 O O . ASN A 1 703 ? 2.110 2.817 6.773 1.00 97.50 703 ASN A O 1
ATOM 4925 N N . HIS A 1 704 ? 2.072 2.806 4.526 1.00 98.00 704 HIS A N 1
ATOM 4926 C CA . HIS A 1 704 ? 0.649 2.527 4.341 1.00 98.00 704 HIS A CA 1
ATOM 4927 C C . HIS A 1 704 ? 0.460 1.207 3.590 1.00 98.00 704 HIS A C 1
ATOM 4929 O O . HIS A 1 704 ? 1.006 1.017 2.508 1.00 98.00 704 HIS A O 1
ATOM 4935 N N . ILE A 1 705 ? -0.337 0.297 4.144 1.00 98.88 705 ILE A N 1
ATOM 4936 C CA . ILE A 1 705 ? -0.711 -0.979 3.523 1.00 98.88 705 ILE A CA 1
ATOM 4937 C C . ILE A 1 705 ? -2.213 -0.918 3.252 1.00 98.88 705 ILE A C 1
ATOM 4939 O O . ILE A 1 705 ? -2.996 -1.104 4.177 1.00 98.88 705 ILE A O 1
ATOM 4943 N N . GLU A 1 706 ? -2.635 -0.641 2.019 1.00 97.94 706 GLU A N 1
ATOM 4944 C CA . GLU A 1 706 ? -4.034 -0.339 1.682 1.00 97.94 706 GLU A CA 1
ATOM 4945 C C . GLU A 1 706 ? -4.610 -1.237 0.572 1.00 97.94 706 GLU A C 1
ATOM 4947 O O . GLU A 1 706 ? -3.999 -1.447 -0.472 1.00 97.94 706 GLU A O 1
ATOM 4952 N N . GLY A 1 707 ? -5.829 -1.745 0.768 1.00 97.19 707 GLY A N 1
ATOM 4953 C CA . GLY A 1 707 ? -6.640 -2.420 -0.254 1.00 97.19 707 GLY A CA 1
ATOM 4954 C C . GLY A 1 707 ? -6.121 -3.774 -0.758 1.00 97.19 707 GLY A C 1
ATOM 4955 O O . GLY A 1 707 ? -6.694 -4.329 -1.692 1.00 97.19 707 GLY A O 1
ATOM 4956 N N . ASN A 1 708 ? -5.050 -4.324 -0.181 1.00 98.44 708 ASN A N 1
ATOM 4957 C CA . ASN A 1 708 ? -4.390 -5.537 -0.677 1.00 98.44 708 ASN A CA 1
ATOM 4958 C C . ASN A 1 708 ? -5.183 -6.818 -0.380 1.00 98.44 708 ASN A C 1
ATOM 4960 O O . ASN A 1 708 ? -5.931 -6.903 0.594 1.00 98.44 708 ASN A O 1
ATOM 4964 N N . PHE A 1 709 ? -4.932 -7.855 -1.180 1.00 98.06 709 PHE A N 1
ATOM 4965 C CA . PHE A 1 709 ? -5.425 -9.216 -0.972 1.00 98.06 709 PHE A CA 1
ATOM 4966 C C . PHE A 1 709 ? -4.266 -10.104 -0.505 1.00 98.06 709 PHE A C 1
ATOM 4968 O O . PHE A 1 709 ? -3.357 -10.395 -1.281 1.00 98.06 709 PHE A O 1
ATOM 4975 N N . ILE A 1 710 ? -4.279 -10.523 0.761 1.00 97.62 710 ILE A N 1
ATOM 4976 C CA . ILE A 1 710 ? -3.159 -11.208 1.422 1.00 97.62 710 ILE A CA 1
ATOM 4977 C C . ILE A 1 710 ? -3.607 -12.587 1.914 1.00 97.62 710 ILE A C 1
ATOM 4979 O O . ILE A 1 710 ? -4.596 -12.713 2.636 1.00 97.62 710 ILE A O 1
ATOM 4983 N N . GLY A 1 711 ? -2.900 -13.633 1.479 1.00 94.75 711 GLY A N 1
ATOM 4984 C CA . GLY A 1 711 ? -3.278 -15.031 1.718 1.00 94.75 711 GLY A CA 1
ATOM 4985 C C . GLY A 1 711 ? -4.449 -15.508 0.845 1.00 94.75 711 GLY A C 1
ATOM 4986 O O . GLY A 1 711 ? -4.879 -16.656 0.945 1.00 94.75 711 GLY A O 1
ATOM 4987 N N . THR A 1 712 ? -4.962 -14.675 -0.061 1.00 95.56 712 THR A N 1
ATOM 4988 C CA . THR A 1 712 ? -6.229 -14.904 -0.772 1.00 95.56 712 THR A CA 1
ATOM 4989 C C . THR A 1 712 ? -6.149 -14.504 -2.245 1.00 95.56 712 THR A C 1
ATOM 4991 O O . THR A 1 712 ? -5.179 -13.892 -2.688 1.00 95.56 712 THR A O 1
ATOM 4994 N N . ASN A 1 713 ? -7.150 -14.895 -3.032 1.00 95.44 713 ASN A N 1
ATOM 4995 C CA . ASN A 1 713 ? -7.231 -14.551 -4.452 1.00 95.44 713 ASN A CA 1
ATOM 4996 C C . ASN A 1 713 ? -7.640 -13.080 -4.686 1.00 95.44 713 ASN A C 1
ATOM 4998 O O . ASN A 1 713 ? -8.123 -12.408 -3.780 1.00 95.44 713 ASN A O 1
ATOM 5002 N N . LEU A 1 714 ? -7.528 -12.599 -5.929 1.00 93.94 714 LEU A N 1
ATOM 5003 C CA . LEU A 1 714 ? -7.890 -11.234 -6.362 1.00 93.94 714 LEU A CA 1
ATOM 5004 C C . LEU A 1 714 ? -9.350 -10.826 -6.063 1.00 93.94 714 LEU A C 1
ATOM 5006 O O . LEU A 1 714 ? -9.686 -9.649 -6.107 1.00 93.94 714 LEU A O 1
ATOM 5010 N N . GLY A 1 715 ? -10.239 -11.784 -5.788 1.00 93.31 715 GLY A N 1
ATOM 5011 C CA . GLY A 1 715 ? -11.611 -11.499 -5.357 1.00 93.31 715 GLY A CA 1
ATOM 5012 C C . GLY A 1 715 ? -11.802 -11.483 -3.838 1.00 93.31 715 GLY A C 1
ATOM 5013 O O . GLY A 1 715 ? -12.908 -11.206 -3.381 1.00 93.31 715 GLY A O 1
ATOM 5014 N N . GLY A 1 716 ? -10.788 -11.861 -3.055 1.00 96.38 716 GLY A N 1
ATOM 5015 C CA . GLY A 1 716 ? -10.902 -12.130 -1.622 1.00 96.38 716 GLY A CA 1
ATOM 5016 C C . GLY A 1 716 ? -11.930 -13.218 -1.305 1.00 96.38 716 GLY A C 1
ATOM 5017 O O . GLY A 1 716 ? -12.701 -13.073 -0.363 1.00 96.38 716 GLY A O 1
ATOM 5018 N N . THR A 1 717 ? -12.006 -14.267 -2.131 1.00 96.25 717 THR A N 1
ATOM 5019 C CA . THR A 1 717 ? -13.069 -15.302 -2.093 1.00 96.25 717 THR A CA 1
ATOM 5020 C C . THR A 1 717 ? -12.574 -16.719 -1.825 1.00 96.25 717 THR A C 1
ATOM 5022 O O . THR A 1 717 ? -13.389 -17.594 -1.538 1.00 96.25 717 THR A O 1
ATOM 5025 N N . ALA A 1 718 ? -11.271 -16.976 -1.940 1.00 95.00 718 ALA A N 1
ATOM 5026 C CA . ALA A 1 718 ? -10.692 -18.294 -1.707 1.00 95.00 718 ALA A CA 1
ATOM 5027 C C . ALA A 1 718 ? -9.261 -18.164 -1.186 1.00 95.00 718 ALA A C 1
ATOM 5029 O O . ALA A 1 718 ? -8.456 -17.433 -1.766 1.00 95.00 718 ALA A O 1
ATOM 5030 N N . ALA A 1 719 ? -8.957 -18.905 -0.119 1.00 93.12 719 ALA A N 1
ATOM 5031 C CA . ALA A 1 719 ? -7.630 -18.945 0.473 1.00 93.12 719 ALA A CA 1
ATOM 5032 C C . ALA A 1 719 ? -6.623 -19.536 -0.522 1.00 93.12 719 ALA A C 1
ATOM 5034 O O . ALA A 1 719 ? -6.811 -20.636 -1.047 1.00 93.12 719 ALA A O 1
ATOM 5035 N N . LEU A 1 720 ? -5.547 -18.791 -0.755 1.00 90.19 720 LEU A N 1
ATOM 5036 C CA . LEU A 1 720 ? -4.348 -19.244 -1.454 1.00 90.19 720 LEU A CA 1
ATOM 5037 C C . LEU A 1 720 ? -3.238 -19.575 -0.445 1.00 90.19 720 LEU A C 1
ATOM 5039 O O . LEU A 1 720 ? -2.501 -20.535 -0.654 1.00 90.19 720 LEU A O 1
ATOM 5043 N N . GLY A 1 721 ? -3.197 -18.845 0.671 1.00 75.81 721 GLY A N 1
ATOM 5044 C CA . GLY A 1 721 ? -2.453 -19.111 1.897 1.00 75.81 721 GLY A CA 1
ATOM 5045 C C . GLY A 1 721 ? -0.940 -19.208 1.759 1.00 75.81 721 GLY A C 1
ATOM 5046 O O . GLY A 1 721 ? -0.368 -18.871 0.721 1.00 75.81 721 GLY A O 1
ATOM 5047 N N . GLY A 1 722 ? -0.306 -19.709 2.820 1.00 74.81 722 GLY A N 1
ATOM 5048 C CA . GLY A 1 722 ? 1.111 -20.081 2.826 1.00 74.81 722 GLY A CA 1
ATOM 5049 C C . GLY A 1 722 ? 2.075 -19.076 3.458 1.00 74.81 722 GLY A C 1
ATOM 5050 O O . GLY A 1 722 ? 3.277 -19.327 3.443 1.00 74.81 722 GLY A O 1
ATOM 5051 N N . TYR A 1 723 ? 1.585 -17.958 3.987 1.00 86.00 723 TYR A N 1
ATOM 5052 C CA . TYR A 1 723 ? 2.350 -17.141 4.930 1.00 86.00 723 TYR A CA 1
ATOM 5053 C C . TYR A 1 723 ? 2.064 -17.603 6.358 1.00 86.00 723 TYR A C 1
ATOM 5055 O O . TYR A 1 723 ? 0.990 -18.147 6.613 1.00 86.00 723 TYR A O 1
ATOM 5063 N N . GLU A 1 724 ? 3.012 -17.367 7.261 1.00 90.44 724 GLU A N 1
ATOM 5064 C CA . GLU A 1 724 ? 2.802 -17.382 8.707 1.00 90.44 724 GLU A CA 1
ATOM 5065 C C . GLU A 1 724 ? 1.812 -16.261 9.042 1.00 90.44 724 GLU A C 1
ATOM 5067 O O . GLU A 1 724 ? 0.614 -16.530 9.089 1.00 90.44 724 GLU A O 1
ATOM 5072 N N . ASP A 1 725 ? 2.270 -15.009 9.081 1.00 94.12 725 ASP A N 1
ATOM 5073 C CA . ASP A 1 725 ? 1.395 -13.851 9.293 1.00 94.12 725 ASP A CA 1
ATOM 5074 C C . ASP A 1 725 ? 1.019 -13.183 7.963 1.00 94.12 725 ASP A C 1
ATOM 5076 O O . ASP A 1 725 ? 1.844 -13.062 7.048 1.00 94.12 725 ASP A O 1
ATOM 5080 N N . GLY A 1 726 ? -0.206 -12.668 7.859 1.00 96.00 726 GLY A N 1
ATOM 5081 C CA . GLY A 1 726 ? -0.614 -11.836 6.725 1.00 96.00 726 GLY A CA 1
ATOM 5082 C C . GLY A 1 726 ? 0.205 -10.543 6.640 1.00 96.00 726 GLY A C 1
ATOM 5083 O O . GLY A 1 726 ? 0.842 -10.261 5.621 1.00 96.00 726 GLY A O 1
ATOM 5084 N N . VAL A 1 727 ? 0.234 -9.772 7.727 1.00 98.25 727 VAL A N 1
ATOM 5085 C CA . VAL A 1 727 ? 1.088 -8.583 7.884 1.00 98.25 727 VAL A CA 1
ATOM 5086 C C . VAL A 1 727 ? 1.807 -8.661 9.227 1.00 98.25 727 VAL A C 1
ATOM 5088 O O . VAL A 1 727 ? 1.142 -8.771 10.250 1.00 98.25 727 VAL A O 1
ATOM 5091 N N . ARG A 1 728 ? 3.140 -8.543 9.245 1.00 96.56 728 ARG A N 1
ATOM 5092 C CA . ARG A 1 728 ? 3.932 -8.415 10.479 1.00 96.56 728 ARG A CA 1
ATOM 5093 C C . ARG A 1 728 ? 4.599 -7.042 10.556 1.00 96.56 728 ARG A C 1
ATOM 5095 O O . ARG A 1 728 ? 5.181 -6.572 9.578 1.00 96.56 728 ARG A O 1
ATOM 5102 N N . ILE A 1 729 ? 4.532 -6.410 11.722 1.00 96.25 729 ILE A N 1
ATOM 5103 C CA . ILE A 1 729 ? 5.174 -5.130 12.039 1.00 96.25 729 ILE A CA 1
ATOM 5104 C C . ILE A 1 729 ? 6.110 -5.363 13.225 1.00 96.25 729 ILE A C 1
ATOM 5106 O O . ILE A 1 729 ? 5.652 -5.533 14.349 1.00 96.25 729 ILE A O 1
ATOM 5110 N N . LEU A 1 730 ? 7.420 -5.386 12.976 1.00 93.12 730 LEU A N 1
ATOM 5111 C CA . LEU A 1 730 ? 8.447 -5.765 13.948 1.00 93.12 730 LEU A CA 1
ATOM 5112 C C . LEU A 1 730 ? 9.346 -4.571 14.290 1.00 93.12 730 LEU A C 1
ATOM 5114 O O . LEU A 1 730 ? 10.212 -4.190 13.500 1.00 93.12 730 LEU A O 1
ATOM 5118 N N . ARG A 1 731 ? 9.183 -4.000 15.493 1.00 90.44 731 ARG A N 1
ATOM 5119 C CA . ARG A 1 731 ? 9.924 -2.811 15.994 1.00 90.44 731 ARG A CA 1
ATOM 5120 C C . ARG A 1 731 ? 9.679 -1.515 15.202 1.00 90.44 731 ARG A C 1
ATOM 5122 O O . ARG A 1 731 ? 10.320 -0.508 15.485 1.00 90.44 731 ARG A O 1
ATOM 5129 N N . ALA A 1 732 ? 8.768 -1.543 14.234 1.00 93.00 732 ALA A N 1
ATOM 5130 C CA . ALA A 1 732 ? 8.411 -0.436 13.354 1.00 93.00 732 ALA A CA 1
ATOM 5131 C C . ALA A 1 732 ? 7.188 0.315 13.916 1.00 93.00 732 ALA A C 1
ATOM 5133 O O . ALA A 1 732 ? 6.222 -0.314 14.346 1.00 93.00 732 ALA A O 1
ATOM 5134 N N . GLY A 1 733 ? 7.218 1.651 13.950 1.00 93.44 733 GLY A N 1
ATOM 5135 C CA . GLY A 1 733 ? 6.197 2.482 14.613 1.00 93.44 733 GLY A CA 1
ATOM 5136 C C . GLY A 1 733 ? 5.472 3.443 13.669 1.00 93.44 733 GLY A C 1
ATOM 5137 O O . GLY A 1 733 ? 6.019 3.859 12.652 1.00 93.44 733 GLY A O 1
ATOM 5138 N N . GLY A 1 734 ? 4.244 3.838 14.011 1.00 95.19 734 GLY A N 1
ATOM 5139 C CA . GLY A 1 734 ? 3.488 4.835 13.242 1.00 95.19 734 GLY A CA 1
ATOM 5140 C C . GLY A 1 734 ? 3.185 4.441 11.790 1.00 95.19 734 GLY A C 1
ATOM 5141 O O . GLY A 1 734 ? 3.222 5.303 10.915 1.00 95.19 734 GLY A O 1
ATOM 5142 N N . ASN A 1 735 ? 2.939 3.157 11.514 1.00 97.94 735 ASN A N 1
ATOM 5143 C CA . ASN A 1 735 ? 2.523 2.648 10.203 1.00 97.94 735 ASN A CA 1
ATOM 5144 C C . ASN A 1 735 ? 1.014 2.330 10.191 1.00 97.94 735 ASN A C 1
ATOM 5146 O O . ASN A 1 735 ? 0.421 2.046 11.237 1.00 97.94 735 ASN A O 1
ATOM 5150 N N . THR A 1 736 ? 0.398 2.341 9.006 1.00 98.50 736 THR A N 1
ATOM 5151 C CA . THR A 1 736 ? -1.047 2.123 8.825 1.00 98.50 736 THR A CA 1
ATOM 5152 C C . THR A 1 736 ? -1.325 0.832 8.051 1.00 98.50 736 THR A C 1
ATOM 5154 O O . THR A 1 736 ? -0.870 0.674 6.919 1.00 98.50 736 THR A O 1
ATOM 5157 N N . VAL A 1 737 ? -2.121 -0.077 8.625 1.00 98.88 737 VAL A N 1
ATOM 5158 C CA . VAL A 1 737 ? -2.676 -1.260 7.949 1.00 98.88 737 VAL A CA 1
ATOM 5159 C C . VAL A 1 737 ? -4.161 -1.039 7.684 1.00 98.88 737 VAL A C 1
ATOM 5161 O O . VAL A 1 737 ? -5.010 -1.137 8.570 1.00 98.88 737 VAL A O 1
ATOM 5164 N N . GLY A 1 738 ? -4.484 -0.753 6.435 1.00 98.31 738 GLY A N 1
ATOM 5165 C CA . GLY A 1 738 ? -5.814 -0.401 5.973 1.00 98.31 738 GLY A CA 1
ATOM 5166 C C . GLY A 1 738 ? -6.039 1.110 6.001 1.00 98.31 738 GLY A C 1
ATOM 5167 O O . GLY A 1 738 ? -5.098 1.890 5.895 1.00 98.31 738 GLY A O 1
ATOM 5168 N N . GLY A 1 739 ? -7.286 1.547 6.157 1.00 95.06 739 GLY A N 1
ATOM 5169 C CA . GLY A 1 739 ? -7.604 2.973 6.214 1.00 95.06 739 GLY A CA 1
ATOM 5170 C C . GLY A 1 739 ? -9.098 3.263 6.331 1.00 95.06 739 GLY A C 1
ATOM 5171 O O . GLY A 1 739 ? -9.939 2.374 6.211 1.00 95.06 739 GLY A O 1
ATOM 5172 N N . SER A 1 740 ? -9.431 4.535 6.553 1.00 91.00 740 SER A N 1
ATOM 5173 C CA . SER A 1 740 ? -10.816 5.025 6.637 1.00 91.00 740 SER A CA 1
ATOM 5174 C C . SER A 1 740 ? -11.445 5.358 5.277 1.00 91.00 740 SER A C 1
ATOM 5176 O O . SER A 1 740 ? -12.659 5.549 5.189 1.00 91.00 740 SER A O 1
ATOM 5178 N N . ALA A 1 741 ? -10.650 5.419 4.206 1.00 88.44 741 ALA A N 1
ATOM 5179 C CA . ALA A 1 741 ? -11.155 5.593 2.849 1.00 88.44 741 ALA A CA 1
ATOM 5180 C C . ALA A 1 741 ? -11.821 4.305 2.329 1.00 88.44 741 ALA A C 1
ATOM 5182 O O . ALA A 1 741 ? -11.410 3.185 2.641 1.00 88.44 741 ALA A O 1
ATOM 5183 N N . THR A 1 742 ? -12.852 4.449 1.492 1.00 88.00 742 THR A N 1
ATOM 5184 C CA . THR A 1 742 ? -13.505 3.289 0.864 1.00 88.00 742 THR A CA 1
ATOM 5185 C C . THR A 1 742 ? -12.510 2.566 -0.045 1.00 88.00 742 THR A C 1
ATOM 5187 O O . THR A 1 742 ? -11.937 3.179 -0.940 1.00 88.00 742 THR A O 1
ATOM 5190 N N . GLY A 1 743 ? -12.310 1.268 0.194 1.00 89.06 743 GLY A N 1
ATOM 5191 C CA . GLY A 1 743 ? -11.317 0.451 -0.511 1.00 89.06 743 GLY A CA 1
ATOM 5192 C C . GLY A 1 743 ? -9.918 0.435 0.118 1.00 89.06 743 GLY A C 1
ATOM 5193 O O . GLY A 1 743 ? -9.070 -0.293 -0.382 1.00 89.06 743 GLY A O 1
ATOM 5194 N N . ALA A 1 744 ? -9.663 1.181 1.202 1.00 95.00 744 ALA A N 1
ATOM 5195 C CA . ALA A 1 744 ? -8.353 1.173 1.864 1.00 95.00 744 ALA A CA 1
ATOM 5196 C C . ALA A 1 744 ? -8.153 -0.041 2.786 1.00 95.00 744 ALA A C 1
ATOM 5198 O O . ALA A 1 744 ? -7.029 -0.489 2.959 1.00 95.00 744 ALA A O 1
ATOM 5199 N N . GLY A 1 745 ? -9.216 -0.615 3.359 1.00 97.81 745 GLY A N 1
ATOM 5200 C CA . GLY A 1 745 ? -9.119 -1.842 4.159 1.00 97.81 745 GLY A CA 1
ATOM 5201 C C . GLY A 1 745 ? -8.661 -3.050 3.331 1.00 97.81 745 GLY A C 1
ATOM 5202 O O . GLY A 1 745 ? -9.236 -3.336 2.281 1.00 97.81 745 GLY A O 1
ATOM 5203 N N . ASN A 1 746 ? -7.649 -3.774 3.811 1.00 98.75 746 ASN A N 1
ATOM 5204 C CA . ASN A 1 746 ? -7.124 -4.988 3.174 1.00 98.75 746 ASN A CA 1
ATOM 5205 C C . ASN A 1 746 ? -8.044 -6.195 3.417 1.00 98.75 746 ASN A C 1
ATOM 5207 O O . ASN A 1 746 ? -8.833 -6.204 4.363 1.00 98.75 746 ASN A O 1
ATOM 5211 N N . VAL A 1 747 ? -7.889 -7.245 2.609 1.00 98.44 747 VAL A N 1
ATOM 5212 C CA . VAL A 1 747 ? -8.512 -8.561 2.815 1.00 98.44 747 VAL A CA 1
ATOM 5213 C C . VAL A 1 747 ? -7.421 -9.572 3.154 1.00 98.44 747 VAL A C 1
ATOM 5215 O O . VAL A 1 747 ? -6.601 -9.912 2.301 1.00 98.44 747 VAL A O 1
ATOM 5218 N N . ILE A 1 748 ? -7.407 -10.035 4.403 1.00 98.50 748 ILE A N 1
ATOM 5219 C CA . ILE A 1 748 ? -6.332 -10.828 5.003 1.00 98.50 748 ILE A CA 1
ATOM 5220 C C . ILE A 1 748 ? -6.917 -12.128 5.563 1.00 98.50 748 ILE A C 1
ATOM 5222 O O . ILE A 1 748 ? -7.609 -12.131 6.584 1.00 98.50 748 ILE A O 1
ATOM 5226 N N . GLY A 1 749 ? -6.655 -13.246 4.892 1.00 95.88 749 GLY A N 1
ATOM 5227 C CA . GLY A 1 749 ? -7.234 -14.534 5.268 1.00 95.88 749 GLY A CA 1
ATOM 5228 C C . GLY A 1 749 ? -6.611 -15.703 4.517 1.00 95.88 749 GLY A C 1
ATOM 5229 O O . GLY A 1 749 ? -6.190 -15.553 3.370 1.00 95.88 749 GLY A O 1
ATOM 5230 N N . GLY A 1 750 ? -6.581 -16.879 5.140 1.00 93.00 750 GLY A N 1
ATOM 5231 C CA . GLY A 1 750 ? -5.921 -18.080 4.619 1.00 93.00 750 GLY A CA 1
ATOM 5232 C C . GLY A 1 750 ? -4.461 -18.253 5.050 1.00 93.00 750 GLY A C 1
ATOM 5233 O O . GLY A 1 750 ? -3.806 -19.174 4.555 1.00 93.00 750 GLY A O 1
ATOM 5234 N N . ASN A 1 751 ? -3.934 -17.385 5.918 1.00 93.44 751 ASN A N 1
ATOM 5235 C CA . ASN A 1 751 ? -2.579 -17.504 6.473 1.00 93.44 751 ASN A CA 1
ATOM 5236 C C . ASN A 1 751 ? -2.526 -18.615 7.544 1.00 93.44 751 ASN A C 1
ATOM 5238 O O . ASN A 1 751 ? -3.572 -19.115 7.960 1.00 93.44 751 ASN A O 1
ATOM 5242 N N . SER A 1 752 ? -1.332 -19.075 7.930 1.00 92.69 752 SER A N 1
ATOM 5243 C CA . SER A 1 752 ? -1.162 -20.221 8.845 1.00 92.69 752 SER A CA 1
ATOM 5244 C C . SER A 1 752 ? -0.850 -19.855 10.297 1.00 92.69 752 SER A C 1
ATOM 5246 O O . SER A 1 752 ? -0.927 -20.739 11.142 1.00 92.69 752 SER A O 1
ATOM 5248 N N . GLY A 1 753 ? -0.511 -18.595 10.558 1.00 93.50 753 GLY A N 1
ATOM 5249 C CA . GLY A 1 753 ? -0.554 -17.923 11.854 1.00 93.50 753 GLY A CA 1
ATOM 5250 C C . GLY A 1 753 ? -1.531 -16.749 11.758 1.00 93.50 753 GLY A C 1
ATOM 5251 O O . GLY A 1 753 ? -2.657 -16.935 11.278 1.00 93.50 753 GLY A O 1
ATOM 5252 N N . ASP A 1 754 ? -1.095 -15.556 12.153 1.00 96.81 754 ASP A N 1
ATOM 5253 C CA . ASP A 1 754 ? -1.965 -14.395 12.370 1.00 96.81 754 ASP A CA 1
ATOM 5254 C C . ASP A 1 754 ? -2.469 -13.715 11.086 1.00 96.81 754 ASP A C 1
ATOM 5256 O O . ASP A 1 754 ? -1.852 -13.744 10.014 1.00 96.81 754 ASP A O 1
ATOM 5260 N N . GLY A 1 755 ? -3.581 -12.987 11.203 1.00 97.88 755 GLY A N 1
ATOM 5261 C CA . GLY A 1 755 ? -3.958 -11.970 10.224 1.00 97.88 755 GLY A CA 1
ATOM 5262 C C . GLY A 1 755 ? -2.973 -10.794 10.226 1.00 97.88 755 GLY A C 1
ATOM 5263 O O . GLY A 1 755 ? -2.324 -10.515 9.213 1.00 97.88 755 GLY A O 1
ATOM 5264 N N . ILE A 1 756 ? -2.857 -10.102 11.361 1.00 98.69 756 ILE A N 1
ATOM 5265 C CA . ILE A 1 756 ? -1.926 -8.981 11.568 1.00 98.69 756 ILE A CA 1
ATOM 5266 C C . ILE A 1 756 ? -1.191 -9.171 12.898 1.00 98.69 756 ILE A C 1
ATOM 5268 O O . ILE A 1 756 ? -1.834 -9.287 13.932 1.00 98.69 756 ILE A O 1
ATOM 5272 N N . HIS A 1 757 ? 0.138 -9.120 12.873 1.00 97.75 757 HIS A N 1
ATOM 5273 C CA . HIS A 1 757 ? 1.014 -9.280 14.033 1.00 97.75 757 HIS A CA 1
ATOM 5274 C C . HIS A 1 757 ? 1.823 -7.990 14.260 1.00 97.75 757 HIS A C 1
ATOM 5276 O O . HIS A 1 757 ? 2.541 -7.542 13.362 1.00 97.75 757 HIS A O 1
ATOM 5282 N N . VAL A 1 758 ? 1.742 -7.380 15.444 1.00 96.25 758 VAL A N 1
ATOM 5283 C CA . VAL A 1 758 ? 2.494 -6.165 15.819 1.00 96.25 758 VAL A CA 1
ATOM 5284 C C . VAL A 1 758 ? 3.372 -6.469 17.035 1.00 96.25 758 VAL A C 1
ATOM 5286 O O . VAL A 1 758 ? 2.850 -6.711 18.116 1.00 96.25 758 VAL A O 1
ATOM 5289 N N . GLU A 1 759 ? 4.696 -6.450 16.862 1.00 92.12 759 GLU A N 1
ATOM 5290 C CA . GLU A 1 759 ? 5.691 -6.913 17.845 1.00 92.12 759 GLU A CA 1
ATOM 5291 C C . GLU A 1 759 ? 6.677 -5.792 18.233 1.00 92.12 759 GLU A C 1
ATOM 5293 O O . GLU A 1 759 ? 7.367 -5.222 17.376 1.00 92.12 759 GLU A O 1
ATOM 5298 N N . ASP A 1 760 ? 6.812 -5.513 19.535 1.00 84.88 760 ASP A N 1
ATOM 5299 C CA . ASP A 1 760 ? 7.915 -4.720 20.102 1.00 84.88 760 ASP A CA 1
ATOM 5300 C C . ASP A 1 760 ? 8.912 -5.593 20.887 1.00 84.88 760 ASP A C 1
ATOM 5302 O O . ASP A 1 760 ? 8.531 -6.417 21.713 1.00 84.88 760 ASP A O 1
ATOM 5306 N N . ILE A 1 761 ? 10.215 -5.335 20.711 1.00 75.56 761 ILE A N 1
ATOM 5307 C CA . ILE A 1 761 ? 11.292 -5.949 21.505 1.00 75.56 761 ILE A CA 1
ATOM 5308 C C . ILE A 1 761 ? 12.159 -4.912 22.240 1.00 75.56 761 ILE A C 1
ATOM 5310 O O . ILE A 1 761 ? 13.365 -4.753 22.001 1.00 75.56 761 ILE A O 1
ATOM 5314 N N . SER A 1 762 ? 11.525 -4.224 23.194 1.00 62.69 762 SER A N 1
ATOM 5315 C CA . SER A 1 762 ? 12.120 -3.610 24.399 1.00 62.69 762 SER A CA 1
ATOM 5316 C C . SER A 1 762 ? 13.264 -2.597 24.213 1.00 62.69 762 SER A C 1
ATOM 5318 O O . SER A 1 762 ? 14.000 -2.323 25.163 1.00 62.69 762 SER A O 1
ATOM 5320 N N . SER A 1 763 ? 13.491 -2.088 23.001 1.00 58.06 763 SER A N 1
ATOM 5321 C CA . SER A 1 763 ? 14.695 -1.308 22.649 1.00 58.06 763 SER A CA 1
ATOM 5322 C C . SER A 1 763 ? 14.395 -0.012 21.893 1.00 58.06 763 SER A C 1
ATOM 5324 O O . SER A 1 763 ? 15.110 0.971 22.081 1.00 58.06 763 SER A O 1
ATOM 5326 N N . ALA A 1 764 ? 13.321 0.008 21.108 1.00 62.88 764 ALA A N 1
ATOM 5327 C CA . ALA A 1 764 ? 12.633 1.194 20.611 1.00 62.88 764 ALA A CA 1
ATOM 5328 C C . ALA A 1 764 ? 11.206 0.748 20.241 1.00 62.88 764 ALA A C 1
ATOM 5330 O O . ALA A 1 764 ? 11.093 -0.248 19.527 1.00 62.88 764 ALA A O 1
ATOM 5331 N N . PRO A 1 765 ? 10.148 1.410 20.739 1.00 65.69 765 PRO A N 1
ATOM 5332 C CA . PRO A 1 765 ? 8.812 0.833 20.703 1.00 65.69 765 PRO A CA 1
ATOM 5333 C C . PRO A 1 765 ? 8.174 0.877 19.314 1.00 65.69 765 PRO A C 1
ATOM 5335 O O . PRO A 1 765 ? 8.177 1.920 18.659 1.00 65.69 765 PRO A O 1
ATOM 5338 N N . ALA A 1 766 ? 7.518 -0.222 18.929 1.00 77.69 766 ALA A N 1
ATOM 5339 C CA . ALA A 1 766 ? 6.636 -0.328 17.760 1.00 77.69 766 ALA A CA 1
ATOM 5340 C C . ALA A 1 766 ? 5.302 0.430 17.973 1.00 77.69 766 ALA A C 1
ATOM 5342 O O . ALA A 1 766 ? 4.214 -0.121 17.817 1.00 77.69 766 ALA A O 1
ATOM 5343 N N . SER A 1 767 ? 5.375 1.685 18.426 1.00 88.44 767 SER A N 1
ATOM 5344 C CA . SER A 1 767 ? 4.223 2.420 18.953 1.00 88.44 767 SER A CA 1
ATOM 5345 C C . SER A 1 767 ? 3.446 3.214 17.907 1.00 88.44 767 SER A C 1
ATOM 5347 O O . SER A 1 767 ? 4.027 3.708 16.939 1.00 88.44 767 SER A O 1
ATOM 5349 N N . GLY A 1 768 ? 2.148 3.409 18.146 1.00 91.62 768 GLY A N 1
ATOM 5350 C CA . GLY A 1 768 ? 1.287 4.268 17.322 1.00 91.62 768 GLY A CA 1
ATOM 5351 C C . GLY A 1 768 ? 0.909 3.674 15.963 1.00 91.62 768 GLY A C 1
ATOM 5352 O O . GLY A 1 768 ? 0.510 4.411 15.062 1.00 91.62 768 GLY A O 1
ATOM 5353 N N . ASN A 1 769 ? 1.062 2.359 15.784 1.00 97.12 769 ASN A N 1
ATOM 5354 C CA . ASN A 1 769 ? 0.576 1.669 14.591 1.00 97.12 769 ASN A CA 1
ATOM 5355 C C . ASN A 1 769 ? -0.963 1.674 14.556 1.00 97.12 769 ASN A C 1
ATOM 5357 O O . ASN A 1 769 ? -1.624 1.668 15.594 1.00 97.12 769 ASN A O 1
ATOM 5361 N N . THR A 1 770 ? -1.543 1.722 13.359 1.00 98.50 770 THR A N 1
ATOM 5362 C CA . THR A 1 770 ? -2.982 1.960 13.160 1.00 98.50 770 THR A CA 1
ATOM 5363 C C . THR A 1 770 ? -3.571 0.935 12.192 1.00 98.50 770 THR A C 1
ATOM 5365 O O . THR A 1 770 ? -3.085 0.789 11.077 1.00 98.50 770 THR A O 1
ATOM 5368 N N . VAL A 1 771 ? -4.630 0.228 12.590 1.00 98.81 771 VAL A N 1
ATOM 5369 C CA . VAL A 1 771 ? -5.244 -0.884 11.846 1.00 98.81 771 VAL A CA 1
ATOM 5370 C C . VAL A 1 771 ? -6.721 -0.575 11.590 1.00 98.81 771 VAL A C 1
ATOM 5372 O O . VAL A 1 771 ? -7.526 -0.640 12.516 1.00 98.81 771 VAL A O 1
ATOM 5375 N N . LEU A 1 772 ? -7.108 -0.220 10.358 1.00 98.31 772 LEU A N 1
ATOM 5376 C CA . LEU A 1 772 ? -8.436 0.342 10.043 1.00 98.31 772 LEU A CA 1
ATOM 5377 C C . LEU A 1 772 ? -9.142 -0.335 8.859 1.00 98.31 772 LEU A C 1
ATOM 5379 O O . LEU A 1 772 ? -8.561 -0.546 7.796 1.00 98.31 772 LEU A O 1
ATOM 5383 N N . GLY A 1 773 ? -10.447 -0.576 8.998 1.00 97.88 773 GLY A N 1
ATOM 5384 C CA . GLY A 1 773 ? -11.345 -0.928 7.893 1.00 97.88 773 GLY A CA 1
ATOM 5385 C C . GLY A 1 773 ? -11.162 -2.316 7.263 1.00 97.88 773 GLY A C 1
ATOM 5386 O O . GLY A 1 773 ? -11.879 -2.632 6.310 1.00 97.88 773 GLY A O 1
ATOM 5387 N N . ASN A 1 774 ? -10.230 -3.142 7.751 1.00 98.81 774 ASN A N 1
ATOM 5388 C CA . ASN A 1 774 ? -9.824 -4.403 7.120 1.00 98.81 774 ASN A CA 1
ATOM 5389 C C . ASN A 1 774 ? -10.921 -5.494 7.161 1.00 98.81 774 ASN A C 1
ATOM 5391 O O . ASN A 1 774 ? -11.929 -5.391 7.870 1.00 98.81 774 ASN A O 1
ATOM 5395 N N . ARG A 1 775 ? -10.724 -6.560 6.380 1.00 98.56 775 ARG A N 1
ATOM 5396 C CA . ARG A 1 775 ? -11.420 -7.854 6.465 1.00 98.56 775 ARG A CA 1
ATOM 5397 C C . ARG A 1 775 ? -10.395 -8.904 6.866 1.00 98.56 775 ARG A C 1
ATOM 5399 O O . ARG A 1 775 ? -9.467 -9.161 6.105 1.00 98.56 775 ARG A O 1
ATOM 5406 N N . ILE A 1 776 ? -10.539 -9.466 8.059 1.00 98.81 776 ILE A N 1
ATOM 5407 C CA . ILE A 1 776 ? -9.559 -10.361 8.678 1.00 98.81 776 ILE A CA 1
ATOM 5408 C C . ILE A 1 776 ? -10.254 -11.679 9.018 1.00 98.81 776 ILE A C 1
ATOM 5410 O O . ILE A 1 776 ? -11.331 -11.674 9.615 1.00 98.81 776 ILE A O 1
ATOM 5414 N N . GLY A 1 777 ? -9.691 -12.794 8.546 1.00 98.31 777 GLY A N 1
ATOM 5415 C CA . GLY A 1 777 ? -10.298 -14.131 8.640 1.00 98.31 777 GLY A CA 1
ATOM 5416 C C . GLY A 1 777 ? -11.577 -14.294 7.803 1.00 98.31 777 GLY A C 1
ATOM 5417 O O . GLY A 1 777 ? -12.220 -15.344 7.808 1.00 98.31 777 GLY A O 1
ATOM 5418 N N . THR A 1 778 ? -11.951 -13.266 7.035 1.00 98.12 778 THR A N 1
ATOM 5419 C CA . THR A 1 778 ? -13.203 -13.176 6.278 1.00 98.12 778 THR A CA 1
ATOM 5420 C C . THR A 1 778 ? -12.954 -12.790 4.821 1.00 98.12 778 THR A C 1
ATOM 5422 O O . THR A 1 778 ? -11.956 -12.164 4.466 1.00 98.12 778 THR A O 1
ATOM 5425 N N . THR A 1 779 ? -13.871 -13.193 3.941 1.00 97.75 779 THR A N 1
ATOM 5426 C CA . THR A 1 779 ? -13.854 -12.805 2.520 1.00 97.75 779 THR A CA 1
ATOM 5427 C C . THR A 1 779 ? -13.996 -11.289 2.331 1.00 97.75 779 THR A C 1
ATOM 5429 O O . THR A 1 779 ? -14.427 -10.580 3.236 1.00 97.75 779 THR A O 1
ATOM 5432 N N . ALA A 1 780 ? -13.728 -10.777 1.124 1.00 96.69 780 ALA A N 1
ATOM 5433 C CA . ALA A 1 780 ? -13.836 -9.346 0.800 1.00 96.69 780 ALA A CA 1
ATOM 5434 C C . ALA A 1 780 ? -15.210 -8.709 1.115 1.00 96.69 780 ALA A C 1
ATOM 5436 O O . ALA A 1 780 ? -15.304 -7.499 1.310 1.00 96.69 780 ALA A O 1
ATOM 5437 N N . SER A 1 781 ? -16.284 -9.505 1.188 1.00 95.81 781 SER A N 1
ATOM 5438 C CA . SER A 1 781 ? -17.608 -9.031 1.616 1.00 95.81 781 SER A CA 1
ATOM 5439 C C . SER A 1 781 ? -17.710 -8.792 3.128 1.00 95.81 781 SER A C 1
ATOM 5441 O O . SER A 1 781 ? -18.534 -7.992 3.562 1.00 95.81 781 SER A O 1
ATOM 5443 N N . GLY A 1 782 ? -16.890 -9.476 3.930 1.00 96.88 782 GLY A N 1
ATOM 5444 C CA . GLY A 1 782 ? -17.040 -9.624 5.378 1.00 96.88 782 GLY A CA 1
ATOM 5445 C C . GLY A 1 782 ? -18.109 -10.638 5.804 1.00 96.88 782 GLY A C 1
ATOM 5446 O O . GLY A 1 782 ? -18.313 -10.807 6.994 1.00 96.88 782 GLY A O 1
ATOM 5447 N N . SER A 1 783 ? -18.793 -11.315 4.872 1.00 96.12 783 SER A N 1
ATOM 5448 C CA . SER A 1 783 ? -19.988 -12.143 5.149 1.00 96.12 783 SER A CA 1
ATOM 5449 C C . SER A 1 783 ? -19.792 -13.648 4.893 1.00 96.12 783 SER A C 1
ATOM 5451 O O . SER A 1 783 ? -20.765 -14.378 4.704 1.00 96.12 783 SER A O 1
ATOM 5453 N N . ALA A 1 784 ? -18.545 -14.118 4.819 1.00 97.19 784 ALA A N 1
ATOM 5454 C CA . ALA A 1 784 ? -18.198 -15.537 4.696 1.00 97.19 784 ALA A CA 1
ATOM 5455 C C . ALA A 1 784 ? -16.760 -15.791 5.194 1.00 97.19 784 ALA A C 1
ATOM 5457 O O . ALA A 1 784 ? -15.917 -14.904 5.008 1.00 97.19 784 ALA A O 1
ATOM 5458 N N . PRO A 1 785 ? -16.468 -16.974 5.772 1.00 97.75 785 PRO A N 1
ATOM 5459 C CA . PRO A 1 785 ? -15.178 -17.281 6.388 1.00 97.75 785 PRO A CA 1
ATOM 5460 C C . PRO A 1 785 ? -14.051 -17.485 5.365 1.00 97.75 785 PRO A C 1
ATOM 5462 O O . PRO A 1 785 ? -14.254 -18.020 4.271 1.00 97.75 785 PRO A O 1
ATOM 5465 N N . LEU A 1 786 ? -12.852 -17.074 5.763 1.00 96.88 786 LEU A N 1
ATOM 5466 C CA . LEU A 1 786 ? -11.575 -17.156 5.056 1.00 96.88 786 LEU A CA 1
ATOM 5467 C C . LEU A 1 786 ? -10.449 -17.242 6.124 1.00 96.88 786 LEU A C 1
ATOM 5469 O O . LEU A 1 786 ? -9.646 -16.317 6.234 1.00 96.88 786 LEU A O 1
ATOM 5473 N N . PRO A 1 787 ? -10.443 -18.300 6.958 1.00 96.56 787 PRO A N 1
ATOM 5474 C CA . PRO A 1 787 ? -9.741 -18.350 8.248 1.00 96.56 787 PRO A CA 1
ATOM 5475 C C . PRO A 1 787 ? -8.242 -18.042 8.154 1.00 96.56 787 PRO A C 1
ATOM 5477 O O . PRO A 1 787 ? -7.581 -18.528 7.235 1.00 96.56 787 PRO A O 1
ATOM 5480 N N . ASN A 1 788 ? -7.704 -17.295 9.122 1.00 96.75 788 ASN A N 1
ATOM 5481 C CA . ASN A 1 788 ? -6.280 -17.368 9.485 1.00 96.75 788 ASN A CA 1
ATOM 5482 C C . ASN A 1 788 ? -6.047 -18.537 10.465 1.00 96.75 788 ASN A C 1
ATOM 5484 O O . ASN A 1 788 ? -7.016 -19.147 10.925 1.00 96.75 788 ASN A O 1
ATOM 5488 N N . GLY A 1 789 ? -4.781 -18.894 10.701 1.00 95.75 789 GLY A N 1
ATOM 5489 C CA . GLY A 1 789 ? -4.372 -20.120 11.399 1.00 95.75 789 GLY A CA 1
ATOM 5490 C C . GLY A 1 789 ? -4.088 -19.971 12.897 1.00 95.75 789 GLY A C 1
ATOM 5491 O O . GLY A 1 789 ? -4.106 -20.982 13.596 1.00 95.75 789 GLY A O 1
ATOM 5492 N N . ASP A 1 790 ? -3.908 -18.741 13.377 1.00 96.50 790 ASP A N 1
ATOM 5493 C CA . ASP A 1 790 ? -4.041 -18.349 14.787 1.00 96.50 790 ASP A CA 1
ATOM 5494 C C . ASP A 1 790 ? -5.006 -17.147 14.860 1.00 96.50 790 ASP A C 1
ATOM 5496 O O . ASP A 1 790 ? -6.174 -17.309 14.476 1.00 96.50 790 ASP A O 1
ATOM 5500 N N . ASP A 1 791 ? -4.565 -15.962 15.285 1.00 98.56 791 ASP A N 1
ATOM 5501 C CA . ASP A 1 791 ? -5.442 -14.842 15.632 1.00 98.56 791 ASP A CA 1
ATOM 5502 C C . ASP A 1 791 ? -5.836 -13.969 14.432 1.00 98.56 791 ASP A C 1
ATOM 5504 O O . ASP A 1 791 ? -5.227 -13.971 13.354 1.00 98.56 791 ASP A O 1
ATOM 5508 N N . GLY A 1 792 ? -6.867 -13.145 14.626 1.00 98.69 792 GLY A N 1
ATOM 5509 C CA . GLY A 1 792 ? -7.165 -12.039 13.720 1.00 98.69 792 GLY A CA 1
ATOM 5510 C C . GLY A 1 792 ? -6.106 -10.934 13.789 1.00 98.69 792 GLY A C 1
ATOM 5511 O O . GLY A 1 792 ? -5.488 -10.592 12.775 1.00 98.69 792 GLY A O 1
ATOM 5512 N N . ILE A 1 793 ? -5.903 -10.361 14.976 1.00 98.88 793 ILE A N 1
ATOM 5513 C CA . ILE A 1 793 ? -4.879 -9.343 15.247 1.00 98.88 793 ILE A CA 1
ATOM 5514 C C . ILE A 1 793 ? -4.162 -9.689 16.553 1.00 98.88 793 ILE A C 1
ATOM 5516 O O . ILE A 1 793 ? -4.794 -9.682 17.602 1.00 98.88 793 ILE A O 1
ATOM 5520 N N . TYR A 1 794 ? -2.849 -9.888 16.508 1.00 98.31 794 TYR A N 1
ATOM 5521 C CA . TYR A 1 794 ? -2.011 -10.086 17.688 1.00 98.31 794 TYR A CA 1
ATOM 5522 C C . TYR A 1 794 ? -1.091 -8.871 17.901 1.00 98.31 794 TYR A C 1
ATOM 5524 O O . TYR A 1 794 ? -0.411 -8.409 16.979 1.00 98.31 794 TYR A O 1
ATOM 5532 N N . ASN A 1 795 ? -1.095 -8.307 19.111 1.00 96.19 795 ASN A N 1
ATOM 5533 C CA . ASN A 1 795 ? -0.290 -7.149 19.510 1.00 96.19 795 ASN A CA 1
ATOM 5534 C C . ASN A 1 795 ? 0.595 -7.522 20.716 1.00 96.19 795 ASN A C 1
ATOM 5536 O O . ASN A 1 795 ? 0.170 -7.399 21.869 1.00 96.19 795 ASN A O 1
ATOM 5540 N N . GLU A 1 796 ? 1.837 -7.936 20.455 1.00 93.38 796 GLU A N 1
ATOM 5541 C CA . GLU A 1 796 ? 2.830 -8.287 21.476 1.00 93.38 796 GLU A CA 1
ATOM 5542 C C . GLU A 1 796 ? 3.667 -7.060 21.877 1.00 93.38 796 GLU A C 1
ATOM 5544 O O . GLU A 1 796 ? 4.452 -6.516 21.097 1.00 93.38 796 GLU A O 1
ATOM 5549 N N . SER A 1 797 ? 3.517 -6.623 23.130 1.00 90.62 797 SER A N 1
ATOM 5550 C CA . SER A 1 797 ? 4.234 -5.510 23.780 1.00 90.62 797 SER A CA 1
ATOM 5551 C C . SER A 1 797 ? 4.125 -4.114 23.134 1.00 90.62 797 SER A C 1
ATOM 5553 O O . SER A 1 797 ? 4.634 -3.148 23.708 1.00 90.62 797 SER A O 1
ATOM 5555 N N . ALA A 1 798 ? 3.469 -3.961 21.981 1.00 91.75 798 ALA A N 1
ATOM 5556 C CA . ALA A 1 798 ? 3.313 -2.679 21.296 1.00 91.75 798 ALA A CA 1
ATOM 5557 C C . ALA A 1 798 ? 2.265 -1.768 21.971 1.00 91.75 798 ALA A C 1
ATOM 5559 O O . ALA A 1 798 ? 1.228 -2.227 22.447 1.00 91.75 798 ALA A O 1
ATOM 5560 N N . LYS A 1 799 ? 2.536 -0.456 21.996 1.00 92.12 799 LYS A N 1
ATOM 5561 C CA . LYS A 1 799 ? 1.755 0.569 22.717 1.00 92.12 799 LYS A CA 1
ATOM 5562 C C . LYS A 1 799 ? 1.169 1.640 21.790 1.00 92.12 799 LYS A C 1
ATOM 5564 O O . LYS A 1 799 ? 1.673 1.861 20.691 1.00 92.12 799 LYS A O 1
ATOM 5569 N N . ASP A 1 800 ? 0.152 2.357 22.257 1.00 94.06 800 ASP A N 1
ATOM 5570 C CA . ASP A 1 800 ? -0.621 3.344 21.484 1.00 94.06 800 ASP A CA 1
ATOM 5571 C C . ASP A 1 800 ? -1.230 2.777 20.176 1.00 94.06 800 ASP A C 1
ATOM 5573 O O . ASP A 1 800 ? -1.524 3.535 19.250 1.00 94.06 800 ASP A O 1
ATOM 5577 N N . THR A 1 801 ? -1.382 1.450 20.049 1.00 96.44 801 THR A N 1
ATOM 5578 C CA . THR A 1 801 ? -1.925 0.820 18.834 1.00 96.44 801 THR A CA 1
ATOM 5579 C C . THR A 1 801 ? -3.417 1.125 18.698 1.00 96.44 801 THR A C 1
ATOM 5581 O O . THR A 1 801 ? -4.203 0.894 19.620 1.00 96.44 801 THR A O 1
ATOM 5584 N N . VAL A 1 802 ? -3.829 1.618 17.530 1.00 98.38 802 VAL A N 1
ATOM 5585 C CA . VAL A 1 802 ? -5.234 1.913 17.214 1.00 98.38 802 VAL A CA 1
ATOM 5586 C C . VAL A 1 802 ? -5.808 0.780 16.368 1.00 98.38 802 VAL A C 1
ATOM 5588 O O . VAL A 1 802 ? -5.403 0.603 15.222 1.00 98.38 802 VAL A O 1
ATOM 5591 N N . VAL A 1 803 ? -6.770 0.029 16.900 1.00 98.69 803 VAL A N 1
ATOM 5592 C CA . VAL A 1 803 ? -7.486 -1.036 16.183 1.00 98.69 803 VAL A CA 1
ATOM 5593 C C . VAL A 1 803 ? -8.914 -0.576 15.914 1.00 98.69 803 VAL A C 1
ATOM 5595 O O . VAL A 1 803 ? -9.788 -0.637 16.774 1.00 98.69 803 VAL A O 1
ATOM 5598 N N . GLY A 1 804 ? -9.167 -0.127 14.691 1.00 98.31 804 GLY A N 1
ATOM 5599 C CA . GLY A 1 804 ? -10.450 0.430 14.281 1.00 98.31 804 GLY A CA 1
ATOM 5600 C C . GLY A 1 804 ? -10.678 1.861 14.781 1.00 98.31 804 GLY A C 1
ATOM 5601 O O . GLY A 1 804 ? -9.958 2.390 15.625 1.00 98.31 804 GLY A O 1
ATOM 5602 N N . ALA A 1 805 ? -11.687 2.514 14.212 1.00 97.06 805 ALA A N 1
ATOM 5603 C CA . ALA A 1 805 ? -12.135 3.846 14.604 1.00 97.06 805 ALA A CA 1
ATOM 5604 C C . ALA A 1 805 ? -13.625 4.020 14.247 1.00 97.06 805 ALA A C 1
ATOM 5606 O O . ALA A 1 805 ? -14.155 3.237 13.451 1.00 97.06 805 ALA A O 1
ATOM 5607 N N . PRO A 1 806 ? -14.322 5.055 14.756 1.00 95.56 806 PRO A N 1
ATOM 5608 C CA . PRO A 1 806 ? -15.721 5.309 14.416 1.00 95.56 806 PRO A CA 1
ATOM 5609 C C . PRO A 1 806 ? -15.948 5.450 12.902 1.00 95.56 806 PRO A C 1
ATOM 5611 O O . PRO A 1 806 ? -15.503 6.411 12.277 1.00 95.56 806 PRO A O 1
ATOM 5614 N N . GLY A 1 807 ? -16.646 4.477 12.307 1.00 92.06 807 GLY A N 1
ATOM 5615 C CA . GLY A 1 807 ? -16.879 4.392 10.857 1.00 92.06 807 GLY A CA 1
ATOM 5616 C C . GLY A 1 807 ? -15.738 3.774 10.031 1.00 92.06 807 GLY A C 1
ATOM 5617 O O . GLY A 1 807 ? -15.874 3.677 8.815 1.00 92.06 807 GLY A O 1
ATOM 5618 N N . ALA A 1 808 ? -14.649 3.333 10.668 1.00 96.31 808 ALA A N 1
ATOM 5619 C CA . ALA A 1 808 ? -13.486 2.688 10.047 1.00 96.31 808 ALA A CA 1
ATOM 5620 C C . ALA A 1 808 ? -12.978 1.470 10.857 1.00 96.31 808 ALA A C 1
ATOM 5622 O O . ALA A 1 808 ? -11.788 1.155 10.854 1.00 96.31 808 ALA A O 1
ATOM 5623 N N . GLY A 1 809 ? -13.874 0.792 11.579 1.00 97.62 809 GLY A N 1
ATOM 5624 C CA . GLY A 1 809 ? -13.576 -0.457 12.279 1.00 97.62 809 GLY A CA 1
ATOM 5625 C C . GLY A 1 809 ? -13.291 -1.625 11.332 1.00 97.62 809 GLY A C 1
ATOM 5626 O O . GLY A 1 809 ? -13.723 -1.640 10.177 1.00 97.62 809 GLY A O 1
ATOM 5627 N N . ASN A 1 810 ? -12.542 -2.605 11.825 1.00 98.81 810 ASN A N 1
ATOM 5628 C CA . ASN A 1 810 ? -12.226 -3.840 11.111 1.00 98.81 810 ASN A CA 1
ATOM 5629 C C . ASN A 1 810 ? -13.370 -4.856 11.250 1.00 98.81 810 ASN A C 1
ATOM 5631 O O . ASN A 1 810 ? -14.165 -4.782 12.186 1.00 98.81 810 ASN A O 1
ATOM 5635 N N . VAL A 1 811 ? -13.431 -5.829 10.340 1.00 98.69 811 VAL A N 1
ATOM 5636 C CA . VAL A 1 811 ? -14.299 -7.013 10.461 1.00 98.69 811 VAL A CA 1
ATOM 5637 C C . VAL A 1 811 ? -13.396 -8.224 10.648 1.00 98.69 811 VAL A C 1
ATOM 5639 O O . VAL A 1 811 ? -12.600 -8.529 9.758 1.00 98.69 811 VAL A O 1
ATOM 5642 N N . ILE A 1 812 ? -13.489 -8.865 11.809 1.00 98.88 812 ILE A N 1
ATOM 5643 C CA . ILE A 1 812 ? -12.526 -9.848 12.307 1.00 98.88 812 ILE A CA 1
ATOM 5644 C C . ILE A 1 812 ? -13.289 -11.096 12.752 1.00 98.88 812 ILE A C 1
ATOM 5646 O O . ILE A 1 812 ? -13.919 -11.096 13.807 1.00 98.88 812 ILE A O 1
ATOM 5650 N N . GLY A 1 813 ? -13.267 -12.159 11.956 1.00 98.25 813 GLY A N 1
ATOM 5651 C CA . GLY A 1 813 ? -14.061 -13.354 12.241 1.00 98.25 813 GLY A CA 1
ATOM 5652 C C . GLY A 1 813 ? -13.499 -14.607 11.591 1.00 98.25 813 GLY A C 1
ATOM 5653 O O . GLY A 1 813 ? -12.754 -14.517 10.619 1.00 98.25 813 GLY A O 1
ATOM 5654 N N . ALA A 1 814 ? -13.892 -15.770 12.103 1.00 98.19 814 ALA A N 1
ATOM 5655 C CA . ALA A 1 814 ? -13.476 -17.094 11.652 1.00 98.19 814 ALA A CA 1
ATOM 5656 C C . ALA A 1 814 ? -11.959 -17.357 11.695 1.00 98.19 814 ALA A C 1
ATOM 5658 O O . ALA A 1 814 ? -11.496 -18.277 11.027 1.00 98.19 814 ALA A O 1
ATOM 5659 N N . ASN A 1 815 ? -11.182 -16.596 12.472 1.00 98.50 815 ASN A N 1
ATOM 5660 C CA . ASN A 1 815 ? -9.802 -16.962 12.814 1.00 98.50 815 ASN A CA 1
ATOM 5661 C C . ASN A 1 815 ? -9.828 -18.133 13.817 1.00 98.50 815 ASN A C 1
ATOM 5663 O O . ASN A 1 815 ? -10.821 -18.301 14.529 1.00 98.50 815 ASN A O 1
ATOM 5667 N N . THR A 1 816 ? -8.806 -18.995 13.838 1.00 97.94 816 THR A N 1
ATOM 5668 C CA . THR A 1 816 ? -8.831 -20.207 14.685 1.00 97.94 816 THR A CA 1
ATOM 5669 C C . THR A 1 816 ? -8.345 -19.999 16.115 1.00 97.94 816 THR A C 1
ATOM 5671 O O . THR A 1 816 ? -8.678 -20.831 16.959 1.00 97.94 816 THR A O 1
ATOM 5674 N N . GLY A 1 817 ? -7.623 -18.9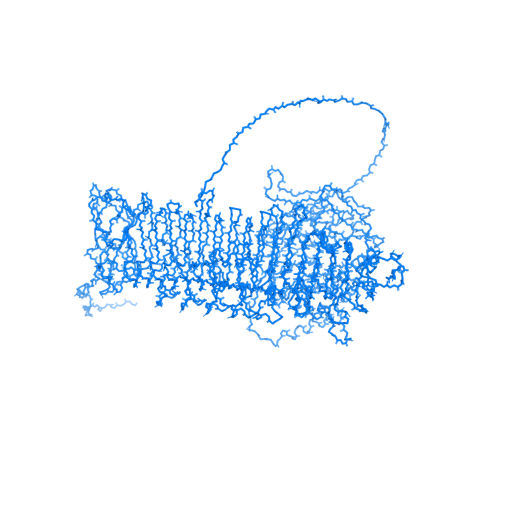11 16.379 1.00 98.19 817 GLY A N 1
ATOM 5675 C CA . GLY A 1 817 ? -7.411 -18.340 17.707 1.00 98.19 817 GLY A CA 1
ATOM 5676 C C . GLY A 1 817 ? -8.467 -17.278 18.026 1.00 98.19 817 GLY A C 1
ATOM 5677 O O . GLY A 1 817 ? -9.653 -17.445 17.718 1.00 98.19 817 GLY A O 1
ATOM 5678 N N . ASP A 1 818 ? -8.039 -16.177 18.623 1.00 98.69 818 ASP A N 1
ATOM 5679 C CA . ASP A 1 818 ? -8.878 -15.059 19.039 1.00 98.69 818 ASP A CA 1
ATOM 5680 C C . ASP A 1 818 ? -9.195 -14.097 17.882 1.00 98.69 818 ASP A C 1
ATOM 5682 O O . ASP A 1 818 ? -8.573 -14.091 16.813 1.00 98.69 818 ASP A O 1
ATOM 5686 N N . GLY A 1 819 ? -10.178 -13.221 18.094 1.00 98.75 819 GLY A N 1
ATOM 5687 C CA . GLY A 1 819 ? -10.366 -12.050 17.240 1.00 98.75 819 GLY A CA 1
ATOM 5688 C C . GLY A 1 819 ? -9.186 -11.086 17.370 1.00 98.75 819 GLY A C 1
ATOM 5689 O O . GLY A 1 819 ? -8.580 -10.695 16.370 1.00 98.75 819 GLY A O 1
ATOM 5690 N N . ILE A 1 820 ? -8.852 -10.711 18.604 1.00 98.81 820 ILE A N 1
ATOM 5691 C CA . ILE A 1 820 ? -7.721 -9.841 18.934 1.00 98.81 820 ILE A CA 1
ATOM 5692 C C . ILE A 1 820 ? -7.023 -10.387 20.192 1.00 98.81 820 ILE A C 1
ATOM 5694 O O . ILE A 1 820 ? -7.680 -10.478 21.226 1.00 98.81 820 ILE A O 1
ATOM 5698 N N . GLU A 1 821 ? -5.716 -10.662 20.156 1.00 98.00 821 GLU A N 1
ATOM 5699 C CA . GLU A 1 821 ? -4.885 -10.795 21.367 1.00 98.00 821 GLU A CA 1
ATOM 5700 C C . GLU A 1 821 ? -4.028 -9.533 21.576 1.00 98.00 821 GLU A C 1
ATOM 5702 O O . GLU A 1 821 ? -3.409 -8.991 20.656 1.00 98.00 821 GLU A O 1
ATOM 5707 N N . VAL A 1 822 ? -3.953 -9.083 22.827 1.00 95.12 822 VAL A N 1
ATOM 5708 C CA . VAL A 1 822 ? -3.005 -8.082 23.323 1.00 95.12 822 VAL A CA 1
ATOM 5709 C C . VAL A 1 822 ? -2.199 -8.724 24.454 1.00 95.12 822 VAL A C 1
ATOM 5711 O O . VAL A 1 822 ? -2.785 -9.112 25.466 1.00 95.12 822 VAL A O 1
ATOM 5714 N N . LEU A 1 823 ? -0.872 -8.820 24.300 1.00 91.81 823 LEU A N 1
ATOM 5715 C CA . LEU A 1 823 ? 0.007 -9.507 25.257 1.00 91.81 823 LEU A CA 1
ATOM 5716 C C . LEU A 1 823 ? 1.156 -8.623 25.758 1.00 91.81 823 LEU A C 1
ATOM 5718 O O . LEU A 1 823 ? 1.938 -8.085 24.971 1.00 91.81 823 LEU A O 1
ATOM 5722 N N . GLY A 1 824 ? 1.328 -8.572 27.077 1.00 87.69 824 GLY A N 1
ATOM 5723 C CA . GLY A 1 824 ? 2.535 -8.096 27.757 1.00 87.69 824 GLY A CA 1
ATOM 5724 C C . GLY A 1 824 ? 2.433 -6.671 28.307 1.00 87.69 824 GLY A C 1
ATOM 5725 O O . GLY A 1 824 ? 2.003 -5.752 27.617 1.00 87.69 824 GLY A O 1
ATOM 5726 N N . ALA A 1 825 ? 2.934 -6.456 29.529 1.00 83.62 825 ALA A N 1
ATOM 5727 C CA . ALA A 1 825 ? 2.796 -5.233 30.343 1.00 83.62 825 ALA A CA 1
ATOM 5728 C C . ALA A 1 825 ? 3.366 -3.915 29.755 1.00 83.62 825 ALA A C 1
ATOM 5730 O O . ALA A 1 825 ? 3.374 -2.880 30.429 1.00 83.62 825 ALA A O 1
ATOM 5731 N N . SER A 1 826 ? 3.855 -3.929 28.514 1.00 85.12 826 SER A N 1
ATOM 5732 C CA . SER A 1 826 ? 4.185 -2.730 27.729 1.00 85.12 826 SER A CA 1
ATOM 5733 C C . SER A 1 826 ? 3.004 -2.224 26.885 1.00 85.12 826 SER A C 1
ATOM 5735 O O . SER A 1 826 ? 3.026 -1.065 26.472 1.00 85.12 826 SER A O 1
ATOM 5737 N N . CYS A 1 827 ? 1.972 -3.048 26.665 1.00 88.31 827 CYS A N 1
ATOM 5738 C CA . CYS A 1 827 ? 0.741 -2.711 25.950 1.00 88.31 827 CYS A CA 1
ATOM 5739 C C . CYS A 1 827 ? -0.087 -1.687 26.736 1.00 88.31 827 CYS A C 1
ATOM 5741 O O . CYS A 1 827 ? -0.807 -2.034 27.677 1.00 88.31 827 CYS A O 1
ATOM 5743 N N . LYS A 1 828 ? 0.053 -0.409 26.367 1.00 89.81 828 LYS A N 1
ATOM 5744 C CA . LYS A 1 828 ? -0.615 0.717 27.032 1.00 89.81 828 LYS A CA 1
ATOM 5745 C C . LYS A 1 828 ? -1.181 1.722 26.045 1.00 89.81 828 LYS A C 1
ATOM 5747 O O . LYS A 1 828 ? -0.592 1.931 24.981 1.00 89.81 828 LYS A O 1
ATOM 5752 N N . GLY A 1 829 ? -2.291 2.361 26.407 1.00 92.62 829 GLY A N 1
ATOM 5753 C CA . GLY A 1 829 ? -2.930 3.400 25.595 1.00 92.62 829 GLY A CA 1
ATOM 5754 C C . GLY A 1 829 ? -3.503 2.909 24.259 1.00 92.62 829 GLY A C 1
ATOM 5755 O O . GLY A 1 829 ? -3.692 3.719 23.350 1.00 92.62 829 GLY A O 1
ATOM 5756 N N . LEU A 1 830 ? -3.753 1.603 24.100 1.00 96.06 830 LEU A N 1
ATOM 5757 C CA . LEU A 1 830 ? -4.399 1.056 22.906 1.00 96.06 830 LEU A CA 1
ATOM 5758 C C . LEU A 1 830 ? -5.831 1.595 22.784 1.00 96.06 830 LEU A C 1
ATOM 5760 O O . LEU A 1 830 ? -6.535 1.766 23.780 1.00 96.06 830 LEU A O 1
ATOM 5764 N N . VAL A 1 831 ? -6.286 1.815 21.550 1.00 97.88 831 VAL A N 1
ATOM 5765 C CA . VAL A 1 831 ? -7.651 2.275 21.253 1.00 97.88 831 VAL A CA 1
ATOM 5766 C C . VAL A 1 831 ? -8.310 1.286 20.303 1.00 97.88 831 VAL A C 1
ATOM 5768 O O . VAL A 1 831 ? -7.973 1.237 19.124 1.00 97.88 831 VAL A O 1
ATOM 5771 N N . ILE A 1 832 ? -9.260 0.503 20.810 1.00 98.69 832 ILE A N 1
ATOM 5772 C CA . ILE A 1 832 ? -9.963 -0.542 20.058 1.00 98.69 832 ILE A CA 1
ATOM 5773 C C . ILE A 1 832 ? -11.403 -0.069 19.830 1.00 98.69 832 ILE A C 1
ATOM 5775 O O . ILE A 1 832 ? -12.191 -0.056 20.775 1.00 98.69 832 ILE A O 1
ATOM 5779 N N . GLN A 1 833 ? -11.760 0.374 18.617 1.00 98.50 833 GLN A N 1
ATOM 5780 C CA . GLN A 1 833 ? -13.038 1.059 18.351 1.00 98.50 833 GLN A CA 1
ATOM 5781 C C . GLN A 1 833 ? -13.759 0.649 17.059 1.00 98.50 833 GLN A C 1
ATOM 5783 O O . GLN A 1 833 ? -13.172 0.559 15.983 1.00 98.50 833 GLN A O 1
ATOM 5788 N N . GLY A 1 834 ? -15.084 0.509 17.152 1.00 98.00 834 GLY A N 1
ATOM 5789 C CA . GLY A 1 834 ? -15.992 0.321 16.015 1.00 98.00 834 GLY A CA 1
ATOM 5790 C C . GLY A 1 834 ? -15.843 -1.000 15.252 1.00 98.00 834 GLY A C 1
ATOM 5791 O O . GLY A 1 834 ? -16.403 -1.122 14.163 1.00 98.00 834 GLY A O 1
ATOM 5792 N N . ASN A 1 835 ? -15.068 -1.962 15.765 1.00 98.81 835 ASN A N 1
ATOM 5793 C CA . ASN A 1 835 ? -14.808 -3.239 15.099 1.00 98.81 835 ASN A CA 1
ATOM 5794 C C . ASN A 1 835 ? -16.005 -4.195 15.202 1.00 98.81 835 ASN A C 1
ATOM 5796 O O . ASN A 1 835 ? -16.747 -4.176 16.182 1.00 98.81 835 ASN A O 1
ATOM 5800 N N . GLN A 1 836 ? -16.140 -5.073 14.212 1.00 98.69 836 GLN A N 1
ATOM 5801 C CA . GLN A 1 836 ? -17.086 -6.187 14.182 1.00 98.69 836 GLN A CA 1
ATOM 5802 C C . GLN A 1 836 ? -16.294 -7.480 14.393 1.00 98.69 836 GLN A C 1
ATOM 5804 O O . GLN A 1 836 ? -15.497 -7.848 13.531 1.00 98.69 836 GLN A O 1
ATOM 5809 N N . VAL A 1 837 ? -16.467 -8.139 15.538 1.00 98.88 837 VAL A N 1
ATOM 5810 C CA . VAL A 1 837 ? -15.599 -9.233 15.991 1.00 98.88 837 VAL A CA 1
ATOM 5811 C C . VAL A 1 837 ? -16.415 -10.498 16.258 1.00 98.88 837 VAL A C 1
ATOM 5813 O O . VAL A 1 837 ? -17.332 -10.500 17.078 1.00 98.88 837 VAL A O 1
ATOM 5816 N N . GLY A 1 838 ? -16.094 -11.556 15.514 1.00 98.69 838 GLY A N 1
ATOM 5817 C CA . GLY A 1 838 ? -16.845 -12.811 15.426 1.00 98.69 838 GLY A CA 1
ATOM 5818 C C . GLY A 1 838 ? -18.124 -12.718 14.575 1.00 98.69 838 GLY A C 1
ATOM 5819 O O . GLY A 1 838 ? -18.903 -13.664 14.478 1.00 98.69 838 GLY A O 1
ATOM 5820 N N . THR A 1 839 ? -18.358 -11.582 13.907 1.00 98.44 839 THR A N 1
ATOM 5821 C CA . THR A 1 839 ? -19.557 -11.349 13.089 1.00 98.44 839 THR A CA 1
ATOM 5822 C C . THR A 1 839 ? -19.277 -10.491 11.851 1.00 98.44 839 THR A C 1
ATOM 5824 O O . THR A 1 839 ? -18.191 -9.942 11.675 1.00 98.44 839 THR A O 1
ATOM 5827 N N . ASP A 1 840 ? -20.262 -10.398 10.959 1.00 97.56 840 ASP A N 1
ATOM 5828 C CA . ASP A 1 840 ? -20.177 -9.694 9.679 1.00 97.56 840 ASP A CA 1
ATOM 5829 C C . ASP A 1 840 ? -20.424 -8.167 9.807 1.00 97.56 840 ASP A C 1
ATOM 5831 O O . ASP A 1 840 ? -20.801 -7.674 10.879 1.00 97.56 840 ASP A O 1
ATOM 5835 N N . PRO A 1 841 ? -20.286 -7.379 8.715 1.00 95.81 841 PRO A N 1
ATOM 5836 C CA . PRO A 1 841 ? -20.574 -5.942 8.723 1.00 95.81 841 PRO A CA 1
ATOM 5837 C C . PRO A 1 841 ? -21.994 -5.559 9.174 1.00 95.81 841 PRO A C 1
ATOM 5839 O O . PRO A 1 841 ? -22.219 -4.395 9.495 1.00 95.81 841 PRO A O 1
ATOM 5842 N N . SER A 1 842 ? -22.956 -6.489 9.154 1.00 95.56 842 SER A N 1
ATOM 5843 C CA . SER A 1 842 ? -24.332 -6.259 9.612 1.00 95.56 842 SER A CA 1
ATOM 5844 C C . SER A 1 842 ? -24.631 -6.719 11.045 1.00 95.56 842 SER A C 1
ATOM 5846 O O . SER A 1 842 ? -25.718 -6.409 11.527 1.00 95.56 842 SER A O 1
ATOM 5848 N N . ALA A 1 843 ? -23.688 -7.382 11.728 1.00 95.31 843 ALA A N 1
ATOM 5849 C CA . ALA A 1 843 ? -23.865 -7.983 13.058 1.00 95.31 843 ALA A CA 1
ATOM 5850 C C . ALA A 1 843 ? -24.958 -9.076 13.121 1.00 95.31 843 ALA A C 1
ATOM 5852 O O . ALA A 1 843 ? -25.701 -9.160 14.098 1.00 95.31 843 ALA A O 1
ATOM 5853 N N . VAL A 1 844 ? -25.110 -9.884 12.062 1.00 95.00 844 VAL A N 1
ATOM 5854 C CA . VAL A 1 844 ? -26.192 -10.887 11.946 1.00 95.00 844 VAL A CA 1
ATOM 5855 C C . VAL A 1 844 ? -25.674 -12.295 11.658 1.00 95.00 844 VAL A C 1
ATOM 5857 O O . VAL A 1 844 ? -26.327 -13.272 12.030 1.00 95.00 844 VAL A O 1
ATOM 5860 N N . LEU A 1 845 ? -24.540 -12.431 10.972 1.00 96.69 845 LEU A N 1
ATOM 5861 C CA . LEU A 1 845 ? -23.959 -13.733 10.660 1.00 96.69 845 LEU A CA 1
ATOM 5862 C C . LEU A 1 845 ? -22.949 -14.150 11.729 1.00 96.69 845 LEU A C 1
ATOM 5864 O O . LEU A 1 845 ? -22.073 -13.373 12.106 1.00 96.69 845 LEU A O 1
ATOM 5868 N N . ASP A 1 846 ? -23.058 -15.411 12.135 1.00 97.88 846 ASP A N 1
ATOM 5869 C CA . ASP A 1 846 ? -22.018 -16.150 12.843 1.00 97.88 846 ASP A CA 1
ATOM 5870 C C . ASP A 1 846 ? -20.782 -16.278 11.939 1.00 97.88 846 ASP A C 1
ATOM 5872 O O . ASP A 1 846 ? -20.825 -16.897 10.867 1.00 97.88 846 ASP A O 1
ATOM 5876 N N . LEU A 1 847 ? -19.704 -15.630 12.374 1.00 98.12 847 LEU A N 1
ATOM 5877 C CA . LEU A 1 847 ? -18.342 -15.762 11.870 1.00 98.12 847 LEU A CA 1
ATOM 5878 C C . LEU A 1 847 ? -17.401 -15.830 13.083 1.00 98.12 847 LEU A C 1
ATOM 5880 O O . LEU A 1 847 ? -16.391 -15.127 13.112 1.00 98.12 847 LEU A O 1
ATOM 5884 N N . GLY A 1 848 ? -17.767 -16.613 14.102 1.00 98.25 848 GLY A N 1
ATOM 5885 C CA . GLY A 1 848 ? -17.051 -16.683 15.376 1.00 98.25 848 GLY A CA 1
ATOM 5886 C C . GLY A 1 848 ? -15.553 -16.939 15.227 1.00 98.25 848 GLY A C 1
ATOM 5887 O O . GLY A 1 848 ? -15.143 -17.740 14.384 1.00 98.25 848 GLY A O 1
ATOM 5888 N N . ASN A 1 849 ? -14.730 -16.259 16.029 1.00 98.69 849 ASN A N 1
ATOM 5889 C CA . ASN A 1 849 ? -13.331 -16.656 16.213 1.00 98.69 849 ASN A CA 1
ATOM 5890 C C . ASN A 1 849 ? -13.262 -17.879 17.148 1.00 98.69 849 ASN A C 1
ATOM 5892 O O . ASN A 1 849 ? -14.207 -18.142 17.894 1.00 98.69 849 ASN A O 1
ATOM 5896 N N . GLY A 1 850 ? -12.182 -18.656 17.069 1.00 98.38 850 GLY A N 1
ATOM 5897 C CA . GLY A 1 850 ? -12.029 -19.919 17.796 1.00 98.38 850 GLY A CA 1
ATOM 5898 C C . GLY A 1 850 ? -11.929 -19.774 19.316 1.00 98.38 850 GLY A C 1
ATOM 5899 O O . GLY A 1 850 ? -12.403 -20.667 20.017 1.00 98.38 850 GLY A O 1
ATOM 5900 N N . GLY A 1 851 ? -11.358 -18.665 19.792 1.00 97.94 851 GLY A N 1
ATOM 5901 C CA . GLY A 1 851 ? -11.279 -18.277 21.202 1.00 97.94 851 GLY A CA 1
ATOM 5902 C C . GLY A 1 851 ? -12.065 -16.995 21.504 1.00 97.94 851 GLY A C 1
ATOM 5903 O O . GLY A 1 851 ? -13.225 -16.853 21.110 1.00 97.94 851 GLY A O 1
ATOM 5904 N N . PHE A 1 852 ? -11.435 -16.055 22.200 1.00 98.56 852 PHE A N 1
ATOM 5905 C CA . PHE A 1 852 ? -12.003 -14.781 22.639 1.00 98.56 852 PHE A CA 1
ATOM 5906 C C . PHE A 1 852 ? -12.339 -13.843 21.471 1.00 98.56 852 PHE A C 1
ATOM 5908 O O . PHE A 1 852 ? -11.724 -13.876 20.402 1.00 98.56 852 PHE A O 1
ATOM 5915 N N . GLY A 1 853 ? -13.266 -12.909 21.696 1.00 98.69 853 GLY A N 1
ATOM 5916 C CA . GLY A 1 853 ? -13.412 -11.733 20.834 1.00 98.69 853 GLY A CA 1
ATOM 5917 C C . GLY A 1 853 ? -12.205 -10.794 20.959 1.00 98.69 853 GLY A C 1
ATOM 5918 O O . GLY A 1 853 ? -11.562 -10.458 19.965 1.00 98.69 853 GLY A O 1
ATOM 5919 N N . LEU A 1 854 ? -11.864 -10.417 22.190 1.00 98.62 854 LEU A N 1
ATOM 5920 C CA . LEU A 1 854 ? -10.617 -9.742 22.554 1.00 98.62 854 LEU A CA 1
ATOM 5921 C C . LEU A 1 854 ? -10.063 -10.367 23.839 1.00 98.62 854 LEU A C 1
ATOM 5923 O O . LEU A 1 854 ? -10.738 -10.336 24.867 1.00 98.62 854 LEU A O 1
ATOM 5927 N N . ARG A 1 855 ? -8.827 -10.865 23.795 1.00 97.25 855 ARG A N 1
ATOM 5928 C CA . ARG A 1 855 ? -8.050 -11.289 24.963 1.00 97.25 855 ARG A CA 1
ATOM 5929 C C . ARG A 1 855 ? -6.969 -10.256 25.274 1.00 97.25 855 ARG A C 1
ATOM 5931 O O . ARG A 1 855 ? -6.166 -9.915 24.411 1.00 97.25 855 ARG A O 1
ATOM 5938 N N . LEU A 1 856 ? -6.931 -9.770 26.513 1.00 94.62 856 LEU A N 1
ATOM 5939 C CA . LEU A 1 856 ? -5.903 -8.854 27.016 1.00 94.62 856 LEU A CA 1
ATOM 5940 C C . LEU A 1 856 ? -5.176 -9.524 28.190 1.00 94.62 856 LEU A C 1
ATOM 5942 O O . LEU A 1 856 ? -5.757 -9.722 29.256 1.00 94.62 856 LEU A O 1
ATOM 5946 N N . VAL A 1 857 ? -3.909 -9.892 27.994 1.00 90.62 857 VAL A N 1
ATOM 5947 C CA . VAL A 1 857 ? -3.066 -10.550 29.003 1.00 90.62 857 VAL A CA 1
ATOM 5948 C C . VAL A 1 857 ? -1.869 -9.654 29.303 1.00 90.62 857 VAL A C 1
ATOM 5950 O O . VAL A 1 857 ? -0.918 -9.586 28.531 1.00 90.62 857 VAL A O 1
ATOM 5953 N N . GLU A 1 858 ? -1.912 -8.988 30.456 1.00 80.88 858 GLU A N 1
ATOM 5954 C CA . GLU A 1 858 ? -1.080 -7.822 30.801 1.00 80.88 858 GLU A CA 1
ATOM 5955 C C . GLU A 1 858 ? -1.286 -6.584 29.887 1.00 80.88 858 GLU A C 1
ATOM 5957 O O . GLU A 1 858 ? -1.139 -6.639 28.669 1.00 80.88 858 GLU A O 1
ATOM 5962 N N . GLY A 1 859 ? -1.548 -5.425 30.494 1.00 85.19 859 GLY A N 1
ATOM 5963 C CA . GLY A 1 859 ? -1.692 -4.126 29.826 1.00 85.19 859 GLY A CA 1
ATOM 5964 C C . GLY A 1 859 ? -2.600 -3.168 30.606 1.00 85.19 859 GLY A C 1
ATOM 5965 O O . GLY A 1 859 ? -3.499 -3.607 31.318 1.00 85.19 859 GLY A O 1
ATOM 5966 N N . GLU A 1 860 ? -2.372 -1.859 30.498 1.00 90.00 860 GLU A N 1
ATOM 5967 C CA . GLU A 1 860 ? -3.099 -0.831 31.274 1.00 90.00 860 GLU A CA 1
ATOM 5968 C C . GLU A 1 860 ? -3.378 0.442 30.452 1.00 90.00 860 GLU A C 1
ATOM 5970 O O . GLU A 1 860 ? -2.816 0.622 29.373 1.00 90.00 860 GLU A O 1
ATOM 5975 N N . GLU A 1 861 ? -4.239 1.338 30.943 1.00 93.19 861 GLU A N 1
ATOM 5976 C CA . GLU A 1 861 ? -4.637 2.596 30.269 1.00 93.19 861 GLU A CA 1
ATOM 5977 C C . GLU A 1 861 ? -5.341 2.407 28.894 1.00 93.19 861 GLU A C 1
ATOM 5979 O O . GLU A 1 861 ? -5.395 3.336 28.082 1.00 93.19 861 GLU A O 1
ATOM 5984 N N . ASN A 1 862 ? -5.872 1.217 28.576 1.00 95.62 862 ASN A N 1
ATOM 5985 C CA . ASN A 1 862 ? -6.429 0.921 27.245 1.00 95.62 862 ASN A CA 1
ATOM 5986 C C . ASN A 1 862 ? -7.926 1.269 27.123 1.00 95.62 862 ASN A C 1
ATOM 5988 O O . ASN A 1 862 ? -8.701 1.112 28.064 1.00 95.62 862 ASN A O 1
ATOM 5992 N N . LEU A 1 863 ? -8.364 1.701 25.935 1.00 97.69 863 LEU A N 1
ATOM 5993 C CA . LEU A 1 863 ? -9.748 2.088 25.639 1.00 97.69 863 LEU A CA 1
ATOM 5994 C C . LEU A 1 863 ? -10.410 1.106 24.662 1.00 97.69 863 LEU A C 1
ATOM 5996 O O . LEU A 1 863 ? -10.145 1.126 23.459 1.00 97.69 863 LEU A O 1
ATOM 6000 N N . ILE A 1 864 ? -11.337 0.299 25.174 1.00 98.56 864 ILE A N 1
ATOM 6001 C CA . ILE A 1 864 ? -12.123 -0.679 24.416 1.00 98.56 864 ILE A CA 1
ATOM 6002 C C . ILE A 1 864 ? -13.530 -0.104 24.212 1.00 98.56 864 ILE A C 1
ATOM 6004 O O . ILE A 1 864 ? -14.385 -0.132 25.101 1.00 98.56 864 ILE A O 1
ATOM 6008 N N . GLY A 1 865 ? -13.786 0.429 23.022 1.00 97.88 865 GLY A N 1
ATOM 6009 C CA . GLY A 1 865 ? -15.018 1.132 22.671 1.00 97.88 865 GLY A CA 1
ATOM 6010 C C . GLY A 1 865 ? -14.937 2.634 22.954 1.00 97.88 865 GLY A C 1
ATOM 6011 O O . GLY A 1 865 ? -13.872 3.245 22.855 1.00 97.88 865 GLY A O 1
ATOM 6012 N N . GLY A 1 866 ? -16.056 3.275 23.297 1.00 95.44 866 GLY A N 1
ATOM 6013 C CA . GLY A 1 866 ? -16.045 4.682 23.705 1.00 95.44 866 GLY A CA 1
ATOM 6014 C C . GLY A 1 866 ? -17.357 5.444 23.532 1.00 95.44 866 GLY A C 1
ATOM 6015 O O . GLY A 1 866 ? -18.363 4.945 23.036 1.00 95.44 866 GLY A O 1
ATOM 6016 N N . SER A 1 867 ? -17.333 6.717 23.933 1.00 91.06 867 SER A N 1
ATOM 6017 C CA . SER A 1 867 ? -18.527 7.568 24.011 1.00 91.06 867 SER A CA 1
ATOM 6018 C C . SER A 1 867 ? -18.937 8.250 22.696 1.00 91.06 867 SER A C 1
ATOM 6020 O O . SER A 1 867 ? -20.036 8.811 22.624 1.00 91.06 867 SER A O 1
ATOM 6022 N N . ALA A 1 868 ? -18.103 8.197 21.653 1.00 93.50 868 ALA A N 1
ATOM 6023 C CA . ALA A 1 868 ? -18.437 8.718 20.328 1.00 93.50 868 ALA A CA 1
ATOM 6024 C C . ALA A 1 868 ? -19.390 7.776 19.565 1.00 93.50 868 ALA A C 1
ATOM 6026 O O . ALA A 1 868 ? -19.403 6.562 19.766 1.00 93.50 868 ALA A O 1
ATOM 6027 N N . SER A 1 869 ? -20.204 8.337 18.667 1.00 92.31 869 SER A N 1
ATOM 6028 C CA . SER A 1 869 ? -21.145 7.551 17.860 1.00 92.31 869 SER A CA 1
ATOM 6029 C C . SER A 1 869 ? -20.386 6.601 16.930 1.00 92.31 869 SER A C 1
ATOM 6031 O O . SER A 1 869 ? -19.646 7.065 16.068 1.00 92.31 869 SER A O 1
ATOM 6033 N N . GLY A 1 870 ? -20.590 5.291 17.087 1.00 93.06 870 GLY A N 1
ATOM 6034 C CA . GLY A 1 870 ? -19.863 4.259 16.338 1.00 93.06 870 GLY A CA 1
ATOM 6035 C C . GLY A 1 870 ? -18.486 3.889 16.905 1.00 93.06 870 GLY A C 1
ATOM 6036 O O . GLY A 1 870 ? -17.743 3.195 16.223 1.00 93.06 870 GLY A O 1
ATOM 6037 N N . ALA A 1 871 ? -18.127 4.344 18.114 1.00 97.44 871 ALA A N 1
ATOM 6038 C CA . ALA A 1 871 ? -16.890 3.925 18.784 1.00 97.44 871 ALA A CA 1
ATOM 6039 C C . ALA A 1 871 ? -16.991 2.545 19.452 1.00 97.44 871 ALA A C 1
ATOM 6041 O O . ALA A 1 871 ? -15.986 1.850 19.536 1.00 97.44 871 ALA A O 1
ATOM 6042 N N . GLY A 1 872 ? -18.176 2.143 19.919 1.00 97.75 872 GLY A N 1
ATOM 6043 C CA . GLY A 1 872 ? -18.401 0.805 20.471 1.00 97.75 872 GLY A CA 1
ATOM 6044 C C . GLY A 1 872 ? -18.150 -0.287 19.430 1.00 97.75 872 GLY A C 1
ATOM 6045 O O . GLY A 1 872 ? -18.600 -0.167 18.292 1.00 97.75 872 GLY A O 1
ATOM 6046 N N . ASN A 1 873 ? -17.424 -1.330 19.823 1.00 98.69 873 ASN A N 1
ATOM 6047 C CA . ASN A 1 873 ? -17.227 -2.548 19.036 1.00 98.69 873 ASN A CA 1
ATOM 6048 C C . ASN A 1 873 ? -18.430 -3.489 19.200 1.00 98.69 873 ASN A C 1
ATOM 6050 O O . ASN A 1 873 ? -19.163 -3.381 20.182 1.00 98.69 873 ASN A O 1
ATOM 6054 N N . THR A 1 874 ? -18.582 -4.454 18.299 1.00 98.62 874 THR A N 1
ATOM 6055 C CA . THR A 1 874 ? -19.476 -5.607 18.467 1.00 98.62 874 THR A CA 1
ATOM 6056 C C . THR A 1 874 ? -18.637 -6.864 18.671 1.00 98.62 874 THR A C 1
ATOM 6058 O O . THR A 1 874 ? -17.852 -7.202 17.788 1.00 98.62 874 THR A O 1
ATOM 6061 N N . PHE A 1 875 ? -18.832 -7.571 19.784 1.00 98.75 875 PHE A N 1
ATOM 6062 C CA . PHE A 1 875 ? -18.232 -8.878 20.064 1.00 98.75 875 PHE A CA 1
ATOM 6063 C C . PHE A 1 875 ? -19.342 -9.933 20.138 1.00 98.75 875 PHE A C 1
ATOM 6065 O O . PHE A 1 875 ? -20.122 -9.948 21.097 1.00 98.75 875 PHE A O 1
ATOM 6072 N N . ALA A 1 876 ? -19.439 -10.785 19.117 1.00 98.12 876 ALA A N 1
ATOM 6073 C CA . ALA A 1 876 ? -20.488 -11.795 19.016 1.00 98.12 876 ALA A CA 1
ATOM 6074 C C . ALA A 1 876 ? -20.007 -13.111 18.395 1.00 98.12 876 ALA A C 1
ATOM 6076 O O . ALA A 1 876 ? -19.129 -13.096 17.542 1.00 98.12 876 ALA A O 1
ATOM 6077 N N . PHE A 1 877 ? -20.626 -14.231 18.780 1.00 98.19 877 PHE A N 1
ATOM 6078 C CA . PHE A 1 877 ? -20.354 -15.586 18.264 1.00 98.19 877 PHE A CA 1
ATOM 6079 C C . PHE A 1 877 ? -18.940 -16.143 18.510 1.00 98.19 877 PHE A C 1
ATOM 6081 O O . PHE A 1 877 ? -18.609 -17.193 17.968 1.00 98.19 877 PHE A O 1
ATOM 6088 N N . ASN A 1 878 ? -18.105 -15.488 19.322 1.00 98.62 878 ASN A N 1
ATOM 6089 C CA . ASN A 1 878 ? -16.750 -15.965 19.624 1.00 98.62 878 ASN A CA 1
ATOM 6090 C C . ASN A 1 878 ? -16.778 -17.229 20.512 1.00 98.62 878 ASN A C 1
ATOM 6092 O O . ASN A 1 878 ? -17.756 -17.472 21.223 1.00 98.62 878 ASN A O 1
ATOM 6096 N N . GLY A 1 879 ? -15.734 -18.055 20.410 1.00 98.19 879 GLY A N 1
ATOM 6097 C CA . GLY A 1 879 ? -15.636 -19.385 21.020 1.00 98.19 879 GLY A CA 1
ATOM 6098 C C . GLY A 1 879 ? -15.349 -19.420 22.524 1.00 98.19 879 GLY A C 1
ATOM 6099 O O . GLY A 1 879 ? -15.557 -20.472 23.125 1.00 98.19 879 GLY A O 1
ATOM 6100 N N . GLU A 1 880 ? -14.927 -18.295 23.106 1.00 97.12 880 GLU A N 1
ATOM 6101 C CA . GLU A 1 880 ? -14.805 -18.034 24.554 1.00 97.12 880 GLU A CA 1
ATOM 6102 C C . GLU A 1 880 ? -15.494 -16.675 24.866 1.00 97.12 880 GLU A C 1
ATOM 6104 O O . GLU A 1 880 ? -16.553 -16.390 24.289 1.00 97.12 880 GLU A O 1
ATOM 6109 N N . ASP A 1 881 ? -14.956 -15.823 25.748 1.00 97.62 881 ASP A N 1
ATOM 6110 C CA . ASP A 1 881 ? -15.598 -14.546 26.120 1.00 97.62 881 ASP A CA 1
ATOM 6111 C C . ASP A 1 881 ? -15.558 -13.475 25.006 1.00 97.62 881 ASP A C 1
ATOM 6113 O O . ASP A 1 881 ? -14.692 -13.454 24.126 1.00 97.62 881 ASP A O 1
ATOM 6117 N N . GLY A 1 882 ? -16.472 -12.502 25.078 1.00 98.12 882 GLY A N 1
ATOM 6118 C CA . GLY A 1 882 ? -16.479 -11.323 24.206 1.00 98.12 882 GLY A CA 1
ATOM 6119 C C . GLY A 1 882 ? -15.250 -10.425 24.405 1.00 98.12 882 GLY A C 1
ATOM 6120 O O . GLY A 1 882 ? -14.562 -10.101 23.437 1.00 98.12 882 GLY A O 1
ATOM 6121 N N . VAL A 1 883 ? -14.965 -10.046 25.654 1.00 98.38 883 VAL A N 1
ATOM 6122 C CA . VAL A 1 883 ? -13.724 -9.389 26.101 1.00 98.38 883 VAL A CA 1
ATOM 6123 C C . VAL A 1 883 ? -13.258 -10.072 27.387 1.00 98.38 883 VAL A C 1
ATOM 6125 O O . VAL A 1 883 ? -13.934 -9.976 28.406 1.00 98.38 883 VAL A O 1
ATOM 6128 N N . GLY A 1 884 ? -12.093 -10.712 27.362 1.00 95.94 884 GLY A N 1
ATOM 6129 C CA . GLY A 1 884 ? -11.441 -11.254 28.553 1.00 95.94 884 GLY A CA 1
ATOM 6130 C C . GLY A 1 884 ? -10.184 -10.453 28.901 1.00 95.94 884 GLY A C 1
ATOM 6131 O O . GLY A 1 884 ? -9.353 -10.202 28.024 1.00 95.94 884 GLY A O 1
ATOM 6132 N N . ILE A 1 885 ? -10.014 -10.067 30.168 1.00 93.44 885 ILE A N 1
ATOM 6133 C CA . ILE A 1 885 ? -8.816 -9.354 30.658 1.00 93.44 885 ILE A CA 1
ATOM 6134 C C . ILE A 1 885 ? -8.219 -10.119 31.839 1.00 93.44 885 ILE A C 1
ATOM 6136 O O . ILE A 1 885 ? -8.895 -10.279 32.848 1.00 93.44 885 ILE A O 1
ATOM 6140 N N . ALA A 1 886 ? -6.955 -10.547 31.760 1.00 87.88 886 ALA A N 1
ATOM 6141 C CA . ALA A 1 886 ? -6.319 -11.350 32.809 1.00 87.88 886 ALA A CA 1
ATOM 6142 C C . ALA A 1 886 ? -4.938 -10.849 33.254 1.00 87.88 886 ALA A C 1
ATOM 6144 O O . ALA A 1 886 ? -4.131 -10.325 32.476 1.00 87.88 886 ALA A O 1
ATOM 6145 N N . THR A 1 887 ? -4.644 -11.066 34.536 1.00 79.75 887 THR A N 1
ATOM 6146 C CA . THR A 1 887 ? -3.375 -10.715 35.172 1.00 79.75 887 THR A CA 1
ATOM 6147 C C . THR A 1 887 ? -2.291 -11.783 35.009 1.00 79.75 887 THR A C 1
ATOM 6149 O O . THR A 1 887 ? -2.488 -12.978 35.220 1.00 79.75 887 THR A O 1
ATOM 6152 N N . ALA A 1 888 ? -1.064 -11.321 34.759 1.00 60.88 888 ALA A N 1
ATOM 6153 C CA . ALA A 1 888 ? 0.166 -12.048 35.102 1.00 60.88 888 ALA A CA 1
ATOM 6154 C C . ALA A 1 888 ? 1.124 -11.203 35.981 1.00 60.88 888 ALA A C 1
ATOM 6156 O O . ALA A 1 888 ? 2.249 -11.603 36.294 1.00 60.88 888 ALA A O 1
ATOM 6157 N N . GLY A 1 889 ? 0.639 -10.056 36.467 1.00 55.16 889 GLY A N 1
ATOM 6158 C CA . GLY A 1 889 ? 1.336 -9.106 37.329 1.00 55.16 889 GLY A CA 1
ATOM 6159 C C . GLY A 1 889 ? 0.412 -7.947 37.736 1.00 55.16 889 GLY A C 1
ATOM 6160 O O . GLY A 1 889 ? -0.779 -7.998 37.440 1.00 55.16 889 GLY A O 1
ATOM 6161 N N . PRO A 1 890 ? 0.937 -6.888 38.381 1.00 61.47 890 PRO A N 1
ATOM 6162 C CA . PRO A 1 890 ? 0.173 -5.701 38.790 1.00 61.47 890 PRO A CA 1
ATOM 6163 C C . PRO A 1 890 ? -0.072 -4.740 37.606 1.00 61.47 890 PRO A C 1
ATOM 6165 O O . PRO A 1 890 ? 0.196 -3.547 37.712 1.00 61.47 890 PRO A O 1
ATOM 6168 N N . PHE A 1 891 ? -0.457 -5.289 36.452 1.00 67.12 891 PHE A N 1
ATOM 6169 C CA . PHE A 1 891 ? -0.457 -4.626 35.146 1.00 67.12 891 PHE A CA 1
ATOM 6170 C C . PHE A 1 891 ? -1.677 -5.082 34.325 1.00 67.12 891 PHE A C 1
ATOM 6172 O O . PHE A 1 891 ? -1.516 -5.728 33.295 1.00 67.12 891 PHE A O 1
ATOM 6179 N N . ALA A 1 892 ? -2.891 -4.834 34.818 1.00 85.50 892 ALA A N 1
ATOM 6180 C CA . ALA A 1 892 ? -4.150 -5.148 34.122 1.00 85.50 892 ALA A CA 1
ATOM 6181 C C . ALA A 1 892 ? -5.268 -4.120 34.426 1.00 85.50 892 ALA A C 1
ATOM 6183 O O . ALA A 1 892 ? -6.454 -4.413 34.267 1.00 85.50 892 ALA A O 1
ATOM 6184 N N . ASP A 1 893 ? -4.885 -2.926 34.883 1.00 89.31 893 ASP A N 1
ATOM 6185 C CA . ASP A 1 893 ? -5.777 -1.890 35.417 1.00 89.31 893 ASP A CA 1
ATOM 6186 C C . ASP A 1 893 ? -6.054 -0.770 34.403 1.00 89.31 893 ASP A C 1
ATOM 6188 O O . ASP A 1 893 ? -5.427 -0.680 33.349 1.00 89.31 893 ASP A O 1
ATOM 6192 N N . GLU A 1 894 ? -6.983 0.127 34.733 1.00 92.94 894 GLU A N 1
ATOM 6193 C CA . GLU A 1 894 ? -7.311 1.326 33.945 1.00 92.94 894 GLU A CA 1
ATOM 6194 C C . GLU A 1 894 ? -7.806 1.004 32.510 1.00 92.94 894 GLU A C 1
ATOM 6196 O O . GLU A 1 894 ? -7.844 1.872 31.636 1.00 92.94 894 GLU A O 1
ATOM 6201 N N . ASN A 1 895 ? -8.242 -0.241 32.263 1.00 94.81 895 ASN A N 1
ATOM 6202 C CA . ASN A 1 895 ? -8.736 -0.723 30.972 1.00 94.81 895 ASN A CA 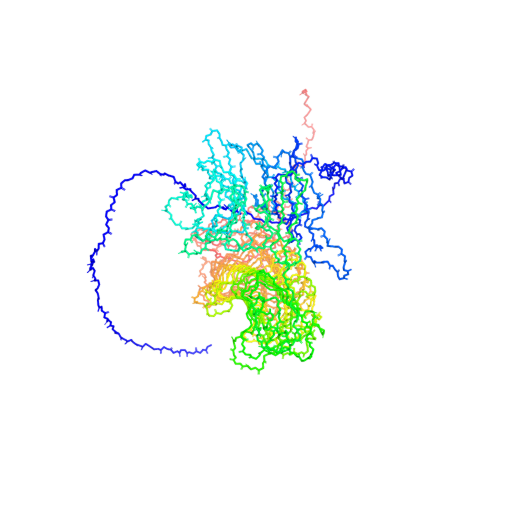1
ATOM 6203 C C . ASN A 1 895 ? -10.231 -0.400 30.810 1.00 94.81 895 ASN A C 1
ATOM 6205 O O . ASN A 1 895 ? -11.120 -1.141 31.248 1.00 94.81 895 ASN A O 1
ATOM 6209 N N . ARG A 1 896 ? -10.521 0.725 30.149 1.00 97.44 896 ARG A N 1
ATOM 6210 C CA . ARG A 1 896 ? -11.874 1.262 29.988 1.00 97.44 896 ARG A CA 1
ATOM 6211 C C . ARG A 1 896 ? -12.669 0.538 28.906 1.00 97.44 896 ARG A C 1
ATOM 6213 O O . ARG A 1 896 ? -12.466 0.778 27.716 1.00 97.44 896 ARG A O 1
ATOM 6220 N N . ILE A 1 897 ? -13.677 -0.225 29.319 1.00 98.25 897 ILE A N 1
ATOM 6221 C CA . ILE A 1 897 ? -14.657 -0.862 28.428 1.00 98.25 897 ILE A CA 1
ATOM 6222 C C . ILE A 1 897 ? -15.910 0.028 28.366 1.00 98.25 897 ILE A C 1
ATOM 6224 O O . ILE A 1 897 ? -16.514 0.328 29.391 1.00 98.25 897 ILE A O 1
ATOM 6228 N N . SER A 1 898 ? -16.319 0.517 27.190 1.00 97.38 898 SER A N 1
ATOM 6229 C CA . SER A 1 898 ? -17.449 1.463 27.100 1.00 97.38 898 SER A CA 1
ATOM 6230 C C . SER A 1 898 ? -18.244 1.336 25.800 1.00 97.38 898 SER A C 1
ATOM 6232 O O . SER A 1 898 ? -17.691 1.377 24.702 1.00 97.38 898 SER A O 1
ATOM 6234 N N . ARG A 1 899 ? -19.572 1.223 25.931 1.00 96.50 899 ARG A N 1
ATOM 6235 C CA . ARG A 1 899 ? -20.570 1.153 24.835 1.00 96.50 899 ARG A CA 1
ATOM 6236 C C . ARG A 1 899 ? -20.368 0.078 23.763 1.00 96.50 899 ARG A C 1
ATOM 6238 O O . ARG A 1 899 ? -20.937 0.204 22.680 1.00 96.50 899 ARG A O 1
ATOM 6245 N N . ASN A 1 900 ? -19.593 -0.963 24.043 1.00 98.19 900 ASN A N 1
ATOM 6246 C CA . ASN A 1 900 ? -19.528 -2.131 23.167 1.00 98.19 900 ASN A CA 1
ATOM 6247 C C . ASN A 1 900 ? -20.857 -2.904 23.205 1.00 98.19 900 ASN A C 1
ATOM 6249 O O . ASN A 1 900 ? -21.604 -2.822 24.181 1.00 98.19 900 ASN A O 1
ATOM 6253 N N . SER A 1 901 ? -21.133 -3.641 22.135 1.00 97.81 901 SER A N 1
ATOM 6254 C CA . SER A 1 901 ? -22.225 -4.601 22.026 1.00 97.81 901 SER A CA 1
ATOM 6255 C C . SER A 1 901 ? -21.679 -6.007 22.250 1.00 97.81 901 SER A C 1
ATOM 6257 O O . SER A 1 901 ? -20.716 -6.400 21.592 1.00 97.81 901 SER A O 1
ATOM 6259 N N . PHE A 1 902 ? -22.322 -6.772 23.127 1.00 98.19 902 PHE A N 1
ATOM 6260 C CA . PHE A 1 902 ? -21.959 -8.153 23.449 1.00 98.19 902 PHE A CA 1
ATOM 6261 C C . PHE A 1 902 ? -23.192 -9.048 23.323 1.00 98.19 902 PHE A C 1
ATOM 6263 O O . PHE A 1 902 ? -24.183 -8.774 24.003 1.00 98.19 902 PHE A O 1
ATOM 6270 N N . PHE A 1 903 ? -23.143 -10.088 22.484 1.00 97.19 903 PHE A N 1
ATOM 6271 C CA . PHE A 1 903 ? -24.213 -11.092 22.380 1.00 97.19 903 PHE A CA 1
ATOM 6272 C C . PHE A 1 903 ? -23.754 -12.405 21.724 1.00 97.19 903 PHE A C 1
ATOM 6274 O O . PHE A 1 903 ? -22.944 -12.405 20.805 1.00 97.19 903 PHE A O 1
ATOM 6281 N N . SER A 1 904 ? -24.340 -13.530 22.128 1.00 96.75 904 SER A N 1
ATOM 6282 C CA . SER A 1 904 ? -24.159 -14.870 21.552 1.00 96.75 904 SER A CA 1
ATOM 6283 C C . SER A 1 904 ? -22.711 -15.376 21.463 1.00 96.75 904 SER A C 1
ATOM 6285 O O . SER A 1 904 ? -22.431 -16.204 20.600 1.00 96.75 904 SER A O 1
ATOM 6287 N N . ASN A 1 905 ? -21.798 -14.906 22.321 1.00 97.38 905 ASN A N 1
ATOM 6288 C CA . ASN A 1 905 ? -20.497 -15.565 22.525 1.00 97.38 905 ASN A CA 1
ATOM 6289 C C . ASN A 1 905 ? -20.703 -16.897 23.284 1.00 97.38 905 ASN A C 1
ATOM 6291 O O . ASN A 1 905 ? -21.825 -17.207 23.696 1.00 97.38 905 ASN A O 1
ATOM 6295 N N . ALA A 1 906 ? -19.663 -17.722 23.411 1.00 96.19 906 ALA A N 1
ATOM 6296 C CA . ALA A 1 906 ? -19.777 -19.022 24.077 1.00 96.19 906 ALA A CA 1
ATOM 6297 C C . ALA A 1 906 ? -19.904 -18.908 25.605 1.00 96.19 906 ALA A C 1
ATOM 6299 O O . ALA A 1 906 ? -20.661 -19.679 26.203 1.00 96.19 906 ALA A O 1
ATOM 6300 N N . ASP A 1 907 ? -19.190 -17.940 26.185 1.00 95.31 907 ASP A N 1
ATOM 6301 C CA . ASP A 1 907 ? -19.174 -17.608 27.609 1.00 95.31 907 ASP A CA 1
ATOM 6302 C C . ASP A 1 907 ? -19.554 -16.112 27.810 1.00 95.31 907 ASP A C 1
ATOM 6304 O O . ASP A 1 907 ? -20.509 -15.632 27.188 1.00 95.31 907 ASP A O 1
ATOM 6308 N N . LEU A 1 908 ? -18.891 -15.351 28.689 1.00 96.06 908 LEU A N 1
ATOM 6309 C CA . LEU A 1 908 ? -19.336 -14.014 29.106 1.00 96.06 908 LEU A CA 1
ATOM 6310 C C . LEU A 1 908 ? -19.181 -12.930 28.025 1.00 96.06 908 LEU A C 1
ATOM 6312 O O . LEU A 1 908 ? -18.427 -13.024 27.058 1.00 96.06 908 LEU A O 1
ATOM 6316 N N . GLY A 1 909 ? -19.879 -11.807 28.229 1.00 97.00 909 GLY A N 1
ATOM 6317 C CA . GLY A 1 909 ? -19.594 -10.573 27.490 1.00 97.00 909 GLY A CA 1
ATOM 6318 C C . GLY A 1 909 ? -18.280 -9.917 27.930 1.00 97.00 909 GLY A C 1
ATOM 6319 O O . GLY A 1 909 ? -17.509 -9.470 27.086 1.00 97.00 909 GLY A O 1
ATOM 6320 N N . ILE A 1 910 ? -18.031 -9.876 29.243 1.00 97.69 910 ILE A N 1
ATOM 6321 C CA . ILE A 1 910 ? -16.803 -9.373 29.871 1.00 97.69 910 ILE A CA 1
ATOM 6322 C C . ILE A 1 910 ? -16.449 -10.331 31.017 1.00 97.69 910 ILE A C 1
ATOM 6324 O O . ILE A 1 910 ? -17.316 -10.554 31.862 1.00 97.69 910 ILE A O 1
ATOM 6328 N N . ASP A 1 911 ? -15.212 -10.830 31.062 1.00 95.12 911 ASP A N 1
ATOM 6329 C CA . ASP A 1 911 ? -14.643 -11.610 32.177 1.00 95.12 911 ASP A CA 1
ATOM 6330 C C . ASP A 1 911 ? -13.322 -10.971 32.650 1.00 95.12 911 ASP A C 1
ATOM 6332 O O . ASP A 1 911 ? -12.497 -10.539 31.830 1.00 95.12 911 ASP A O 1
ATOM 6336 N N . LEU A 1 912 ? -13.129 -10.887 33.969 1.00 92.75 912 LEU A N 1
ATOM 6337 C CA . LEU A 1 912 ? -11.886 -10.449 34.602 1.00 92.75 912 LEU A CA 1
ATOM 6338 C C . LEU A 1 912 ? -11.176 -11.656 35.255 1.00 92.75 912 LEU A C 1
ATOM 6340 O O . LEU A 1 912 ? -11.732 -12.356 36.095 1.00 92.75 912 LEU A O 1
ATOM 6344 N N . ASP A 1 913 ? -9.909 -11.878 34.898 1.00 86.50 913 ASP A N 1
ATOM 6345 C CA . ASP A 1 913 ? -9.054 -13.008 35.316 1.00 86.50 913 ASP A CA 1
ATOM 6346 C C . ASP A 1 913 ? -9.481 -14.422 34.824 1.00 86.50 913 ASP A C 1
ATOM 6348 O O . ASP A 1 913 ? -8.922 -15.426 35.279 1.00 86.50 913 ASP A O 1
ATOM 6352 N N . PHE A 1 914 ? -10.391 -14.518 33.843 1.00 88.25 914 PHE A N 1
ATOM 6353 C CA . PHE A 1 914 ? -10.907 -15.763 33.230 1.00 88.25 914 PHE A CA 1
ATOM 6354 C C . PHE A 1 914 ? -11.553 -16.708 34.261 1.00 88.25 914 PHE A C 1
ATOM 6356 O O . PHE A 1 914 ? -11.267 -17.915 34.303 1.00 88.25 914 PHE A O 1
ATOM 6363 N N . ASN A 1 915 ? -12.368 -16.151 35.162 1.00 86.12 915 ASN A N 1
ATOM 6364 C CA . ASN A 1 915 ? -12.839 -16.841 36.369 1.00 86.12 915 ASN A CA 1
ATOM 6365 C C . ASN A 1 915 ? -14.362 -17.085 36.429 1.00 86.12 915 ASN A C 1
ATOM 6367 O O . ASN A 1 915 ? -14.833 -17.820 37.309 1.00 86.12 915 ASN A O 1
ATOM 6371 N N . GLY A 1 916 ? -15.119 -16.572 35.458 1.00 89.69 916 GLY A N 1
ATOM 6372 C CA . GLY A 1 916 ? -16.566 -16.396 35.539 1.00 89.69 916 GLY A CA 1
ATOM 6373 C C . GLY A 1 916 ? -16.931 -15.173 36.393 1.00 89.69 916 GLY A C 1
ATOM 6374 O O . GLY A 1 916 ? -16.043 -14.498 36.903 1.00 89.69 916 GLY A O 1
ATOM 6375 N N . PRO A 1 917 ? -18.235 -14.895 36.608 1.00 91.31 917 PRO A N 1
ATOM 6376 C CA . PRO A 1 917 ? -18.662 -13.622 37.182 1.00 91.31 917 PRO A CA 1
ATOM 6377 C C . PRO A 1 917 ? -18.062 -13.318 38.564 1.00 91.31 917 PRO A C 1
ATOM 6379 O O . PRO A 1 917 ? -18.379 -13.984 39.562 1.00 91.31 917 PRO A O 1
ATOM 6382 N N . SER A 1 918 ? -17.231 -12.281 38.608 1.00 88.06 918 SER A N 1
ATOM 6383 C CA . SER A 1 918 ? -16.497 -11.797 39.772 1.00 88.06 918 SER A CA 1
ATOM 6384 C C . SER A 1 918 ? -17.470 -11.305 40.859 1.00 88.06 918 SER A C 1
ATOM 6386 O O . SER A 1 918 ? -18.335 -10.468 40.584 1.00 88.06 918 SER A O 1
ATOM 6388 N N . PRO A 1 919 ? -17.418 -11.820 42.105 1.00 87.69 919 PRO A N 1
ATOM 6389 C CA . PRO A 1 919 ? -18.437 -11.491 43.102 1.00 87.69 919 PRO A CA 1
ATOM 6390 C C . PRO A 1 919 ? -18.197 -10.124 43.752 1.00 87.69 919 PRO A C 1
ATOM 6392 O O . PRO A 1 919 ? -17.196 -9.970 44.445 1.00 87.69 919 PRO A O 1
ATOM 6395 N N . ASN A 1 920 ? -19.160 -9.196 43.650 1.00 90.81 920 ASN A N 1
ATOM 6396 C CA . ASN A 1 920 ? -19.075 -7.911 44.356 1.00 90.81 920 ASN A CA 1
ATOM 6397 C C . ASN A 1 920 ? -18.765 -8.064 45.861 1.00 90.81 920 ASN A C 1
ATOM 6399 O O . ASN A 1 920 ? -19.470 -8.809 46.562 1.00 90.81 920 ASN A O 1
ATOM 6403 N N . ASP A 1 921 ? -17.820 -7.278 46.381 1.00 85.00 921 ASP A N 1
ATOM 6404 C CA . ASP A 1 921 ? -17.452 -7.258 47.803 1.00 85.00 921 ASP A CA 1
ATOM 6405 C C . ASP A 1 921 ? -17.279 -5.826 48.391 1.00 85.00 921 ASP A C 1
ATOM 6407 O O . ASP A 1 921 ? -17.279 -4.841 47.652 1.00 85.00 921 ASP A O 1
ATOM 6411 N N . PRO A 1 922 ? -17.258 -5.654 49.730 1.00 85.56 922 PRO A N 1
ATOM 6412 C CA . PRO A 1 922 ? -17.453 -4.333 50.342 1.00 85.56 922 PRO A CA 1
ATOM 6413 C C . PRO A 1 922 ? -16.242 -3.391 50.243 1.00 85.56 922 PRO A C 1
ATOM 6415 O O . PRO A 1 922 ? -15.133 -3.771 50.619 1.00 85.56 922 PRO A O 1
ATOM 6418 N N . ASP A 1 923 ? -16.496 -2.127 49.883 1.00 75.50 923 ASP A N 1
ATOM 6419 C CA . ASP A 1 923 ? -15.514 -1.033 49.723 1.00 75.50 923 ASP A CA 1
ATOM 6420 C C . ASP A 1 923 ? -14.487 -1.183 48.554 1.00 75.50 923 ASP A C 1
ATOM 6422 O O . ASP A 1 923 ? -13.617 -0.317 48.436 1.00 75.50 923 ASP A O 1
ATOM 6426 N N . ASP A 1 924 ? -14.586 -2.203 47.679 1.00 72.81 924 ASP A N 1
ATOM 6427 C CA . ASP A 1 924 ? -13.669 -2.493 46.534 1.00 72.81 924 ASP A CA 1
ATOM 6428 C C . ASP A 1 924 ? -12.159 -2.575 46.929 1.00 72.81 924 ASP A C 1
ATOM 6430 O O . ASP A 1 924 ? -11.352 -1.693 46.615 1.00 72.81 924 ASP A O 1
ATOM 6434 N N . PRO A 1 925 ? -11.737 -3.603 47.694 1.00 74.50 925 PRO A N 1
ATOM 6435 C CA . PRO A 1 925 ? -10.369 -3.796 48.172 1.00 74.50 925 PRO A CA 1
ATOM 6436 C C . PRO A 1 925 ? -9.485 -4.663 47.251 1.00 74.50 925 PRO A C 1
ATOM 6438 O O . PRO A 1 925 ? -8.371 -5.011 47.669 1.00 74.50 925 PRO A O 1
ATOM 6441 N N . ASP A 1 926 ? -9.982 -5.087 46.085 1.00 75.25 926 ASP A N 1
ATOM 6442 C CA . ASP A 1 926 ? -9.346 -6.118 45.261 1.00 75.25 926 ASP A CA 1
ATOM 6443 C C . ASP A 1 926 ? -8.180 -5.602 44.389 1.00 75.25 926 ASP A C 1
ATOM 6445 O O . ASP A 1 926 ? -7.739 -4.454 44.488 1.00 75.25 926 ASP A O 1
ATOM 6449 N N . SER A 1 927 ? -7.522 -6.519 43.668 1.00 74.94 927 SER A N 1
ATOM 6450 C CA . SER A 1 927 ? -6.237 -6.235 42.994 1.00 74.94 927 SER A CA 1
ATOM 6451 C C . SER A 1 927 ? -5.890 -7.175 41.828 1.00 74.94 927 SER A C 1
ATOM 6453 O O . SER A 1 927 ? -4.710 -7.394 41.534 1.00 74.94 927 SER A O 1
ATOM 6455 N N . PHE A 1 928 ? -6.910 -7.748 41.184 1.00 81.25 928 PHE A N 1
ATOM 6456 C CA . PHE A 1 928 ? -6.785 -8.394 39.871 1.00 81.25 928 PHE A CA 1
ATOM 6457 C C . PHE A 1 928 ? -7.171 -7.407 38.752 1.00 81.25 928 PHE A C 1
ATOM 6459 O O . PHE A 1 928 ? -7.154 -6.202 38.990 1.00 81.25 928 PHE A O 1
ATOM 6466 N N . ALA A 1 929 ? -7.456 -7.879 37.533 1.00 88.31 929 ALA A N 1
ATOM 6467 C CA . ALA A 1 929 ? -7.754 -7.021 36.381 1.00 88.31 929 ALA A CA 1
ATOM 6468 C C . ALA A 1 929 ? -8.841 -5.967 36.672 1.00 88.31 929 ALA A C 1
ATOM 6470 O O . ALA A 1 929 ? -9.855 -6.264 37.304 1.00 88.31 929 ALA A O 1
ATOM 6471 N N . ASN A 1 930 ? -8.621 -4.726 36.216 1.00 92.00 930 ASN A N 1
ATOM 6472 C CA . ASN A 1 930 ? -9.450 -3.559 36.548 1.00 92.00 930 ASN A CA 1
ATOM 6473 C C . ASN A 1 930 ? -9.733 -3.409 38.059 1.00 92.00 930 ASN A C 1
ATOM 6475 O O . ASN A 1 930 ? -10.829 -3.012 38.457 1.00 92.00 930 ASN A O 1
ATOM 6479 N N . GLN A 1 931 ? -8.758 -3.753 38.904 1.00 89.25 931 GLN A N 1
ATOM 6480 C CA . GLN A 1 931 ? -8.841 -3.748 40.374 1.00 89.25 931 GLN A CA 1
ATOM 6481 C C . GLN A 1 931 ? -9.980 -4.607 40.967 1.00 89.25 931 GLN A C 1
ATOM 6483 O O . GLN A 1 931 ? -10.235 -4.530 42.163 1.00 89.25 931 GLN A O 1
ATOM 6488 N N . GLY A 1 932 ? -10.631 -5.459 40.163 1.00 88.19 932 GLY A N 1
ATOM 6489 C CA . GLY A 1 932 ? -11.818 -6.232 40.553 1.00 88.19 932 GLY A CA 1
ATOM 6490 C C . GLY A 1 932 ? -13.148 -5.463 40.523 1.00 88.19 932 GLY A C 1
ATOM 6491 O O . GLY A 1 932 ? -14.165 -6.030 40.913 1.00 88.19 932 GLY A O 1
ATOM 6492 N N . GLN A 1 933 ? -13.145 -4.216 40.028 1.00 93.56 933 GLN A N 1
ATOM 6493 C CA . GLN A 1 933 ? -14.245 -3.238 40.041 1.00 93.56 933 GLN A CA 1
ATOM 6494 C C . GLN A 1 933 ? -15.664 -3.839 40.102 1.00 93.56 933 GLN A C 1
ATOM 6496 O O . GLN A 1 933 ? -16.187 -4.360 39.111 1.00 93.56 933 GLN A O 1
ATOM 6501 N N . ASN A 1 934 ? -16.347 -3.627 41.231 1.00 95.06 934 ASN A N 1
ATOM 6502 C CA . ASN A 1 934 ? -17.725 -4.072 41.466 1.00 95.06 934 ASN A CA 1
ATOM 6503 C C . ASN A 1 934 ? -18.720 -3.586 40.393 1.00 95.06 934 ASN A C 1
ATOM 6505 O O . ASN A 1 934 ? -18.709 -2.411 40.009 1.00 95.06 934 ASN A O 1
ATOM 6509 N N . PHE A 1 935 ? -19.662 -4.445 39.978 1.00 96.69 935 PHE A N 1
ATOM 6510 C CA . PHE A 1 935 ? -20.705 -4.097 39.000 1.00 96.69 935 PHE A CA 1
ATOM 6511 C C . PHE A 1 935 ? -22.005 -3.550 39.639 1.00 96.69 935 PHE A C 1
ATOM 6513 O O . PHE A 1 935 ? -22.294 -3.814 40.811 1.00 96.69 935 PHE A O 1
ATOM 6520 N N . PRO A 1 936 ? -22.864 -2.808 38.904 1.00 97.81 936 PRO A N 1
ATOM 6521 C CA . PRO A 1 936 ? -24.065 -2.195 39.478 1.00 97.81 936 PRO A CA 1
ATOM 6522 C C . PRO A 1 936 ? -25.202 -3.205 39.675 1.00 97.81 936 PRO A C 1
ATOM 6524 O O . PRO A 1 936 ? -25.698 -3.805 38.717 1.00 97.81 936 PRO A O 1
ATOM 6527 N N . VAL A 1 937 ? -25.707 -3.324 40.903 1.00 97.69 937 VAL A N 1
ATOM 6528 C CA . VAL A 1 937 ? -26.851 -4.183 41.238 1.00 97.69 937 VAL A CA 1
ATOM 6529 C C . VAL A 1 937 ? -28.147 -3.506 40.789 1.00 97.69 937 VAL A C 1
ATOM 6531 O O . VAL A 1 937 ? -28.726 -2.674 41.494 1.00 97.69 937 VAL A O 1
ATOM 6534 N N . VAL A 1 938 ? -28.621 -3.861 39.593 1.00 96.62 938 VAL A N 1
ATOM 6535 C CA . VAL A 1 938 ? -29.913 -3.402 39.065 1.00 96.62 938 VAL A CA 1
ATOM 6536 C C . VAL A 1 938 ? -31.042 -4.081 39.849 1.00 96.62 938 VAL A C 1
ATOM 6538 O O . VAL A 1 938 ? -31.158 -5.298 39.864 1.00 96.62 938 VAL A O 1
ATOM 6541 N N . THR A 1 939 ? -31.883 -3.292 40.520 1.00 94.38 939 THR A N 1
ATOM 6542 C CA . THR A 1 939 ? -32.989 -3.801 41.363 1.00 94.38 939 THR A CA 1
ATOM 6543 C C . THR A 1 939 ? -34.352 -3.743 40.679 1.00 94.38 939 THR A C 1
ATOM 6545 O O . THR A 1 939 ? -35.252 -4.501 41.040 1.00 94.38 939 THR A O 1
ATOM 6548 N N . ALA A 1 940 ? -34.518 -2.854 39.695 1.00 91.12 940 ALA A N 1
ATOM 6549 C CA . ALA A 1 940 ? -35.669 -2.830 38.798 1.00 91.12 940 ALA A CA 1
ATOM 6550 C C . ALA A 1 940 ? -35.334 -2.105 37.486 1.00 91.12 940 ALA A C 1
ATOM 6552 O O . ALA A 1 940 ? -34.644 -1.083 37.489 1.00 91.12 940 ALA A O 1
ATOM 6553 N N . ALA A 1 941 ? -35.905 -2.597 36.388 1.00 88.75 941 ALA A N 1
ATOM 6554 C CA . ALA A 1 941 ? -36.030 -1.887 35.121 1.00 88.75 941 ALA A CA 1
ATOM 6555 C C . ALA A 1 941 ? -37.523 -1.793 34.772 1.00 88.75 941 ALA A C 1
ATOM 6557 O O . ALA A 1 941 ? -38.238 -2.797 34.811 1.00 88.75 941 ALA A O 1
ATOM 6558 N N . VAL A 1 942 ? -38.012 -0.583 34.491 1.00 84.81 942 VAL A N 1
ATOM 6559 C CA . VAL A 1 942 ? -39.452 -0.301 34.358 1.00 84.81 942 VAL A CA 1
ATOM 6560 C C . VAL A 1 942 ? -39.743 0.477 33.079 1.00 84.81 942 VAL A C 1
ATOM 6562 O O . VAL A 1 942 ? -39.030 1.428 32.773 1.00 84.81 942 VAL A O 1
ATOM 6565 N N . GLY A 1 943 ? -40.804 0.100 32.359 1.00 72.94 943 GLY A N 1
ATOM 6566 C CA . GLY A 1 943 ? -41.411 0.884 31.270 1.00 72.94 943 GLY A CA 1
ATOM 6567 C C . GLY A 1 943 ? -42.850 1.324 31.604 1.00 72.94 943 GLY A C 1
ATOM 6568 O O . GLY A 1 943 ? -43.414 0.847 32.589 1.00 72.94 943 GLY A O 1
ATOM 6569 N N . PRO A 1 944 ? -43.489 2.215 30.814 1.00 62.72 944 PRO A N 1
ATOM 6570 C CA . PRO A 1 944 ? -43.077 2.708 29.493 1.00 62.72 944 PRO A CA 1
ATOM 6571 C C . PRO A 1 944 ? -42.331 4.055 29.504 1.00 62.72 944 PRO A C 1
ATOM 6573 O O . PRO A 1 944 ? -41.876 4.495 28.453 1.00 62.72 944 PRO A O 1
ATOM 6576 N N . ILE A 1 945 ? -42.208 4.721 30.658 1.00 66.06 945 ILE A N 1
ATOM 6577 C CA . ILE A 1 945 ? -41.193 5.766 30.864 1.00 66.06 945 ILE A CA 1
ATOM 6578 C C . ILE A 1 945 ? -39.956 5.010 31.359 1.00 66.06 945 ILE A C 1
ATOM 6580 O O . ILE A 1 945 ? -39.989 4.537 32.493 1.00 66.06 945 ILE A O 1
ATOM 6584 N N . PRO A 1 946 ? -38.928 4.799 30.519 1.00 80.19 946 PRO A N 1
ATOM 6585 C CA . PRO A 1 946 ? -37.921 3.786 30.787 1.00 80.19 946 PRO A CA 1
ATOM 6586 C C . PRO A 1 946 ? -36.975 4.263 31.897 1.00 80.19 946 PRO A C 1
ATOM 6588 O O . PRO A 1 946 ? -36.257 5.254 31.740 1.00 80.19 946 PRO A O 1
ATOM 6591 N N . SER A 1 947 ? -36.990 3.569 33.035 1.00 88.56 947 SER A N 1
ATOM 6592 C CA . SER A 1 947 ? -36.156 3.892 34.197 1.00 88.56 947 SER A CA 1
ATOM 6593 C C . SER A 1 947 ? -35.498 2.655 34.793 1.00 88.56 947 SER A C 1
ATOM 6595 O O . SER A 1 947 ? -36.164 1.632 34.967 1.00 88.56 947 SER A O 1
ATOM 6597 N N . VAL A 1 948 ? -34.223 2.779 35.161 1.00 93.44 948 VAL A N 1
ATOM 6598 C CA . VAL A 1 948 ? -33.421 1.715 35.781 1.00 93.44 948 VAL A CA 1
ATOM 6599 C C . VAL A 1 948 ? -32.976 2.177 37.168 1.00 93.44 948 VAL A C 1
ATOM 6601 O O . VAL A 1 948 ? -32.397 3.254 37.308 1.00 93.44 948 VAL A O 1
ATOM 6604 N N . THR A 1 949 ? -33.259 1.385 38.202 1.00 95.38 949 THR A N 1
ATOM 6605 C CA . THR A 1 949 ? -32.957 1.720 39.605 1.00 95.38 949 THR A CA 1
ATOM 6606 C C . THR A 1 949 ? -32.154 0.620 40.279 1.00 95.38 949 THR A C 1
ATOM 6608 O O . THR A 1 949 ? -32.463 -0.563 40.116 1.00 95.38 949 THR A O 1
ATOM 6611 N N . GLY A 1 950 ? -31.175 0.985 41.099 1.00 97.38 950 GLY A N 1
ATOM 6612 C CA . GLY A 1 950 ? -30.277 0.020 41.726 1.00 97.38 950 GLY A CA 1
ATOM 6613 C C . GLY A 1 950 ? -29.311 0.637 42.726 1.00 97.38 950 GLY A C 1
ATOM 6614 O O . GLY A 1 950 ? -29.491 1.779 43.161 1.00 97.38 950 GLY A O 1
ATOM 6615 N N . THR A 1 951 ? -28.290 -0.137 43.076 1.00 97.81 951 THR A N 1
ATOM 6616 C CA . THR A 1 951 ? -27.201 0.262 43.974 1.00 97.81 951 THR A CA 1
ATOM 6617 C C . THR A 1 951 ? -25.841 -0.127 43.403 1.00 97.81 951 THR A C 1
ATOM 6619 O O . THR A 1 951 ? -25.724 -1.139 42.715 1.00 97.81 951 THR A O 1
ATOM 6622 N N . LEU A 1 952 ? -24.820 0.660 43.721 1.00 98.00 952 LEU A N 1
ATOM 6623 C CA . LEU A 1 952 ? -23.409 0.294 43.621 1.00 98.00 952 LEU A CA 1
ATOM 6624 C C . LEU A 1 952 ? -22.827 0.310 45.043 1.00 98.00 952 LEU A C 1
ATOM 6626 O O . LEU A 1 952 ? -23.205 1.163 45.844 1.00 98.00 952 LEU A O 1
ATOM 6630 N N . ASP A 1 953 ? -21.935 -0.628 45.324 1.00 96.50 953 ASP A N 1
ATOM 6631 C CA . ASP A 1 953 ? -21.000 -0.635 46.453 1.00 96.50 953 ASP A CA 1
ATOM 6632 C C . ASP A 1 953 ? -19.618 -0.739 45.796 1.00 96.50 953 ASP A C 1
ATOM 6634 O O . ASP A 1 953 ? -19.471 -1.552 44.885 1.00 96.50 953 ASP A O 1
ATOM 6638 N N . SER A 1 954 ? -18.679 0.154 46.108 1.00 96.06 954 SER A N 1
ATOM 6639 C CA . SER A 1 954 ? -17.350 0.259 45.470 1.00 96.06 954 SER A CA 1
ATOM 6640 C C . SER A 1 954 ? -16.481 1.264 46.255 1.00 96.06 954 SER A C 1
ATOM 6642 O O . SER A 1 954 ? -16.859 1.654 47.361 1.00 96.06 954 SER A O 1
ATOM 6644 N N . LEU A 1 955 ? -15.345 1.736 45.718 1.00 94.31 955 LEU A N 1
ATOM 6645 C CA . LEU A 1 955 ? -14.415 2.622 46.435 1.00 94.31 955 LEU A CA 1
ATOM 6646 C C . LEU A 1 955 ? -15.139 3.840 47.059 1.00 94.31 955 LEU A C 1
ATOM 6648 O O . LEU A 1 955 ? -15.794 4.598 46.333 1.00 94.31 955 LEU A O 1
ATOM 6652 N N . PRO A 1 956 ? -15.010 4.096 48.377 1.00 96.25 956 PRO A N 1
ATOM 6653 C CA . PRO A 1 956 ? -15.728 5.179 49.051 1.00 96.25 956 PRO A CA 1
ATOM 6654 C C . PRO A 1 956 ? -15.402 6.591 48.544 1.00 96.25 956 PRO A C 1
ATOM 6656 O O . PRO A 1 956 ? -14.244 6.954 48.342 1.00 96.25 956 PRO A O 1
ATOM 6659 N N . SER A 1 957 ? -16.432 7.438 48.471 1.00 96.25 957 SER A N 1
ATOM 6660 C CA . SER A 1 957 ? -16.366 8.856 48.083 1.00 96.25 957 SER A CA 1
ATOM 6661 C C . SER A 1 957 ? -15.799 9.116 46.678 1.00 96.25 957 SER A C 1
ATOM 6663 O O . SER A 1 957 ? -15.241 10.187 46.422 1.00 96.25 957 SER A O 1
ATOM 6665 N N . THR A 1 958 ? -15.989 8.155 45.773 1.00 97.25 958 THR A N 1
ATOM 6666 C CA . THR A 1 958 ? -15.489 8.138 44.390 1.00 97.25 958 THR A CA 1
ATOM 6667 C C . THR A 1 958 ? -16.642 8.310 43.396 1.00 97.25 958 THR A C 1
ATOM 6669 O O . THR A 1 958 ? -17.791 7.967 43.682 1.00 97.25 958 THR A O 1
ATOM 6672 N N . GLU A 1 959 ? -16.359 8.909 42.237 1.00 98.12 959 GLU A N 1
ATOM 6673 C CA . GLU A 1 959 ? -17.333 9.133 41.164 1.00 98.12 959 GLU A CA 1
ATOM 6674 C C . GLU A 1 959 ? -17.246 8.015 40.116 1.00 98.12 959 GLU A C 1
ATOM 6676 O O . GLU A 1 959 ? -16.179 7.777 39.560 1.00 98.12 959 GLU A O 1
ATOM 6681 N N . PHE A 1 960 ? -18.367 7.357 39.820 1.00 98.25 960 PHE A N 1
ATOM 6682 C CA . PHE A 1 960 ? -18.443 6.247 38.869 1.00 98.25 960 PHE A CA 1
ATOM 6683 C C . PHE A 1 960 ? -19.382 6.581 37.714 1.00 98.25 960 PHE A C 1
ATOM 6685 O O . PHE A 1 960 ? -20.453 7.166 37.902 1.00 98.25 960 PHE A O 1
ATOM 6692 N N . THR A 1 961 ? -19.007 6.167 36.507 1.00 98.06 961 THR A N 1
ATOM 6693 C CA . THR A 1 961 ? -19.891 6.158 35.338 1.00 98.06 961 THR A CA 1
ATOM 6694 C C . THR A 1 961 ? -20.571 4.803 35.248 1.00 98.06 961 THR A C 1
ATOM 6696 O O . THR A 1 961 ? -19.901 3.803 35.024 1.00 98.06 961 THR A O 1
ATOM 6699 N N . LEU A 1 962 ? -21.894 4.767 35.382 1.00 98.12 962 LEU A N 1
ATOM 6700 C CA . LEU A 1 962 ? -22.689 3.574 35.107 1.00 98.12 962 LEU A CA 1
ATOM 6701 C C . LEU A 1 962 ? -23.126 3.601 33.639 1.00 98.12 962 LEU A C 1
ATOM 6703 O O . LEU A 1 962 ? -23.690 4.610 33.204 1.00 98.12 962 LEU A O 1
ATOM 6707 N N . GLU A 1 963 ? -22.916 2.523 32.887 1.00 97.31 963 GLU A N 1
ATOM 6708 C CA . GLU A 1 963 ? -23.474 2.344 31.536 1.00 97.31 963 GLU A CA 1
ATOM 6709 C C . GLU A 1 963 ? -24.506 1.207 31.542 1.00 97.31 963 GLU A C 1
ATOM 6711 O O . GLU A 1 963 ? -24.294 0.169 32.163 1.00 97.31 963 GLU A O 1
ATOM 6716 N N . PHE A 1 964 ? -25.652 1.422 30.886 1.00 96.44 964 PHE A N 1
ATOM 6717 C CA . PHE A 1 964 ? -26.796 0.504 30.898 1.00 96.44 964 PHE A CA 1
ATOM 6718 C C . PHE A 1 964 ? -27.053 -0.084 29.512 1.00 96.44 964 PHE A C 1
ATOM 6720 O O . PHE A 1 964 ? -26.990 0.628 28.503 1.00 96.44 964 PHE A O 1
ATOM 6727 N N . PHE A 1 965 ? -27.433 -1.358 29.477 1.00 96.25 965 PHE A N 1
ATOM 6728 C CA . PHE A 1 965 ? -27.654 -2.129 28.255 1.00 96.25 965 PHE A CA 1
ATOM 6729 C C . PHE A 1 965 ? -28.968 -2.916 28.342 1.00 96.25 965 PHE A C 1
ATOM 6731 O O . PHE A 1 965 ? -29.458 -3.201 29.435 1.00 96.25 965 PHE A O 1
ATOM 6738 N N . ALA A 1 966 ? -29.559 -3.233 27.191 1.00 94.81 966 ALA A N 1
ATOM 6739 C CA . ALA A 1 966 ? -30.676 -4.162 27.057 1.00 94.81 966 ALA A CA 1
ATOM 6740 C C . ALA A 1 966 ? -30.317 -5.290 26.090 1.00 94.81 966 ALA A C 1
ATOM 6742 O O . ALA A 1 966 ? -29.643 -5.038 25.091 1.00 94.81 966 ALA A O 1
ATOM 6743 N N . SER A 1 967 ? -30.830 -6.486 26.366 1.00 95.31 967 SER A N 1
ATOM 6744 C CA . SER A 1 967 ? -30.570 -7.697 25.582 1.00 95.31 967 SER A CA 1
ATOM 6745 C C . SER A 1 967 ? -31.836 -8.544 25.443 1.00 95.31 967 SER A C 1
ATOM 6747 O O . SER A 1 967 ? -32.674 -8.590 26.354 1.00 95.31 967 SER A O 1
ATOM 6749 N N . GLY A 1 968 ? -31.986 -9.223 24.302 1.00 93.31 968 GLY A N 1
ATOM 6750 C CA . GLY A 1 968 ? -33.094 -10.148 24.040 1.00 93.31 968 GLY A CA 1
ATOM 6751 C C . GLY A 1 968 ? -33.033 -11.454 24.846 1.00 93.31 968 GLY A C 1
ATOM 6752 O O . GLY A 1 968 ? -34.045 -12.148 24.970 1.00 93.31 968 GLY A O 1
ATOM 6753 N N . ALA A 1 969 ? -31.868 -11.777 25.411 1.00 92.50 969 ALA A N 1
ATOM 6754 C CA . ALA A 1 969 ? -31.618 -12.928 26.272 1.00 92.50 969 ALA A CA 1
ATOM 6755 C C . ALA A 1 969 ? -30.697 -12.558 27.451 1.00 92.50 969 ALA A C 1
ATOM 6757 O O . ALA A 1 969 ? -30.150 -11.457 27.514 1.00 92.50 969 ALA A O 1
ATOM 6758 N N . CYS A 1 970 ? -30.558 -13.491 28.395 1.00 93.94 970 CYS A N 1
ATOM 6759 C CA . CYS A 1 970 ? -29.490 -13.488 29.393 1.00 93.94 970 CYS A CA 1
ATOM 6760 C C . CYS A 1 970 ? -28.456 -14.522 28.960 1.00 93.94 970 CYS A C 1
ATOM 6762 O O . CYS A 1 970 ? -28.852 -15.549 28.394 1.00 93.94 970 CYS A O 1
ATOM 6764 N N . ASP A 1 971 ? -27.193 -14.314 29.310 1.00 94.62 971 ASP A N 1
ATOM 6765 C CA . ASP A 1 971 ? -26.212 -15.392 29.258 1.00 94.62 971 ASP A CA 1
ATOM 6766 C C . ASP A 1 971 ? -26.563 -16.527 30.260 1.00 94.62 971 ASP A C 1
ATOM 6768 O O . ASP A 1 971 ? -27.304 -16.346 31.237 1.00 94.62 971 ASP A O 1
ATOM 6772 N N . ALA A 1 972 ? -26.032 -17.726 30.017 1.00 93.62 972 ALA A N 1
ATOM 6773 C CA . ALA A 1 972 ? -26.153 -18.908 30.860 1.00 93.62 972 ALA A CA 1
ATOM 6774 C C . ALA A 1 972 ? -25.614 -18.718 32.295 1.00 93.62 972 ALA A C 1
ATOM 6776 O O . ALA A 1 972 ? -26.110 -19.386 33.210 1.00 93.62 972 ALA A O 1
ATOM 6777 N N . SER A 1 973 ? -24.658 -17.809 32.518 1.00 93.62 973 SER A N 1
ATOM 6778 C CA . SER A 1 973 ? -24.162 -17.409 33.846 1.00 93.62 973 SER A CA 1
ATOM 6779 C C . SER A 1 973 ? -25.161 -16.570 34.658 1.00 93.62 973 SER A C 1
ATOM 6781 O O . SER A 1 973 ? -25.030 -16.454 35.881 1.00 93.62 973 SER A O 1
ATOM 6783 N N . GLY A 1 974 ? -26.155 -15.967 33.997 1.00 95.12 974 GLY A N 1
ATOM 6784 C CA . GLY A 1 974 ? -27.053 -14.971 34.581 1.00 95.12 974 GLY A CA 1
ATOM 6785 C C . GLY A 1 974 ? -26.535 -13.523 34.555 1.00 95.12 974 GLY A C 1
ATOM 6786 O O . GLY A 1 974 ? -27.233 -12.651 35.078 1.00 95.12 974 GLY A O 1
ATOM 6787 N N . HIS A 1 975 ? -25.353 -13.271 33.980 1.00 96.00 975 HIS A N 1
ATOM 6788 C CA . HIS A 1 975 ? -24.652 -11.981 33.936 1.00 96.00 975 HIS A CA 1
ATOM 6789 C C . HIS A 1 975 ? -24.374 -11.580 32.482 1.00 96.00 975 HIS A C 1
ATOM 6791 O O . HIS A 1 975 ? -23.844 -12.372 31.712 1.00 96.00 975 HIS A O 1
ATOM 6797 N N . GLY A 1 976 ? -24.758 -10.366 32.077 1.00 94.19 976 GLY A N 1
ATOM 6798 C CA . GLY A 1 976 ? -24.866 -10.059 30.644 1.00 94.19 976 GLY A CA 1
ATOM 6799 C C . GLY A 1 976 ? -26.039 -10.801 29.969 1.00 94.19 976 GLY A C 1
ATOM 6800 O O . GLY A 1 976 ? -26.740 -11.601 30.574 1.00 94.19 976 GLY A O 1
ATOM 6801 N N . GLU A 1 977 ? -26.347 -10.578 28.701 1.00 95.88 977 GLU A N 1
ATOM 6802 C CA . GLU A 1 977 ? -25.514 -9.946 27.676 1.00 95.88 977 GLU A CA 1
ATOM 6803 C C . GLU A 1 977 ? -25.674 -8.414 27.651 1.00 95.88 977 GLU A C 1
ATOM 6805 O O . GLU A 1 977 ? -26.350 -7.837 28.510 1.00 95.88 977 GLU A O 1
ATOM 6810 N N . ALA A 1 978 ? -25.103 -7.743 26.650 1.00 95.94 978 ALA A N 1
ATOM 6811 C CA . ALA A 1 978 ? -25.213 -6.295 26.459 1.00 95.94 978 ALA A CA 1
ATOM 6812 C C . ALA A 1 978 ? -25.371 -5.937 24.969 1.00 95.94 978 ALA A C 1
ATOM 6814 O O . ALA A 1 978 ? -24.547 -5.239 24.383 1.00 95.94 978 ALA A O 1
ATOM 6815 N N . GLU A 1 979 ? -26.449 -6.423 24.353 1.00 94.94 979 GLU A N 1
ATOM 6816 C CA . GLU A 1 979 ? -26.742 -6.298 22.915 1.00 94.94 979 GLU A CA 1
ATOM 6817 C C . GLU A 1 979 ? -26.961 -4.835 22.475 1.00 94.94 979 GLU A C 1
ATOM 6819 O O . GLU A 1 979 ? -26.566 -4.420 21.387 1.00 94.94 979 GLU A O 1
ATOM 6824 N N . ARG A 1 980 ? -27.613 -4.019 23.317 1.00 93.12 980 ARG A N 1
ATOM 6825 C CA . ARG A 1 980 ? -28.066 -2.668 22.952 1.00 93.12 980 ARG A CA 1
ATOM 6826 C C . ARG A 1 980 ? -27.861 -1.652 24.071 1.00 93.12 980 ARG A C 1
ATOM 6828 O O . ARG A 1 980 ? -28.578 -1.654 25.069 1.00 93.12 980 ARG A O 1
ATOM 6835 N N . TYR A 1 981 ? -26.955 -0.699 23.858 1.00 94.25 981 TYR A N 1
ATOM 6836 C CA . TYR A 1 981 ? -26.736 0.436 24.763 1.00 94.25 981 TYR A CA 1
ATOM 6837 C C . TYR A 1 981 ? -28.001 1.301 24.962 1.00 94.25 981 TYR A C 1
ATOM 6839 O O . TYR A 1 981 ? -28.719 1.625 24.011 1.00 94.25 981 TYR A O 1
ATOM 6847 N N . LEU A 1 982 ? -28.260 1.703 26.211 1.00 92.81 982 LEU A N 1
ATOM 6848 C CA . LEU A 1 982 ? -29.453 2.447 26.643 1.00 92.81 982 LEU A CA 1
ATOM 6849 C C . LEU A 1 982 ? -29.163 3.891 27.080 1.00 92.81 982 LEU A C 1
ATOM 6851 O O . LEU A 1 982 ? -30.034 4.764 26.970 1.00 92.81 982 LEU A O 1
ATOM 6855 N N . GLY A 1 983 ? -27.967 4.134 27.618 1.00 92.44 983 GLY A N 1
ATOM 6856 C CA . GLY A 1 983 ? -27.571 5.394 28.243 1.00 92.44 983 GLY A CA 1
ATOM 6857 C C . GLY A 1 983 ? -26.601 5.188 29.408 1.00 92.44 983 GLY A C 1
ATOM 6858 O O . GLY A 1 983 ? -26.257 4.060 29.755 1.00 92.44 983 GLY A O 1
ATOM 6859 N N . SER A 1 984 ? -26.190 6.294 30.027 1.00 94.62 984 SER A N 1
ATOM 6860 C CA . SER A 1 984 ? -25.230 6.313 31.135 1.00 94.62 984 SER A CA 1
ATOM 6861 C C . SER A 1 984 ? -25.663 7.274 32.244 1.00 94.62 984 SER A C 1
ATOM 6863 O O . SER A 1 984 ? -26.270 8.310 31.959 1.00 94.62 984 SER A O 1
ATOM 6865 N N . LEU A 1 985 ? -25.300 6.980 33.494 1.00 96.19 985 LEU A N 1
ATOM 6866 C CA . LEU A 1 985 ? -25.508 7.849 34.657 1.00 96.19 985 LEU A CA 1
ATOM 6867 C C . LEU A 1 985 ? -24.229 7.926 35.494 1.00 96.19 985 LEU A C 1
ATOM 6869 O O . LEU A 1 985 ? -23.688 6.900 35.885 1.00 96.19 985 LEU A O 1
ATOM 6873 N N . THR A 1 986 ? -23.790 9.136 35.829 1.00 97.44 986 THR A N 1
ATOM 6874 C CA . THR A 1 986 ? -22.717 9.347 36.808 1.00 97.44 986 THR A CA 1
ATOM 6875 C C . THR A 1 986 ? -23.285 9.330 38.228 1.00 97.44 986 THR A C 1
ATOM 6877 O O . THR A 1 986 ? -24.303 9.975 38.497 1.00 97.44 986 THR A O 1
ATOM 6880 N N . VAL A 1 987 ? -22.633 8.604 39.136 1.00 97.81 987 VAL A N 1
ATOM 6881 C CA . VAL A 1 987 ? -22.988 8.486 40.560 1.00 97.81 987 VAL A CA 1
ATOM 6882 C C . VAL A 1 987 ? -21.764 8.748 41.436 1.00 97.81 987 VAL A C 1
ATOM 6884 O O . VAL A 1 987 ? -20.637 8.642 40.967 1.00 97.81 987 VAL A O 1
ATOM 6887 N N . THR A 1 988 ? -21.967 9.067 42.713 1.00 98.25 988 THR A N 1
ATOM 6888 C CA . THR A 1 988 ? -20.875 9.183 43.693 1.00 98.25 988 THR A CA 1
ATOM 6889 C C . THR A 1 988 ? -21.204 8.321 44.904 1.00 98.25 988 THR A C 1
ATOM 6891 O O . THR A 1 988 ? -22.314 8.426 45.432 1.00 98.25 988 THR A O 1
ATOM 6894 N N . THR A 1 989 ? -20.261 7.484 45.329 1.00 97.94 989 THR A N 1
ATOM 6895 C CA . THR A 1 989 ? -20.365 6.670 46.551 1.00 97.94 989 THR A CA 1
ATOM 6896 C C . THR A 1 989 ? -20.228 7.537 47.801 1.00 97.94 989 THR A C 1
ATOM 6898 O O . THR A 1 989 ? -19.688 8.647 47.751 1.00 97.94 989 THR A O 1
ATOM 6901 N N . ASP A 1 990 ? -20.762 7.078 48.934 1.00 96.69 990 ASP A N 1
ATOM 6902 C CA . ASP A 1 990 ? -20.711 7.826 50.193 1.00 96.69 990 ASP A CA 1
ATOM 6903 C C . ASP A 1 990 ? -19.418 7.546 51.001 1.00 96.69 990 ASP A C 1
ATOM 6905 O O . ASP A 1 990 ? -18.376 7.206 50.440 1.00 96.69 990 ASP A O 1
ATOM 6909 N N . GLY A 1 991 ? -19.410 7.785 52.314 1.00 94.94 991 GLY A N 1
ATOM 6910 C CA . GLY A 1 991 ? -18.252 7.501 53.168 1.00 94.94 991 GLY A CA 1
ATOM 6911 C C . GLY A 1 991 ? -18.013 6.015 53.482 1.00 94.94 991 GLY A C 1
ATOM 6912 O O . GLY A 1 991 ? -17.095 5.739 54.256 1.00 94.94 991 GLY A O 1
ATOM 6913 N N . ALA A 1 992 ? -18.839 5.104 52.960 1.00 93.31 992 ALA A N 1
ATOM 6914 C CA . ALA A 1 992 ? -18.794 3.654 53.173 1.00 93.31 992 ALA A CA 1
ATOM 6915 C C . ALA A 1 992 ? -19.223 2.869 51.909 1.00 93.31 992 ALA A C 1
ATOM 6917 O O . ALA A 1 992 ? -20.037 1.956 51.995 1.00 93.31 992 ALA A O 1
ATOM 6918 N N . GLY A 1 993 ? -18.758 3.306 50.733 1.00 95.50 993 GLY A N 1
ATOM 6919 C CA . GLY A 1 993 ? -18.913 2.603 49.449 1.00 95.50 993 GLY A CA 1
ATOM 6920 C C . GLY A 1 993 ? -20.299 2.656 48.793 1.00 95.50 993 GLY A C 1
ATOM 6921 O O . GLY A 1 993 ? -20.396 2.640 47.569 1.00 95.50 993 GLY A O 1
ATOM 6922 N N . ASP A 1 994 ? -21.369 2.834 49.568 1.00 97.00 994 ASP A N 1
ATOM 6923 C CA . ASP A 1 994 ? -22.758 2.854 49.090 1.00 97.00 994 ASP A CA 1
ATOM 6924 C C . ASP A 1 994 ? -23.077 4.014 48.111 1.00 97.00 994 ASP A C 1
ATOM 6926 O O . ASP A 1 994 ? -22.893 5.196 48.423 1.00 97.00 994 ASP A O 1
ATOM 6930 N N . ALA A 1 995 ? -23.701 3.695 46.970 1.00 97.50 995 ALA A N 1
ATOM 6931 C CA . ALA A 1 995 ? -24.427 4.627 46.099 1.00 97.50 995 ALA A CA 1
ATOM 6932 C C . ALA A 1 995 ? -25.776 4.038 45.645 1.00 97.50 995 ALA A C 1
ATOM 6934 O O . ALA A 1 995 ? -25.835 2.952 45.075 1.00 97.50 995 ALA A O 1
ATOM 6935 N N . ALA A 1 996 ? -26.876 4.784 45.800 1.00 97.56 996 ALA A N 1
ATOM 6936 C CA . ALA A 1 996 ? -28.192 4.414 45.263 1.00 97.56 996 ALA A CA 1
ATOM 6937 C C . ALA A 1 996 ? -28.542 5.257 44.026 1.00 97.56 996 ALA A C 1
ATOM 6939 O O . ALA A 1 996 ? -28.406 6.483 44.055 1.00 97.56 996 ALA A O 1
ATOM 6940 N N . PHE A 1 997 ? -29.034 4.624 42.955 1.00 96.81 997 PHE A N 1
ATOM 6941 C CA . PHE A 1 997 ? -29.223 5.274 41.655 1.00 96.81 997 PHE A CA 1
ATOM 6942 C C . PHE A 1 997 ? -30.619 5.098 41.042 1.00 96.81 997 PHE A C 1
ATOM 6944 O O . PHE A 1 997 ? -31.349 4.142 41.311 1.00 96.81 997 PHE A O 1
ATOM 6951 N N . SER A 1 998 ? -30.979 6.054 40.181 1.00 94.69 998 SER A N 1
ATOM 6952 C CA . SER A 1 998 ? -32.201 6.060 39.374 1.00 94.69 998 SER A CA 1
ATOM 6953 C C . SER A 1 998 ? -31.914 6.771 38.051 1.00 94.69 998 SER A C 1
ATOM 6955 O O . SER A 1 998 ? -31.798 7.997 38.006 1.00 94.69 998 SER A O 1
ATOM 6957 N N . ALA A 1 999 ? -31.728 5.992 36.987 1.00 91.25 999 ALA A N 1
ATOM 6958 C CA . ALA A 1 999 ? -31.386 6.467 35.653 1.00 91.25 999 ALA A CA 1
ATOM 6959 C C . ALA A 1 999 ? -32.637 6.550 34.768 1.00 91.25 999 ALA A C 1
ATOM 6961 O O . ALA A 1 999 ? -33.394 5.585 34.660 1.00 91.25 999 ALA A O 1
ATOM 6962 N N . GLY A 1 1000 ? -32.832 7.692 34.106 1.00 87.12 1000 GLY A N 1
ATOM 6963 C CA . GLY A 1 1000 ? -33.785 7.828 33.004 1.00 87.12 1000 GLY A CA 1
ATOM 6964 C C . GLY A 1 1000 ? -33.124 7.422 31.689 1.00 87.12 1000 GLY A C 1
ATOM 6965 O O . GLY A 1 1000 ? -32.070 7.952 31.342 1.00 87.12 1000 GLY A O 1
ATOM 6966 N N . ILE A 1 1001 ? -33.732 6.488 30.965 1.00 84.12 1001 ILE A N 1
ATOM 6967 C CA . ILE A 1 1001 ? -33.188 5.905 29.734 1.00 84.12 1001 ILE A CA 1
ATOM 6968 C C . ILE A 1 1001 ? -33.736 6.626 28.492 1.00 84.12 1001 ILE A C 1
ATOM 6970 O O . ILE A 1 1001 ? -34.830 7.189 28.511 1.00 84.12 1001 ILE A O 1
ATOM 6974 N N . SER A 1 1002 ? -32.962 6.638 27.399 1.00 72.06 1002 SER A N 1
ATOM 6975 C CA . SER A 1 1002 ? -33.340 7.333 26.152 1.00 72.06 1002 SER A CA 1
ATOM 6976 C C . SER A 1 1002 ? -34.004 6.433 25.097 1.00 72.06 1002 SER A C 1
ATOM 6978 O O . SER A 1 1002 ? -34.667 6.941 24.195 1.00 72.06 1002 SER A O 1
ATOM 6980 N N . GLY A 1 1003 ? -33.823 5.111 25.189 1.00 72.19 1003 GLY A N 1
ATOM 6981 C CA . GLY A 1 1003 ? -34.397 4.116 24.274 1.00 72.19 1003 GLY A CA 1
ATOM 6982 C C . GLY A 1 1003 ? -35.645 3.419 24.826 1.00 72.19 1003 GLY A C 1
ATOM 6983 O O . GLY A 1 1003 ? -35.924 3.471 26.021 1.00 72.19 1003 GLY A O 1
ATOM 6984 N N . SER A 1 1004 ? -36.389 2.721 23.964 1.00 80.81 1004 SER A N 1
ATOM 6985 C CA . SER A 1 1004 ? -37.471 1.841 24.416 1.00 80.81 1004 SER A CA 1
ATOM 6986 C C . SER A 1 1004 ? -36.934 0.623 25.175 1.00 80.81 1004 SER A C 1
ATOM 6988 O O . SER A 1 1004 ? -35.897 0.062 24.811 1.00 80.81 1004 SER A O 1
ATOM 6990 N N . LEU A 1 1005 ? -37.704 0.201 26.179 1.00 85.75 1005 LEU A N 1
ATOM 6991 C CA . LEU A 1 1005 ? -37.599 -1.093 26.848 1.00 85.75 1005 LEU A CA 1
ATOM 6992 C C . LEU A 1 1005 ? -38.925 -1.839 26.650 1.00 85.75 1005 LEU A C 1
ATOM 6994 O O . LEU A 1 1005 ? -39.990 -1.265 26.900 1.00 85.75 1005 LEU A O 1
ATOM 6998 N N . ALA A 1 1006 ? -38.870 -3.077 26.167 1.00 86.12 1006 ALA A N 1
ATOM 6999 C CA . ALA A 1 1006 ? -40.032 -3.941 25.963 1.00 86.12 1006 ALA A CA 1
ATOM 7000 C C . ALA A 1 1006 ? -40.231 -4.906 27.145 1.00 86.12 1006 ALA A C 1
ATOM 7002 O O . ALA A 1 1006 ? -39.286 -5.264 27.841 1.00 86.12 1006 ALA A O 1
ATOM 7003 N N . GLU A 1 1007 ? -41.474 -5.335 27.376 1.00 85.56 1007 GLU A N 1
ATOM 7004 C CA . GLU A 1 1007 ? -41.807 -6.297 28.433 1.00 85.56 1007 GLU A CA 1
ATOM 7005 C C . GLU A 1 1007 ? -41.048 -7.616 28.211 1.00 85.56 1007 GLU A C 1
ATOM 7007 O O . GLU A 1 1007 ? -41.218 -8.267 27.179 1.00 85.56 1007 GLU A O 1
ATOM 7012 N N . GLY A 1 1008 ? -40.211 -8.003 29.177 1.00 84.88 1008 GLY A N 1
ATOM 7013 C CA . GLY A 1 1008 ? -39.388 -9.212 29.093 1.00 84.88 1008 GLY A CA 1
ATOM 7014 C C . GLY A 1 1008 ? -38.027 -9.065 28.400 1.00 84.88 1008 GLY A C 1
ATOM 7015 O O . GLY A 1 1008 ? -37.291 -10.047 28.387 1.00 84.88 1008 GLY A O 1
ATOM 7016 N N . GLU A 1 1009 ? -37.648 -7.882 27.895 1.00 92.38 1009 GLU A N 1
ATOM 7017 C CA . GLU A 1 1009 ? -36.219 -7.581 27.678 1.00 92.38 1009 GLU A CA 1
ATOM 7018 C C . GLU A 1 1009 ? -35.478 -7.608 29.020 1.00 92.38 1009 GLU A C 1
ATOM 7020 O O . GLU A 1 1009 ? -36.075 -7.374 30.077 1.00 92.38 1009 GLU A O 1
ATOM 7025 N N . LEU A 1 1010 ? -34.175 -7.881 28.995 1.00 94.81 1010 LEU A N 1
ATOM 7026 C CA . LEU A 1 1010 ? -33.340 -7.896 30.194 1.00 94.81 1010 LEU A CA 1
ATOM 7027 C C . LEU A 1 1010 ? -32.404 -6.693 30.189 1.00 94.81 1010 LEU A C 1
ATOM 7029 O O . LEU A 1 1010 ? -31.874 -6.336 29.141 1.00 94.81 1010 LEU A O 1
ATOM 7033 N N . VAL A 1 1011 ? -32.216 -6.075 31.354 1.00 95.81 1011 VAL A N 1
ATOM 7034 C CA . VAL A 1 1011 ? -31.296 -4.954 31.566 1.00 95.81 1011 VAL A CA 1
ATOM 7035 C C . VAL A 1 1011 ? -30.116 -5.398 32.420 1.00 95.81 1011 VAL A C 1
ATOM 7037 O O . VAL A 1 1011 ? -30.295 -6.041 33.458 1.00 95.81 1011 VAL A O 1
ATOM 7040 N N . THR A 1 1012 ? -28.932 -4.996 31.973 1.00 97.25 1012 THR A N 1
ATOM 7041 C CA . THR A 1 1012 ? -27.616 -5.227 32.582 1.00 97.25 1012 THR A CA 1
ATOM 7042 C C . THR A 1 1012 ? -26.851 -3.898 32.627 1.00 97.25 1012 THR A C 1
ATOM 7044 O O . THR A 1 1012 ? -27.252 -2.913 31.989 1.00 97.25 1012 THR A O 1
ATOM 7047 N N . ALA A 1 1013 ? -25.789 -3.820 33.428 1.00 97.62 1013 ALA A N 1
ATOM 7048 C CA . ALA A 1 1013 ? -24.998 -2.601 33.574 1.00 97.62 1013 ALA A CA 1
ATOM 7049 C C . ALA A 1 1013 ? -23.520 -2.884 33.871 1.00 97.62 1013 ALA A C 1
ATOM 7051 O O . ALA A 1 1013 ? -23.198 -3.922 34.445 1.00 97.62 1013 ALA A O 1
ATOM 7052 N N . THR A 1 1014 ? -22.654 -1.921 33.554 1.00 98.25 1014 THR A N 1
ATOM 7053 C CA . THR A 1 1014 ? -21.266 -1.849 34.044 1.00 98.25 1014 THR A CA 1
ATOM 7054 C C . THR A 1 1014 ? -21.059 -0.599 34.902 1.00 98.25 1014 THR A C 1
ATOM 7056 O O . THR A 1 1014 ? -21.813 0.375 34.789 1.00 98.25 1014 THR A O 1
ATOM 7059 N N . ALA A 1 1015 ? -20.038 -0.616 35.758 1.00 98.25 1015 ALA A N 1
ATOM 7060 C CA . ALA A 1 1015 ? -19.480 0.563 36.417 1.00 98.25 1015 ALA A CA 1
ATOM 7061 C C . ALA A 1 1015 ? -18.067 0.824 35.883 1.00 98.25 1015 ALA A C 1
ATOM 7063 O O . ALA A 1 1015 ? -17.298 -0.117 35.713 1.00 98.25 1015 ALA A O 1
ATOM 7064 N N . THR A 1 1016 ? -17.714 2.091 35.664 1.00 98.06 1016 THR A N 1
ATOM 7065 C CA . THR A 1 1016 ? -16.330 2.522 35.417 1.00 98.06 1016 THR A CA 1
ATOM 7066 C C . THR A 1 1016 ? -15.931 3.620 36.398 1.00 98.06 1016 THR A C 1
ATOM 7068 O O . THR A 1 1016 ? -16.668 4.603 36.537 1.00 98.06 1016 THR A O 1
ATOM 7071 N N . ASP A 1 1017 ? -14.766 3.491 37.025 1.00 96.81 1017 ASP A N 1
ATOM 7072 C CA . ASP A 1 1017 ? -14.188 4.484 37.941 1.00 96.81 1017 ASP A CA 1
ATOM 7073 C C . ASP A 1 1017 ? -13.578 5.717 37.204 1.00 96.81 1017 ASP A C 1
ATOM 7075 O O . ASP A 1 1017 ? -13.709 5.853 35.977 1.00 96.81 1017 ASP A O 1
ATOM 7079 N N . PRO A 1 1018 ? -12.934 6.664 37.922 1.00 96.25 1018 PRO A N 1
ATOM 7080 C CA . PRO A 1 1018 ? -12.245 7.805 37.312 1.00 96.25 1018 PRO A CA 1
ATOM 7081 C C . PRO A 1 1018 ? -10.919 7.487 36.604 1.00 96.25 1018 PRO A C 1
ATOM 7083 O O . PRO A 1 1018 ? -10.450 8.346 35.855 1.00 96.25 1018 PRO A O 1
ATOM 7086 N N . ALA A 1 1019 ? -10.292 6.335 36.863 1.00 93.62 1019 ALA A N 1
ATOM 7087 C CA . ALA A 1 1019 ? -9.017 5.940 36.259 1.00 93.62 1019 ALA A CA 1
ATOM 7088 C C . ALA A 1 1019 ? -9.228 5.218 34.915 1.00 93.62 1019 ALA A C 1
ATOM 7090 O O . ALA A 1 1019 ? -8.532 5.481 33.942 1.00 93.62 1019 ALA A O 1
ATOM 7091 N N . GLY A 1 1020 ? -10.263 4.383 34.829 1.00 94.75 1020 GLY A N 1
ATOM 7092 C CA . GLY A 1 1020 ? -10.615 3.572 33.664 1.00 94.75 1020 GLY A CA 1
ATOM 7093 C C . GLY A 1 1020 ? -11.086 2.162 34.027 1.00 94.75 1020 GLY A C 1
ATOM 7094 O O . GLY A 1 1020 ? -11.690 1.504 33.180 1.00 94.75 1020 GLY A O 1
ATOM 7095 N N . ASN A 1 1021 ? -10.874 1.723 35.273 1.00 94.88 1021 ASN A N 1
ATOM 7096 C CA . ASN A 1 1021 ? -11.248 0.399 35.766 1.00 94.88 1021 ASN A CA 1
ATOM 7097 C C . ASN A 1 1021 ? -12.739 0.161 35.523 1.00 94.88 1021 ASN A C 1
ATOM 7099 O O . ASN A 1 1021 ? -13.575 0.910 36.029 1.00 94.88 1021 ASN A O 1
ATOM 7103 N N . THR A 1 1022 ? -13.075 -0.838 34.706 1.00 96.88 1022 THR A N 1
ATOM 7104 C CA . THR A 1 1022 ? -14.459 -1.160 34.336 1.00 96.88 1022 THR A CA 1
ATOM 7105 C C . THR A 1 1022 ? -14.838 -2.563 34.782 1.00 96.88 1022 THR A C 1
ATOM 7107 O O . THR A 1 1022 ? -14.100 -3.510 34.514 1.00 96.88 1022 THR A O 1
ATOM 7110 N N . SER A 1 1023 ? -16.011 -2.677 35.404 1.00 96.88 1023 SER A N 1
ATOM 7111 C CA . SER A 1 1023 ? -16.593 -3.942 35.845 1.00 96.88 1023 SER A CA 1
ATOM 7112 C C . SER A 1 1023 ? -16.970 -4.866 34.688 1.00 96.88 1023 SER A C 1
ATOM 7114 O O . SER A 1 1023 ? -17.241 -4.433 33.564 1.00 96.88 1023 SER A O 1
ATOM 7116 N N . GLU A 1 1024 ? -17.165 -6.135 35.026 1.00 96.19 1024 GLU A N 1
ATOM 7117 C CA . GLU A 1 1024 ? -17.967 -7.070 34.238 1.00 96.19 1024 GLU A CA 1
ATOM 7118 C C . GLU A 1 1024 ? -19.437 -6.611 34.106 1.00 96.19 1024 GLU A C 1
ATOM 7120 O O . GLU A 1 1024 ? -19.873 -5.610 34.692 1.00 96.19 1024 GLU A O 1
ATOM 7125 N N . LEU A 1 1025 ? -20.231 -7.360 33.336 1.00 97.88 1025 LEU A N 1
ATOM 7126 C CA . LEU A 1 1025 ? -21.667 -7.123 33.184 1.00 97.88 1025 LEU A CA 1
ATOM 7127 C C . LEU A 1 1025 ? -22.453 -7.625 34.400 1.00 97.88 1025 LEU A C 1
ATOM 7129 O O . LEU A 1 1025 ? -22.364 -8.789 34.777 1.00 97.88 1025 LEU A O 1
ATOM 7133 N N . SER A 1 1026 ? -23.308 -6.776 34.969 1.00 97.94 1026 SER A N 1
ATOM 7134 C CA . SER A 1 1026 ? -24.138 -7.172 36.107 1.00 97.94 1026 SER A CA 1
ATOM 7135 C C . SER A 1 1026 ? -25.252 -8.173 35.763 1.00 97.94 1026 SER A C 1
ATOM 7137 O O . SER A 1 1026 ? -25.640 -8.365 34.605 1.00 97.94 1026 SER A O 1
ATOM 7139 N N . ALA A 1 1027 ? -25.785 -8.810 36.810 1.00 97.31 1027 ALA A N 1
ATOM 7140 C CA . ALA A 1 1027 ? -26.843 -9.810 36.715 1.00 97.31 1027 ALA A CA 1
ATOM 7141 C C . ALA A 1 1027 ? -28.135 -9.285 36.052 1.00 97.31 1027 ALA A C 1
ATOM 7143 O O . ALA A 1 1027 ? -28.630 -8.199 36.372 1.00 97.31 1027 ALA A O 1
ATOM 7144 N N . CYS A 1 1028 ? -28.735 -10.104 35.185 1.00 96.31 1028 CYS A N 1
ATOM 7145 C CA . CYS A 1 1028 ? -29.933 -9.761 34.414 1.00 96.31 1028 CYS A CA 1
ATOM 7146 C C . CYS A 1 1028 ? -31.148 -9.373 35.271 1.00 96.31 1028 CYS A C 1
ATOM 7148 O O . CYS A 1 1028 ? -31.712 -10.205 35.989 1.00 96.31 1028 CYS A O 1
ATOM 7150 N N . THR A 1 1029 ? -31.661 -8.155 35.078 1.00 96.12 1029 THR A N 1
ATOM 7151 C CA . THR A 1 1029 ? -32.973 -7.737 35.599 1.00 96.12 1029 THR A CA 1
ATOM 7152 C C . THR A 1 1029 ? -33.985 -7.550 34.475 1.00 96.12 1029 THR A C 1
ATOM 7154 O O . THR A 1 1029 ? -33.821 -6.703 33.602 1.00 96.12 1029 THR A O 1
ATOM 7157 N N . ALA A 1 1030 ? -35.067 -8.330 34.512 1.00 93.19 1030 ALA A N 1
ATOM 7158 C CA . ALA A 1 1030 ? -36.131 -8.262 33.515 1.00 93.19 1030 ALA A CA 1
ATOM 7159 C C . ALA A 1 1030 ? -36.942 -6.958 33.601 1.00 93.19 1030 ALA A C 1
ATOM 7161 O O . ALA A 1 1030 ? -37.345 -6.525 34.684 1.00 93.19 1030 ALA A O 1
ATOM 7162 N N . VAL A 1 1031 ? -37.234 -6.373 32.439 1.00 90.00 1031 VAL A N 1
ATOM 7163 C CA . VAL A 1 1031 ? -38.091 -5.195 32.285 1.00 90.00 1031 VAL A CA 1
ATOM 7164 C C . VAL A 1 1031 ? -39.534 -5.552 32.622 1.00 90.00 1031 VAL A C 1
ATOM 7166 O O . VAL A 1 1031 ? -40.156 -6.397 31.971 1.00 90.00 1031 VAL A O 1
ATOM 7169 N N . ASN A 1 1032 ? -40.090 -4.837 33.597 1.00 86.25 1032 ASN A N 1
ATOM 7170 C CA . ASN A 1 1032 ? -41.500 -4.904 33.961 1.00 86.25 1032 ASN A CA 1
ATOM 7171 C C . ASN A 1 1032 ? -42.233 -3.649 33.458 1.00 86.25 1032 ASN A C 1
ATOM 7173 O O . ASN A 1 1032 ? -41.793 -2.526 33.708 1.00 86.25 1032 ASN A O 1
ATOM 7177 N N . ILE A 1 1033 ? -43.359 -3.813 32.766 1.00 77.69 1033 ILE A N 1
ATOM 7178 C CA . ILE A 1 1033 ? -44.217 -2.694 32.352 1.00 77.69 1033 ILE A CA 1
ATOM 7179 C C . ILE A 1 1033 ? -45.487 -2.755 33.194 1.00 77.69 1033 ILE A C 1
ATOM 7181 O O . ILE A 1 1033 ? -46.279 -3.679 33.041 1.00 77.69 1033 ILE A O 1
ATOM 7185 N N . ASP A 1 1034 ? -45.691 -1.774 34.076 1.00 65.38 1034 ASP A N 1
ATOM 7186 C CA . A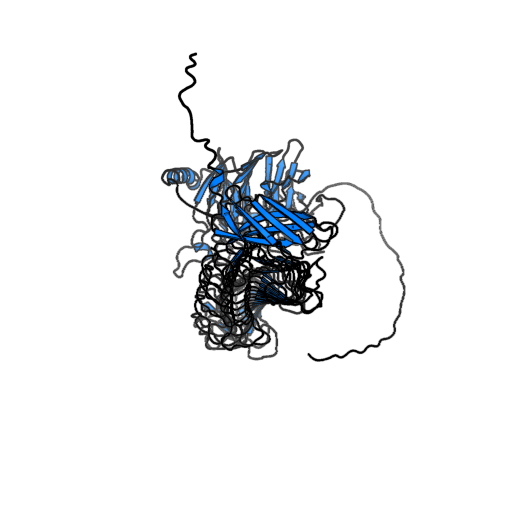SP A 1 1034 ? -46.898 -1.715 34.907 1.00 65.38 1034 ASP A CA 1
ATOM 7187 C C . ASP A 1 1034 ? -48.115 -1.292 34.054 1.00 65.38 1034 ASP A C 1
ATOM 7189 O O . ASP A 1 1034 ? -48.174 -0.143 33.593 1.00 65.38 1034 ASP A O 1
ATOM 7193 N N . PRO A 1 1035 ? -49.110 -2.176 33.831 1.00 56.50 1035 PRO A N 1
ATOM 7194 C CA . PRO A 1 1035 ? -50.286 -1.839 33.038 1.00 56.50 1035 PRO A CA 1
ATOM 7195 C C . PRO A 1 1035 ? -51.242 -0.875 33.762 1.00 56.50 1035 PRO A C 1
ATOM 7197 O O . PRO A 1 1035 ? -52.118 -0.296 33.112 1.00 56.50 1035 PRO A O 1
ATOM 7200 N N . GLU A 1 1036 ? -51.116 -0.677 35.081 1.00 54.97 1036 GLU A N 1
ATOM 7201 C CA . GLU A 1 1036 ? -52.025 0.186 35.845 1.00 54.97 1036 GLU A CA 1
ATOM 7202 C C . GLU A 1 1036 ? -51.734 1.688 35.663 1.00 54.97 1036 GLU A C 1
ATOM 7204 O O . GLU A 1 1036 ? -52.623 2.501 35.928 1.00 54.97 1036 GLU A O 1
ATOM 7209 N N . ILE A 1 1037 ? -50.582 2.079 35.096 1.00 54.69 1037 ILE A N 1
ATOM 7210 C CA . ILE A 1 1037 ? -50.236 3.488 34.794 1.00 54.69 1037 ILE A CA 1
ATOM 7211 C C . ILE A 1 1037 ? -51.213 4.166 33.811 1.00 54.69 1037 ILE A C 1
ATOM 7213 O O . ILE A 1 1037 ? -51.339 5.388 33.824 1.00 54.69 1037 ILE A O 1
ATOM 7217 N N . PHE A 1 1038 ? -51.961 3.401 33.007 1.00 52.22 1038 PHE A N 1
ATOM 7218 C CA . PHE A 1 1038 ? -53.029 3.925 32.137 1.00 52.22 1038 PHE A CA 1
ATOM 7219 C C . PHE A 1 1038 ? -54.453 3.631 32.651 1.00 52.22 1038 PHE A C 1
ATOM 7221 O O . PHE A 1 1038 ? -55.430 3.819 31.923 1.00 52.22 1038 PHE A O 1
ATOM 7228 N N . SER A 1 1039 ? -54.603 3.152 33.891 1.00 48.16 1039 SER A N 1
ATOM 7229 C CA . SER A 1 1039 ? -55.896 2.707 34.434 1.00 48.16 1039 SER A CA 1
ATOM 7230 C C . SER A 1 1039 ? -56.735 3.805 35.105 1.00 48.16 1039 SER A C 1
ATOM 7232 O O . SER A 1 1039 ? -57.931 3.599 35.326 1.00 48.16 1039 SER A O 1
ATOM 7234 N N . ASP A 1 1040 ? -56.171 4.987 35.385 1.00 48.06 1040 ASP A N 1
ATOM 7235 C CA . ASP A 1 1040 ? -56.815 6.040 36.193 1.00 48.06 1040 ASP A CA 1
ATOM 7236 C C . ASP A 1 1040 ? -57.799 6.964 35.432 1.00 48.06 1040 ASP A C 1
ATOM 7238 O O . ASP A 1 1040 ? -58.272 7.973 35.957 1.00 48.06 1040 ASP A O 1
ATOM 7242 N N . GLY A 1 1041 ? -58.249 6.539 34.245 1.00 50.16 1041 GLY A N 1
ATOM 7243 C CA . GLY A 1 1041 ? -59.587 6.889 33.743 1.00 50.16 1041 GLY A CA 1
ATOM 7244 C C . GLY A 1 1041 ? -59.723 8.164 32.901 1.00 50.16 1041 GLY A C 1
ATOM 7245 O O . GLY A 1 1041 ? -60.852 8.627 32.695 1.00 50.16 1041 GLY A O 1
ATOM 7246 N N . PHE A 1 1042 ? -58.623 8.703 32.364 1.00 51.41 1042 PHE A N 1
ATOM 7247 C CA . PHE A 1 1042 ? -58.625 9.932 31.549 1.00 51.41 1042 PHE A CA 1
ATOM 7248 C C . PHE A 1 1042 ? -59.486 9.865 30.263 1.00 51.41 1042 PHE A C 1
ATOM 7250 O O . PHE A 1 1042 ? -59.906 10.899 29.750 1.00 51.41 1042 PHE A O 1
ATOM 7257 N N . GLU A 1 1043 ? -59.822 8.663 29.781 1.00 56.25 1043 GLU A N 1
ATOM 7258 C CA . GLU A 1 1043 ? -60.692 8.427 28.610 1.00 56.25 1043 GLU A CA 1
ATOM 7259 C C . GLU A 1 1043 ? -62.205 8.590 28.887 1.00 56.25 1043 GLU A C 1
ATOM 7261 O O . GLU A 1 1043 ? -63.027 8.517 27.972 1.00 56.25 1043 GLU A O 1
ATOM 7266 N N . SER A 1 1044 ? -62.628 8.834 30.135 1.00 51.03 1044 SER A N 1
ATOM 7267 C CA . SER A 1 1044 ? -64.051 9.026 30.479 1.00 51.03 1044 SER A CA 1
ATOM 7268 C C . SER A 1 1044 ? -64.570 10.449 30.191 1.00 51.03 1044 SER A C 1
ATOM 7270 O O . SER A 1 1044 ? -65.121 11.132 31.053 1.00 51.03 1044 SER A O 1
ATOM 7272 N N . GLY A 1 1045 ? -64.415 10.902 28.944 1.00 44.66 1045 GLY A N 1
ATOM 7273 C CA . GLY A 1 1045 ? -64.830 12.233 28.492 1.00 44.66 1045 GLY A CA 1
ATOM 7274 C C . GLY A 1 1045 ? -66.346 12.475 28.560 1.00 44.66 1045 GLY A C 1
ATOM 7275 O O . GLY A 1 1045 ? -67.082 12.134 27.630 1.00 44.66 1045 GLY A O 1
ATOM 7276 N N . ASP A 1 1046 ? -66.817 13.130 29.627 1.00 47.44 1046 ASP A N 1
ATOM 7277 C CA . ASP A 1 1046 ? -68.193 13.634 29.723 1.00 47.44 1046 ASP A CA 1
ATOM 7278 C C . ASP A 1 1046 ? -68.418 14.790 28.733 1.00 47.44 1046 ASP A C 1
ATOM 7280 O O . ASP A 1 1046 ? -68.127 15.959 28.989 1.00 47.44 1046 ASP A O 1
ATOM 7284 N N . THR A 1 1047 ? -68.973 14.445 27.576 1.00 48.09 1047 THR A N 1
ATOM 7285 C CA . THR A 1 1047 ? -69.288 15.374 26.482 1.00 48.09 1047 THR A CA 1
ATOM 7286 C C . THR A 1 1047 ? -70.588 16.163 26.693 1.00 48.09 1047 THR A C 1
ATOM 7288 O O . THR A 1 1047 ? -71.019 16.884 25.791 1.00 48.09 1047 THR A O 1
ATOM 7291 N N . SER A 1 1048 ? -71.239 16.069 27.861 1.00 48.22 1048 SER A N 1
ATOM 7292 C CA . SER A 1 1048 ? -72.551 16.694 28.102 1.00 48.22 1048 SER A CA 1
ATOM 7293 C C . SER A 1 1048 ? -72.511 18.182 28.482 1.00 48.22 1048 SER A C 1
ATOM 7295 O O . SER A 1 1048 ? -73.554 18.842 28.450 1.00 48.22 1048 SER A O 1
ATOM 7297 N N . ALA A 1 1049 ? -71.337 18.741 28.795 1.00 48.28 1049 ALA A N 1
ATOM 7298 C CA . ALA A 1 1049 ? -71.198 20.112 29.286 1.00 48.28 1049 ALA A CA 1
ATOM 7299 C C . ALA A 1 1049 ? -70.174 20.948 28.494 1.00 48.28 1049 ALA A C 1
ATOM 7301 O O . ALA A 1 1049 ? -68.999 20.968 28.837 1.00 48.28 1049 ALA A O 1
ATOM 7302 N N . TRP A 1 1050 ? -70.647 21.695 27.485 1.00 39.06 1050 TRP A N 1
ATOM 7303 C CA . TRP A 1 1050 ? -70.488 23.164 27.362 1.00 39.06 1050 TRP A CA 1
ATOM 7304 C C . TRP A 1 1050 ? -71.118 23.674 26.048 1.00 39.06 1050 TRP A C 1
ATOM 7306 O O . TRP A 1 1050 ? -70.460 23.861 25.027 1.00 39.06 1050 TRP A O 1
ATOM 7316 N N . SER A 1 1051 ? -72.425 23.947 26.069 1.00 51.00 1051 SER A N 1
ATOM 7317 C CA . SER A 1 1051 ? -73.082 24.732 25.015 1.00 51.00 1051 SER A CA 1
ATOM 7318 C C . SER A 1 1051 ? -72.767 26.223 25.216 1.00 51.00 1051 SER A C 1
ATOM 7320 O O . SER A 1 1051 ? -73.429 26.885 26.019 1.00 51.00 1051 SER A O 1
ATOM 7322 N N . GLY A 1 1052 ? -71.743 26.738 24.528 1.00 37.28 1052 GLY A N 1
ATOM 7323 C CA . GLY A 1 1052 ? -71.209 28.097 24.709 1.00 37.28 1052 GLY A CA 1
ATOM 7324 C C . GLY A 1 1052 ? -71.012 28.837 23.386 1.00 37.28 1052 GLY A C 1
ATOM 7325 O O . GLY A 1 1052 ? -69.930 28.826 22.816 1.00 37.28 1052 GLY A O 1
ATOM 7326 N N . GLU A 1 1053 ? -72.083 29.455 22.900 1.00 53.50 1053 GLU A N 1
ATOM 7327 C CA . GLU A 1 1053 ? -72.146 30.203 21.642 1.00 53.50 1053 GLU A CA 1
ATOM 7328 C C . GLU A 1 1053 ? -71.242 31.464 21.635 1.00 53.50 1053 GLU A C 1
ATOM 7330 O O . GLU A 1 1053 ? -71.234 32.216 22.612 1.00 53.50 1053 GLU A O 1
ATOM 7335 N N . LEU A 1 1054 ? -70.631 31.725 20.462 1.00 33.12 1054 LEU A N 1
ATOM 7336 C CA . LEU A 1 1054 ? -70.180 33.008 19.867 1.00 33.12 1054 LEU A CA 1
ATOM 7337 C C . LEU A 1 1054 ? -68.670 33.356 19.876 1.00 33.12 1054 LEU A C 1
ATOM 7339 O O . LEU A 1 1054 ? -67.997 33.109 20.877 1.00 33.12 1054 LEU A O 1
ATOM 7343 N N . PRO A 1 1055 ? -68.173 34.109 18.860 1.00 42.66 1055 PRO A N 1
ATOM 7344 C CA . PRO A 1 1055 ? -68.712 34.357 17.505 1.00 42.66 1055 PRO A CA 1
ATOM 7345 C C . PRO A 1 1055 ? -67.769 33.963 16.345 1.00 42.66 1055 PRO A C 1
ATOM 7347 O O . PRO A 1 1055 ? -66.534 34.093 16.489 1.00 42.66 1055 PRO A O 1
#

Foldseek 3Di:
DDDDDDDDDDDDDDDDDDDDDDDDDDDDDDDDDDDDDDDWAAFADWAAAADADDDDDDPPVVVVVCVVQVVCLVVLQWAWAEKEWDQQQPPPFIWIWTWTDHPWIKIFIWHADPQFAVDPPDDPDDGDFRTDGGPDMDIHHRFNAKEWHFQQPPGGIWIWTFHQFQKIKIFGGHNRRDTDDIDMDGHQFHFQYWYWDKAEQHDNGIWIWTWGQHPVGTKIWTQYPPPGSVPGDTDIGHHPAGWNEKEKADAPDDSIITIWTQGPQFIYDDHHYHPVDDDDDPGIDIDGDDDPAGFRYWDFDPDNQRWIWTAHQQLPDIWIWGDDHPDDIDTGRDQPFAQQNVQNSPNQWNDKAFGDRHNPLDTWIWTDGPPDSDIDTGDGDEDAEAEQAELDDAAAPDAQPSDQQHPVGGHHPRNRQSNQQRDGDEYEYHYAYDDDANEQEDAARENQAAYEYEQCNYPPRAHEYDYPDCPDDDARYEYNHASHEAERYEDQAGEYEYANHYNYQYFQYEANADPQLPHGHAGEYEYQAENYEQFDLDLNRAYEEANYAYHYADDDDTAEYEQYAHFLYEYQAGSQQAAGGHFAHAAEAHDAAHEHENYEAFDQDPSRAYEFLAGQDQPDDENYEYDYQRYAHYEYFLYEFQAGPQLAAGHARHHAAHYEYYLYAHYEQFDQRLRRAYRFAHYPPDDPPYEPYEYDDANYAHYAHFLYHFQAGPQLPAGNEHGQEHYEYENYAHYEAADLDVSGAYRFANYQHEPYEYDYDPPHANEQYEYWQYEFQAGPQQAHGREYNEEHYEHYLHELYEAYDQNTHYRFFQYAHESYEYDDQNYENYQHFLYEFQGGPVRPDGRAHNAESYEYEFAANYEAADDDHSGAYEQANYAYEPYEFWYPDLGQALHAHPDHAYDHYPAFPYYWNSDHAQDDDWQQCARIHNSSFWFWAFPAFEDDQTKTWTKWFYHAFFKKKKWKAWDLDAGPSQFDDHHGTWDIDIWTHHRTRITIDMDGTDDGDDFFIWMWMWIATPSRRIHGIGGTHTYDYDPCVPVPDPVPDPPPDDPDDDD